Protein AF-0000000083408372 (afdb_homodimer)

Secondary structure (DSSP, 8-state):
-HHHHHHHHHHHHHHHHHHHHHHHHHHHHHHHHHHHHHHHS--HHHHHHHHHHHHHHHHHHHHHHHHS---------------------------HHHHHHHHHHHHHH----SS-HHHHHHHHHHHHHHHHHHHHHHHHHEEE----SS-----TTSTTHHHHHHHHHHH-HHHHHHHHHS--SS-THHHHHHHHHHHHHHHHHHHTSSSTTS-HHHHHHHHHHHHHHHHHS-HHHHHHHHHHHHHHHHHH-TTHHHHHHHHHHHHHHHHHHHHHHHHTEEEE-TT----S-HHHHHHHHHHHHHHHHHHHHHT--S-EEEEE-PPTTPBP-TTT-EEHHHHHHHHH--S--------TTTGGGPBEEEEEE-EEEEEEEEE-GGG-S-SSTT-S----EEEEEEEEPPEEEETTHHHH-/-HHHHHHHHHHHHHHHHHHHHHHHHHHHHHHHHHHHHHHSS--HHHHHHHHHHHHHHHHHHHHHHHHS---------------------S-----HHHHHHHHHHHHHH----SS-HHHHHHHHHHHHHHHHHHHHHHHHHEEE----SS-----TTSTTHHHHHHHHHHH-HHHHHHHHHS--SS-THHHHHHHHHHHHHHHHHHHTSSSTTS-HHHHHHHHHHHHHHHHHS-HHHHHHHHHHHHHHHHHH-TTHHHHHHHHHHHHHHHHHHHHHHHHTEEEE-TT----S-HHHHHHHHHHHHHHHHHHHHHT--S-EEEEE-PPTTPBP-TTT-EEHHHHHHHHH--S--------TTTGGGPBEEEEEE-EEEEEEEEE-GGG-S-SSTT-S--PPEEEEEEEEPPEEEETTHHHH-

Structure (mmCIF, N/CA/C/O backbone):
data_AF-0000000083408372-model_v1
#
loop_
_entity.id
_entity.type
_entity.pdbx_description
1 polymer 'Uncharacterized protein'
#
loop_
_atom_site.group_PDB
_atom_site.id
_atom_site.type_symbol
_atom_site.label_atom_id
_atom_site.label_alt_id
_atom_site.label_comp_id
_atom_site.label_asym_id
_atom_site.label_entity_id
_atom_site.label_seq_id
_atom_site.pdbx_PDB_ins_code
_atom_site.Cartn_x
_atom_site.Cartn_y
_atom_site.Cartn_z
_atom_site.occupancy
_atom_site.B_iso_or_equiv
_atom_site.auth_seq_id
_atom_site.auth_comp_id
_atom_site.auth_asym_id
_atom_site.auth_atom_id
_atom_site.pdbx_PDB_model_num
ATOM 1 N N . LYS A 1 1 ? -8.039 31.328 -59.062 1 50.16 1 LYS A N 1
ATOM 2 C CA . LYS A 1 1 ? -9.008 31.359 -57.969 1 50.16 1 LYS A CA 1
ATOM 3 C C . LYS A 1 1 ? -9.102 30 -57.281 1 50.16 1 LYS A C 1
ATOM 5 O O . LYS A 1 1 ? -9.195 29.938 -56.031 1 50.16 1 LYS A O 1
ATOM 10 N N . GLU A 1 2 ? -9.055 28.984 -58.031 1 50.91 2 GLU A N 1
ATOM 11 C CA . GLU A 1 2 ? -9.188 27.625 -57.531 1 50.91 2 GLU A CA 1
ATOM 12 C C . GLU A 1 2 ? -7.918 27.188 -56.781 1 50.91 2 GLU A C 1
ATOM 14 O O . GLU A 1 2 ? -7.988 26.531 -55.75 1 50.91 2 GLU A O 1
ATOM 19 N N . VAL A 1 3 ? -6.836 27.609 -57.219 1 54.03 3 VAL A N 1
ATOM 20 C CA . VAL A 1 3 ? -5.57 27.266 -56.562 1 54.03 3 VAL A CA 1
ATOM 21 C C . VAL A 1 3 ? -5.434 28.016 -55.25 1 54.03 3 VAL A C 1
ATOM 23 O O . VAL A 1 3 ? -4.945 27.453 -54.25 1 54.03 3 VAL A O 1
ATOM 26 N N . GLU A 1 4 ? -5.977 29.25 -55.281 1 50.28 4 GLU A N 1
ATOM 27 C CA . GLU A 1 4 ? -5.965 30.016 -54.031 1 50.28 4 GLU A CA 1
ATOM 28 C C . GLU A 1 4 ? -6.875 29.391 -52.969 1 50.28 4 GLU A C 1
ATOM 30 O O . GLU A 1 4 ? -6.539 29.375 -51.781 1 50.28 4 GLU A O 1
ATOM 35 N N . LYS A 1 5 ? -7.898 28.828 -53.406 1 53.09 5 LYS A N 1
ATOM 36 C CA . LYS A 1 5 ? -8.812 28.156 -52.5 1 53.09 5 LYS A CA 1
ATOM 37 C C . LYS A 1 5 ? -8.172 26.906 -51.906 1 53.09 5 LYS A C 1
ATOM 39 O O . LYS A 1 5 ? -8.297 26.656 -50.688 1 53.09 5 LYS A O 1
ATOM 44 N N . VAL A 1 6 ? -7.469 26.219 -52.781 1 54.59 6 VAL A N 1
ATOM 45 C CA . VAL A 1 6 ? -6.812 25 -52.312 1 54.59 6 VAL A CA 1
ATOM 46 C C . VAL A 1 6 ? -5.672 25.359 -51.344 1 54.59 6 VAL A C 1
ATOM 48 O O . VAL A 1 6 ? -5.465 24.688 -50.344 1 54.59 6 VAL A O 1
ATOM 51 N N . LEU A 1 7 ? -5.082 26.516 -51.594 1 52.66 7 LEU A N 1
ATOM 52 C CA . LEU A 1 7 ? -4.016 26.984 -50.719 1 52.66 7 LEU A CA 1
ATOM 53 C C . LEU A 1 7 ? -4.582 27.406 -49.375 1 52.66 7 LEU A C 1
ATOM 55 O O . LEU A 1 7 ? -3.994 27.109 -48.312 1 52.66 7 LEU A O 1
ATOM 59 N N . ARG A 1 8 ? -5.676 28.062 -49.375 1 59.66 8 ARG A N 1
ATOM 60 C CA . ARG A 1 8 ? -6.305 28.484 -48.125 1 59.66 8 ARG A CA 1
ATOM 61 C C . ARG A 1 8 ? -6.793 27.281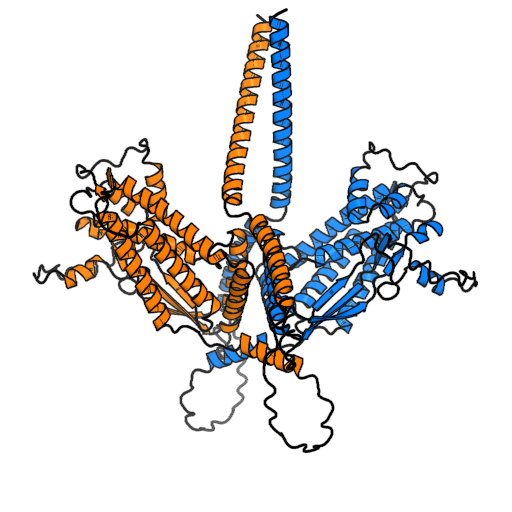 -47.312 1 59.66 8 ARG A C 1
ATOM 63 O O . ARG A 1 8 ? -6.668 27.25 -46.094 1 59.66 8 ARG A O 1
ATOM 70 N N . GLU A 1 9 ? -7.25 26.344 -48.062 1 56.94 9 GLU A N 1
ATOM 71 C CA . GLU A 1 9 ? -7.711 25.125 -47.406 1 56.94 9 GLU A CA 1
ATOM 72 C C . GLU A 1 9 ? -6.543 24.344 -46.812 1 56.94 9 GLU A C 1
ATOM 74 O O . GLU A 1 9 ? -6.645 23.797 -45.719 1 56.94 9 GLU A O 1
ATOM 79 N N . MET A 1 10 ? -5.488 24.422 -47.5 1 55 10 MET A N 1
ATOM 80 C CA . MET A 1 10 ? -4.312 23.719 -46.969 1 55 10 MET A CA 1
ATOM 81 C C . MET A 1 10 ? -3.689 24.469 -45.812 1 55 10 MET A C 1
ATOM 83 O O . MET A 1 10 ? -3.234 23.859 -44.844 1 55 10 MET A O 1
ATOM 87 N N . GLN A 1 11 ? -3.797 25.75 -45.906 1 58.91 11 GLN A N 1
ATOM 88 C CA . GLN A 1 11 ? -3.328 26.547 -44.781 1 58.91 11 GLN A CA 1
ATOM 89 C C . GLN A 1 11 ? -4.207 26.344 -43.531 1 58.91 11 GLN A C 1
ATOM 91 O O . GLN A 1 11 ? -3.701 26.266 -42.406 1 58.91 11 GLN A O 1
ATOM 96 N N . GLU A 1 12 ? -5.426 26.203 -43.812 1 61.84 12 GLU A N 1
ATOM 97 C CA . GLU A 1 12 ? -6.332 25.922 -42.719 1 61.84 12 GLU A CA 1
ATOM 98 C C . GLU A 1 12 ? -6.109 24.531 -42.156 1 61.84 12 GLU A C 1
ATOM 100 O O . GLU A 1 12 ? -6.172 24.312 -40.938 1 61.84 12 GLU A O 1
ATOM 105 N N . GLU A 1 13 ? -5.824 23.719 -43.062 1 59.12 13 GLU A N 1
ATOM 106 C CA . GLU A 1 13 ? -5.539 22.359 -42.594 1 59.12 13 GLU A CA 1
ATOM 107 C C . GLU A 1 13 ? -4.219 22.297 -41.844 1 59.12 13 GLU A C 1
ATOM 109 O O . GLU A 1 13 ? -4.109 21.578 -40.844 1 59.12 13 GLU A O 1
ATOM 114 N N . VAL A 1 14 ? -3.299 23.016 -42.25 1 59.44 14 VAL A N 1
ATOM 115 C CA . VAL A 1 14 ? -2.043 23.109 -41.5 1 59.44 14 VAL A CA 1
ATOM 116 C C . VAL A 1 14 ? -2.283 23.766 -40.156 1 59.44 14 VAL A C 1
ATOM 118 O O . VAL A 1 14 ? -1.75 23.328 -39.125 1 59.44 14 VAL A O 1
ATOM 121 N N . ARG A 1 15 ? -3.068 24.812 -40.188 1 63.09 15 ARG A N 1
ATOM 122 C CA . ARG A 1 15 ? -3.383 25.484 -38.906 1 63.09 15 ARG A CA 1
ATOM 123 C C . ARG A 1 15 ? -4.137 24.547 -37.969 1 63.09 15 ARG A C 1
ATOM 125 O O . ARG A 1 15 ? -3.859 24.516 -36.781 1 63.09 15 ARG A O 1
ATOM 132 N N . TRP A 1 16 ? -5.035 23.797 -38.594 1 60.75 16 TRP A N 1
ATOM 133 C CA . TRP A 1 16 ? -5.77 22.844 -37.781 1 60.75 16 TRP A CA 1
ATOM 134 C C . TRP A 1 16 ? -4.844 21.75 -37.25 1 60.75 16 TRP A C 1
ATOM 136 O O . TRP A 1 16 ? -4.91 21.375 -36.094 1 60.75 16 TRP A O 1
ATOM 146 N N . ARG A 1 17 ? -3.99 21.391 -38.156 1 58.09 17 ARG A N 1
ATOM 147 C CA . ARG A 1 17 ? -3.059 20.359 -37.719 1 58.09 17 ARG A CA 1
ATOM 148 C C . ARG A 1 17 ? -2.053 20.922 -36.719 1 58.09 17 ARG A C 1
ATOM 150 O O . ARG A 1 17 ? -1.68 20.234 -35.75 1 58.09 17 ARG A O 1
ATOM 157 N N . ASP A 1 18 ? -1.729 22.156 -36.812 1 61.84 18 ASP A N 1
ATOM 158 C CA . ASP A 1 18 ? -0.877 22.812 -35.812 1 61.84 18 ASP A CA 1
ATOM 159 C C . ASP A 1 18 ? -1.599 22.969 -34.5 1 61.84 18 ASP A C 1
ATOM 161 O O . ASP A 1 18 ? -1 22.766 -33.438 1 61.84 18 ASP A O 1
ATOM 165 N N . GLU A 1 19 ? -2.779 23.25 -34.562 1 64.25 19 GLU A N 1
ATOM 166 C CA . GLU A 1 19 ? -3.553 23.359 -33.312 1 64.25 19 GLU A CA 1
ATOM 167 C C . GLU A 1 19 ? -3.713 21.984 -32.656 1 64.25 19 GLU A C 1
ATOM 169 O O . GLU A 1 19 ? -3.613 21.875 -31.438 1 64.25 19 GLU A O 1
ATOM 174 N N . GLU A 1 20 ? -3.953 21.031 -33.562 1 60.62 20 GLU A N 1
ATOM 175 C CA . GLU A 1 20 ? -4.027 19.672 -33 1 60.62 20 GLU A CA 1
ATOM 176 C C . GLU A 1 20 ? -2.682 19.234 -32.469 1 60.62 20 GLU A C 1
ATOM 178 O O . GLU A 1 20 ? -2.621 18.578 -31.406 1 60.62 20 GLU A O 1
ATOM 183 N N . LEU A 1 21 ? -1.628 19.609 -33.062 1 60.38 21 LEU A N 1
ATOM 184 C CA . LEU A 1 21 ? -0.291 19.312 -32.562 1 60.38 21 LEU A CA 1
ATOM 185 C C . LEU A 1 21 ? -0.005 20.094 -31.281 1 60.38 21 LEU A C 1
ATOM 187 O O . LEU A 1 21 ? 0.582 19.562 -30.344 1 60.38 21 LEU A O 1
ATOM 191 N N . GLU A 1 22 ? -0.423 21.297 -31.219 1 63.84 22 GLU A N 1
ATOM 192 C CA . GLU A 1 22 ? -0.242 22.062 -29.984 1 63.84 22 GLU A CA 1
ATOM 193 C C . GLU A 1 22 ? -1.101 21.516 -28.859 1 63.84 22 GLU A C 1
ATOM 195 O O . GLU A 1 22 ? -0.663 21.469 -27.703 1 63.84 22 GLU A O 1
ATOM 200 N N . ARG A 1 23 ? -2.266 21.062 -29.188 1 60.69 23 ARG A N 1
ATOM 201 C CA . ARG A 1 23 ? -3.092 20.406 -28.188 1 60.69 23 ARG A CA 1
ATOM 202 C C . ARG A 1 23 ? -2.459 19.109 -27.719 1 60.69 23 ARG A C 1
ATOM 204 O O . ARG A 1 23 ? -2.461 18.797 -26.531 1 60.69 23 ARG A O 1
ATOM 211 N N . MET A 1 24 ? -1.956 18.453 -28.688 1 55.53 24 MET A N 1
ATOM 212 C CA . MET A 1 24 ? -1.293 17.203 -28.328 1 55.53 24 MET A CA 1
ATOM 213 C C . MET A 1 24 ? 0.023 17.484 -27.609 1 55.53 24 MET A C 1
ATOM 215 O O . MET A 1 24 ? 0.374 16.781 -26.672 1 55.53 24 MET A O 1
ATOM 219 N N . LYS A 1 25 ? 0.69 18.484 -27.953 1 61.09 25 LYS A N 1
ATOM 220 C CA . LYS A 1 25 ? 1.888 18.875 -27.219 1 61.09 25 LYS A CA 1
ATOM 221 C C . LYS A 1 25 ? 1.533 19.406 -25.828 1 61.09 25 LYS A C 1
ATOM 223 O O . LYS A 1 25 ? 2.242 19.125 -24.859 1 61.09 25 LYS A O 1
ATOM 228 N N . GLU A 1 26 ? 0.517 20.156 -25.75 1 61.28 26 GLU A N 1
ATOM 229 C CA . GLU A 1 26 ? 0.068 20.594 -24.422 1 61.28 26 GLU A CA 1
ATOM 230 C C . GLU A 1 26 ? -0.385 19.406 -23.578 1 61.28 26 GLU A C 1
ATOM 232 O O . GLU A 1 26 ? -0.095 19.344 -22.391 1 61.28 26 GLU A O 1
ATOM 237 N N . LYS A 1 27 ? -1.085 18.531 -24.25 1 55.66 27 LYS A N 1
ATOM 238 C CA . LYS A 1 27 ? -1.414 17.297 -23.547 1 55.66 27 LYS A CA 1
ATOM 239 C C . LYS A 1 27 ? -0.154 16.5 -23.203 1 55.66 27 LYS A C 1
ATOM 241 O O . LYS A 1 27 ? -0.051 15.938 -22.109 1 55.66 27 LYS A O 1
ATOM 246 N N . GLU A 1 28 ? 0.756 16.516 -24.047 1 55.75 28 GLU A N 1
ATOM 247 C CA . GLU A 1 28 ? 2.057 15.93 -23.75 1 55.75 28 GLU A CA 1
ATOM 248 C C . GLU A 1 28 ? 2.775 16.703 -22.656 1 55.75 28 GLU A C 1
ATOM 250 O O . GLU A 1 28 ? 3.369 16.109 -21.75 1 55.75 28 GLU A O 1
ATOM 255 N N . ARG A 1 29 ? 2.824 17.938 -22.75 1 56 29 ARG A N 1
ATOM 256 C CA . ARG A 1 29 ? 3.4 18.719 -21.656 1 56 29 ARG A CA 1
ATOM 257 C C . ARG A 1 29 ? 2.625 18.5 -20.359 1 56 29 ARG A C 1
ATOM 259 O O . ARG A 1 29 ? 3.219 18.391 -19.281 1 56 29 ARG A O 1
ATOM 266 N N . GLN A 1 30 ? 1.36 18.531 -20.406 1 52.31 30 GLN A N 1
ATOM 267 C CA . GLN A 1 30 ? 0.573 18.203 -19.219 1 52.31 30 GLN A CA 1
ATOM 268 C C . GLN A 1 30 ? 0.844 16.781 -18.766 1 52.31 30 GLN A C 1
ATOM 270 O O . GLN A 1 30 ? 0.976 16.516 -17.562 1 52.31 30 GLN A O 1
ATOM 275 N N . TRP A 1 31 ? 0.9 15.961 -19.688 1 47.41 31 TRP A N 1
ATOM 276 C CA . TRP A 1 31 ? 1.325 14.609 -19.344 1 47.41 31 TRP A CA 1
ATOM 277 C C . TRP A 1 31 ? 2.781 14.594 -18.891 1 47.41 31 TRP A C 1
ATOM 279 O O . TRP A 1 31 ? 3.133 13.891 -17.938 1 47.41 31 TRP A O 1
ATOM 289 N N . GLU A 1 32 ? 3.627 15.266 -19.531 1 49.41 32 GLU A N 1
ATOM 290 C CA . GLU A 1 32 ? 5 15.406 -19.062 1 49.41 32 GLU A CA 1
ATOM 291 C C . GLU A 1 32 ? 5.051 16.109 -17.703 1 49.41 32 GLU A C 1
ATOM 293 O O . GLU A 1 32 ? 5.84 15.734 -16.828 1 49.41 32 GLU A O 1
ATOM 298 N N . LYS A 1 33 ? 4.453 17.156 -17.516 1 47.47 33 LYS A N 1
ATOM 299 C CA . LYS A 1 33 ? 4.328 17.75 -16.172 1 47.47 33 LYS A CA 1
ATOM 300 C C . LYS A 1 33 ? 3.689 16.766 -15.203 1 47.47 33 LYS A C 1
ATOM 302 O O . LYS A 1 33 ? 4.121 16.641 -14.055 1 47.47 33 LYS A O 1
ATOM 307 N N . GLU A 1 34 ? 2.674 16.125 -15.602 1 44.25 34 GLU A N 1
ATOM 308 C CA . GLU A 1 34 ? 2.154 15.047 -14.781 1 44.25 34 GLU A CA 1
ATOM 309 C C . GLU A 1 34 ? 3.17 13.914 -14.656 1 44.25 34 GLU A C 1
ATOM 311 O O . GLU A 1 34 ? 3.316 13.32 -13.586 1 44.25 34 GLU A O 1
ATOM 316 N N . ARG A 1 35 ? 3.795 13.664 -15.68 1 42.47 35 ARG A N 1
ATOM 317 C CA . ARG A 1 35 ? 4.914 12.734 -15.633 1 42.47 35 ARG A CA 1
ATOM 318 C C . ARG A 1 35 ? 6.086 13.32 -14.852 1 42.47 35 ARG A C 1
ATOM 320 O O . ARG A 1 35 ? 6.738 12.617 -14.078 1 42.47 35 ARG A O 1
ATOM 327 N N . VAL A 1 36 ? 6.633 14.5 -15.141 1 43.34 36 VAL A N 1
ATOM 328 C CA . VAL A 1 36 ? 7.672 15.156 -14.352 1 43.34 36 VAL A CA 1
ATOM 329 C C . VAL A 1 36 ? 7.207 15.305 -12.906 1 43.34 36 VAL A C 1
ATOM 331 O O . VAL A 1 36 ? 7.98 15.078 -11.969 1 43.34 36 VAL A O 1
ATOM 334 N N . VAL A 1 37 ? 6.148 15.891 -12.641 1 38.94 37 VAL A N 1
ATOM 335 C CA . VAL A 1 37 ? 5.637 15.898 -11.273 1 38.94 37 VAL A CA 1
ATOM 336 C C . VAL A 1 37 ? 5.488 14.461 -10.773 1 38.94 37 VAL A C 1
ATOM 338 O O . VAL A 1 37 ? 5.816 14.164 -9.625 1 38.94 37 VAL A O 1
ATOM 341 N N . LEU A 1 38 ? 5 13.633 -11.555 1 37.38 38 LEU A N 1
ATOM 342 C CA . LEU A 1 38 ? 5.109 12.219 -11.227 1 37.38 38 LEU A CA 1
ATOM 343 C C . LEU A 1 38 ? 6.559 11.75 -11.297 1 37.38 38 LEU A C 1
ATOM 345 O O . LEU A 1 38 ? 6.977 10.891 -10.516 1 37.38 38 LEU A O 1
ATOM 349 N N . GLN A 1 39 ? 7.398 12.133 -12.141 1 36.34 39 GLN A N 1
ATOM 350 C CA . GLN A 1 39 ? 8.828 11.852 -12.234 1 36.34 39 GLN A CA 1
ATOM 351 C C . GLN A 1 39 ? 9.625 12.719 -11.266 1 36.34 39 GLN A C 1
ATOM 353 O O . GLN A 1 39 ? 10.727 12.352 -10.844 1 36.34 39 GLN A O 1
ATOM 358 N N . ARG A 1 40 ? 9.508 13.961 -11.141 1 37.91 40 ARG A N 1
ATOM 359 C CA . ARG A 1 40 ? 10.25 14.773 -10.188 1 37.91 40 ARG A CA 1
ATOM 360 C C . ARG A 1 40 ? 9.938 14.359 -8.75 1 37.91 40 ARG A C 1
ATOM 362 O O . ARG A 1 40 ? 10.555 14.852 -7.809 1 37.91 40 ARG A O 1
ATOM 369 N N . LYS A 1 41 ? 8.805 13.914 -8.523 1 35.31 41 LYS A N 1
ATOM 370 C CA . LYS A 1 41 ? 8.758 13.188 -7.258 1 35.31 41 LYS A CA 1
ATOM 371 C C . LYS A 1 41 ? 9.656 11.953 -7.297 1 35.31 41 LYS A C 1
ATOM 373 O O . LYS A 1 41 ? 9.633 11.188 -8.266 1 35.31 41 LYS A O 1
ATOM 378 N N . PRO A 1 42 ? 10.773 11.898 -6.691 1 36.78 42 PRO A N 1
ATOM 379 C CA . PRO A 1 42 ? 11.703 10.781 -6.848 1 36.78 42 PRO A CA 1
ATOM 380 C C . PRO A 1 42 ? 11 9.469 -7.184 1 36.78 42 PRO A C 1
ATOM 382 O O . PRO A 1 42 ? 9.977 9.141 -6.582 1 36.78 42 PRO A O 1
ATOM 385 N N . SER A 1 43 ? 10.914 9.148 -8.469 1 36.12 43 SER A N 1
ATOM 386 C CA . SER A 1 43 ? 10.25 7.969 -9.008 1 36.12 43 SER A CA 1
ATOM 387 C C . SER A 1 43 ? 10.273 6.812 -8.016 1 36.12 43 SER A C 1
ATOM 389 O O . SER A 1 43 ? 11.25 6.645 -7.273 1 36.12 43 SER A O 1
ATOM 391 N N . MET A 1 44 ? 9.18 6.297 -7.789 1 30.95 44 MET A N 1
ATOM 392 C CA . MET A 1 44 ? 9.164 5.043 -7.039 1 30.95 44 MET A CA 1
ATOM 393 C C . MET A 1 44 ? 10.281 4.117 -7.508 1 30.95 44 MET A C 1
ATOM 395 O O . MET A 1 44 ? 10.836 3.352 -6.715 1 30.95 44 MET A O 1
ATOM 399 N N . LYS A 1 45 ? 10.648 4.258 -8.727 1 38.06 45 LYS A N 1
ATOM 400 C CA . LYS A 1 45 ? 11.781 3.479 -9.234 1 38.06 45 LYS A CA 1
ATOM 401 C C . LYS A 1 45 ? 13.086 3.938 -8.602 1 38.06 45 LYS A C 1
ATOM 403 O O . LYS A 1 45 ? 13.922 3.113 -8.219 1 38.06 45 LYS A O 1
ATOM 408 N N . GLU A 1 46 ? 13.234 5.211 -8.508 1 42.28 46 GLU A N 1
ATOM 409 C CA . GLU A 1 46 ? 14.445 5.672 -7.828 1 42.28 46 GLU A CA 1
ATOM 410 C C . GLU A 1 46 ? 14.375 5.391 -6.332 1 42.28 46 GLU A C 1
ATOM 412 O O . GLU A 1 46 ? 15.367 4.992 -5.723 1 42.28 46 GLU A O 1
ATOM 417 N N . LEU A 1 47 ? 13.305 5.555 -5.82 1 37.44 47 LEU A N 1
ATOM 418 C CA . LEU A 1 47 ? 13.133 5.113 -4.441 1 37.44 47 LEU A CA 1
ATOM 419 C C . LEU A 1 47 ? 13.195 3.592 -4.344 1 37.44 47 LEU A C 1
ATOM 421 O O . LEU A 1 47 ? 13.82 3.047 -3.432 1 37.44 47 LEU A O 1
ATOM 425 N N . VAL A 1 48 ? 12.633 2.912 -5.383 1 38.06 48 VAL A N 1
ATOM 426 C CA . VAL A 1 48 ? 12.812 1.468 -5.484 1 38.06 48 VAL A CA 1
ATOM 427 C C . VAL A 1 48 ? 14.266 1.148 -5.816 1 38.06 48 VAL A C 1
ATOM 429 O O . VAL A 1 48 ? 14.859 0.246 -5.223 1 38.06 48 VAL A O 1
ATOM 432 N N . ASN A 1 49 ? 14.828 1.801 -6.688 1 42.97 49 ASN A N 1
ATOM 433 C CA . ASN A 1 49 ? 16.25 1.588 -6.969 1 42.97 49 ASN A CA 1
ATOM 434 C C . ASN A 1 49 ? 17.125 2 -5.793 1 42.97 49 ASN A C 1
ATOM 436 O O . ASN A 1 49 ? 18.062 1.296 -5.441 1 42.97 49 ASN A O 1
ATOM 440 N N . ARG A 1 50 ? 16.828 3.098 -5.141 1 43.94 50 ARG A N 1
ATOM 441 C CA . ARG A 1 50 ? 17.547 3.453 -3.928 1 43.94 50 ARG A CA 1
ATOM 442 C C . ARG A 1 50 ? 17.234 2.488 -2.793 1 43.94 50 ARG A C 1
ATOM 444 O O . ARG A 1 50 ? 18.109 2.148 -1.994 1 43.94 50 ARG A O 1
ATOM 451 N N . THR A 1 51 ? 16.078 2.051 -2.826 1 37.81 51 THR A N 1
ATOM 452 C CA . THR A 1 51 ? 15.734 0.992 -1.886 1 37.81 51 THR A CA 1
ATOM 453 C C . THR A 1 51 ? 16.438 -0.312 -2.254 1 37.81 51 THR A C 1
ATOM 455 O O . THR A 1 51 ? 16.922 -1.035 -1.377 1 37.81 51 THR A O 1
ATOM 458 N N . LYS A 1 52 ? 16.453 -0.526 -3.578 1 41.59 52 LYS A N 1
ATOM 459 C CA . LYS A 1 52 ? 17.266 -1.667 -3.996 1 41.59 52 LYS A CA 1
ATOM 460 C C . LYS A 1 52 ? 18.75 -1.436 -3.688 1 41.59 52 LYS A C 1
ATOM 462 O O . LYS A 1 52 ? 19.438 -2.34 -3.209 1 41.59 52 LYS A O 1
ATOM 467 N N . GLU A 1 53 ? 19.172 -0.293 -3.928 1 46.78 53 GLU A N 1
ATOM 468 C CA . GLU A 1 53 ? 20.547 0.035 -3.578 1 46.78 53 GLU A CA 1
ATOM 469 C C . GLU A 1 53 ? 20.75 0.038 -2.064 1 46.78 53 GLU A C 1
ATOM 471 O O . GLU A 1 53 ? 21.75 -0.459 -1.564 1 46.78 53 GLU A O 1
ATOM 476 N N . ASN A 1 54 ? 19.906 0.548 -1.481 1 39.78 54 ASN A N 1
ATOM 477 C CA . ASN A 1 54 ? 20 0.557 -0.026 1 39.78 54 ASN A CA 1
ATOM 478 C C . ASN A 1 54 ? 19.781 -0.834 0.561 1 39.78 54 ASN A C 1
ATOM 480 O O . ASN A 1 54 ? 20.438 -1.213 1.533 1 39.78 54 ASN A O 1
ATOM 484 N N . VAL A 1 55 ? 18.859 -1.509 -0.08 1 41.78 55 VAL A N 1
ATOM 485 C CA . VAL A 1 55 ? 18.781 -2.924 0.267 1 41.78 55 VAL A CA 1
ATOM 486 C C . VAL A 1 55 ? 20.125 -3.6 -0.058 1 41.78 55 VAL A C 1
ATOM 488 O O . VAL A 1 55 ? 20.625 -4.395 0.734 1 41.78 55 VAL A O 1
ATOM 491 N N . GLU A 1 56 ? 20.609 -3.145 -1.124 1 46.41 56 GLU A N 1
ATOM 492 C CA . GLU A 1 56 ? 21.938 -3.639 -1.433 1 46.41 56 GLU A CA 1
ATOM 493 C C . GLU A 1 56 ? 22.984 -3.078 -0.46 1 46.41 56 GLU A C 1
ATOM 495 O O . GLU A 1 56 ? 23.859 -3.803 -0.005 1 46.41 56 GLU A O 1
ATOM 500 N N . LYS A 1 57 ? 22.828 -1.846 -0.141 1 47.56 57 LYS A N 1
ATOM 501 C CA . LYS A 1 57 ? 23.734 -1.282 0.863 1 47.56 57 LYS A CA 1
ATOM 502 C C . LYS A 1 57 ? 23.453 -1.88 2.24 1 47.56 57 LYS A C 1
ATOM 504 O O . LYS A 1 57 ? 24.391 -2.209 2.977 1 47.56 57 LYS A O 1
ATOM 509 N N . LEU A 1 58 ? 22.219 -1.883 2.49 1 40.84 58 LEU A N 1
ATOM 510 C CA . LEU A 1 58 ? 21.891 -2.578 3.727 1 40.84 58 LEU A CA 1
ATOM 511 C C . LEU A 1 58 ? 22.375 -4.02 3.691 1 40.84 58 LEU A C 1
ATOM 513 O O . LEU A 1 58 ? 22.906 -4.523 4.68 1 40.84 58 LEU A O 1
ATOM 517 N N . GLU A 1 59 ? 22.234 -4.539 2.529 1 42.47 59 GLU A N 1
ATOM 518 C CA . GLU A 1 59 ? 22.828 -5.855 2.34 1 42.47 59 GLU A CA 1
ATOM 519 C C . GLU A 1 59 ? 24.359 -5.781 2.434 1 42.47 59 GLU A C 1
ATOM 521 O O . GLU A 1 59 ? 24.984 -6.641 3.053 1 42.47 59 GLU A O 1
ATOM 526 N N . ASN A 1 60 ? 24.844 -4.727 1.923 1 46.12 60 ASN A N 1
ATOM 527 C CA . ASN A 1 60 ? 26.297 -4.543 1.995 1 46.12 60 ASN A CA 1
ATOM 528 C C . ASN A 1 60 ? 26.734 -4.148 3.4 1 46.12 60 ASN A C 1
ATOM 530 O O . ASN A 1 60 ? 27.766 -4.629 3.891 1 46.12 60 ASN A O 1
ATOM 534 N N . GLN A 1 61 ? 26.078 -3.229 3.914 1 38.62 61 GLN A N 1
ATOM 535 C CA . GLN A 1 61 ? 26.406 -2.842 5.281 1 38.62 61 GLN A CA 1
ATOM 536 C C . GLN A 1 61 ? 26.219 -4.012 6.242 1 38.62 61 GLN A C 1
ATOM 538 O O . GLN A 1 61 ? 27.031 -4.211 7.148 1 38.62 61 GLN A O 1
ATOM 543 N N . LEU A 1 62 ? 25.203 -4.668 5.965 1 34.72 62 LEU A N 1
ATOM 544 C CA . LEU A 1 62 ? 25.016 -5.902 6.723 1 34.72 62 LEU A CA 1
ATOM 545 C C . LEU A 1 62 ? 26.156 -6.879 6.457 1 34.72 62 LEU A C 1
ATOM 547 O O . LEU A 1 62 ? 26.641 -7.539 7.379 1 34.72 62 LEU A O 1
ATOM 551 N N . LYS A 1 63 ? 26.594 -6.824 5.281 1 39.94 63 LYS A N 1
ATOM 552 C CA . LYS A 1 63 ? 27.781 -7.617 4.949 1 39.94 63 LYS A CA 1
ATOM 553 C C . LYS A 1 63 ? 29.031 -7.023 5.582 1 39.94 63 LYS A C 1
ATOM 555 O O . LYS A 1 63 ? 29.906 -7.758 6.047 1 39.94 63 LYS A O 1
ATOM 560 N N . ARG A 1 64 ? 29.188 -5.723 5.559 1 39.28 64 ARG A N 1
ATOM 561 C CA . ARG A 1 64 ? 30.359 -5.09 6.156 1 39.28 64 ARG A CA 1
ATOM 562 C C . ARG A 1 64 ? 30.359 -5.254 7.672 1 39.28 64 ARG A C 1
ATOM 564 O O . ARG A 1 64 ? 31.406 -5.473 8.281 1 39.28 64 ARG A O 1
ATOM 571 N N . ARG A 1 65 ? 29.297 -4.973 8.188 1 31.41 65 ARG A N 1
ATOM 572 C CA . ARG A 1 65 ? 29.25 -5.156 9.633 1 31.41 65 ARG A CA 1
ATOM 573 C C . ARG A 1 65 ? 29.516 -6.613 10.008 1 31.41 65 ARG A C 1
ATOM 575 O O . ARG A 1 65 ? 29.984 -6.902 11.109 1 31.41 65 ARG A O 1
ATOM 582 N N . ALA A 1 66 ? 29.109 -7.441 9.062 1 30.94 66 ALA A N 1
ATOM 583 C CA . ALA A 1 66 ? 29.469 -8.844 9.281 1 30.94 66 ALA A CA 1
ATOM 584 C C . ALA A 1 66 ? 30.969 -9.047 9.242 1 30.94 66 ALA A C 1
ATOM 586 O O . ALA A 1 66 ? 31.5 -9.961 9.875 1 30.94 66 ALA A O 1
ATOM 587 N N . THR A 1 67 ? 31.562 -8.18 8.406 1 30.53 67 THR A N 1
ATOM 588 C CA . THR A 1 67 ? 33 -8.359 8.344 1 30.53 67 THR A CA 1
ATOM 589 C C . THR A 1 67 ? 33.688 -7.633 9.492 1 30.53 67 THR A C 1
ATOM 591 O O . THR A 1 67 ? 34.938 -7.707 9.641 1 30.53 67 THR A O 1
ATOM 594 N N . ALA A 1 68 ? 33.188 -6.582 9.984 1 28.88 68 ALA A N 1
ATOM 595 C CA . ALA A 1 68 ? 34 -5.914 10.992 1 28.88 68 ALA A CA 1
ATOM 596 C C . ALA A 1 68 ? 34.156 -6.789 12.234 1 28.88 68 ALA A C 1
ATOM 598 O O . ALA A 1 68 ? 33.188 -7.285 12.781 1 28.88 68 ALA A O 1
ATOM 599 N N . SER A 1 69 ? 35.219 -7.426 12.375 1 29.58 69 SER A N 1
ATOM 600 C CA . SER A 1 69 ? 35.906 -8.195 13.406 1 29.58 69 SER A CA 1
ATOM 601 C C . SER A 1 69 ? 35.781 -7.523 14.766 1 29.58 69 SER A C 1
ATOM 603 O O . SER A 1 69 ? 36.188 -6.379 14.938 1 29.58 69 SER A O 1
ATOM 605 N N . PRO A 1 70 ? 34.688 -7.586 15.438 1 27.09 70 PRO A N 1
ATOM 606 C CA . PRO A 1 70 ? 34.812 -7.004 16.781 1 27.09 70 PRO A CA 1
ATOM 607 C C . PRO A 1 70 ? 36.094 -7.445 17.5 1 27.09 70 PRO A C 1
ATOM 609 O O . PRO A 1 70 ? 36.469 -8.609 17.406 1 27.09 70 PRO A O 1
ATOM 612 N N . VAL A 1 71 ? 37.094 -6.656 17.406 1 24.8 71 VAL A N 1
ATOM 613 C CA . VAL A 1 71 ? 38.188 -6.734 18.375 1 24.8 71 VAL A CA 1
ATOM 614 C C . VAL A 1 71 ? 37.625 -6.906 19.781 1 24.8 71 VAL A C 1
ATOM 616 O O . VAL A 1 71 ? 36.906 -6.027 20.281 1 24.8 71 VAL A O 1
ATOM 619 N N . ASN A 1 72 ? 37.156 -8.109 20.078 1 25.11 72 ASN A N 1
ATOM 620 C CA . ASN A 1 72 ? 36.75 -8.633 21.375 1 25.11 72 ASN A CA 1
ATOM 621 C C . ASN A 1 72 ? 37.75 -8.281 22.453 1 25.11 72 ASN A C 1
ATOM 623 O O . ASN A 1 72 ? 38.781 -8.969 22.609 1 25.11 72 ASN A O 1
ATOM 627 N N . GLN A 1 73 ? 38.219 -7.051 22.578 1 22.03 73 GLN A N 1
ATOM 628 C CA . GLN A 1 73 ? 39.031 -6.879 23.781 1 22.03 73 GLN A CA 1
ATOM 629 C C . GLN A 1 73 ? 38.25 -7.25 25.031 1 22.03 73 GLN A C 1
ATOM 631 O O . GLN A 1 73 ? 37.5 -6.422 25.594 1 22.03 73 GLN A O 1
ATOM 636 N N . HIS A 1 74 ? 37.344 -8.281 24.984 1 22.88 74 HIS A N 1
ATOM 637 C CA . HIS A 1 74 ? 36.719 -8.609 26.266 1 22.88 74 HIS A CA 1
ATOM 638 C C . HIS A 1 74 ? 37.781 -8.938 27.312 1 22.88 74 HIS A C 1
ATOM 640 O O . HIS A 1 74 ? 38.625 -9.812 27.094 1 22.88 74 HIS A O 1
ATOM 646 N N . ARG A 1 75 ? 38.25 -7.934 28.031 1 22.23 75 ARG A N 1
ATOM 647 C CA . ARG A 1 75 ? 38.875 -8.047 29.328 1 22.23 75 ARG A CA 1
ATOM 648 C C . ARG A 1 75 ? 38.125 -9.023 30.234 1 22.23 75 ARG A C 1
ATOM 650 O O . ARG A 1 75 ? 36.906 -9.031 30.25 1 22.23 75 ARG A O 1
ATOM 657 N N . SER A 1 76 ? 38.75 -10.164 30.75 1 22.31 76 SER A N 1
ATOM 658 C CA . SER A 1 76 ? 38.594 -11.406 31.5 1 22.31 76 SER A CA 1
ATOM 659 C C . SER A 1 76 ? 38.031 -11.141 32.875 1 22.31 76 SER A C 1
ATOM 661 O O . SER A 1 76 ? 38.656 -11.438 33.906 1 22.31 76 SER A O 1
ATOM 663 N N . LEU A 1 77 ? 37.125 -10.234 33.188 1 20.05 77 LEU A N 1
ATOM 664 C CA . LEU A 1 77 ? 36.906 -10.227 34.625 1 20.05 77 LEU A CA 1
ATOM 665 C C . LEU A 1 77 ? 36.438 -11.594 35.125 1 20.05 77 LEU A C 1
ATOM 667 O O . LEU A 1 77 ? 35.469 -12.156 34.562 1 20.05 77 LEU A O 1
ATOM 671 N N . ALA A 1 78 ? 37.25 -12.43 35.844 1 21.59 78 ALA A N 1
ATOM 672 C CA . ALA A 1 78 ? 37.406 -13.719 36.5 1 21.59 78 ALA A CA 1
ATOM 673 C C . ALA A 1 78 ? 36.25 -13.961 37.5 1 21.59 78 ALA A C 1
ATOM 675 O O . ALA A 1 78 ? 36.281 -14.922 38.25 1 21.59 78 ALA A O 1
ATOM 676 N N . ILE A 1 79 ? 35.062 -13.328 37.5 1 18.92 79 ILE A N 1
ATOM 677 C CA . ILE A 1 79 ? 34.438 -13.648 38.781 1 18.92 79 ILE A CA 1
ATOM 678 C C . ILE A 1 79 ? 34.125 -15.141 38.844 1 18.92 79 ILE A C 1
ATOM 680 O O . ILE A 1 79 ? 33.625 -15.727 37.875 1 18.92 79 ILE A O 1
ATOM 684 N N . ALA A 1 80 ? 34.625 -15.945 39.875 1 22.03 80 ALA A N 1
ATOM 685 C CA . ALA A 1 80 ? 34.75 -17.297 40.406 1 22.03 80 ALA A CA 1
ATOM 686 C C . ALA A 1 80 ? 33.375 -17.922 40.625 1 22.03 80 ALA A C 1
ATOM 688 O O . ALA A 1 80 ? 33.094 -18.531 41.656 1 22.03 80 ALA A O 1
ATOM 689 N N . THR A 1 81 ? 32.25 -17.562 39.875 1 20.2 81 THR A N 1
ATOM 690 C CA . THR A 1 81 ? 31.062 -18.094 40.531 1 20.2 81 THR A CA 1
ATOM 691 C C . THR A 1 81 ? 31.141 -19.609 40.594 1 20.2 81 THR A C 1
ATOM 693 O O . THR A 1 81 ? 31.672 -20.266 39.719 1 20.2 81 THR A O 1
ATOM 696 N N . SER A 1 82 ? 30.938 -20.25 41.844 1 20.56 82 SER A N 1
ATOM 697 C CA . SER A 1 82 ? 30.859 -21.562 42.469 1 20.56 82 SER A CA 1
ATOM 698 C C . SER A 1 82 ? 29.922 -22.484 41.688 1 20.56 82 SER A C 1
ATOM 700 O O . SER A 1 82 ? 29.016 -22.031 41 1 20.56 82 SER A O 1
ATOM 702 N N . LYS A 1 83 ? 30.391 -23.781 41.594 1 23.83 83 LYS A N 1
ATOM 703 C CA . LYS A 1 83 ? 30.172 -25 40.812 1 23.83 83 LYS A CA 1
ATOM 704 C C . LYS A 1 83 ? 28.797 -25.594 41.125 1 23.83 83 LYS A C 1
ATOM 706 O O . LYS A 1 83 ? 28.516 -26.734 40.75 1 23.83 83 LYS A O 1
ATOM 711 N N . SER A 1 84 ? 27.766 -25 41.781 1 22.05 84 SER A N 1
ATOM 712 C CA . SER A 1 84 ? 26.781 -25.953 42.281 1 22.05 84 SER A CA 1
ATOM 713 C C . SER A 1 84 ? 26.109 -26.703 41.156 1 22.05 84 SER A C 1
ATOM 715 O O . SER A 1 84 ? 25.828 -26.141 40.094 1 22.05 84 SER A O 1
ATOM 717 N N . THR A 1 85 ? 26.141 -28.062 41.188 1 21.69 85 THR A N 1
ATOM 718 C CA . THR A 1 85 ? 25.812 -29.203 40.344 1 21.69 85 THR A CA 1
ATOM 719 C C . THR A 1 85 ? 24.328 -29.266 40.031 1 21.69 85 THR A C 1
ATOM 721 O O . THR A 1 85 ? 23.797 -30.312 39.688 1 21.69 85 THR A O 1
ATOM 724 N N . ALA A 1 86 ? 23.578 -28.266 40.125 1 25.42 86 ALA A N 1
ATOM 725 C CA . ALA A 1 86 ? 22.156 -28.578 40.188 1 25.42 86 ALA A CA 1
ATOM 726 C C . ALA A 1 86 ? 21.734 -29.5 39.031 1 25.42 86 ALA A C 1
ATOM 728 O O . ALA A 1 86 ? 22.375 -29.516 38 1 25.42 86 ALA A O 1
ATOM 729 N N . PRO A 1 87 ? 20.828 -30.422 39.344 1 24.2 87 PRO A N 1
ATOM 730 C CA . PRO A 1 87 ? 20.297 -31.578 38.594 1 24.2 87 PRO A CA 1
ATOM 731 C C . PRO A 1 87 ? 19.859 -31.234 37.188 1 24.2 87 PRO A C 1
ATOM 733 O O . PRO A 1 87 ? 19.625 -30.062 36.875 1 24.2 87 PRO A O 1
ATOM 736 N N . ALA A 1 88 ? 19.859 -32.281 36.312 1 25.75 88 ALA A N 1
ATOM 737 C CA . ALA A 1 88 ? 19.734 -32.406 34.844 1 25.75 88 ALA A CA 1
ATOM 738 C C . ALA A 1 88 ? 18.391 -31.891 34.375 1 25.75 88 ALA A C 1
ATOM 740 O O . ALA A 1 88 ? 17.344 -32.438 34.719 1 25.75 88 ALA A O 1
ATOM 741 N N . ALA A 1 89 ? 18.047 -30.688 34.469 1 26.53 89 ALA A N 1
ATOM 742 C CA . ALA A 1 89 ? 16.734 -30.094 34.281 1 26.53 89 ALA A CA 1
ATOM 743 C C . ALA A 1 89 ? 16.094 -30.609 33 1 26.53 89 ALA A C 1
ATOM 745 O O . ALA A 1 89 ? 16.781 -30.969 32.031 1 26.53 89 ALA A O 1
ATOM 746 N N .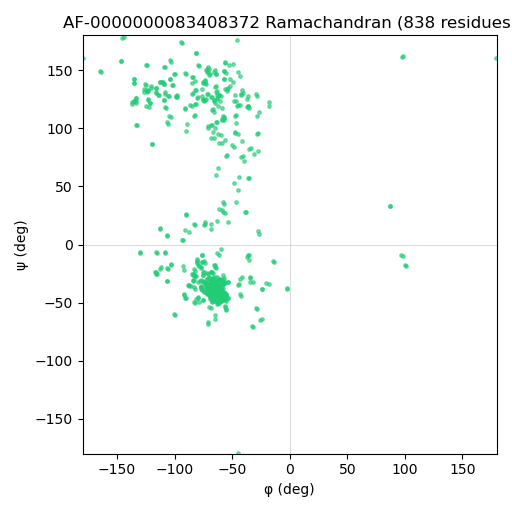 PRO A 1 90 ? 14.852 -31.094 33.125 1 28.48 90 PRO A N 1
ATOM 747 C CA . PRO A 1 90 ? 14.125 -31.859 32.094 1 28.48 90 PRO A CA 1
ATOM 748 C C . PRO A 1 90 ? 14.258 -31.25 30.719 1 28.48 90 PRO A C 1
ATOM 750 O O . PRO A 1 90 ? 14.562 -30.062 30.578 1 28.48 90 PRO A O 1
ATOM 753 N N . PRO A 1 91 ? 14.242 -32.125 29.656 1 27.42 91 PRO A N 1
ATOM 754 C CA . PRO A 1 91 ? 14.57 -31.828 28.266 1 27.42 91 PRO A CA 1
ATOM 755 C C . PRO A 1 91 ? 13.891 -30.562 27.766 1 27.42 91 PRO A C 1
ATOM 757 O O . PRO A 1 91 ? 12.766 -30.25 28.172 1 27.42 91 PRO A O 1
ATOM 760 N N . ASN A 1 92 ? 14.594 -29.547 27.531 1 28.8 92 ASN A N 1
ATOM 761 C CA . ASN A 1 92 ? 14.508 -28.125 27.219 1 28.8 92 ASN A CA 1
ATOM 762 C C . ASN A 1 92 ? 13.523 -27.859 26.078 1 28.8 92 ASN A C 1
ATOM 764 O O . ASN A 1 92 ? 13.805 -28.172 24.922 1 28.8 92 ASN A O 1
ATOM 768 N N . LEU A 1 93 ? 12.305 -28.344 26.188 1 30.95 93 LEU A N 1
ATOM 769 C CA . LEU A 1 93 ? 11.188 -28.031 25.312 1 30.95 93 LEU A CA 1
ATOM 770 C C . LEU A 1 93 ? 11.344 -26.656 24.688 1 30.95 93 LEU A C 1
ATOM 772 O O . LEU A 1 93 ? 11.672 -25.688 25.375 1 30.95 93 LEU A O 1
ATOM 776 N N . PRO A 1 94 ? 11.539 -26.5 23.328 1 34.72 94 PRO A N 1
ATOM 777 C CA . PRO A 1 94 ? 12.078 -25.422 22.5 1 34.72 94 PRO A CA 1
ATOM 778 C C . PRO A 1 94 ? 11.445 -24.078 22.812 1 34.72 94 PRO A C 1
ATOM 780 O O . PRO A 1 94 ? 10.227 -23.922 22.719 1 34.72 94 PRO A O 1
ATOM 783 N N . PHE A 1 95 ? 11.758 -23.188 23.734 1 37.56 95 PHE A N 1
ATOM 784 C CA . PHE A 1 95 ? 11.828 -21.859 24.359 1 37.56 95 PHE A CA 1
ATOM 785 C C . PHE A 1 95 ? 11.633 -20.766 23.312 1 37.56 95 PHE A C 1
ATOM 787 O O . PHE A 1 95 ? 11.07 -19.719 23.609 1 37.56 95 PHE A O 1
ATOM 794 N N . THR A 1 96 ? 12.109 -21.016 22.031 1 45.41 96 THR A N 1
ATOM 795 C CA . THR A 1 96 ? 12.328 -19.938 21.078 1 45.41 96 THR A CA 1
ATOM 796 C C . THR A 1 96 ? 10.992 -19.406 20.547 1 45.41 96 THR A C 1
ATOM 798 O O . THR A 1 96 ? 10.812 -18.203 20.391 1 45.41 96 THR A O 1
ATOM 801 N N . GLU A 1 97 ? 10.086 -20.297 20.281 1 44.53 97 GLU A N 1
ATOM 802 C CA . GLU A 1 97 ? 8.805 -19.844 19.75 1 44.53 97 GLU A CA 1
ATOM 803 C C . GLU A 1 97 ? 7.977 -19.125 20.797 1 44.53 97 GLU A C 1
ATOM 805 O O . GLU A 1 97 ? 7.324 -18.125 20.516 1 44.53 97 GLU A O 1
ATOM 810 N N . ALA A 1 98 ? 8.023 -19.781 22.016 1 46.91 98 ALA A N 1
ATOM 811 C CA . ALA A 1 98 ? 7.277 -19.172 23.109 1 46.91 98 ALA A CA 1
ATOM 812 C C . ALA A 1 98 ? 7.781 -17.766 23.406 1 46.91 98 ALA A C 1
ATOM 814 O O . ALA A 1 98 ? 6.992 -16.844 23.641 1 46.91 98 ALA A O 1
ATOM 815 N N . HIS A 1 99 ? 9.055 -17.703 23.328 1 49.34 99 HIS A N 1
ATOM 816 C CA . HIS A 1 99 ? 9.625 -16.391 23.562 1 49.34 99 HIS A CA 1
ATOM 817 C C . HIS A 1 99 ? 9.289 -15.422 22.422 1 49.34 99 HIS A C 1
ATOM 819 O O . HIS A 1 99 ? 8.992 -14.25 22.672 1 49.34 99 HIS A O 1
ATOM 825 N N . ALA A 1 100 ? 9.359 -16 21.281 1 52.59 100 ALA A N 1
ATOM 826 C CA . ALA A 1 100 ? 8.977 -15.164 20.141 1 52.59 100 ALA A CA 1
ATOM 827 C C . ALA A 1 100 ? 7.516 -14.75 20.234 1 52.59 100 ALA A C 1
ATOM 829 O O . ALA A 1 100 ? 7.168 -13.609 19.922 1 52.59 100 ALA A O 1
ATOM 830 N N . GLN A 1 101 ? 6.746 -15.672 20.672 1 53.31 101 GLN A N 1
ATOM 831 C CA . GLN A 1 101 ? 5.336 -15.375 20.891 1 53.31 101 GLN A CA 1
ATOM 832 C C . GLN A 1 101 ? 5.16 -14.336 22 1 53.31 101 GLN A C 1
ATOM 834 O O . GLN A 1 101 ? 4.316 -13.445 21.891 1 53.31 101 GLN A O 1
ATOM 839 N N . GLN A 1 102 ? 5.922 -14.555 22.984 1 52.62 102 GLN A N 1
ATOM 840 C CA . GLN A 1 102 ? 5.855 -13.602 24.094 1 52.62 102 GLN A CA 1
ATOM 841 C C . GLN A 1 102 ? 6.312 -12.211 23.641 1 52.62 102 GLN A C 1
ATOM 843 O O . GLN A 1 102 ? 5.688 -11.211 23.984 1 52.62 102 GLN A O 1
ATOM 848 N N . ARG A 1 103 ? 7.324 -12.258 22.875 1 50.88 103 ARG A N 1
ATOM 849 C CA . ARG A 1 103 ? 7.812 -10.977 22.359 1 50.88 103 ARG A CA 1
ATOM 850 C C . ARG A 1 103 ? 6.793 -10.336 21.422 1 50.88 103 ARG A C 1
ATOM 852 O O . ARG A 1 103 ? 6.602 -9.117 21.453 1 50.88 103 ARG A O 1
ATOM 859 N N . SER A 1 104 ? 6.227 -11.211 20.609 1 54.47 104 SER A N 1
ATOM 860 C CA . SER A 1 104 ? 5.176 -10.711 19.719 1 54.47 104 SER A CA 1
ATOM 861 C C . SER A 1 104 ? 3.982 -10.195 20.516 1 54.47 104 SER A C 1
ATOM 863 O O . SER A 1 104 ? 3.389 -9.172 20.172 1 54.47 104 SER A O 1
ATOM 865 N N . ALA A 1 105 ? 3.707 -11.008 21.422 1 53.91 105 ALA A N 1
ATOM 866 C CA . ALA A 1 105 ? 2.629 -10.578 22.297 1 53.91 105 ALA A CA 1
ATOM 867 C C . ALA A 1 105 ? 2.982 -9.266 23 1 53.91 105 ALA A C 1
ATOM 869 O O . ALA A 1 105 ? 2.141 -8.367 23.109 1 53.91 105 ALA A O 1
ATOM 870 N N . ASP A 1 106 ? 4.238 -9.219 23.469 1 52.19 106 ASP A N 1
ATOM 871 C CA . ASP A 1 106 ? 4.695 -7.992 24.094 1 52.19 106 ASP A CA 1
ATOM 872 C C . ASP A 1 106 ? 4.684 -6.824 23.109 1 52.19 106 ASP A C 1
ATOM 874 O O . ASP A 1 106 ? 4.273 -5.715 23.453 1 52.19 106 ASP A O 1
ATOM 878 N N . ALA A 1 107 ? 5.203 -7.129 22 1 51.44 107 ALA A N 1
ATOM 879 C CA . ALA A 1 107 ? 5.254 -6.086 20.984 1 51.44 107 ALA A CA 1
ATOM 880 C C . ALA A 1 107 ? 3.852 -5.621 20.609 1 51.44 107 ALA A C 1
ATOM 882 O O . ALA A 1 107 ? 3.619 -4.43 20.406 1 51.44 107 ALA A O 1
ATOM 883 N N . PHE A 1 108 ? 3.023 -6.598 20.453 1 54.06 108 PHE A N 1
ATOM 884 C CA . PHE A 1 108 ? 1.666 -6.246 20.047 1 54.06 108 PHE A CA 1
ATOM 885 C C . PHE A 1 108 ? 0.834 -5.84 21.266 1 54.06 108 PHE A C 1
ATOM 887 O O . PHE A 1 108 ? -0.121 -5.07 21.141 1 54.06 108 PHE A O 1
ATOM 894 N N . LEU A 1 109 ? 1.271 -6.395 22.391 1 51.66 109 LEU A N 1
ATOM 895 C CA . LEU A 1 109 ? 0.476 -6.078 23.562 1 51.66 109 LEU A CA 1
ATOM 896 C C . LEU A 1 109 ? 1.035 -4.852 24.281 1 51.66 109 LEU A C 1
ATOM 898 O O . LEU A 1 109 ? 0.409 -4.332 25.203 1 51.66 109 LEU A O 1
ATOM 902 N N . THR A 1 110 ? 2.262 -4.492 24.031 1 52.84 110 THR A N 1
ATOM 903 C CA . THR A 1 110 ? 2.75 -3.334 24.766 1 52.84 110 THR A CA 1
ATOM 904 C C . THR A 1 110 ? 2.033 -2.064 24.312 1 52.84 110 THR A C 1
ATOM 906 O O . THR A 1 110 ? 2.059 -1.716 23.125 1 52.84 110 THR A O 1
ATOM 909 N N . ARG A 1 111 ? 0.953 -1.753 25 1 57.16 111 ARG A N 1
ATOM 910 C CA . ARG A 1 111 ? 0.106 -0.575 24.844 1 57.16 111 ARG A CA 1
ATOM 911 C C . ARG A 1 111 ? 0.791 0.67 25.391 1 57.16 111 ARG A C 1
ATOM 913 O O . ARG A 1 111 ? 0.129 1.664 25.703 1 57.16 111 ARG A O 1
ATOM 920 N N . THR A 1 112 ? 2.018 0.641 25.531 1 66.19 112 THR A N 1
ATOM 921 C CA . THR A 1 112 ? 2.496 1.842 26.219 1 66.19 112 THR A CA 1
ATOM 922 C C . THR A 1 112 ? 2.844 2.93 25.203 1 66.19 112 THR A C 1
ATOM 924 O O . THR A 1 112 ? 3.562 2.678 24.234 1 66.19 112 THR A O 1
ATOM 927 N N . ASP A 1 113 ? 2.047 4.004 25.375 1 80.81 113 ASP A N 1
ATOM 928 C CA . ASP A 1 113 ? 2.305 5.199 24.594 1 80.81 113 ASP A CA 1
ATOM 929 C C . ASP A 1 113 ? 3.615 5.863 25 1 80.81 113 ASP A C 1
ATOM 931 O O . ASP A 1 113 ? 3.893 6.008 26.203 1 80.81 113 ASP A O 1
ATOM 935 N N . SER A 1 114 ? 4.441 6.094 24.094 1 82.5 114 SER A N 1
ATOM 936 C CA . SER A 1 114 ? 5.695 6.777 24.375 1 82.5 114 SER A CA 1
ATOM 937 C C . SER A 1 114 ? 5.457 8.219 24.797 1 82.5 114 SER A C 1
ATOM 939 O O . SER A 1 114 ? 6.238 8.789 25.578 1 82.5 114 SER A O 1
ATOM 941 N N . TRP A 1 115 ? 4.434 8.883 24.266 1 88.69 115 TRP A N 1
ATOM 942 C CA . TRP A 1 115 ? 4.062 10.258 24.594 1 88.69 115 TRP A CA 1
ATOM 943 C C . TRP A 1 115 ? 2.725 10.297 25.328 1 88.69 115 TRP A C 1
ATOM 945 O O . TRP A 1 115 ? 1.812 9.531 25 1 88.69 115 TRP A O 1
ATOM 955 N N . SER A 1 116 ? 2.73 11.156 26.281 1 86.56 116 SER A N 1
ATOM 956 C CA . SER A 1 116 ? 1.45 11.445 26.922 1 86.56 116 SER A CA 1
ATOM 957 C C . SER A 1 116 ? 0.634 12.445 26.109 1 86.56 116 SER A C 1
ATOM 959 O O . SER A 1 116 ? 1.149 13.055 25.172 1 86.56 116 SER A O 1
ATOM 961 N N . GLY A 1 117 ? -0.633 12.516 26.453 1 89.19 117 GLY A N 1
ATOM 962 C CA . GLY A 1 117 ? -1.476 13.508 25.812 1 89.19 117 GLY A CA 1
ATOM 963 C C . GLY A 1 117 ? -0.979 14.93 26 1 89.19 117 GLY A C 1
ATOM 964 O O . GLY A 1 117 ? -1.072 15.758 25.094 1 89.19 117 GLY A O 1
ATOM 965 N N . ALA A 1 118 ? -0.413 15.148 27.141 1 91.5 118 ALA A N 1
ATOM 966 C CA . ALA A 1 118 ? 0.104 16.484 27.453 1 91.5 118 ALA A CA 1
ATOM 967 C C . ALA A 1 118 ? 1.303 16.828 26.578 1 91.5 118 ALA A C 1
ATOM 969 O O . ALA A 1 118 ? 1.463 17.969 26.156 1 91.5 118 ALA A O 1
ATOM 970 N N . GLN A 1 119 ? 2.109 15.797 26.312 1 93.81 119 GLN A N 1
ATOM 971 C CA . GLN A 1 119 ? 3.271 16.016 25.469 1 93.81 119 GLN A CA 1
ATOM 972 C C . GLN A 1 119 ? 2.854 16.312 24.031 1 93.81 119 GLN A C 1
ATOM 974 O O . GLN A 1 119 ? 3.447 17.172 23.359 1 93.81 119 GLN A O 1
ATOM 979 N N . VAL A 1 120 ? 1.828 15.641 23.625 1 95.19 120 VAL A N 1
ATOM 980 C CA . VAL A 1 120 ? 1.314 15.867 22.281 1 95.19 120 VAL A CA 1
ATOM 981 C C . VAL A 1 120 ? 0.744 17.281 22.172 1 95.19 120 VAL A C 1
ATOM 983 O O . VAL A 1 120 ? 1.019 18 21.219 1 95.19 120 VAL A O 1
ATOM 986 N N . LEU A 1 121 ? 0.055 17.688 23.188 1 95.81 121 LEU A N 1
ATOM 987 C CA . LEU A 1 121 ? -0.541 19.016 23.234 1 95.81 121 LEU A CA 1
ATOM 988 C C . LEU A 1 121 ? 0.537 20.094 23.203 1 95.81 121 LEU A C 1
ATOM 990 O O . LEU A 1 121 ? 0.403 21.094 22.516 1 95.81 121 LEU A O 1
ATOM 994 N N . GLN A 1 122 ? 1.539 19.875 23.922 1 96 122 GLN A N 1
ATOM 995 C CA . GLN A 1 122 ? 2.639 20.828 23.969 1 96 122 GLN A CA 1
ATOM 996 C C . GLN A 1 122 ? 3.322 20.953 22.609 1 96 122 GLN A C 1
ATOM 998 O O . GLN A 1 122 ? 3.689 22.047 22.188 1 96 122 GLN A O 1
ATOM 1003 N N . ALA A 1 123 ? 3.504 19.828 21.984 1 96.88 123 ALA A N 1
ATOM 1004 C CA . ALA A 1 123 ? 4.141 19.844 20.672 1 96.88 123 ALA A CA 1
ATOM 1005 C C . ALA A 1 123 ? 3.309 20.641 19.672 1 96.88 123 ALA A C 1
ATOM 1007 O O . ALA A 1 123 ? 3.855 21.375 18.844 1 96.88 123 ALA A O 1
ATOM 1008 N N . VAL A 1 124 ? 1.996 20.5 19.703 1 97.44 124 VAL A N 1
ATOM 1009 C CA . VAL A 1 124 ? 1.115 21.219 18.781 1 97.44 124 VAL A CA 1
ATOM 1010 C C . VAL A 1 124 ? 1.139 22.703 19.109 1 97.44 124 VAL A C 1
ATOM 1012 O O . VAL A 1 124 ? 1.154 23.547 18.219 1 97.44 124 VAL A O 1
ATOM 1015 N N . ASN A 1 125 ? 1.186 23.078 20.391 1 97.12 125 ASN A N 1
ATOM 1016 C CA . ASN A 1 125 ? 1.295 24.469 20.812 1 97.12 125 ASN A CA 1
ATOM 1017 C C . ASN A 1 125 ? 2.6 25.094 20.328 1 97.12 125 ASN A C 1
ATOM 1019 O O . ASN A 1 125 ? 2.625 26.266 19.922 1 97.12 125 ASN A O 1
ATOM 1023 N N . ASP A 1 126 ? 3.598 24.328 20.438 1 97.06 126 ASP A N 1
ATOM 1024 C CA . ASP A 1 126 ? 4.887 24.797 19.953 1 97.06 126 ASP A CA 1
ATOM 1025 C C . ASP A 1 126 ? 4.84 25.078 18.453 1 97.06 126 ASP A C 1
ATOM 1027 O O . ASP A 1 126 ? 5.387 26.078 17.984 1 97.06 126 ASP A O 1
ATOM 1031 N N . ILE A 1 127 ? 4.227 24.203 17.703 1 97.38 127 ILE A N 1
ATOM 1032 C CA . ILE A 1 127 ? 4.09 24.375 16.266 1 97.38 127 ILE A CA 1
ATOM 1033 C C . ILE A 1 127 ? 3.279 25.641 15.977 1 97.38 127 ILE A C 1
ATOM 1035 O O . ILE A 1 127 ? 3.656 26.438 15.117 1 97.38 127 ILE A O 1
ATOM 1039 N N . ASN A 1 128 ? 2.223 25.812 16.672 1 97.62 128 ASN A N 1
ATOM 1040 C CA . ASN A 1 128 ? 1.409 27 16.516 1 97.62 128 ASN A CA 1
ATOM 1041 C C . ASN A 1 128 ? 2.213 28.266 16.781 1 97.62 128 ASN A C 1
ATOM 1043 O O . ASN A 1 128 ? 2.102 29.266 16.062 1 97.62 128 ASN A O 1
ATOM 1047 N N . SER A 1 129 ? 3.021 28.234 17.812 1 96.75 129 SER A N 1
ATOM 1048 C CA . SER A 1 129 ? 3.859 29.375 18.156 1 96.75 129 SER A CA 1
ATOM 1049 C C . SER A 1 129 ? 4.855 29.688 17.047 1 96.75 129 SER A C 1
ATOM 1051 O O . SER A 1 129 ? 5.09 30.859 16.734 1 96.75 129 SER A O 1
ATOM 1053 N N . GLU A 1 130 ? 5.387 28.656 16.484 1 96.5 130 GLU A N 1
ATOM 1054 C CA . GLU A 1 130 ? 6.332 28.844 15.391 1 96.5 130 GLU A CA 1
ATOM 1055 C C . GLU A 1 130 ? 5.645 29.422 14.156 1 96.5 130 GLU A C 1
ATOM 1057 O O . GLU A 1 130 ? 6.238 30.203 13.414 1 96.5 130 GLU A O 1
ATOM 1062 N N . VAL A 1 131 ? 4.449 28.984 13.93 1 97.19 131 VAL A N 1
ATOM 1063 C CA . VAL A 1 131 ? 3.68 29.5 12.805 1 97.19 131 VAL A CA 1
ATOM 1064 C C . VAL A 1 131 ? 3.436 30.984 12.977 1 97.19 131 VAL A C 1
ATOM 1066 O O . VAL A 1 131 ? 3.584 31.766 12.023 1 97.19 131 VAL A O 1
ATOM 1069 N N . VAL A 1 132 ? 3.064 31.438 14.195 1 95.81 132 VAL A N 1
ATOM 1070 C CA . VAL A 1 132 ? 2.824 32.844 14.484 1 95.81 132 VAL A CA 1
ATOM 1071 C C . VAL A 1 132 ? 4.113 33.656 14.289 1 95.81 132 VAL A C 1
ATOM 1073 O O . VAL A 1 132 ? 4.098 34.719 13.695 1 95.81 132 VAL A O 1
ATOM 1076 N N . GLN A 1 133 ? 5.203 33.062 14.742 1 92.94 133 GLN A N 1
ATOM 1077 C CA . GLN A 1 133 ? 6.492 33.75 14.625 1 92.94 133 GLN A CA 1
ATOM 1078 C C . GLN A 1 133 ? 6.914 33.875 13.164 1 92.94 133 GLN A C 1
ATOM 1080 O O . GLN A 1 133 ? 7.418 34.906 12.75 1 92.94 133 GLN A O 1
ATOM 1085 N N . PHE A 1 134 ? 6.734 32.812 12.422 1 94.94 134 PHE A N 1
ATOM 1086 C CA . PHE A 1 134 ? 7.051 32.844 11 1 94.94 134 PHE A CA 1
ATOM 1087 C C . PHE A 1 134 ? 6.281 33.969 10.297 1 94.94 134 PHE A C 1
ATOM 1089 O O . PHE A 1 134 ? 6.867 34.75 9.555 1 94.94 134 PHE A O 1
ATOM 1096 N N . ALA A 1 135 ? 4.98 33.969 10.484 1 95.62 135 ALA A N 1
ATOM 1097 C CA . ALA A 1 135 ? 4.137 34.938 9.82 1 95.62 135 ALA A CA 1
ATOM 1098 C C . ALA A 1 135 ? 4.539 36.375 10.219 1 95.62 135 ALA A C 1
ATOM 1100 O O . ALA A 1 135 ? 4.57 37.281 9.375 1 95.62 135 ALA A O 1
ATOM 1101 N N . ALA A 1 136 ? 4.879 36.562 11.492 1 92.56 136 ALA A N 1
ATOM 1102 C CA . ALA A 1 136 ? 5.297 37.875 11.977 1 92.56 136 ALA A CA 1
ATOM 1103 C C . ALA A 1 136 ? 6.602 38.312 11.32 1 92.56 136 ALA A C 1
ATOM 1105 O O . ALA A 1 136 ? 6.727 39.469 10.883 1 92.56 136 ALA A O 1
ATOM 1106 N N . VAL A 1 137 ? 7.531 37.469 11.25 1 89.25 137 VAL A N 1
ATOM 1107 C CA . VAL A 1 137 ? 8.844 37.781 10.688 1 89.25 137 VAL A CA 1
ATOM 1108 C C . VAL A 1 137 ? 8.703 38.125 9.211 1 89.25 137 VAL A C 1
ATOM 1110 O O . VAL A 1 137 ? 9.281 39.125 8.742 1 89.25 137 VAL A O 1
ATOM 1113 N N . VAL A 1 138 ? 7.969 37.312 8.469 1 92.25 138 VAL A N 1
ATOM 1114 C CA . VAL A 1 138 ? 7.816 37.531 7.031 1 92.25 138 VAL A CA 1
ATOM 1115 C C . VAL A 1 138 ? 7.125 38.875 6.785 1 92.25 138 VAL A C 1
ATOM 1117 O O . VAL A 1 138 ? 7.52 39.625 5.898 1 92.25 138 VAL A O 1
ATOM 1120 N N . THR A 1 139 ? 6.105 39.156 7.531 1 91.44 139 THR A N 1
ATOM 1121 C CA . THR A 1 139 ? 5.359 40.375 7.332 1 91.44 139 THR A CA 1
ATOM 1122 C C . THR A 1 139 ? 6.219 41.594 7.668 1 91.44 139 THR A C 1
ATOM 1124 O O . THR A 1 139 ? 6.117 42.625 7.016 1 91.44 139 THR A O 1
ATOM 1127 N N . GLU A 1 140 ? 7 41.469 8.656 1 87.25 140 GLU A N 1
ATOM 1128 C CA . GLU A 1 140 ? 7.883 42.562 9.047 1 87.25 140 GLU A CA 1
ATOM 1129 C C . GLU A 1 140 ? 8.938 42.844 7.98 1 87.25 140 GLU A C 1
ATOM 1131 O O . GLU A 1 140 ? 9.391 43.969 7.812 1 87.25 140 GLU A O 1
ATOM 1136 N N . MET A 1 141 ? 9.266 41.844 7.305 1 85.31 141 MET A N 1
ATOM 1137 C CA . MET A 1 141 ? 10.305 41.969 6.293 1 85.31 141 MET A CA 1
ATOM 1138 C C . MET A 1 141 ? 9.75 42.562 5.004 1 85.31 141 MET A C 1
ATOM 1140 O O . MET A 1 141 ? 10.516 43.031 4.16 1 85.31 141 MET A O 1
ATOM 1144 N N . CYS A 1 142 ? 8.477 42.594 4.887 1 89.44 142 CYS A N 1
ATOM 1145 C CA . CYS A 1 142 ? 7.875 42.969 3.607 1 89.44 142 CYS A CA 1
ATOM 1146 C C . CYS A 1 142 ? 7.336 44.406 3.652 1 89.44 142 CYS A C 1
ATOM 1148 O O . CYS A 1 142 ? 6.895 44.875 4.703 1 89.44 142 CYS A O 1
ATOM 1150 N N . ARG A 1 143 ? 7.496 45.094 2.514 1 88.44 143 ARG A N 1
ATOM 1151 C CA . ARG A 1 143 ? 6.863 46.406 2.297 1 88.44 143 ARG A CA 1
ATOM 1152 C C . ARG A 1 143 ? 5.734 46.281 1.273 1 88.44 143 ARG A C 1
ATOM 1154 O O . ARG A 1 143 ? 5.902 45.688 0.217 1 88.44 143 ARG A O 1
ATOM 1161 N N . PHE A 1 144 ? 4.582 46.875 1.707 1 90.19 144 PHE A N 1
ATOM 1162 C CA . PHE A 1 144 ? 3.406 46.781 0.851 1 90.19 144 PHE A CA 1
ATOM 1163 C C . PHE A 1 144 ? 3.059 48.125 0.228 1 90.19 144 PHE A C 1
ATOM 1165 O O . PHE A 1 144 ? 3.17 49.156 0.882 1 90.19 144 PHE A O 1
ATOM 1172 N N . ALA A 1 145 ? 2.723 48.094 -0.987 1 86.12 145 ALA A N 1
ATOM 1173 C CA . ALA A 1 145 ? 2.342 49.312 -1.708 1 86.12 145 ALA A CA 1
ATOM 1174 C C . ALA A 1 145 ? 0.965 49.781 -1.267 1 86.12 145 ALA A C 1
ATOM 1176 O O . ALA A 1 145 ? 0.061 49 -1.026 1 86.12 145 ALA A O 1
ATOM 1177 N N . PRO A 1 146 ? 0.854 51.125 -1.12 1 87.25 146 PRO A N 1
ATOM 1178 C CA . PRO A 1 146 ? -0.46 51.656 -0.768 1 87.25 146 PRO A CA 1
ATOM 1179 C C . PRO A 1 146 ? -1.501 51.438 -1.863 1 87.25 146 PRO A C 1
ATOM 1181 O O . PRO A 1 146 ? -1.177 51.5 -3.051 1 87.25 146 PRO A O 1
ATOM 1184 N N . ARG A 1 147 ? -2.639 51.031 -1.465 1 81 147 ARG A N 1
ATOM 1185 C CA . ARG A 1 147 ? -3.756 50.844 -2.387 1 81 147 ARG A CA 1
ATOM 1186 C C . ARG A 1 147 ? -4.938 51.719 -2.006 1 81 147 ARG A C 1
ATOM 1188 O O . ARG A 1 147 ? -5.145 52.031 -0.826 1 81 147 ARG A O 1
ATOM 1195 N N . GLU A 1 148 ? -5.531 52.344 -3.1 1 69.88 148 GLU A N 1
ATOM 1196 C CA . GLU A 1 148 ? -6.766 53.062 -2.828 1 69.88 148 GLU A CA 1
ATOM 1197 C C . GLU A 1 148 ? -7.898 52.125 -2.4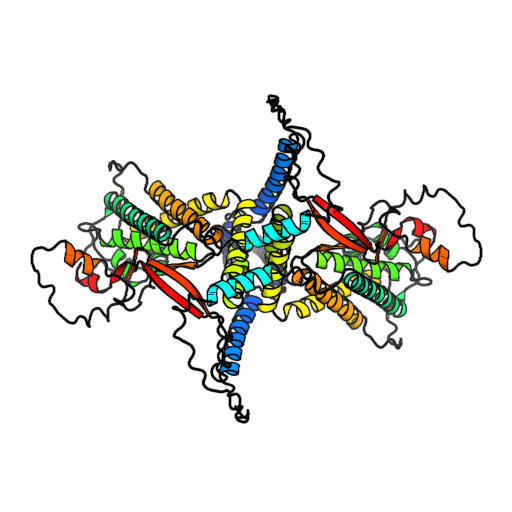57 1 69.88 148 GLU A C 1
ATOM 1199 O O . GLU A 1 148 ? -8.109 51.094 -3.127 1 69.88 148 GLU A O 1
ATOM 1204 N N . VAL A 1 149 ? -8.422 52.156 -1.333 1 62.97 149 VAL A N 1
ATOM 1205 C CA . VAL A 1 149 ? -9.461 51.281 -0.805 1 62.97 149 VAL A CA 1
ATOM 1206 C C . VAL A 1 149 ? -10.828 51.719 -1.306 1 62.97 149 VAL A C 1
ATOM 1208 O O . VAL A 1 149 ? -11.164 52.906 -1.224 1 62.97 149 VAL A O 1
ATOM 1211 N N . PRO A 1 150 ? -11.594 50.875 -1.899 1 57.81 150 PRO A N 1
ATOM 1212 C CA . PRO A 1 150 ? -11.383 49.469 -2.283 1 57.81 150 PRO A CA 1
ATOM 1213 C C . PRO A 1 150 ? -10.781 49.344 -3.678 1 57.81 150 PRO A C 1
ATOM 1215 O O . PRO A 1 150 ? -11.25 49.969 -4.629 1 57.81 150 PRO A O 1
ATOM 1218 N N . SER A 1 151 ? -9.555 49.062 -3.836 1 58.97 151 SER A N 1
ATOM 1219 C CA . SER A 1 151 ? -8.977 48.906 -5.168 1 58.97 151 SER A CA 1
ATOM 1220 C C . SER A 1 151 ? -9.633 47.75 -5.918 1 58.97 151 SER A C 1
ATOM 1222 O O . SER A 1 151 ? -9.953 46.719 -5.32 1 58.97 151 SER A O 1
ATOM 1224 N N . PRO A 1 152 ? -10.328 48.062 -7.16 1 53.16 152 PRO A N 1
ATOM 1225 C CA . PRO A 1 152 ? -10.953 47 -7.945 1 53.16 152 PRO A CA 1
ATOM 1226 C C . PRO A 1 152 ? -10.078 45.75 -8.047 1 53.16 152 PRO A C 1
ATOM 1228 O O . PRO A 1 152 ? -8.852 45.844 -7.965 1 53.16 152 PRO A O 1
ATOM 1231 N N . CYS A 1 153 ? -10.695 44.594 -7.715 1 53.41 153 CYS A N 1
ATOM 1232 C CA . CYS A 1 153 ? -10.055 43.312 -7.852 1 53.41 153 CYS A CA 1
ATOM 1233 C C . CYS A 1 153 ? -9.156 43.25 -9.078 1 53.41 153 CYS A C 1
ATOM 1235 O O . CYS A 1 153 ? -9.492 43.844 -10.117 1 53.41 153 CYS A O 1
ATOM 1237 N N . PRO A 1 154 ? -7.902 43.031 -8.961 1 50.91 154 PRO A N 1
ATOM 1238 C CA . PRO A 1 154 ? -7.086 42.969 -10.18 1 50.91 154 PRO A CA 1
ATOM 1239 C C . PRO A 1 154 ? -7.812 42.312 -11.344 1 50.91 154 PRO A C 1
ATOM 1241 O O . PRO A 1 154 ? -8.641 41.438 -11.133 1 50.91 154 PRO A O 1
ATOM 1244 N N . SER A 1 155 ? -8.031 43 -12.422 1 43.03 155 SER A N 1
ATOM 1245 C CA . SER A 1 155 ? -8.578 42.469 -13.664 1 43.03 155 SER A CA 1
ATOM 1246 C C . SER A 1 155 ? -8.078 41.062 -13.938 1 43.03 155 SER A C 1
ATOM 1248 O O . SER A 1 155 ? -6.949 40.719 -13.602 1 43.03 155 SER A O 1
ATOM 1250 N N . PRO A 1 156 ? -9.008 40.188 -14.172 1 43.34 156 PRO A N 1
ATOM 1251 C CA . PRO A 1 156 ? -8.672 38.781 -14.523 1 43.34 156 PRO A CA 1
ATOM 1252 C C . PRO A 1 156 ? -7.391 38.688 -15.352 1 43.34 156 PRO A C 1
ATOM 1254 O O . PRO A 1 156 ? -6.875 37.594 -15.562 1 43.34 156 PRO A O 1
ATOM 1257 N N . TYR A 1 157 ? -7.055 39.625 -16.188 1 40.22 157 TYR A N 1
ATOM 1258 C CA . TYR A 1 157 ? -6.02 39.562 -17.219 1 40.22 157 TYR A CA 1
ATOM 1259 C C . TYR A 1 157 ? -4.637 39.812 -16.609 1 40.22 157 TYR A C 1
ATOM 1261 O O . TYR A 1 157 ? -3.639 39.844 -17.344 1 40.22 157 TYR A O 1
ATOM 1269 N N . THR A 1 158 ? -4.5 40.25 -15.453 1 45.66 158 THR A N 1
ATOM 1270 C CA . THR A 1 158 ? -3.17 40.594 -14.953 1 45.66 158 THR A CA 1
ATOM 1271 C C . THR A 1 158 ? -2.475 39.344 -14.398 1 45.66 158 THR A C 1
ATOM 1273 O O . THR A 1 158 ? -3.135 38.406 -13.938 1 45.66 158 THR A O 1
ATOM 1276 N N . PRO A 1 159 ? -1.121 39.156 -14.656 1 48.44 159 PRO A N 1
ATOM 1277 C CA . PRO A 1 159 ? -0.251 38.062 -14.258 1 48.44 159 PRO A CA 1
ATOM 1278 C C . PRO A 1 159 ? -0.589 37.5 -12.875 1 48.44 159 PRO A C 1
ATOM 1280 O O . PRO A 1 159 ? -0.133 36.406 -12.508 1 48.44 159 PRO A O 1
ATOM 1283 N N . SER A 1 160 ? -1.454 38.312 -12.156 1 57.78 160 SER A N 1
ATOM 1284 C CA . SER A 1 160 ? -1.761 38 -10.766 1 57.78 160 SER A CA 1
ATOM 1285 C C . SER A 1 160 ? -2.953 37.031 -10.664 1 57.78 160 SER A C 1
ATOM 1287 O O . SER A 1 160 ? -3.434 36.75 -9.562 1 57.78 160 SER A O 1
ATOM 1289 N N . ILE A 1 161 ? -3.34 36.469 -11.82 1 62.81 161 ILE A N 1
ATOM 1290 C CA . ILE A 1 161 ? -4.543 35.625 -11.82 1 62.81 161 ILE A CA 1
ATOM 1291 C C . ILE A 1 161 ? -4.23 34.25 -11.234 1 62.81 161 ILE A C 1
ATOM 1293 O O . ILE A 1 161 ? -5.023 33.719 -10.469 1 62.81 161 ILE A O 1
ATOM 1297 N N . LEU A 1 162 ? -3.041 33.875 -11.57 1 74.31 162 LEU A N 1
ATOM 1298 C CA . LEU A 1 162 ? -2.736 32.5 -11.141 1 74.31 162 LEU A CA 1
ATOM 1299 C C . LEU A 1 162 ? -2.574 32.438 -9.625 1 74.31 162 LEU A C 1
ATOM 1301 O O . LEU A 1 162 ? -3.23 31.625 -8.969 1 74.31 162 LEU A O 1
ATOM 1305 N N . PRO A 1 163 ? -1.907 33.438 -9.133 1 78.81 163 PRO A N 1
ATOM 1306 C CA . PRO A 1 163 ? -1.806 33.406 -7.676 1 78.81 163 PRO A CA 1
ATOM 1307 C C . PRO A 1 163 ? -3.152 33.625 -6.984 1 78.81 163 PRO A C 1
ATOM 1309 O O . PRO A 1 163 ? -3.389 33.062 -5.906 1 78.81 163 PRO A O 1
ATOM 1312 N N . TYR A 1 164 ? -3.992 34.375 -7.668 1 86.44 164 TYR A N 1
ATOM 1313 C CA . TYR A 1 164 ? -5.301 34.625 -7.078 1 86.44 164 TYR A CA 1
ATOM 1314 C C . TYR A 1 164 ? -6.125 33.344 -7.027 1 86.44 164 TYR A C 1
ATOM 1316 O O . TYR A 1 164 ? -6.668 32.969 -5.98 1 86.44 164 TYR A O 1
ATOM 1324 N N . SER A 1 165 ? -6.219 32.625 -8.078 1 87.38 165 SER A N 1
ATOM 1325 C CA . SER A 1 165 ? -7.012 31.406 -8.148 1 87.38 165 SER A CA 1
ATOM 1326 C C . SER A 1 165 ? -6.453 30.328 -7.227 1 87.38 165 SER A C 1
ATOM 1328 O O . SER A 1 165 ? -7.211 29.625 -6.555 1 87.38 165 SER A O 1
ATOM 1330 N N . ASP A 1 166 ? -5.191 30.25 -7.215 1 88.88 166 ASP A N 1
ATOM 1331 C CA . ASP A 1 166 ? -4.547 29.234 -6.383 1 88.88 166 ASP A CA 1
ATOM 1332 C C . ASP A 1 166 ? -4.785 29.516 -4.898 1 88.88 166 ASP A C 1
ATOM 1334 O O . ASP A 1 166 ? -5.086 28.594 -4.133 1 88.88 166 ASP A O 1
ATOM 1338 N N . THR A 1 167 ? -4.633 30.75 -4.578 1 91.69 167 THR A N 1
ATOM 1339 C CA . THR A 1 167 ? -4.832 31.125 -3.184 1 91.69 167 THR A CA 1
ATOM 1340 C C . THR A 1 167 ? -6.293 30.953 -2.781 1 91.69 167 THR A C 1
ATOM 1342 O O . THR A 1 167 ? -6.59 30.531 -1.66 1 91.69 167 THR A O 1
ATOM 1345 N N . ALA A 1 168 ? -7.16 31.234 -3.707 1 90.88 168 ALA A N 1
ATOM 1346 C CA . ALA A 1 168 ? -8.586 31.094 -3.426 1 90.88 168 ALA A CA 1
ATOM 1347 C C . ALA A 1 168 ? -8.953 29.625 -3.191 1 90.88 168 ALA A C 1
ATOM 1349 O O . ALA A 1 168 ? -9.82 29.328 -2.369 1 90.88 168 ALA A O 1
ATOM 1350 N N . THR A 1 169 ? -8.328 28.781 -3.861 1 90.75 169 THR A N 1
ATOM 1351 C CA . THR A 1 169 ? -8.578 27.359 -3.697 1 90.75 169 THR A CA 1
ATOM 1352 C C . THR A 1 169 ? -8.062 26.875 -2.344 1 90.75 169 THR A C 1
ATOM 1354 O O . THR A 1 169 ? -8.648 25.969 -1.736 1 90.75 169 THR A O 1
ATOM 1357 N N . ARG A 1 170 ? -7.043 27.547 -1.869 1 91.56 170 ARG A N 1
ATOM 1358 C CA . ARG A 1 170 ? -6.406 27.094 -0.638 1 91.56 170 ARG A CA 1
ATOM 1359 C C . ARG A 1 170 ? -7.047 27.734 0.584 1 91.56 170 ARG A C 1
ATOM 1361 O O . ARG A 1 170 ? -7.348 27.047 1.568 1 91.56 170 ARG A O 1
ATOM 1368 N N . LEU A 1 171 ? -7.25 29.016 0.501 1 92.81 171 LEU A N 1
ATOM 1369 C CA . LEU A 1 171 ? -7.652 29.766 1.685 1 92.81 171 LEU A CA 1
ATOM 1370 C C . LEU A 1 171 ? -9.109 30.203 1.577 1 92.81 171 LEU A C 1
ATOM 1372 O O . LEU A 1 171 ? -9.672 30.734 2.539 1 92.81 171 LEU A O 1
ATOM 1376 N N . GLY A 1 172 ? -9.75 29.969 0.409 1 90.12 172 GLY A N 1
ATOM 1377 C CA . GLY A 1 172 ? -11.109 30.453 0.227 1 90.12 172 GLY A CA 1
ATOM 1378 C C . GLY A 1 172 ? -11.188 31.766 -0.524 1 90.12 172 GLY A C 1
ATOM 1379 O O . GLY A 1 172 ? -10.234 32.531 -0.528 1 90.12 172 GLY A O 1
ATOM 1380 N N . GLY A 1 173 ? -12.336 32.031 -1.021 1 87.31 173 GLY A N 1
ATOM 1381 C CA . GLY A 1 173 ? -12.547 33.219 -1.847 1 87.31 173 GLY A CA 1
ATOM 1382 C C . GLY A 1 173 ? -12.609 34.5 -1.046 1 87.31 173 GLY A C 1
ATOM 1383 O O . GLY A 1 173 ? -12.078 35.531 -1.473 1 87.31 173 GLY A O 1
ATOM 1384 N N . ALA A 1 174 ? -13.203 34.5 0.049 1 87.94 174 ALA A N 1
ATOM 1385 C CA . ALA A 1 174 ? -13.406 35.688 0.85 1 87.94 174 ALA A CA 1
ATOM 1386 C C . ALA A 1 174 ? -12.078 36.281 1.332 1 87.94 174 ALA A C 1
ATOM 1388 O O . ALA A 1 174 ? -11.812 37.469 1.16 1 87.94 174 ALA A O 1
ATOM 1389 N N . LEU A 1 175 ? -11.273 35.469 1.854 1 90.94 175 LEU A N 1
ATOM 1390 C CA . LEU A 1 175 ? -9.984 35.906 2.354 1 90.94 175 LEU A CA 1
ATOM 1391 C C . LEU A 1 175 ? -9.094 36.375 1.208 1 90.94 175 LEU A C 1
ATOM 1393 O O . LEU A 1 175 ? -8.375 37.375 1.342 1 90.94 175 LEU A O 1
ATOM 1397 N N . THR A 1 176 ? -9.133 35.656 0.151 1 91.38 176 THR A N 1
ATOM 1398 C CA . THR A 1 176 ? -8.336 36 -1.02 1 91.38 176 THR A CA 1
ATOM 1399 C C . THR A 1 176 ? -8.742 37.375 -1.553 1 91.38 176 THR A C 1
ATOM 1401 O O . THR A 1 176 ? -7.891 38.188 -1.926 1 91.38 176 THR A O 1
ATOM 1404 N N . HIS A 1 177 ? -9.992 37.562 -1.584 1 88.5 177 HIS A N 1
ATOM 1405 C CA . HIS A 1 177 ? -10.508 38.844 -2.055 1 88.5 177 HIS A CA 1
ATOM 1406 C C . HIS A 1 177 ? -10.039 40 -1.157 1 88.5 177 HIS A C 1
ATOM 1408 O O . HIS A 1 177 ? -9.68 41.062 -1.648 1 88.5 177 HIS A O 1
ATOM 1414 N N . LEU A 1 178 ? -10.078 39.812 0.089 1 88.38 178 LEU A N 1
ATOM 1415 C CA . LEU A 1 178 ? -9.625 40.844 1.034 1 88.38 178 LEU A CA 1
ATOM 1416 C C . LEU A 1 178 ? -8.133 41.125 0.851 1 88.38 178 LEU A C 1
ATOM 1418 O O . LEU A 1 178 ? -7.711 42.281 0.915 1 88.38 178 LEU A O 1
ATOM 1422 N N . LEU A 1 179 ? -7.395 40.156 0.604 1 90.12 179 LEU A N 1
ATOM 1423 C CA . LEU A 1 179 ? -5.953 40.281 0.407 1 90.12 179 LEU A CA 1
ATOM 1424 C C . LEU A 1 179 ? -5.656 41.094 -0.847 1 90.12 179 LEU A C 1
ATOM 1426 O O . LEU A 1 179 ? -4.703 41.875 -0.871 1 90.12 179 LEU A O 1
ATOM 1430 N N . ALA A 1 180 ? -6.453 40.906 -1.783 1 87.5 180 ALA A N 1
ATOM 1431 C CA . ALA A 1 180 ? -6.199 41.5 -3.084 1 87.5 180 ALA A CA 1
ATOM 1432 C C . ALA A 1 180 ? -6.699 42.938 -3.113 1 87.5 180 ALA A C 1
ATOM 1434 O O . ALA A 1 180 ? -6.227 43.75 -3.914 1 87.5 180 ALA A O 1
ATOM 1435 N N . THR A 1 181 ? -7.602 43.312 -2.25 1 85.5 181 THR A N 1
ATOM 1436 C CA . THR A 1 181 ? -8.273 44.594 -2.438 1 85.5 181 THR A CA 1
ATOM 1437 C C . THR A 1 181 ? -7.953 45.531 -1.287 1 85.5 181 THR A C 1
ATOM 1439 O O . THR A 1 181 ? -8.055 46.75 -1.438 1 85.5 181 THR A O 1
ATOM 1442 N N . TYR A 1 182 ? -7.633 45.062 -0.183 1 86.31 182 TYR A N 1
ATOM 1443 C CA . TYR A 1 182 ? -7.391 45.906 0.985 1 86.31 182 TYR A CA 1
ATOM 1444 C C . TYR A 1 182 ? -5.996 46.531 0.933 1 86.31 182 TYR A C 1
ATOM 1446 O O . TYR A 1 182 ? -5.109 46.031 0.243 1 86.31 182 TYR A O 1
ATOM 1454 N N . ASP A 1 183 ? -5.871 47.656 1.605 1 87.38 183 ASP A N 1
ATOM 1455 C CA . ASP A 1 183 ? -4.57 48.281 1.737 1 87.38 183 ASP A CA 1
ATOM 1456 C C . ASP A 1 183 ? -3.795 47.719 2.928 1 87.38 183 ASP A C 1
ATOM 1458 O O . ASP A 1 183 ? -4.227 47.875 4.074 1 87.38 183 ASP A O 1
ATOM 1462 N N . HIS A 1 184 ? -2.717 47.188 2.641 1 89.5 184 HIS A N 1
ATOM 1463 C CA . HIS A 1 184 ? -1.922 46.531 3.682 1 89.5 184 HIS A CA 1
ATOM 1464 C C . HIS A 1 184 ? -0.692 47.375 4.027 1 89.5 184 HIS A C 1
ATOM 1466 O O . HIS A 1 184 ? 0.2 46.906 4.738 1 89.5 184 HIS A O 1
ATOM 1472 N N . SER A 1 185 ? -0.592 48.562 3.502 1 87.31 185 SER A N 1
ATOM 1473 C CA . SER A 1 185 ? 0.603 49.375 3.656 1 87.31 185 SER A CA 1
ATOM 1474 C C . SER A 1 185 ? 0.75 49.875 5.09 1 87.31 185 SER A C 1
ATOM 1476 O O . SER A 1 185 ? 1.862 49.938 5.617 1 87.31 185 SER A O 1
ATOM 1478 N N . ASN A 1 186 ? -0.391 50.188 5.754 1 85.5 186 ASN A N 1
ATOM 1479 C CA . ASN A 1 186 ? -0.323 50.719 7.105 1 85.5 186 ASN A CA 1
ATOM 1480 C C . ASN A 1 186 ? -0.406 49.625 8.156 1 85.5 186 ASN A C 1
ATOM 1482 O O . ASN A 1 186 ? 0.273 49.688 9.188 1 85.5 186 ASN A O 1
ATOM 1486 N N . ASP A 1 187 ? -1.325 48.656 7.934 1 87.56 187 ASP A N 1
ATOM 1487 C CA . ASP A 1 187 ? -1.518 47.562 8.859 1 87.56 187 ASP A CA 1
ATOM 1488 C C . ASP A 1 187 ? -1.577 46.219 8.117 1 87.56 187 ASP A C 1
ATOM 1490 O O . ASP A 1 187 ? -2.633 45.844 7.613 1 87.56 187 ASP A O 1
ATOM 1494 N N . PRO A 1 188 ? -0.46 45.5 8.195 1 91.5 188 PRO A N 1
ATOM 1495 C CA . PRO A 1 188 ? -0.425 44.25 7.438 1 91.5 188 PRO A CA 1
ATOM 1496 C C . PRO A 1 188 ? -0.934 43.062 8.242 1 91.5 188 PRO A C 1
ATOM 1498 O O . PRO A 1 188 ? -0.524 41.906 7.996 1 91.5 188 PRO A O 1
ATOM 1501 N N . ILE A 1 189 ? -1.791 43.219 9.258 1 90.56 189 ILE A N 1
ATOM 1502 C CA . ILE A 1 189 ? -2.275 42.156 10.133 1 90.56 189 ILE A CA 1
ATOM 1503 C C . ILE A 1 189 ? -3.023 41.094 9.312 1 90.56 189 ILE A C 1
ATOM 1505 O O . ILE A 1 189 ? -2.949 39.906 9.602 1 90.56 189 ILE A O 1
ATOM 1509 N N . LEU A 1 190 ? -3.721 41.531 8.289 1 92 190 LEU A N 1
ATOM 1510 C CA . LEU A 1 190 ? -4.469 40.594 7.457 1 92 190 LEU A CA 1
ATOM 1511 C C . LEU A 1 190 ? -3.521 39.656 6.691 1 92 190 LEU A C 1
ATOM 1513 O O . LEU A 1 190 ? -3.816 38.5 6.504 1 92 190 LEU A O 1
ATOM 1517 N N . VAL A 1 191 ? -2.449 40.25 6.211 1 94.12 191 VAL A N 1
ATOM 1518 C CA . VAL A 1 191 ? -1.449 39.438 5.512 1 94.12 191 VAL A CA 1
ATOM 1519 C C . VAL A 1 191 ? -0.835 38.438 6.469 1 94.12 191 VAL A C 1
ATOM 1521 O O . VAL A 1 191 ? -0.661 37.25 6.117 1 94.12 191 VAL A O 1
ATOM 1524 N N . GLN A 1 192 ? -0.532 38.906 7.68 1 94.81 192 GLN A N 1
ATOM 1525 C CA . GLN A 1 192 ? 0.034 38 8.688 1 94.81 192 GLN A CA 1
ATOM 1526 C C . GLN A 1 192 ? -0.908 36.844 8.984 1 94.81 192 GLN A C 1
ATOM 1528 O O . GLN A 1 192 ? -0.478 35.688 9.047 1 94.81 192 GLN A O 1
ATOM 1533 N N . LEU A 1 193 ? -2.172 37.125 9.164 1 94.81 193 LEU A N 1
ATOM 1534 C CA . LEU A 1 193 ? -3.168 36.094 9.469 1 94.81 193 LEU A CA 1
ATOM 1535 C C . LEU A 1 193 ? -3.352 35.156 8.289 1 94.81 193 LEU A C 1
ATOM 1537 O O . LEU A 1 193 ? -3.549 33.969 8.477 1 94.81 193 LEU A O 1
ATOM 1541 N N . ALA A 1 194 ? -3.297 35.656 7.078 1 95.5 194 ALA A N 1
ATOM 1542 C CA . ALA A 1 194 ? -3.396 34.812 5.891 1 95.5 194 ALA A CA 1
ATOM 1543 C C . ALA A 1 194 ? -2.215 33.844 5.797 1 95.5 194 ALA A C 1
ATOM 1545 O O . ALA A 1 194 ? -2.375 32.688 5.387 1 95.5 194 ALA A O 1
ATOM 1546 N N . LEU A 1 195 ? -1.032 34.375 6.133 1 96.5 195 LEU A N 1
ATOM 1547 C CA . LEU A 1 195 ? 0.153 33.5 6.137 1 96.5 195 LEU A CA 1
ATOM 1548 C C . LEU A 1 195 ? 0.014 32.375 7.16 1 96.5 195 LEU A C 1
ATOM 1550 O O . LEU A 1 195 ? 0.352 31.234 6.879 1 96.5 195 LEU A O 1
ATOM 1554 N N . GLN A 1 196 ? -0.458 32.719 8.336 1 97.12 196 GLN A N 1
ATOM 1555 C CA . GLN A 1 196 ? -0.703 31.688 9.359 1 97.12 196 GLN A CA 1
ATOM 1556 C C . GLN A 1 196 ? -1.704 30.641 8.867 1 97.12 196 GLN A C 1
ATOM 1558 O O . GLN A 1 196 ? -1.473 29.438 9.008 1 97.12 196 GLN A O 1
ATOM 1563 N N . ALA A 1 197 ? -2.773 31.125 8.32 1 97 197 ALA A N 1
ATOM 1564 C CA . ALA A 1 197 ? -3.801 30.219 7.809 1 97 197 ALA A CA 1
ATOM 1565 C C . ALA A 1 197 ? -3.238 29.312 6.727 1 97 197 ALA A C 1
ATOM 1567 O O . ALA A 1 197 ? -3.594 28.125 6.652 1 97 197 ALA A O 1
ATOM 1568 N N . CYS A 1 198 ? -2.422 29.844 5.926 1 96.75 198 CYS A N 1
ATOM 1569 C CA . CYS A 1 198 ? -1.817 29.094 4.832 1 96.75 198 CYS A CA 1
ATOM 1570 C C . CYS A 1 198 ? -0.959 27.953 5.367 1 96.75 198 CYS A C 1
ATOM 1572 O O . CYS A 1 198 ? -1.076 26.812 4.906 1 96.75 198 CYS A O 1
ATOM 1574 N N . VAL A 1 199 ? -0.131 28.219 6.297 1 97.31 199 VAL A N 1
ATOM 1575 C CA . VAL A 1 199 ? 0.749 27.203 6.879 1 97.31 199 VAL A CA 1
ATOM 1576 C C . VAL A 1 199 ? -0.083 26.156 7.609 1 97.31 199 VAL A C 1
ATOM 1578 O O . VAL A 1 199 ? 0.22 24.953 7.547 1 97.31 199 VAL A O 1
ATOM 1581 N N . CYS A 1 200 ? -1.106 26.578 8.25 1 96.94 200 CYS A N 1
ATOM 1582 C CA . CYS A 1 200 ? -1.979 25.641 8.961 1 96.94 200 CYS A CA 1
ATOM 1583 C C . CYS A 1 200 ? -2.668 24.688 7.996 1 96.94 200 CYS A C 1
ATOM 1585 O O . CYS A 1 200 ? -2.723 23.484 8.242 1 96.94 200 CYS A O 1
ATOM 1587 N N . ILE A 1 201 ? -3.16 25.234 6.934 1 96.38 201 ILE A N 1
ATOM 1588 C CA . ILE A 1 201 ? -3.861 24.406 5.957 1 96.38 201 ILE A CA 1
ATOM 1589 C C . ILE A 1 201 ? -2.883 23.438 5.309 1 96.38 201 ILE A C 1
ATOM 1591 O O . ILE A 1 201 ? -3.223 22.281 5.062 1 96.38 201 ILE A O 1
ATOM 1595 N N . ALA A 1 202 ? -1.729 23.938 4.98 1 96.25 202 ALA A N 1
ATOM 1596 C CA . ALA A 1 202 ? -0.71 23.062 4.402 1 96.25 202 ALA A CA 1
ATOM 1597 C C . ALA A 1 202 ? -0.34 21.938 5.363 1 96.25 202 ALA A C 1
ATOM 1599 O O . ALA A 1 202 ? -0.2 20.781 4.953 1 96.25 202 ALA A O 1
ATOM 1600 N N . GLY A 1 203 ? -0.137 22.297 6.57 1 95.38 203 GLY A N 1
ATOM 1601 C CA . GLY A 1 203 ? 0.164 21.297 7.582 1 95.38 203 GLY A CA 1
ATOM 1602 C C . GLY A 1 203 ? -0.935 20.266 7.746 1 95.38 203 GLY A C 1
ATOM 1603 O O . GLY A 1 203 ? -0.659 19.078 7.84 1 95.38 203 GLY A O 1
ATOM 1604 N N . LYS A 1 204 ? -2.15 20.734 7.785 1 94.94 204 LYS A N 1
ATOM 1605 C CA . LYS A 1 204 ? -3.289 19.828 7.938 1 94.94 204 LYS A CA 1
ATOM 1606 C C . LYS A 1 204 ? -3.4 18.891 6.746 1 94.94 204 LYS A C 1
ATOM 1608 O O . LYS A 1 204 ? -3.652 17.688 6.918 1 94.94 204 LYS A O 1
ATOM 1613 N N . ARG A 1 205 ? -3.271 19.391 5.574 1 92.56 205 ARG A N 1
ATOM 1614 C CA . ARG A 1 205 ? -3.326 18.562 4.371 1 92.56 205 ARG A CA 1
ATOM 1615 C C . ARG A 1 205 ? -2.242 17.5 4.395 1 92.56 205 ARG A C 1
ATOM 1617 O O . ARG A 1 205 ? -2.492 16.344 4.023 1 92.56 205 ARG A O 1
ATOM 1624 N N . ALA A 1 206 ? -1.095 17.875 4.754 1 92.81 206 ALA A N 1
ATOM 1625 C CA . ALA A 1 206 ? 0.001 16.922 4.879 1 92.81 206 ALA A CA 1
ATOM 1626 C C . ALA A 1 206 ? -0.312 15.867 5.934 1 92.81 206 ALA A C 1
ATOM 1628 O O . ALA A 1 206 ? -0.015 14.68 5.742 1 92.81 206 ALA A O 1
ATOM 1629 N N . TRP A 1 207 ? -0.972 16.266 6.973 1 92.81 207 TRP A N 1
ATOM 1630 C CA . TRP A 1 207 ? -1.299 15.406 8.109 1 92.81 207 TRP A CA 1
ATOM 1631 C C . TRP A 1 207 ? -2.305 14.336 7.707 1 92.81 207 TRP A C 1
ATOM 1633 O O . TRP A 1 207 ? -2.391 13.289 8.352 1 92.81 207 TRP A O 1
ATOM 1643 N N . GLU A 1 208 ? -3.029 14.531 6.738 1 91.56 208 GLU A N 1
ATOM 1644 C CA . GLU A 1 208 ? -4.086 13.609 6.324 1 91.56 208 GLU A CA 1
ATOM 1645 C C . GLU A 1 208 ? -3.512 12.391 5.621 1 91.56 208 GLU A C 1
ATOM 1647 O O . GLU A 1 208 ? -4.191 11.367 5.484 1 91.56 208 GLU A O 1
ATOM 1652 N N . SER A 1 209 ? -2.295 12.438 5.211 1 93.56 209 SER A N 1
ATOM 1653 C CA . SER A 1 209 ? -1.639 11.289 4.59 1 93.56 209 SER A CA 1
ATOM 1654 C C . SER A 1 209 ? -1.333 10.211 5.617 1 93.56 209 SER A C 1
ATOM 1656 O O . SER A 1 209 ? -1.273 10.484 6.816 1 93.56 209 SER A O 1
ATOM 1658 N N . PHE A 1 210 ? -1.298 8.961 5.219 1 96.38 210 PHE A N 1
ATOM 1659 C CA . PHE A 1 210 ? -0.887 7.871 6.102 1 96.38 210 PHE A CA 1
ATOM 1660 C C . PHE A 1 210 ? 0.561 8.047 6.543 1 96.38 210 PHE A C 1
ATOM 1662 O O . PHE A 1 210 ? 0.891 7.84 7.711 1 96.38 210 PHE A O 1
ATOM 1669 N N . CYS A 1 211 ? 1.384 8.305 5.547 1 95.25 211 CYS A N 1
ATOM 1670 C CA . CYS A 1 211 ? 2.797 8.594 5.762 1 95.25 211 CYS A CA 1
ATOM 1671 C C . CYS A 1 211 ? 3.258 9.75 4.891 1 95.25 211 CYS A C 1
ATOM 1673 O O . CYS A 1 211 ? 3.225 9.664 3.664 1 95.25 211 CYS A O 1
ATOM 1675 N N . LEU A 1 212 ? 3.727 10.75 5.605 1 93.5 212 LEU A N 1
ATOM 1676 C CA . LEU A 1 212 ? 4.164 11.953 4.906 1 93.5 212 LEU A CA 1
ATOM 1677 C C . LEU A 1 212 ? 5.324 11.641 3.963 1 93.5 212 LEU A C 1
ATOM 1679 O O . LEU A 1 212 ? 6.297 11 4.363 1 93.5 212 LEU A O 1
ATOM 1683 N N . GLY A 1 213 ? 5.156 12.078 2.699 1 89.88 213 GLY A N 1
ATOM 1684 C CA . GLY A 1 213 ? 6.246 11.922 1.748 1 89.88 213 GLY A CA 1
ATOM 1685 C C . GLY A 1 213 ? 6.055 10.75 0.812 1 89.88 213 GLY A C 1
ATOM 1686 O O . GLY A 1 213 ? 6.73 10.648 -0.216 1 89.88 213 GLY A O 1
ATOM 1687 N N . LEU A 1 214 ? 5.145 9.812 1.218 1 92.31 214 LEU A N 1
ATOM 1688 C CA . LEU A 1 214 ? 4.875 8.688 0.334 1 92.31 214 LEU A CA 1
ATOM 1689 C C . LEU A 1 214 ? 4.121 9.133 -0.912 1 92.31 214 LEU A C 1
ATOM 1691 O O . LEU A 1 214 ? 3.287 10.047 -0.843 1 92.31 214 LEU A O 1
ATOM 1695 N N . PRO A 1 215 ? 4.461 8.43 -1.955 1 89.19 215 PRO A N 1
ATOM 1696 C CA . PRO A 1 215 ? 3.66 8.727 -3.145 1 89.19 215 PRO A CA 1
ATOM 1697 C C . PRO A 1 215 ? 2.164 8.523 -2.914 1 89.19 215 PRO A C 1
ATOM 1699 O O . PRO A 1 215 ? 1.768 7.629 -2.166 1 89.19 215 PRO A O 1
ATOM 1702 N N . ALA A 1 216 ? 1.382 9.336 -3.633 1 87.75 216 ALA A N 1
ATOM 1703 C CA . ALA A 1 216 ? -0.056 9.422 -3.395 1 87.75 216 ALA A CA 1
ATOM 1704 C C . ALA A 1 216 ? -0.723 8.055 -3.543 1 87.75 216 ALA A C 1
ATOM 1706 O O . ALA A 1 216 ? -1.585 7.691 -2.74 1 87.75 216 ALA A O 1
ATOM 1707 N N . LYS A 1 217 ? -0.303 7.309 -4.531 1 87.44 217 LYS A N 1
ATOM 1708 C CA . LYS A 1 217 ? -0.926 6.012 -4.77 1 87.44 217 LYS A CA 1
ATOM 1709 C C . LYS A 1 217 ? -0.618 5.039 -3.637 1 87.44 217 LYS A C 1
ATOM 1711 O O . LYS A 1 217 ? -1.509 4.336 -3.156 1 87.44 217 LYS A O 1
ATOM 1716 N N . SER A 1 218 ? 0.621 4.996 -3.254 1 91.69 218 SER A N 1
ATOM 1717 C CA . SER A 1 218 ? 1.033 4.137 -2.148 1 91.69 218 SER A CA 1
ATOM 1718 C C . SER A 1 218 ? 0.364 4.555 -0.843 1 91.69 218 SER A C 1
ATOM 1720 O O . SER A 1 218 ? -0.122 3.707 -0.09 1 91.69 218 SER A O 1
ATOM 1722 N N . ASP A 1 219 ? 0.335 5.805 -0.676 1 94.81 219 ASP A N 1
ATOM 1723 C CA . ASP A 1 219 ? -0.302 6.34 0.523 1 94.81 219 ASP A CA 1
ATOM 1724 C C . ASP A 1 219 ? -1.798 6.035 0.534 1 94.81 219 ASP A C 1
ATOM 1726 O O . ASP A 1 219 ? -2.369 5.738 1.585 1 94.81 219 ASP A O 1
ATOM 1730 N N . GLY A 1 220 ? -2.379 6.148 -0.592 1 93.31 220 GLY A N 1
ATOM 1731 C CA . GLY A 1 220 ? -3.805 5.887 -0.708 1 93.31 220 GLY A CA 1
ATOM 1732 C C . GLY A 1 220 ? -4.18 4.465 -0.329 1 93.31 220 GLY A C 1
ATOM 1733 O O . GLY A 1 220 ? -5.164 4.246 0.385 1 93.31 220 GLY A O 1
ATOM 1734 N N . VAL A 1 221 ? -3.396 3.512 -0.742 1 94.06 221 VAL A N 1
ATOM 1735 C CA . VAL A 1 221 ? -3.672 2.105 -0.463 1 94.06 221 VAL A CA 1
ATOM 1736 C C . VAL A 1 221 ? -3.559 1.845 1.037 1 94.06 221 VAL A C 1
ATOM 1738 O O . VAL A 1 221 ? -4.426 1.197 1.629 1 94.06 221 VAL A O 1
ATOM 1741 N N . LEU A 1 222 ? -2.572 2.34 1.61 1 96.69 222 LEU A N 1
ATOM 1742 C CA . LEU A 1 222 ? -2.344 2.133 3.035 1 96.69 222 LEU A CA 1
ATOM 1743 C C . LEU A 1 222 ? -3.412 2.836 3.865 1 96.69 222 LEU A C 1
ATOM 1745 O O . LEU A 1 222 ? -3.877 2.297 4.871 1 96.69 222 LEU A O 1
ATOM 1749 N N . SER A 1 223 ? -3.812 3.992 3.363 1 95.31 223 SER A N 1
ATOM 1750 C CA . SER A 1 223 ? -4.84 4.75 4.074 1 95.31 223 SER A CA 1
ATOM 1751 C C . SER A 1 223 ? -6.176 4.02 4.059 1 95.31 223 SER A C 1
ATOM 1753 O O . SER A 1 223 ? -6.887 3.992 5.066 1 95.31 223 SER A O 1
ATOM 1755 N N . ILE A 1 224 ? -6.469 3.441 2.957 1 94.44 224 ILE A N 1
ATOM 1756 C CA . ILE A 1 224 ? -7.742 2.74 2.828 1 94.44 224 ILE A CA 1
ATOM 1757 C C . ILE A 1 224 ? -7.738 1.494 3.709 1 94.44 224 ILE A C 1
ATOM 1759 O O . ILE A 1 224 ? -8.742 1.18 4.355 1 94.44 224 ILE A O 1
ATOM 1763 N N . ILE A 1 225 ? -6.676 0.789 3.707 1 96.38 225 ILE A N 1
ATOM 1764 C CA . ILE A 1 225 ? -6.562 -0.405 4.539 1 96.38 225 ILE A CA 1
ATOM 1765 C C . ILE A 1 225 ? -6.652 -0.018 6.012 1 96.38 225 ILE A C 1
ATOM 1767 O O . ILE A 1 225 ? -7.371 -0.658 6.785 1 96.38 225 ILE A O 1
ATOM 1771 N N . TYR A 1 226 ? -6.008 0.995 6.352 1 96.19 226 TYR A N 1
ATOM 1772 C CA . TYR A 1 226 ? -6.035 1.435 7.742 1 96.19 226 TYR A CA 1
ATOM 1773 C C . TYR A 1 226 ? -7.441 1.849 8.156 1 96.19 226 TYR A C 1
ATOM 1775 O O . TYR A 1 226 ? -7.871 1.571 9.281 1 96.19 226 TYR A O 1
ATOM 1783 N N . ARG A 1 227 ? -8.039 2.564 7.324 1 92.19 227 ARG A N 1
ATOM 1784 C CA . ARG A 1 227 ? -9.414 2.959 7.633 1 92.19 227 ARG A CA 1
ATOM 1785 C C . ARG A 1 227 ? -10.289 1.737 7.898 1 92.19 227 ARG A C 1
ATOM 1787 O O . ARG A 1 227 ? -11.086 1.732 8.836 1 92.19 227 ARG A O 1
ATOM 1794 N N . SER A 1 228 ? -10.148 0.746 7.105 1 93.19 228 SER A N 1
ATOM 1795 C CA . SER A 1 228 ? -10.883 -0.499 7.293 1 93.19 228 SER A CA 1
ATOM 1796 C C . SER A 1 228 ? -10.531 -1.155 8.625 1 93.19 228 SER A C 1
ATOM 1798 O O . SER A 1 228 ? -11.414 -1.634 9.344 1 93.19 228 SER A O 1
ATOM 1800 N N . LEU A 1 229 ? -9.258 -1.154 8.938 1 92.94 229 LEU A N 1
ATOM 1801 C CA . LEU A 1 229 ? -8.797 -1.738 10.195 1 92.94 229 LEU A CA 1
ATOM 1802 C C . LEU A 1 229 ? -9.352 -0.967 11.383 1 92.94 229 LEU A C 1
ATOM 1804 O O . LEU A 1 229 ? -9.797 -1.568 12.359 1 92.94 229 LEU A O 1
ATOM 1808 N N . ARG A 1 230 ? -9.297 0.302 11.258 1 87.94 230 ARG A N 1
ATOM 1809 C CA . ARG A 1 230 ? -9.773 1.154 12.344 1 87.94 230 ARG A CA 1
ATOM 1810 C C . ARG A 1 230 ? -11.258 0.943 12.602 1 87.94 230 ARG A C 1
ATOM 1812 O O . ARG A 1 230 ? -11.719 1.034 13.742 1 87.94 230 ARG A O 1
ATOM 1819 N N . GLU A 1 231 ? -11.945 0.628 11.602 1 85.94 231 GLU A N 1
ATOM 1820 C CA . GLU A 1 231 ? -13.391 0.472 11.703 1 85.94 231 GLU A CA 1
ATOM 1821 C C . GLU A 1 231 ? -13.758 -0.924 12.195 1 85.94 231 GLU A C 1
ATOM 1823 O O . GLU A 1 231 ? -14.75 -1.094 12.906 1 85.94 231 GLU A O 1
ATOM 1828 N N . LEU A 1 232 ? -12.914 -1.936 11.852 1 86.5 232 LEU A N 1
ATOM 1829 C CA . LEU A 1 232 ? -13.375 -3.307 12.039 1 86.5 232 LEU A CA 1
ATOM 1830 C C . LEU A 1 232 ? -12.578 -4.004 13.141 1 86.5 232 LEU A C 1
ATOM 1832 O O . LEU A 1 232 ? -13.008 -5.027 13.672 1 86.5 232 LEU A O 1
ATOM 1836 N N . GLU A 1 233 ? -11.422 -3.475 13.406 1 86.69 233 GLU A N 1
ATOM 1837 C CA . GLU A 1 233 ? -10.562 -4.113 14.398 1 86.69 233 GLU A CA 1
ATOM 1838 C C . GLU A 1 233 ? -10.5 -3.289 15.68 1 86.69 233 GLU A C 1
ATOM 1840 O O . GLU A 1 233 ? -10.727 -2.078 15.656 1 86.69 233 GLU A O 1
ATOM 1845 N N . PRO A 1 234 ? -10.258 -3.963 16.797 1 83.31 234 PRO A N 1
ATOM 1846 C CA . PRO A 1 234 ? -10.031 -3.197 18.031 1 83.31 234 PRO A CA 1
ATOM 1847 C C . PRO A 1 234 ? -8.898 -2.188 17.891 1 83.31 234 PRO A C 1
ATOM 1849 O O . PRO A 1 234 ? -8.023 -2.348 17.031 1 83.31 234 PRO A O 1
ATOM 1852 N N . GLN A 1 235 ? -8.922 -1.156 18.703 1 83.44 235 GLN A N 1
ATOM 1853 C CA . GLN A 1 235 ? -8 -0.032 18.625 1 83.44 235 GLN A CA 1
ATOM 1854 C C . GLN A 1 235 ? -6.555 -0.5 18.75 1 83.44 235 GLN A C 1
ATOM 1856 O O . GLN A 1 235 ? -5.695 -0.093 17.969 1 83.44 235 GLN A O 1
ATOM 1861 N N . PRO A 1 236 ? -6.207 -1.378 19.625 1 82.88 236 PRO A N 1
ATOM 1862 C CA . PRO A 1 236 ? -4.797 -1.771 19.719 1 82.88 236 PRO A CA 1
ATOM 1863 C C . PRO A 1 236 ? -4.309 -2.496 18.469 1 82.88 236 PRO A C 1
ATOM 1865 O O . PRO A 1 236 ? -3.143 -2.354 18.078 1 82.88 236 PRO A O 1
ATOM 1868 N N . THR A 1 237 ? -5.195 -3.295 17.844 1 86.44 237 THR A N 1
ATOM 1869 C CA . THR A 1 237 ? -4.828 -4.02 16.625 1 86.44 237 THR A CA 1
ATOM 1870 C C . THR A 1 237 ? -4.598 -3.053 15.469 1 86.44 237 THR A C 1
ATOM 1872 O O . THR A 1 237 ? -3.59 -3.146 14.766 1 86.44 237 THR A O 1
ATOM 1875 N N . ALA A 1 238 ? -5.523 -2.129 15.336 1 90.75 238 ALA A N 1
ATOM 1876 C CA . ALA A 1 238 ? -5.414 -1.145 14.266 1 90.75 238 ALA A CA 1
ATOM 1877 C C . ALA A 1 238 ? -4.203 -0.237 14.477 1 90.75 238 ALA A C 1
ATOM 1879 O O . ALA A 1 238 ? -3.469 0.058 13.531 1 90.75 238 ALA A O 1
ATOM 1880 N N . SER A 1 239 ? -3.975 0.18 15.672 1 91.06 239 SER A N 1
ATOM 1881 C CA . SER A 1 239 ? -2.857 1.067 15.984 1 91.06 239 SER A CA 1
ATOM 1882 C C . SER A 1 239 ? -1.521 0.355 15.805 1 91.06 239 SER A C 1
ATOM 1884 O O . SER A 1 239 ? -0.543 0.962 15.359 1 91.06 239 SER A O 1
ATOM 1886 N N . LYS A 1 240 ? -1.49 -0.862 16.172 1 91.19 240 LYS A N 1
ATOM 1887 C CA . LYS A 1 240 ? -0.253 -1.619 16.016 1 91.19 240 LYS A CA 1
ATOM 1888 C C . LYS A 1 240 ? 0.063 -1.831 14.531 1 91.19 240 LYS A C 1
ATOM 1890 O O . LYS A 1 240 ? 1.225 -1.766 14.125 1 91.19 240 LYS A O 1
ATOM 1895 N N . TRP A 1 241 ? -0.96 -2.199 13.781 1 94.56 241 TRP A N 1
ATOM 1896 C CA . TRP A 1 241 ? -0.772 -2.305 12.344 1 94.56 241 TRP A CA 1
ATOM 1897 C C . TRP A 1 241 ? -0.211 -1.007 11.773 1 94.56 241 TRP A C 1
ATOM 1899 O O . TRP A 1 241 ? 0.728 -1.028 10.969 1 94.56 241 TRP A O 1
ATOM 1909 N N . ARG A 1 242 ? -0.797 0.103 12.188 1 95.31 242 ARG A N 1
ATOM 1910 C CA . ARG A 1 242 ? -0.333 1.414 11.75 1 95.31 242 ARG A CA 1
ATOM 1911 C C . ARG A 1 242 ? 1.117 1.647 12.156 1 95.31 242 ARG A C 1
ATOM 1913 O O . ARG A 1 242 ? 1.934 2.09 11.344 1 95.31 242 ARG A O 1
ATOM 1920 N N . SER A 1 243 ? 1.404 1.374 13.391 1 94.25 243 SER A N 1
ATOM 1921 C CA . SER A 1 243 ? 2.738 1.596 13.938 1 94.25 243 SER A CA 1
ATOM 1922 C C . SER A 1 243 ? 3.787 0.781 13.188 1 94.25 243 SER A C 1
ATOM 1924 O O . SER A 1 243 ? 4.828 1.312 12.789 1 94.25 243 SER A O 1
ATOM 1926 N N . LEU A 1 244 ? 3.504 -0.51 12.953 1 94.38 244 LEU A N 1
ATOM 1927 C CA . LEU A 1 244 ? 4.43 -1.389 12.242 1 94.38 244 LEU A CA 1
ATOM 1928 C C . LEU A 1 244 ? 4.629 -0.918 10.805 1 94.38 244 LEU A C 1
ATOM 1930 O O . LEU A 1 244 ? 5.762 -0.833 10.328 1 94.38 244 LEU A O 1
ATOM 1934 N N . THR A 1 245 ? 3.525 -0.632 10.164 1 97.06 245 THR A N 1
ATOM 1935 C CA . THR A 1 245 ? 3.582 -0.219 8.766 1 97.06 245 THR A CA 1
ATOM 1936 C C . THR A 1 245 ? 4.387 1.067 8.609 1 97.06 245 THR A C 1
ATOM 1938 O O . THR A 1 245 ? 5.297 1.142 7.785 1 97.06 245 THR A O 1
ATOM 1941 N N . HIS A 1 246 ? 4.027 2.037 9.43 1 96.69 246 HIS A N 1
ATOM 1942 C CA . HIS A 1 246 ? 4.707 3.326 9.375 1 96.69 246 HIS A CA 1
ATOM 1943 C C . HIS A 1 246 ? 6.188 3.184 9.719 1 96.69 246 HIS A C 1
ATOM 1945 O O . HIS A 1 246 ? 7.043 3.754 9.047 1 96.69 246 HIS A O 1
ATOM 1951 N N . GLY A 1 247 ? 6.465 2.439 10.75 1 94.94 247 GLY A N 1
ATOM 1952 C CA . GLY A 1 247 ? 7.844 2.213 11.148 1 94.94 247 GLY A CA 1
ATOM 1953 C C . GLY A 1 247 ? 8.68 1.554 10.062 1 94.94 247 GLY A C 1
ATOM 1954 O O . GLY A 1 247 ? 9.82 1.954 9.82 1 94.94 247 GLY A O 1
ATOM 1955 N N . HIS A 1 248 ? 8.141 0.621 9.453 1 95.06 248 HIS A N 1
ATOM 1956 C CA . HIS A 1 248 ? 8.891 -0.106 8.438 1 95.06 248 HIS A CA 1
ATOM 1957 C C . HIS A 1 248 ? 9.039 0.717 7.164 1 95.06 248 HIS A C 1
ATOM 1959 O O . HIS A 1 248 ? 10.023 0.58 6.441 1 95.06 248 HIS A O 1
ATOM 1965 N N . ILE A 1 249 ? 8.07 1.564 6.824 1 96.5 249 ILE A N 1
ATOM 1966 C CA . ILE A 1 249 ? 8.227 2.492 5.711 1 96.5 249 ILE A CA 1
ATOM 1967 C C . ILE A 1 249 ? 9.477 3.346 5.93 1 96.5 249 ILE A C 1
ATOM 1969 O O . ILE A 1 249 ? 10.273 3.533 5.008 1 96.5 249 ILE A O 1
ATOM 1973 N N . HIS A 1 250 ? 9.641 3.777 7.129 1 94.5 250 HIS A N 1
ATOM 1974 C CA . HIS A 1 250 ? 10.789 4.633 7.426 1 94.5 250 HIS A CA 1
ATOM 1975 C C . HIS A 1 250 ? 12.078 3.824 7.492 1 94.5 250 HIS A C 1
ATOM 1977 O O . HIS A 1 250 ? 13.164 4.363 7.27 1 94.5 250 HIS A O 1
ATOM 1983 N N . THR A 1 251 ? 11.938 2.555 7.812 1 91.44 251 THR A N 1
ATOM 1984 C CA . THR A 1 251 ? 13.109 1.681 7.762 1 91.44 251 THR A CA 1
ATOM 1985 C C . THR A 1 251 ? 13.547 1.451 6.32 1 91.44 251 THR A C 1
ATOM 1987 O O . THR A 1 251 ? 14.75 1.447 6.027 1 91.44 251 THR A O 1
ATOM 1990 N N . ILE A 1 252 ? 12.586 1.262 5.461 1 91 252 ILE A N 1
ATOM 1991 C CA . ILE A 1 252 ? 12.852 1.034 4.043 1 91 252 ILE A CA 1
ATOM 1992 C C . ILE A 1 252 ? 13.383 2.314 3.406 1 91 252 ILE A C 1
ATOM 1994 O O . ILE A 1 252 ? 14.297 2.268 2.578 1 91 252 ILE A O 1
ATOM 1998 N N . TYR A 1 253 ? 12.711 3.447 3.865 1 91 253 TYR A N 1
ATOM 1999 C CA . TYR A 1 253 ? 13.086 4.762 3.359 1 91 253 TYR A CA 1
ATOM 2000 C C . TYR A 1 253 ? 13.547 5.672 4.492 1 91 253 TYR A C 1
ATOM 2002 O O . TYR A 1 253 ? 12.812 6.57 4.914 1 91 253 TYR A O 1
ATOM 2010 N N . PRO A 1 254 ? 14.781 5.656 4.879 1 89.19 254 PRO A N 1
ATOM 2011 C CA . PRO A 1 254 ? 15.25 6.395 6.055 1 89.19 254 PRO A CA 1
ATOM 2012 C C . PRO A 1 254 ? 15.281 7.902 5.832 1 89.19 254 PRO A C 1
ATOM 2014 O O . PRO A 1 254 ? 15.18 8.672 6.789 1 89.19 254 PRO A O 1
ATOM 2017 N N . THR A 1 255 ? 15.391 8.414 4.621 1 91.06 255 THR A N 1
ATOM 2018 C CA . THR A 1 255 ? 15.484 9.844 4.34 1 91.06 255 THR A CA 1
ATOM 2019 C C . THR A 1 255 ? 14.109 10.43 4.047 1 91.06 255 THR A C 1
ATOM 2021 O O . THR A 1 255 ? 13.992 11.609 3.701 1 91.06 255 THR A O 1
ATOM 2024 N N . LEU A 1 256 ? 13.133 9.57 4.176 1 93.69 256 LEU A N 1
ATOM 2025 C CA . LEU A 1 256 ? 11.781 10 3.82 1 93.69 256 LEU A CA 1
ATOM 2026 C C . LEU A 1 256 ? 11.336 11.172 4.691 1 93.69 256 LEU A C 1
ATOM 2028 O O . LEU A 1 256 ? 10.703 12.109 4.203 1 93.69 256 LEU A O 1
ATOM 2032 N N . ALA A 1 257 ? 11.641 11.18 5.945 1 92.88 257 ALA A N 1
ATOM 2033 C CA . ALA A 1 257 ? 11.234 12.242 6.867 1 92.88 257 ALA A CA 1
ATOM 2034 C C . ALA A 1 257 ? 11.852 13.578 6.473 1 92.88 257 ALA A C 1
ATOM 2036 O O . ALA A 1 257 ? 11.164 14.594 6.41 1 92.88 257 ALA A O 1
ATOM 2037 N N . ALA A 1 258 ? 13.117 13.555 6.227 1 92.31 258 ALA A N 1
ATOM 2038 C CA . ALA A 1 258 ? 13.812 14.773 5.828 1 92.31 258 ALA A CA 1
ATOM 2039 C C . ALA A 1 258 ? 13.32 15.273 4.477 1 92.31 258 ALA A C 1
ATOM 2041 O O . ALA A 1 258 ? 13.133 16.484 4.285 1 92.31 258 ALA A O 1
ATOM 2042 N N . TYR A 1 259 ? 13.156 14.359 3.643 1 92.75 259 TYR A N 1
ATOM 2043 C CA . TYR A 1 259 ? 12.641 14.711 2.324 1 92.75 259 TYR A CA 1
ATOM 2044 C C . TYR A 1 259 ? 11.266 15.367 2.432 1 92.75 259 TYR A C 1
ATOM 2046 O O . TYR A 1 259 ? 11.008 16.391 1.797 1 92.75 259 TYR A O 1
ATOM 2054 N N . SER A 1 260 ? 10.445 14.758 3.158 1 94.38 260 SER A N 1
ATOM 2055 C CA . SER A 1 260 ? 9.078 15.25 3.314 1 94.38 260 SER A CA 1
ATOM 2056 C C . SER A 1 260 ? 9.062 16.641 3.955 1 94.38 260 SER A C 1
ATOM 2058 O O . SER A 1 260 ? 8.281 17.5 3.561 1 94.38 260 SER A O 1
ATOM 2060 N N . ALA A 1 261 ? 9.883 16.844 4.934 1 95.25 261 ALA A N 1
ATOM 2061 C CA . ALA A 1 261 ? 9.977 18.141 5.594 1 95.25 261 ALA A CA 1
ATOM 2062 C C . ALA A 1 261 ? 10.406 19.234 4.613 1 95.25 261 ALA A C 1
ATOM 2064 O O . ALA A 1 261 ? 9.82 20.312 4.586 1 95.25 261 ALA A O 1
ATOM 2065 N N . ASN A 1 262 ? 11.352 18.891 3.828 1 93.12 262 ASN A N 1
ATOM 2066 C CA . ASN A 1 262 ? 11.859 19.844 2.852 1 93.12 262 ASN A CA 1
ATOM 2067 C C . ASN A 1 262 ? 10.812 20.156 1.778 1 93.12 262 ASN A C 1
ATOM 2069 O O . ASN A 1 262 ? 10.641 21.312 1.386 1 93.12 262 ASN A O 1
ATOM 2073 N N . GLU A 1 263 ? 10.188 19.109 1.312 1 94.25 263 GLU A N 1
ATOM 2074 C CA . GLU A 1 263 ? 9.164 19.281 0.279 1 94.25 263 GLU A CA 1
ATOM 2075 C C . GLU A 1 263 ? 8 20.125 0.791 1 94.25 263 GLU A C 1
ATOM 2077 O O . GLU A 1 263 ? 7.492 21 0.076 1 94.25 263 GLU A O 1
ATOM 2082 N N . LEU A 1 264 ? 7.625 19.859 1.924 1 95.69 264 LEU A N 1
ATOM 2083 C CA . LEU A 1 264 ? 6.527 20.609 2.52 1 95.69 264 LEU A CA 1
ATOM 2084 C C . LEU A 1 264 ? 6.93 22.062 2.746 1 95.69 264 LEU A C 1
ATOM 2086 O O . LEU A 1 264 ? 6.125 22.984 2.529 1 95.69 264 LEU A O 1
ATOM 2090 N N . ALA A 1 265 ? 8.133 22.297 3.184 1 95.12 265 ALA A N 1
ATOM 2091 C CA . ALA A 1 265 ? 8.625 23.656 3.385 1 95.12 265 ALA A CA 1
ATOM 2092 C C . ALA A 1 265 ? 8.633 24.438 2.074 1 95.12 265 ALA A C 1
ATOM 2094 O O . ALA A 1 265 ? 8.258 25.609 2.037 1 95.12 265 ALA A O 1
ATOM 2095 N N . GLU A 1 266 ? 9.039 23.766 1.066 1 92.19 266 GLU A N 1
ATOM 2096 C CA . GLU A 1 266 ? 9.055 24.406 -0.247 1 92.19 266 GLU A CA 1
ATOM 2097 C C . GLU A 1 266 ? 7.648 24.75 -0.716 1 92.19 266 GLU A C 1
ATOM 2099 O O . GLU A 1 266 ? 7.426 25.812 -1.299 1 92.19 266 GLU A O 1
ATOM 2104 N N . THR A 1 267 ? 6.789 23.875 -0.511 1 93.62 267 THR A N 1
ATOM 2105 C CA . THR A 1 267 ? 5.395 24.125 -0.862 1 93.62 267 THR A CA 1
ATOM 2106 C C . THR A 1 267 ? 4.852 25.312 -0.081 1 93.62 267 THR A C 1
ATOM 2108 O O . THR A 1 267 ? 4.203 26.188 -0.653 1 93.62 267 THR A O 1
ATOM 2111 N N . MET A 1 268 ? 5.145 25.344 1.192 1 95.62 268 MET A N 1
ATOM 2112 C CA . MET A 1 268 ? 4.676 26.438 2.033 1 95.62 268 MET A CA 1
ATOM 2113 C C . MET A 1 268 ? 5.293 27.766 1.592 1 95.62 268 MET A C 1
ATOM 2115 O O . MET A 1 268 ? 4.641 28.812 1.648 1 95.62 268 MET A O 1
ATOM 2119 N N . LEU A 1 269 ? 6.504 27.672 1.175 1 93.81 269 LEU A N 1
ATOM 2120 C CA . LEU A 1 269 ? 7.188 28.875 0.701 1 93.81 269 LEU A CA 1
ATOM 2121 C C . LEU A 1 269 ? 6.539 29.391 -0.578 1 93.81 269 LEU A C 1
ATOM 2123 O O . LEU A 1 269 ? 6.316 30.609 -0.718 1 93.81 269 LEU A O 1
ATOM 2127 N N . ARG A 1 270 ? 6.242 28.5 -1.449 1 92.31 270 ARG A N 1
ATOM 2128 C CA . ARG A 1 270 ? 5.57 28.875 -2.688 1 92.31 270 ARG A CA 1
ATOM 2129 C C . ARG A 1 270 ? 4.211 29.516 -2.4 1 92.31 270 ARG A C 1
ATOM 2131 O O . ARG A 1 270 ? 3.855 30.531 -3.002 1 92.31 270 ARG A O 1
ATOM 2138 N N . TRP A 1 271 ? 3.52 28.938 -1.545 1 94.44 271 TRP A N 1
ATOM 2139 C CA . TRP A 1 271 ? 2.205 29.453 -1.185 1 94.44 271 TRP A CA 1
ATOM 2140 C C . TRP A 1 271 ? 2.324 30.828 -0.521 1 94.44 271 TRP A C 1
ATOM 2142 O O . TRP A 1 271 ? 1.49 31.703 -0.745 1 94.44 271 TRP A O 1
ATOM 2152 N N . THR A 1 272 ? 3.322 30.969 0.32 1 93.81 272 THR A N 1
ATOM 2153 C CA . THR A 1 272 ? 3.59 32.25 0.977 1 93.81 272 THR A CA 1
ATOM 2154 C C . THR A 1 272 ? 3.875 33.312 -0.052 1 93.81 272 THR A C 1
ATOM 2156 O O . THR A 1 272 ? 3.355 34.438 0.056 1 93.81 272 THR A O 1
ATOM 2159 N N . LEU A 1 273 ? 4.617 32.969 -1.036 1 91 273 LEU A N 1
ATOM 2160 C CA . LEU A 1 273 ? 4.957 33.938 -2.084 1 91 273 LEU A CA 1
ATOM 2161 C C . LEU A 1 273 ? 3.715 34.344 -2.867 1 91 273 LEU A C 1
ATOM 2163 O O . LEU A 1 273 ? 3.582 35.5 -3.258 1 91 273 LEU A O 1
ATOM 2167 N N . ASP A 1 274 ? 2.854 33.406 -3.08 1 91.69 274 ASP A N 1
ATOM 2168 C CA . ASP A 1 274 ? 1.595 33.75 -3.748 1 91.69 274 ASP A CA 1
ATOM 2169 C C . ASP A 1 274 ? 0.799 34.781 -2.955 1 91.69 274 ASP A C 1
ATOM 2171 O O . ASP A 1 274 ? 0.248 35.719 -3.529 1 91.69 274 ASP A O 1
ATOM 2175 N N . ILE A 1 275 ? 0.766 34.625 -1.697 1 94.19 275 ILE A N 1
ATOM 2176 C CA . ILE A 1 275 ? 0.006 35.5 -0.825 1 94.19 275 ILE A CA 1
ATOM 2177 C C . ILE A 1 275 ? 0.637 36.906 -0.828 1 94.19 275 ILE A C 1
ATOM 2179 O O . ILE A 1 275 ? -0.067 37.906 -0.915 1 94.19 275 ILE A O 1
ATOM 2183 N N . LEU A 1 276 ? 1.955 36.969 -0.779 1 91.75 276 LEU A N 1
ATOM 2184 C CA . LEU A 1 276 ? 2.656 38.25 -0.764 1 91.75 276 LEU A CA 1
ATOM 2185 C C . LEU A 1 276 ? 2.459 39 -2.08 1 91.75 276 LEU A C 1
ATOM 2187 O O . LEU A 1 276 ? 2.295 40.219 -2.09 1 91.75 276 LEU A O 1
ATOM 2191 N N . THR A 1 277 ? 2.457 38.219 -3.105 1 88.56 277 THR A N 1
ATOM 2192 C CA . THR A 1 277 ? 2.217 38.812 -4.41 1 88.56 277 THR A CA 1
ATOM 2193 C C . THR A 1 277 ? 0.807 39.406 -4.488 1 88.56 277 THR A C 1
ATOM 2195 O O . THR A 1 277 ? 0.616 40.531 -4.973 1 88.56 277 THR A O 1
ATOM 2198 N N . LEU A 1 278 ? -0.097 38.688 -4.012 1 89.31 278 LEU A N 1
ATOM 2199 C CA . LEU A 1 278 ? -1.489 39.125 -4.027 1 89.31 278 LEU A CA 1
ATOM 2200 C C . LEU A 1 278 ? -1.684 40.375 -3.139 1 89.31 278 LEU A C 1
ATOM 2202 O O . LEU A 1 278 ? -2.494 41.25 -3.451 1 89.31 278 LEU A O 1
ATOM 2206 N N . ALA A 1 279 ? -0.979 40.406 -2.02 1 90.56 279 ALA A N 1
ATOM 2207 C CA . ALA A 1 279 ? -1.111 41.5 -1.046 1 90.56 279 ALA A CA 1
ATOM 2208 C C . ALA A 1 279 ? -0.406 42.75 -1.527 1 90.56 279 ALA A C 1
ATOM 2210 O O . ALA A 1 279 ? -0.567 43.812 -0.939 1 90.56 279 ALA A O 1
ATOM 2211 N N . GLY A 1 280 ? 0.379 42.688 -2.623 1 87.94 280 GLY A N 1
ATOM 2212 C CA . GLY A 1 280 ? 1.045 43.844 -3.189 1 87.94 280 GLY A CA 1
ATOM 2213 C C . GLY A 1 280 ? 2.398 44.125 -2.561 1 87.94 280 GLY A C 1
ATOM 2214 O O . GLY A 1 280 ? 2.766 45.281 -2.35 1 87.94 280 GLY A O 1
ATOM 2215 N N . CYS A 1 281 ? 3.027 43.094 -2.184 1 87.69 281 CYS A N 1
ATOM 2216 C CA . CYS A 1 281 ? 4.371 43.25 -1.636 1 87.69 281 CYS A CA 1
ATOM 2217 C C . CYS A 1 281 ? 5.332 43.75 -2.695 1 87.69 281 CYS A C 1
ATOM 2219 O O . CYS A 1 281 ? 5.457 43.188 -3.771 1 87.69 281 CYS A O 1
ATOM 2221 N N . VAL A 1 282 ? 6.004 44.875 -2.414 1 81 282 VAL A N 1
ATOM 2222 C CA . VAL A 1 282 ? 6.848 45.531 -3.406 1 81 282 VAL A CA 1
ATOM 2223 C C . VAL A 1 282 ? 8.32 45.312 -3.055 1 81 282 VAL A C 1
ATOM 2225 O O . VAL A 1 282 ? 9.195 45.469 -3.908 1 81 282 VAL A O 1
ATOM 2228 N N . GLY A 1 283 ? 8.586 45 -1.895 1 78.44 283 GLY A N 1
ATOM 2229 C CA . GLY A 1 283 ? 9.984 44.812 -1.549 1 78.44 283 GLY A CA 1
ATOM 2230 C C . GLY A 1 283 ? 10.18 44.094 -0.232 1 78.44 283 GLY A C 1
ATOM 2231 O O . GLY A 1 283 ? 9.25 44 0.572 1 78.44 283 GLY A O 1
ATOM 2232 N N . ILE A 1 284 ? 11.273 43.375 -0.215 1 75.5 284 ILE A N 1
ATOM 2233 C CA . ILE A 1 284 ? 11.68 42.688 1.01 1 75.5 284 ILE A CA 1
ATOM 2234 C C . ILE A 1 284 ? 12.883 43.406 1.625 1 75.5 284 ILE A C 1
ATOM 2236 O O . ILE A 1 284 ? 13.875 43.656 0.942 1 75.5 284 ILE A O 1
ATOM 2240 N N . ASP A 1 285 ? 12.656 44.125 2.689 1 65.25 285 ASP A N 1
ATOM 2241 C CA . ASP A 1 285 ? 13.75 44.812 3.369 1 65.25 285 ASP A CA 1
ATOM 2242 C C . ASP A 1 285 ? 14.781 43.812 3.898 1 65.25 285 ASP A C 1
ATOM 2244 O O . ASP A 1 285 ? 14.461 42.969 4.727 1 65.25 285 ASP A O 1
ATOM 2248 N N . SER A 1 286 ? 15.836 43.594 3.086 1 57.44 286 SER A N 1
ATOM 2249 C CA . SER A 1 286 ? 16.922 42.719 3.471 1 57.44 286 SER A CA 1
ATOM 2250 C C . SER A 1 286 ? 17.547 43.156 4.793 1 57.44 286 SER A C 1
ATOM 2252 O O . SER A 1 286 ? 18.328 42.406 5.391 1 57.44 286 SER A O 1
ATOM 2254 N N . SER A 1 287 ? 17.578 44.5 5.066 1 51.97 287 SER A N 1
ATOM 2255 C CA . SER A 1 287 ? 18.297 44.969 6.254 1 51.97 287 SER A CA 1
ATOM 2256 C C . SER A 1 287 ? 17.734 44.312 7.52 1 51.97 287 SER A C 1
ATOM 2258 O O . SER A 1 287 ? 18.281 44.5 8.609 1 51.97 287 SER A O 1
ATOM 2260 N N . SER A 1 288 ? 16.578 43.969 7.414 1 48.75 288 SER A N 1
ATOM 2261 C CA . SER A 1 288 ? 16.031 43.469 8.68 1 48.75 288 SER A CA 1
ATOM 2262 C C . SER A 1 288 ? 16.828 42.281 9.188 1 48.75 288 SER A C 1
ATOM 2264 O O . SER A 1 288 ? 17.219 41.406 8.406 1 48.75 288 SER A O 1
ATOM 2266 N N . SER A 1 289 ? 17.594 42.531 10.258 1 43.81 289 SER A N 1
ATOM 2267 C CA . SER A 1 289 ? 18.422 41.688 11.133 1 43.81 289 SER A CA 1
ATOM 2268 C C . SER A 1 289 ? 17.812 40.312 11.336 1 43.81 289 SER A C 1
ATOM 2270 O O . SER A 1 289 ? 18.25 39.562 12.203 1 43.81 289 SER A O 1
ATOM 2272 N N . THR A 1 290 ? 16.672 40.125 10.914 1 50.25 290 THR A N 1
ATOM 2273 C CA . THR A 1 290 ? 16.188 38.844 11.461 1 50.25 290 THR A CA 1
ATOM 2274 C C . THR A 1 290 ? 16.953 37.688 10.859 1 50.25 290 THR A C 1
ATOM 2276 O O . THR A 1 290 ? 16.969 37.5 9.641 1 50.25 290 THR A O 1
ATOM 2279 N N . PRO A 1 291 ? 17.859 37.156 11.609 1 49.84 291 PRO A N 1
ATOM 2280 C CA . PRO A 1 291 ? 18.844 36.125 11.32 1 49.84 291 PRO A CA 1
ATOM 2281 C C . PRO A 1 291 ? 18.266 34.938 10.531 1 49.84 291 PRO A C 1
ATOM 2283 O O . PRO A 1 291 ? 19 34.219 9.859 1 49.84 291 PRO A O 1
ATOM 2286 N N . THR A 1 292 ? 17.016 34.562 10.758 1 57.41 292 THR A N 1
ATOM 2287 C CA . THR A 1 292 ? 16.609 33.281 10.227 1 57.41 292 THR A CA 1
ATOM 2288 C C . THR A 1 292 ? 15.758 33.438 8.977 1 57.41 292 THR A C 1
ATOM 2290 O O . THR A 1 292 ? 14.734 34.125 9 1 57.41 292 THR A O 1
ATOM 2293 N N . ALA A 1 293 ? 16.219 33.094 7.797 1 68 293 ALA A N 1
ATOM 2294 C CA . ALA A 1 293 ? 15.555 33.062 6.5 1 68 293 ALA A CA 1
ATOM 2295 C C . ALA A 1 293 ? 14.203 32.344 6.605 1 68 293 ALA A C 1
ATOM 2297 O O . ALA A 1 293 ? 14.047 31.406 7.387 1 68 293 ALA A O 1
ATOM 2298 N N . PRO A 1 294 ? 13.094 33.094 6.18 1 79.38 294 PRO A N 1
ATOM 2299 C CA . PRO A 1 294 ? 11.766 32.469 6.168 1 79.38 294 PRO A CA 1
ATOM 2300 C C . PRO A 1 294 ? 11.812 30.984 5.812 1 79.38 294 PRO A C 1
ATOM 2302 O O . PRO A 1 294 ? 11.039 30.203 6.352 1 79.38 294 PRO A O 1
ATOM 2305 N N . SER A 1 295 ? 12.758 30.688 5.094 1 83.94 295 SER A N 1
ATOM 2306 C CA . SER A 1 295 ? 12.891 29.281 4.68 1 83.94 295 SER A CA 1
ATOM 2307 C C . SER A 1 295 ? 13.32 28.406 5.848 1 83.94 295 SER A C 1
ATOM 2309 O O . SER A 1 295 ? 12.867 27.266 5.977 1 83.94 295 SER A O 1
ATOM 2311 N N . SER A 1 296 ? 14.164 28.953 6.656 1 87.25 296 SER A N 1
ATOM 2312 C CA . SER A 1 296 ? 14.625 28.188 7.812 1 87.25 296 SER A CA 1
ATOM 2313 C C . SER A 1 296 ? 13.5 27.984 8.82 1 87.25 296 SER A C 1
ATOM 2315 O O . SER A 1 296 ? 13.391 26.922 9.43 1 87.25 296 SER A O 1
ATOM 2317 N N . ASN A 1 297 ? 12.711 29.047 9 1 90.69 297 ASN A N 1
ATOM 2318 C CA . ASN A 1 297 ? 11.57 28.938 9.906 1 90.69 297 ASN A CA 1
ATOM 2319 C C . ASN A 1 297 ? 10.578 27.891 9.43 1 90.69 297 ASN A C 1
ATOM 2321 O O . ASN A 1 297 ? 10.07 27.094 10.234 1 90.69 297 ASN A O 1
ATOM 2325 N N . LEU A 1 298 ? 10.328 27.922 8.164 1 95.12 298 LEU A N 1
ATOM 2326 C CA . LEU A 1 298 ? 9.398 26.953 7.613 1 95.12 298 LEU A CA 1
ATOM 2327 C C . LEU A 1 298 ? 9.945 25.531 7.777 1 95.12 298 LEU A C 1
ATOM 2329 O O . LEU A 1 298 ? 9.195 24.609 8.086 1 95.12 298 LEU A O 1
ATOM 2333 N N . LEU A 1 299 ? 11.211 25.391 7.598 1 94.31 299 LEU A N 1
ATOM 2334 C CA . LEU A 1 299 ? 11.828 24.078 7.758 1 94.31 299 LEU A CA 1
ATOM 2335 C C . LEU A 1 299 ? 11.703 23.594 9.195 1 94.31 299 LEU A C 1
ATOM 2337 O O . LEU A 1 299 ? 11.5 22.406 9.438 1 94.31 299 LEU A O 1
ATOM 2341 N N . HIS A 1 300 ? 11.859 24.5 10.109 1 95.19 300 HIS A N 1
ATOM 2342 C CA . HIS A 1 300 ? 11.68 24.141 11.508 1 95.19 300 HIS A CA 1
ATOM 2343 C C . HIS A 1 300 ? 10.258 23.656 11.781 1 95.19 300 HIS A C 1
ATOM 2345 O O . HIS A 1 300 ? 10.055 22.672 12.484 1 95.19 300 HIS A O 1
ATOM 2351 N N . ILE A 1 301 ? 9.32 24.359 11.195 1 96.75 301 ILE A N 1
ATOM 2352 C CA . ILE A 1 301 ? 7.914 24 11.375 1 96.75 301 ILE A CA 1
ATOM 2353 C C . ILE A 1 301 ? 7.648 22.625 10.781 1 96.75 301 ILE A C 1
ATOM 2355 O O . ILE A 1 301 ? 7.043 21.766 11.43 1 96.75 301 ILE A O 1
ATOM 2359 N N . THR A 1 302 ? 8.125 22.406 9.578 1 97.44 302 THR A N 1
ATOM 2360 C CA . THR A 1 302 ? 7.836 21.156 8.883 1 97.44 302 THR A CA 1
ATOM 2361 C C . THR A 1 302 ? 8.586 20 9.531 1 97.44 302 THR A C 1
ATOM 2363 O O . THR A 1 302 ? 8.086 18.875 9.562 1 97.44 302 THR A O 1
ATOM 2366 N N . THR A 1 303 ? 9.758 20.234 10.023 1 96.75 303 THR A N 1
ATOM 2367 C CA . THR A 1 303 ? 10.484 19.188 10.75 1 96.75 303 THR A CA 1
ATOM 2368 C C . THR A 1 303 ? 9.742 18.797 12.023 1 96.75 303 THR A C 1
ATOM 2370 O O . THR A 1 303 ? 9.664 17.625 12.359 1 96.75 303 THR A O 1
ATOM 2373 N N . ALA A 1 304 ? 9.266 19.797 12.664 1 96.56 304 ALA A N 1
ATOM 2374 C CA . ALA A 1 304 ? 8.484 19.531 13.875 1 96.56 304 ALA A CA 1
ATOM 2375 C C . ALA A 1 304 ? 7.223 18.75 13.547 1 96.56 304 ALA A C 1
ATOM 2377 O O . ALA A 1 304 ? 6.84 17.844 14.289 1 96.56 304 ALA A O 1
ATOM 2378 N N . LEU A 1 305 ? 6.59 19.109 12.508 1 96.75 305 LEU A N 1
ATOM 2379 C CA . LEU A 1 305 ? 5.387 18.406 12.078 1 96.75 305 LEU A CA 1
ATOM 2380 C C . LEU A 1 305 ? 5.699 16.953 11.75 1 96.75 305 LEU A C 1
ATOM 2382 O O . LEU A 1 305 ? 4.941 16.047 12.117 1 96.75 305 LEU A O 1
ATOM 2386 N N . THR A 1 306 ? 6.773 16.719 11.047 1 95.69 306 THR A N 1
ATOM 2387 C CA . THR A 1 306 ? 7.168 15.375 10.672 1 95.69 306 THR A CA 1
ATOM 2388 C C . THR A 1 306 ? 7.527 14.547 11.906 1 95.69 306 THR A C 1
ATOM 2390 O O . THR A 1 306 ? 7.207 13.359 11.977 1 95.69 306 THR A O 1
ATOM 2393 N N . ARG A 1 307 ? 8.172 15.164 12.805 1 94.38 307 ARG A N 1
ATOM 2394 C CA . ARG A 1 307 ? 8.492 14.477 14.055 1 94.38 307 ARG A CA 1
ATOM 2395 C C . ARG A 1 307 ? 7.227 14.102 14.82 1 94.38 307 ARG A C 1
ATOM 2397 O O . ARG A 1 307 ? 7.129 13 15.359 1 94.38 307 ARG A O 1
ATOM 2404 N N . LEU A 1 308 ? 6.367 15.016 14.93 1 95.56 308 LEU A N 1
ATOM 2405 C CA . LEU A 1 308 ? 5.098 14.758 15.602 1 95.56 308 LEU A CA 1
ATOM 2406 C C . LEU A 1 308 ? 4.352 13.609 14.922 1 95.56 308 LEU A C 1
ATOM 2408 O O . LEU A 1 308 ? 3.783 12.75 15.602 1 95.56 308 LEU A O 1
ATOM 2412 N N . GLU A 1 309 ? 4.297 13.625 13.641 1 95.19 309 GLU A N 1
ATOM 2413 C CA . GLU A 1 309 ? 3.646 12.555 12.898 1 95.19 309 GLU A CA 1
ATOM 2414 C C . GLU A 1 309 ? 4.25 11.195 13.242 1 95.19 309 GLU A C 1
ATOM 2416 O O . GLU A 1 309 ? 3.525 10.219 13.453 1 95.19 309 GLU A O 1
ATOM 2421 N N . ASN A 1 310 ? 5.555 11.141 13.234 1 93.75 310 ASN A N 1
ATOM 2422 C CA . ASN A 1 310 ? 6.254 9.891 13.523 1 93.75 310 ASN A CA 1
ATOM 2423 C C . ASN A 1 310 ? 5.891 9.359 14.906 1 93.75 310 ASN A C 1
ATOM 2425 O O . ASN A 1 310 ? 5.625 8.164 15.062 1 93.75 310 ASN A O 1
ATOM 2429 N N . VAL A 1 311 ? 5.844 10.211 15.844 1 93.25 311 VAL A N 1
ATOM 2430 C CA . VAL A 1 311 ? 5.539 9.805 17.203 1 93.25 311 VAL A CA 1
ATOM 2431 C C . VAL A 1 311 ? 4.09 9.336 17.297 1 93.25 311 VAL A C 1
ATOM 2433 O O . VAL A 1 311 ? 3.799 8.305 17.906 1 93.25 311 VAL A O 1
ATOM 2436 N N . LEU A 1 312 ? 3.223 10.039 16.703 1 93.69 312 LEU A N 1
ATOM 2437 C CA . LEU A 1 312 ? 1.802 9.734 16.828 1 93.69 312 LEU A CA 1
ATOM 2438 C C . LEU A 1 312 ? 1.456 8.445 16.094 1 93.69 312 LEU A C 1
ATOM 2440 O O . LEU A 1 312 ? 0.589 7.691 16.531 1 93.69 312 LEU A O 1
ATOM 2444 N N . ARG A 1 313 ? 2.115 8.219 14.969 1 94.31 313 ARG A N 1
ATOM 2445 C CA . ARG A 1 313 ? 1.789 7.055 14.156 1 94.31 313 ARG A CA 1
ATOM 2446 C C . ARG A 1 313 ? 2.51 5.809 14.672 1 94.31 313 ARG A C 1
ATOM 2448 O O . ARG A 1 313 ? 2.008 4.691 14.523 1 94.31 313 ARG A O 1
ATOM 2455 N N . GLN A 1 314 ? 3.609 5.973 15.312 1 92.12 314 GLN A N 1
ATOM 2456 C CA . GLN A 1 314 ? 4.41 4.816 15.688 1 92.12 314 GLN A CA 1
ATOM 2457 C C . GLN A 1 314 ? 4.305 4.535 17.188 1 92.12 314 GLN A C 1
ATOM 2459 O O . GLN A 1 314 ? 4.285 3.377 17.609 1 92.12 314 GLN A O 1
ATOM 2464 N N . ASP A 1 315 ? 4.117 5.613 17.938 1 89 315 ASP A N 1
ATOM 2465 C CA . ASP A 1 315 ? 4.371 5.414 19.359 1 89 315 ASP A CA 1
ATOM 2466 C C . ASP A 1 315 ? 3.092 5.586 20.188 1 89 315 ASP A C 1
ATOM 2468 O O . ASP A 1 315 ? 3.102 5.422 21.406 1 89 315 ASP A O 1
ATOM 2472 N N . ILE A 1 316 ? 2.092 5.992 19.609 1 88.69 316 ILE A N 1
ATOM 2473 C CA . ILE A 1 316 ? 0.819 6.105 20.312 1 88.69 316 ILE A CA 1
ATOM 2474 C C . ILE A 1 316 ? -0.131 5.004 19.844 1 88.69 316 ILE A C 1
ATOM 2476 O O . ILE A 1 316 ? -0.516 4.969 18.672 1 88.69 316 ILE A O 1
ATOM 2480 N N . LEU A 1 317 ? -0.521 4.141 20.734 1 86.81 317 LEU A N 1
ATOM 2481 C CA . LEU A 1 317 ? -1.324 2.98 20.359 1 86.81 317 LEU A CA 1
ATOM 2482 C C . LEU A 1 317 ? -2.699 3.039 21.016 1 86.81 317 LEU A C 1
ATOM 2484 O O . LEU A 1 317 ? -3.656 2.441 20.516 1 86.81 317 LEU A O 1
ATOM 2488 N N . SER A 1 318 ? -2.861 3.738 22.109 1 82.75 318 SER A N 1
ATOM 2489 C CA . SER A 1 318 ? -4.074 3.732 22.922 1 82.75 318 SER A CA 1
ATOM 2490 C C . SER A 1 318 ? -5.164 4.598 22.297 1 82.75 318 SER A C 1
ATOM 2492 O O . SER A 1 318 ? -6.352 4.367 22.516 1 82.75 318 SER A O 1
ATOM 2494 N N . THR A 1 319 ? -4.738 5.605 21.641 1 86.88 319 THR A N 1
ATOM 2495 C CA . THR A 1 319 ? -5.668 6.547 21.031 1 86.88 319 THR A CA 1
ATOM 2496 C C . THR A 1 319 ? -5.113 7.078 19.719 1 86.88 319 THR A C 1
ATOM 2498 O O . THR A 1 319 ? -4.074 6.609 19.234 1 86.88 319 THR A O 1
ATOM 2501 N N . SER A 1 320 ? -5.891 7.875 19.094 1 89.56 320 SER A N 1
ATOM 2502 C CA . SER A 1 320 ? -5.441 8.562 17.891 1 89.56 320 SER A CA 1
ATOM 2503 C C . SER A 1 320 ? -5.613 10.078 18.016 1 89.56 320 SER A C 1
ATOM 2505 O O . SER A 1 320 ? -6.59 10.547 18.609 1 89.56 320 SER A O 1
ATOM 2507 N N . PHE A 1 321 ? -4.594 10.773 17.562 1 92.75 321 PHE A N 1
ATOM 2508 C CA . PHE A 1 321 ? -4.641 12.227 17.547 1 92.75 321 PHE A CA 1
ATOM 2509 C C . PHE A 1 321 ? -4.73 12.766 16.125 1 92.75 321 PHE A C 1
ATOM 2511 O O . PHE A 1 321 ? -4.09 12.227 15.219 1 92.75 321 PHE A O 1
ATOM 2518 N N . ASP A 1 322 ? -5.566 13.812 15.969 1 93 322 ASP A N 1
ATOM 2519 C CA . ASP A 1 322 ? -5.723 14.438 14.656 1 93 322 ASP A CA 1
ATOM 2520 C C . ASP A 1 322 ? -5.684 15.961 14.773 1 93 322 ASP A C 1
ATOM 2522 O O . ASP A 1 322 ? -6.219 16.531 15.727 1 93 322 ASP A O 1
ATOM 2526 N N . LEU A 1 323 ? -5.016 16.516 13.82 1 95.38 323 LEU A N 1
ATOM 2527 C CA . LEU A 1 323 ? -5.09 17.969 13.711 1 95.38 323 LEU A CA 1
ATOM 2528 C C . LEU A 1 323 ? -6.426 18.406 13.117 1 95.38 323 LEU A C 1
ATOM 2530 O O . LEU A 1 323 ? -6.938 17.766 12.195 1 95.38 323 LEU A O 1
ATOM 2534 N N . VAL A 1 324 ? -6.977 19.516 13.68 1 94.62 324 VAL A N 1
ATOM 2535 C CA . VAL A 1 324 ? -8.289 19.953 13.211 1 94.62 324 VAL A CA 1
ATOM 2536 C C . VAL A 1 324 ? -8.227 21.422 12.789 1 94.62 324 VAL A C 1
ATOM 2538 O O . VAL A 1 324 ? -7.648 22.25 13.492 1 94.62 324 VAL A O 1
ATOM 2541 N N . ILE A 1 325 ? -8.742 21.672 11.648 1 94.5 325 ILE A N 1
ATOM 2542 C CA . ILE A 1 325 ? -8.945 23.016 11.133 1 94.5 325 ILE A CA 1
ATOM 2543 C C . ILE A 1 325 ? -10.352 23.141 10.547 1 94.5 325 ILE A C 1
ATOM 2545 O O . ILE A 1 325 ? -10.75 22.328 9.703 1 94.5 325 ILE A O 1
ATOM 2549 N N . PRO A 1 326 ? -11.102 24.062 11.023 1 91.81 326 PRO A N 1
ATOM 2550 C CA . PRO A 1 326 ? -12.422 24.25 10.406 1 91.81 326 PRO A CA 1
ATOM 2551 C C . PRO A 1 326 ? -12.328 24.703 8.953 1 91.81 326 PRO A C 1
ATOM 2553 O O . PRO A 1 326 ? -11.406 25.422 8.578 1 91.81 326 PRO A O 1
ATOM 2556 N N . GLU A 1 327 ? -13.258 24.266 8.18 1 87.44 327 GLU A N 1
ATOM 2557 C CA . GLU A 1 327 ? -13.305 24.672 6.777 1 87.44 327 GLU A CA 1
ATOM 2558 C C . GLU A 1 327 ? -13.711 26.125 6.633 1 87.44 327 GLU A C 1
ATOM 2560 O O . GLU A 1 327 ? -14.477 26.656 7.441 1 87.44 327 GLU A O 1
ATOM 2565 N N . CYS A 1 328 ? -13.141 26.656 5.574 1 87.44 328 CYS A N 1
ATOM 2566 C CA . CYS A 1 328 ? -13.523 28.031 5.262 1 87.44 328 CYS A CA 1
ATOM 2567 C C . CYS A 1 328 ? -15.008 28.109 4.934 1 87.44 328 CYS A C 1
ATOM 2569 O O . CYS A 1 328 ? -15.547 27.25 4.234 1 87.44 328 CYS A O 1
ATOM 2571 N N . GLY A 1 329 ? -15.68 29.047 5.52 1 86.69 329 GLY A N 1
ATOM 2572 C CA . GLY A 1 329 ? -17.094 29.25 5.23 1 86.69 329 GLY A CA 1
ATOM 2573 C C . GLY A 1 329 ? -18 28.578 6.242 1 86.69 329 GLY A C 1
ATOM 2574 O O . GLY A 1 329 ? -19.203 28.812 6.246 1 86.69 329 GLY A O 1
ATOM 2575 N N . MET A 1 330 ? -17.391 27.781 7.098 1 89.19 330 MET A N 1
ATOM 2576 C CA . MET A 1 330 ? -18.188 27.125 8.133 1 89.19 330 MET A CA 1
ATOM 2577 C C . MET A 1 330 ? -18.656 28.125 9.18 1 89.19 330 MET A C 1
ATOM 2579 O O . MET A 1 330 ? -18.016 29.156 9.383 1 89.19 330 MET A O 1
ATOM 2583 N N . MET A 1 331 ? -19.812 27.781 9.797 1 90.88 331 MET A N 1
ATOM 2584 C CA . MET A 1 331 ? -20.328 28.672 10.836 1 90.88 331 MET A CA 1
ATOM 2585 C C . MET A 1 331 ? -19.5 28.547 12.109 1 90.88 331 MET A C 1
ATOM 2587 O O . MET A 1 331 ? -19.094 27.453 12.492 1 90.88 331 MET A O 1
ATOM 2591 N N . PHE A 1 332 ? -19.312 29.672 12.719 1 90.81 332 PHE A N 1
ATOM 2592 C CA . PHE A 1 332 ? -18.531 29.719 13.953 1 90.81 332 PHE A CA 1
ATOM 2593 C C . PHE A 1 332 ? -19.312 29.078 15.109 1 90.81 332 PHE A C 1
ATOM 2595 O O . PHE A 1 332 ? -20.516 29.297 15.242 1 90.81 332 PHE A O 1
ATOM 2602 N N . GLY A 1 333 ? -18.609 28.156 15.805 1 88 333 GLY A N 1
ATOM 2603 C CA . GLY A 1 333 ? -19.125 27.578 17.031 1 88 333 GLY A CA 1
ATOM 2604 C C . GLY A 1 333 ? -18.188 27.734 18.219 1 88 333 GLY A C 1
ATOM 2605 O O . GLY A 1 333 ? -17.062 27.234 18.203 1 88 333 GLY A O 1
ATOM 2606 N N . ARG A 1 334 ? -18.656 28.406 19.219 1 86.62 334 ARG A N 1
ATOM 2607 C CA . ARG A 1 334 ? -17.828 28.719 20.375 1 86.62 334 ARG A CA 1
ATOM 2608 C C . ARG A 1 334 ? -17.438 27.453 21.125 1 86.62 334 ARG A C 1
ATOM 2610 O O . ARG A 1 334 ? -16.453 27.438 21.875 1 86.62 334 ARG A O 1
ATOM 2617 N N . GLU A 1 335 ? -18.125 26.406 20.891 1 85.19 335 GLU A N 1
ATOM 2618 C CA . GLU A 1 335 ? -17.844 25.141 21.578 1 85.19 335 GLU A CA 1
ATOM 2619 C C . GLU A 1 335 ? -16.656 24.422 20.953 1 85.19 335 GLU A C 1
ATOM 2621 O O . GLU A 1 335 ? -15.984 23.641 21.625 1 85.19 335 GLU A O 1
ATOM 2626 N N . TRP A 1 336 ? -16.297 24.844 19.672 1 89.81 336 TRP A N 1
ATOM 2627 C CA . TRP A 1 336 ? -15.312 24.016 18.984 1 89.81 336 TRP A CA 1
ATOM 2628 C C . TRP A 1 336 ? -14.18 24.875 18.422 1 89.81 336 TRP A C 1
ATOM 2630 O O . TRP A 1 336 ? -13.195 24.344 17.891 1 89.81 336 TRP A O 1
ATOM 2640 N N . MET A 1 337 ? -14.336 26.141 18.531 1 92.44 337 MET A N 1
ATOM 2641 C CA . MET A 1 337 ? -13.32 27.031 17.969 1 92.44 337 MET A CA 1
ATOM 2642 C C . MET A 1 337 ? -13.172 28.297 18.812 1 92.44 337 MET A C 1
ATOM 2644 O O . MET A 1 337 ? -14.039 28.594 19.641 1 92.44 337 MET A O 1
ATOM 2648 N N . ILE A 1 338 ? -12.031 29.016 18.75 1 91.5 338 ILE A N 1
ATOM 2649 C CA . ILE A 1 338 ? -11.75 30.266 19.438 1 91.5 338 ILE A CA 1
ATOM 2650 C C . ILE A 1 338 ? -11.594 31.391 18.422 1 91.5 338 ILE A C 1
ATOM 2652 O O . ILE A 1 338 ? -10.914 31.234 17.406 1 91.5 338 ILE A O 1
ATOM 2656 N N . ASP A 1 339 ? -12.281 32.406 18.641 1 89.69 339 ASP A N 1
ATOM 2657 C CA . ASP A 1 339 ? -12.141 33.594 17.781 1 89.69 339 ASP A CA 1
ATOM 2658 C C . ASP A 1 339 ? -10.852 34.344 18.094 1 89.69 339 ASP A C 1
ATOM 2660 O O . ASP A 1 339 ? -10.617 34.75 19.234 1 89.69 339 ASP A O 1
ATOM 2664 N N . TYR A 1 340 ? -10.078 34.562 17.141 1 88.69 340 TYR A N 1
ATOM 2665 C CA . TYR A 1 340 ? -8.781 35.219 17.312 1 88.69 340 TYR A CA 1
ATOM 2666 C C . TYR A 1 340 ? -8.945 36.625 17.859 1 88.69 340 TYR A C 1
ATOM 2668 O O . TYR A 1 340 ? -8.234 37.031 18.781 1 88.69 340 TYR A O 1
ATOM 2676 N N . PHE A 1 341 ? -9.852 37.406 17.344 1 81.19 341 PHE A N 1
ATOM 2677 C CA . PHE A 1 341 ? -10.031 38.812 17.719 1 81.19 341 PHE A CA 1
ATOM 2678 C C . PHE A 1 341 ? -10.93 38.906 18.938 1 81.19 341 PHE A C 1
ATOM 2680 O O . PHE A 1 341 ? -10.859 39.906 19.672 1 81.19 341 PHE A O 1
ATOM 2687 N N . GLY A 1 342 ? -11.867 38.06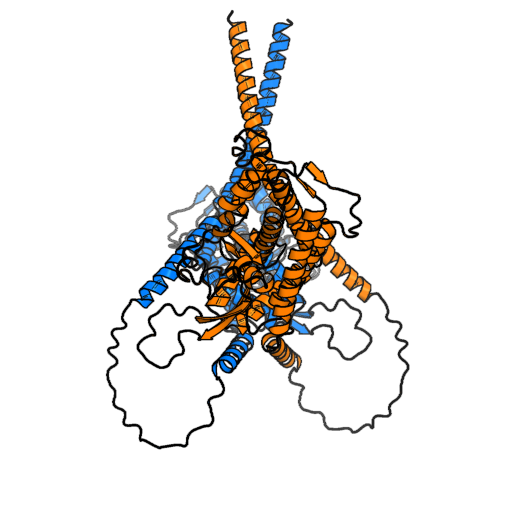2 19.016 1 65.12 342 GLY A N 1
ATOM 2688 C CA . GLY A 1 342 ? -12.703 38.125 20.203 1 65.12 342 GLY A CA 1
ATOM 2689 C C . GLY A 1 342 ? -11.922 37.969 21.484 1 65.12 342 GLY A C 1
ATOM 2690 O O . GLY A 1 342 ? -12.195 38.656 22.469 1 65.12 342 GLY A O 1
ATOM 2691 N N . LYS A 1 343 ? -10.922 37.188 21.438 1 56.81 343 LYS A N 1
ATOM 2692 C CA . LYS A 1 343 ? -10.109 37 22.625 1 56.81 343 LYS A CA 1
ATOM 2693 C C . LYS A 1 343 ? -9.133 38.156 22.828 1 56.81 343 LYS A C 1
ATOM 2695 O O . LYS A 1 343 ? -8.852 38.531 23.969 1 56.81 343 LYS A O 1
ATOM 2700 N N . GLN A 1 344 ? -8.445 38.562 21.688 1 50.09 344 GLN A N 1
ATOM 2701 C CA . GLN A 1 344 ? -7.508 39.656 21.828 1 50.09 344 GLN A CA 1
ATOM 2702 C C . GLN A 1 344 ? -8.211 40.906 22.359 1 50.09 344 GLN A C 1
ATOM 2704 O O . GLN A 1 344 ? -7.625 41.688 23.141 1 50.09 344 GLN A O 1
ATOM 2709 N N . ALA A 1 345 ? -9.367 41.25 21.938 1 44.56 345 ALA A N 1
ATOM 2710 C CA . ALA A 1 345 ? -10.117 42.375 22.484 1 44.56 345 ALA A CA 1
ATOM 2711 C C . ALA A 1 345 ? -10.266 42.25 24 1 44.56 345 ALA A C 1
ATOM 2713 O O . ALA A 1 345 ? -10.25 43.25 24.703 1 44.56 345 ALA A O 1
ATOM 2714 N N . MET A 1 346 ? -10.328 41 24.359 1 43.97 346 MET A N 1
ATOM 2715 C CA . MET A 1 346 ? -10.461 40.906 25.812 1 43.97 346 MET A CA 1
ATOM 2716 C C . MET A 1 346 ? -9.148 41.25 26.5 1 43.97 346 MET A C 1
ATOM 2718 O O . MET A 1 346 ? -9.141 41.688 27.656 1 43.97 346 MET A O 1
ATOM 2722 N N . SER A 1 347 ? -7.938 40.906 25.844 1 40.12 347 SER A N 1
ATOM 2723 C CA . SER A 1 347 ? -6.703 41.125 26.594 1 40.12 347 SER A CA 1
ATOM 2724 C C . SER A 1 347 ? -6.238 42.594 26.484 1 40.12 347 SER A C 1
ATOM 2726 O O . SER A 1 347 ? -5.613 43.125 27.406 1 40.12 347 SER A O 1
ATOM 2728 N N . SER A 1 348 ? -6.113 43.281 25.375 1 35.09 348 SER A N 1
ATOM 2729 C CA . SER A 1 348 ? -5.508 44.625 25.297 1 35.09 348 SER A CA 1
ATOM 2730 C C . SER A 1 348 ? -6.41 45.656 25.938 1 35.09 348 SER A C 1
ATOM 2732 O O . SER A 1 348 ? -5.961 46.781 26.25 1 35.09 348 SER A O 1
ATOM 2734 N N . THR A 1 349 ? -7.582 46 25.406 1 33 349 THR A N 1
ATOM 2735 C CA . THR A 1 349 ? -8.25 47.188 25.891 1 33 349 THR A CA 1
ATOM 2736 C C . THR A 1 349 ? -8.523 47.094 27.391 1 33 349 THR A C 1
ATOM 2738 O O . THR A 1 349 ? -9.289 46.219 27.828 1 33 349 THR A O 1
ATOM 2741 N N . GLY A 1 350 ? -7.738 47.438 28.438 1 32.53 350 GLY A N 1
ATOM 2742 C CA . GLY A 1 350 ? -8.188 48.219 29.578 1 32.53 350 GLY A CA 1
ATOM 2743 C C . GLY A 1 350 ? -9.375 49.125 29.25 1 32.53 350 GLY A C 1
ATOM 2744 O O . GLY A 1 350 ? -9.953 49.719 30.141 1 32.53 350 GLY A O 1
ATOM 2745 N N . GLN A 1 351 ? -9.125 50.156 28.328 1 29.61 351 GLN A N 1
ATOM 2746 C CA . GLN A 1 351 ? -10.266 51 28.031 1 29.61 351 GLN A CA 1
ATOM 2747 C C . GLN A 1 351 ? -11.445 50.188 27.5 1 29.61 351 GLN A C 1
ATOM 2749 O O . GLN A 1 351 ? -11.266 49.312 26.656 1 29.61 351 GLN A O 1
ATOM 2754 N N . GLY A 1 352 ? -12.562 50 28.266 1 31.09 352 GLY A N 1
ATOM 2755 C CA . GLY A 1 352 ? -13.938 49.531 28.219 1 31.09 352 GLY A CA 1
ATOM 2756 C C . GLY A 1 352 ? -14.57 49.688 26.859 1 31.09 352 GLY A C 1
ATOM 2757 O O . GLY A 1 352 ? -15.508 50.469 26.688 1 31.09 352 GLY A O 1
ATOM 2758 N N . PHE A 1 353 ? -13.812 49.969 25.891 1 30.92 353 PHE A N 1
ATOM 2759 C CA . PHE A 1 353 ? -14.844 50.094 24.859 1 30.92 353 PHE A CA 1
ATOM 2760 C C . PHE A 1 353 ? -15.805 48.906 24.906 1 30.92 353 PHE A C 1
ATOM 2762 O O . PHE A 1 353 ? -15.383 47.75 24.938 1 30.92 353 PHE A O 1
ATOM 2769 N N . PRO A 1 354 ? -16.953 49.125 25.594 1 31.22 354 PRO A N 1
ATOM 2770 C CA . PRO A 1 354 ? -18.031 48.125 25.594 1 31.22 354 PRO A CA 1
ATOM 2771 C C . PRO A 1 354 ? -18.172 47.406 24.266 1 31.22 354 PRO A C 1
ATOM 2773 O O . PRO A 1 354 ? -18.469 48.031 23.25 1 31.22 354 PRO A O 1
ATOM 2776 N N . VAL A 1 355 ? -17.219 46.812 23.812 1 33.34 355 VAL A N 1
ATOM 2777 C CA . VAL A 1 355 ? -17.828 45.969 22.797 1 33.34 355 VAL A CA 1
ATOM 2778 C C . VAL A 1 355 ? -19.219 45.531 23.25 1 33.34 355 VAL A C 1
ATOM 2780 O O . VAL A 1 355 ? -19.375 44.969 24.328 1 33.34 355 VAL A O 1
ATOM 2783 N N . GLY A 1 356 ? -20.109 46.406 23.016 1 30.94 356 GLY A N 1
ATOM 2784 C CA . GLY A 1 356 ? -21.484 46.125 23.391 1 30.94 356 GLY A CA 1
ATOM 2785 C C . GLY A 1 356 ? -21.75 44.625 23.625 1 30.94 356 GLY A C 1
ATOM 2786 O O . GLY A 1 356 ? -21.016 43.781 23.109 1 30.94 356 GLY A O 1
ATOM 2787 N N . GLU A 1 357 ? -22.188 44.188 24.891 1 34.19 357 GLU A N 1
ATOM 2788 C CA . GLU A 1 357 ? -23.047 43.062 25.234 1 34.19 357 GLU A CA 1
ATOM 2789 C C . GLU A 1 357 ? -23.781 42.531 24 1 34.19 357 GLU A C 1
ATOM 2791 O O . GLU A 1 357 ? -24.844 41.938 24.109 1 34.19 357 GLU A O 1
ATOM 2796 N N . GLY A 1 358 ? -23.766 43.281 23 1 34 358 GLY A N 1
ATOM 2797 C CA . GLY A 1 358 ? -24.75 42.906 22 1 34 358 GLY A CA 1
ATOM 2798 C C . GLY A 1 358 ? -24.766 41.406 21.734 1 34 358 GLY A C 1
ATOM 2799 O O . GLY A 1 358 ? -23.875 40.688 22.188 1 34 358 GLY A O 1
ATOM 2800 N N . ASP A 1 359 ? -25.688 40.875 20.75 1 34.94 359 ASP A N 1
ATOM 2801 C CA . ASP A 1 359 ? -26.281 39.562 20.562 1 34.94 359 ASP A CA 1
ATOM 2802 C C . ASP A 1 359 ? -25.203 38.469 20.469 1 34.94 359 ASP A C 1
ATOM 2804 O O . ASP A 1 359 ? -24.391 38.5 19.531 1 34.94 359 ASP A O 1
ATOM 2808 N N . ASP A 1 360 ? -24.516 37.969 21.469 1 40.78 360 ASP A N 1
ATOM 2809 C CA . ASP A 1 360 ? -24 36.625 21.641 1 40.78 360 ASP A CA 1
ATOM 2810 C C . ASP A 1 360 ? -24.406 35.719 20.469 1 40.78 360 ASP A C 1
ATOM 2812 O O . ASP A 1 360 ? -23.844 34.656 20.281 1 40.78 360 ASP A O 1
ATOM 2816 N N . ALA A 1 361 ? -25.562 36 20.125 1 40.09 361 ALA A N 1
ATOM 2817 C CA . ALA A 1 361 ? -26.328 35.344 19.062 1 40.09 361 ALA A CA 1
ATOM 2818 C C . ALA A 1 361 ? -25.734 35.625 17.688 1 40.09 361 ALA A C 1
ATOM 2820 O O . ALA A 1 361 ? -26.016 34.906 16.719 1 40.09 361 ALA A O 1
ATOM 2821 N N . SER A 1 362 ? -25.188 36.75 17.484 1 45.53 362 SER A N 1
ATOM 2822 C CA . SER A 1 362 ? -24.812 37.188 16.141 1 45.53 362 SER A CA 1
ATOM 2823 C C . SER A 1 362 ? -23.516 36.5 15.688 1 45.53 362 SER A C 1
ATOM 2825 O O . SER A 1 362 ? -23.25 36.438 14.484 1 45.53 362 SER A O 1
ATOM 2827 N N . SER A 1 363 ? -22.625 36.344 16.609 1 51.81 363 SER A N 1
ATOM 2828 C CA . SER A 1 363 ? -21.391 35.688 16.25 1 51.81 363 SER A CA 1
ATOM 2829 C C . SER A 1 363 ? -21.656 34.25 15.734 1 51.81 363 SER A C 1
ATOM 2831 O O . SER A 1 363 ? -20.859 33.719 14.977 1 51.81 363 SER A O 1
ATOM 2833 N N . GLU A 1 364 ? -22.766 33.75 16.344 1 54.28 364 GLU A N 1
ATOM 2834 C CA . GLU A 1 364 ? -23.125 32.406 15.922 1 54.28 364 GLU A CA 1
ATOM 2835 C C . GLU A 1 364 ? -23.484 32.375 14.438 1 54.28 364 GLU A C 1
ATOM 2837 O O . GLU A 1 364 ? -23.5 31.297 13.828 1 54.28 364 GLU A O 1
ATOM 2842 N N . VAL A 1 365 ? -23.547 33.688 13.867 1 64.31 365 VAL A N 1
ATOM 2843 C CA . VAL A 1 365 ? -24 33.625 12.484 1 64.31 365 VAL A CA 1
ATOM 2844 C C . VAL A 1 365 ? -22.859 34.031 11.555 1 64.31 365 VAL A C 1
ATOM 2846 O O . VAL A 1 365 ? -23.078 34.312 10.375 1 64.31 365 VAL A O 1
ATOM 2849 N N . THR A 1 366 ? -21.609 34.062 12.25 1 84.81 366 THR A N 1
ATOM 2850 C CA . THR A 1 366 ? -20.547 34.531 11.375 1 84.81 366 THR A CA 1
ATOM 2851 C C . THR A 1 366 ? -19.75 33.344 10.836 1 84.81 366 THR A C 1
ATOM 2853 O O . THR A 1 366 ? -19.578 32.312 11.523 1 84.81 366 THR A O 1
ATOM 2856 N N . LYS A 1 367 ? -19.281 33.531 9.594 1 89.5 367 LYS A N 1
ATOM 2857 C CA . LYS A 1 367 ? -18.562 32.438 8.914 1 89.5 367 LYS A CA 1
ATOM 2858 C C . LYS A 1 367 ? -17.062 32.531 9.18 1 89.5 367 LYS A C 1
ATOM 2860 O O . LYS A 1 367 ? -16.531 33.625 9.414 1 89.5 367 LYS A O 1
ATOM 2865 N N . VAL A 1 368 ? -16.484 31.453 9.227 1 92.38 368 VAL A N 1
ATOM 2866 C CA . VAL A 1 368 ? -15.039 31.344 9.438 1 92.38 368 VAL A CA 1
ATOM 2867 C C . VAL A 1 368 ? -14.297 31.734 8.164 1 92.38 368 VAL A C 1
ATOM 2869 O O . VAL A 1 368 ? -14.594 31.203 7.086 1 92.38 368 VAL A O 1
ATOM 2872 N N . LEU A 1 369 ? -13.406 32.688 8.242 1 91.56 369 LEU A N 1
ATOM 2873 C CA . LEU A 1 369 ? -12.586 33.094 7.105 1 91.56 369 LEU A CA 1
ATOM 2874 C C . LEU A 1 369 ? -11.375 32.188 6.945 1 91.56 369 LEU A C 1
ATOM 2876 O O . LEU A 1 369 ? -10.961 31.891 5.824 1 91.56 369 LEU A O 1
ATOM 2880 N N . GLY A 1 370 ? -10.812 31.766 7.988 1 92 370 GLY A N 1
ATOM 2881 C CA . GLY A 1 370 ? -9.656 30.875 8 1 92 370 GLY A CA 1
ATOM 2882 C C . GLY A 1 370 ? -9.18 30.547 9.398 1 92 370 GLY A C 1
ATOM 2883 O O . GLY A 1 370 ? -9.539 31.219 10.367 1 92 370 GLY A O 1
ATOM 2884 N N . SER A 1 371 ? -8.422 29.453 9.484 1 94.5 371 SER A N 1
ATOM 2885 C CA . SER A 1 371 ? -7.84 29.047 10.758 1 94.5 371 SER A CA 1
ATOM 2886 C C . SER A 1 371 ? -6.391 29.5 10.875 1 94.5 371 SER A C 1
ATOM 2888 O O . SER A 1 371 ? -5.582 29.25 9.977 1 94.5 371 SER A O 1
ATOM 2890 N N . VAL A 1 372 ? -6.062 30.172 11.969 1 95.25 372 VAL A N 1
ATOM 2891 C CA . VAL A 1 372 ? -4.723 30.734 12.125 1 95.25 372 VAL A CA 1
ATOM 2892 C C . VAL A 1 372 ? -3.906 29.859 13.07 1 95.25 372 VAL A C 1
ATOM 2894 O O . VAL A 1 372 ? -2.678 29.953 13.117 1 95.25 372 VAL A O 1
ATOM 2897 N N . GLU A 1 373 ? -4.523 29.031 13.828 1 96.94 373 GLU A N 1
ATOM 2898 C CA . GLU A 1 373 ? -3.902 28 14.648 1 96.94 373 GLU A CA 1
ATOM 2899 C C . GLU A 1 373 ? -4.645 26.672 14.516 1 96.94 373 GLU A C 1
ATOM 2901 O O . GLU A 1 373 ? -5.875 26.656 14.43 1 96.94 373 GLU A O 1
ATOM 2906 N N . VAL A 1 374 ? -3.883 25.641 14.516 1 96.94 374 VAL A N 1
ATOM 2907 C CA . VAL A 1 374 ? -4.488 24.312 14.367 1 96.94 374 VAL A CA 1
ATOM 2908 C C . VAL A 1 374 ? -4.965 23.812 15.727 1 96.94 374 VAL A C 1
ATOM 2910 O O . VAL A 1 374 ? -4.398 24.172 16.766 1 96.94 374 VAL A O 1
ATOM 2913 N N . GLY A 1 375 ? -6.066 23.109 15.695 1 97 375 GLY A N 1
ATOM 2914 C CA . GLY A 1 375 ? -6.543 22.406 16.891 1 97 375 GLY A CA 1
ATOM 2915 C C . GLY A 1 375 ? -6.094 20.969 16.953 1 97 375 GLY A C 1
ATOM 2916 O O . GLY A 1 375 ? -5.391 20.484 16.062 1 97 375 GLY A O 1
ATOM 2917 N N . LEU A 1 376 ? -6.402 20.328 18.078 1 96.56 376 LEU A N 1
ATOM 2918 C CA . LEU A 1 376 ? -6.027 18.938 18.297 1 96.56 376 LEU A CA 1
ATOM 2919 C C . LEU A 1 376 ? -7.211 18.125 18.844 1 96.56 376 LEU A C 1
ATOM 2921 O O . LEU A 1 376 ? -7.84 18.531 19.828 1 96.56 376 LEU A O 1
ATOM 2925 N N . MET A 1 377 ? -7.477 17.094 18.172 1 94.88 377 MET A N 1
ATOM 2926 C CA . MET A 1 377 ? -8.562 16.203 18.578 1 94.88 377 MET A CA 1
ATOM 2927 C C . MET A 1 377 ? -8.016 14.828 18.953 1 94.88 377 MET A C 1
ATOM 2929 O O . MET A 1 377 ? -7.133 14.305 18.266 1 94.88 377 MET A O 1
ATOM 2933 N N . CYS A 1 378 ? -8.461 14.328 20 1 92.31 378 CYS A N 1
ATOM 2934 C CA . CYS A 1 378 ? -8.141 12.969 20.438 1 92.31 378 CYS A CA 1
ATOM 2935 C C . CYS A 1 378 ? -9.328 12.031 20.219 1 92.31 378 CYS A C 1
ATOM 2937 O O . CYS A 1 378 ? -10.453 12.359 20.594 1 92.31 378 CYS A O 1
ATOM 2939 N N . ARG A 1 379 ? -9.109 10.93 19.562 1 88.5 379 ARG A N 1
ATOM 2940 C CA . ARG A 1 379 ? -10.148 9.945 19.297 1 88.5 379 ARG A CA 1
ATOM 2941 C C . ARG A 1 379 ? -9.773 8.586 19.891 1 88.5 379 ARG A C 1
ATOM 2943 O O . ARG A 1 379 ? -8.711 8.039 19.594 1 88.5 379 ARG A O 1
ATOM 2950 N N . THR A 1 380 ? -10.609 8.156 20.703 1 85.25 380 THR A N 1
ATOM 2951 C CA . THR A 1 380 ? -10.406 6.848 21.328 1 85.25 380 THR A CA 1
ATOM 2952 C C . THR A 1 380 ? -11.609 5.941 21.062 1 85.25 380 THR A C 1
ATOM 2954 O O . THR A 1 380 ? -12.758 6.363 21.219 1 85.25 380 THR A O 1
ATOM 2957 N N . ARG A 1 381 ? -11.297 4.805 20.656 1 81.69 381 ARG A N 1
ATOM 2958 C CA . ARG A 1 381 ? -12.383 3.855 20.422 1 81.69 381 ARG A CA 1
ATOM 2959 C C . ARG A 1 381 ? -12.953 3.334 21.734 1 81.69 381 ARG A C 1
ATOM 2961 O O . ARG A 1 381 ? -12.195 2.93 22.625 1 81.69 381 ARG A O 1
ATOM 2968 N N . VAL A 1 382 ? -14.258 3.408 22.094 1 70.94 382 VAL A N 1
ATOM 2969 C CA . VAL A 1 382 ? -14.875 2.959 23.328 1 70.94 382 VAL A CA 1
ATOM 2970 C C . VAL A 1 382 ? -15.555 1.608 23.109 1 70.94 382 VAL A C 1
ATOM 2972 O O . VAL A 1 382 ? -15.484 0.725 23.969 1 70.94 382 VAL A O 1
ATOM 2975 N N . ARG A 1 383 ? -16.469 1.405 22.281 1 60 383 ARG A N 1
ATOM 2976 C CA . ARG A 1 383 ? -17.203 0.155 22.156 1 60 383 ARG A CA 1
ATOM 2977 C C . ARG A 1 383 ? -17.156 -0.351 20.719 1 60 383 ARG A C 1
ATOM 2979 O O . ARG A 1 383 ? -16.891 0.417 19.781 1 60 383 ARG A O 1
ATOM 2986 N N . MET A 1 384 ? -16.844 -1.736 20.828 1 52.72 384 MET A N 1
ATOM 2987 C CA . MET A 1 384 ? -17.25 -2.295 19.531 1 52.72 384 MET A CA 1
ATOM 2988 C C . MET A 1 384 ? -18.766 -2.322 19.391 1 52.72 384 MET A C 1
ATOM 2990 O O . MET A 1 384 ? -19.469 -2.514 20.391 1 52.72 384 MET A O 1
ATOM 2994 N N . ARG A 1 385 ? -19.516 -1.586 18.812 1 44.94 385 ARG A N 1
ATOM 2995 C CA . ARG A 1 385 ? -20.969 -1.539 18.828 1 44.94 385 ARG A CA 1
ATOM 2996 C C . ARG A 1 385 ? -21.562 -2.893 19.219 1 44.94 385 ARG A C 1
ATOM 2998 O O . ARG A 1 385 ? -22.688 -2.969 19.734 1 44.94 385 ARG A O 1
ATOM 3005 N N . GLY A 1 386 ? -21.094 -4.125 18.844 1 41.31 386 GLY A N 1
ATOM 3006 C CA . GLY A 1 386 ? -21.891 -5.309 19.094 1 41.31 386 GLY A CA 1
ATOM 3007 C C . GLY A 1 386 ? -21.844 -5.773 20.531 1 41.31 386 GLY A C 1
ATOM 3008 O O . GLY A 1 386 ? -22.375 -6.836 20.875 1 41.31 386 GLY A O 1
ATOM 3009 N N . GLY A 1 387 ? -20.922 -5.461 21.422 1 36.81 387 GLY A N 1
ATOM 3010 C CA . GLY A 1 387 ? -21.016 -6.223 22.656 1 36.81 387 GLY A CA 1
ATOM 3011 C C . GLY A 1 387 ? -22.156 -5.781 23.547 1 36.81 387 GLY A C 1
ATOM 3012 O O . GLY A 1 387 ? -22.172 -6.066 24.734 1 36.81 387 GLY A O 1
ATOM 3013 N N . GLY A 1 388 ? -22.859 -4.719 23.484 1 33.16 388 GLY A N 1
ATOM 3014 C CA . GLY A 1 388 ? -23.875 -4.688 24.516 1 33.16 388 GLY A CA 1
ATOM 3015 C C . GLY A 1 388 ? -24.797 -5.898 24.484 1 33.16 388 GLY A C 1
ATOM 3016 O O . GLY A 1 388 ? -24.891 -6.586 23.469 1 33.16 388 GLY A O 1
ATOM 3017 N N . THR A 1 389 ? -25.156 -6.641 25.719 1 32.66 389 THR A N 1
ATOM 3018 C CA . THR A 1 389 ? -26.219 -7.566 26.062 1 32.66 389 THR A CA 1
ATOM 3019 C C . THR A 1 389 ? -27.5 -7.238 25.297 1 32.66 389 THR A C 1
ATOM 3021 O O . THR A 1 389 ? -28.375 -8.094 25.141 1 32.66 389 THR A O 1
ATOM 3024 N N . SER A 1 390 ? -28.234 -6.008 25.688 1 30.39 390 SER A N 1
ATOM 3025 C CA . SER A 1 390 ? -29.641 -5.941 25.312 1 30.39 390 SER A CA 1
ATOM 3026 C C . SER A 1 390 ? -29.828 -6.164 23.812 1 30.39 390 SER A C 1
ATOM 3028 O O . SER A 1 390 ? -28.938 -5.855 23.016 1 30.39 390 SER A O 1
ATOM 3030 N N . MET A 1 391 ? -30.875 -7.125 23.281 1 31.22 391 MET A N 1
ATOM 3031 C CA . MET A 1 391 ? -31.578 -7.594 22.094 1 31.22 391 MET A CA 1
ATOM 3032 C C . MET A 1 391 ? -31.688 -6.484 21.047 1 31.22 391 MET A C 1
ATOM 3034 O O . MET A 1 391 ? -31.875 -6.758 19.875 1 31.22 391 MET A O 1
ATOM 3038 N N . SER A 1 392 ? -32.25 -5.32 21.469 1 31.64 392 SER A N 1
ATOM 3039 C CA . SER A 1 392 ? -32.844 -4.32 20.578 1 31.64 392 SER A CA 1
ATOM 3040 C C . SER A 1 392 ? -31.797 -3.691 19.672 1 31.64 392 SER A C 1
ATOM 3042 O O . SER A 1 392 ? -32.094 -3.295 18.547 1 31.64 392 SER A O 1
ATOM 3044 N N . GLN A 1 393 ? -30.812 -3.055 20.203 1 32 393 GLN A N 1
ATOM 3045 C CA . GLN A 1 393 ? -30.062 -2.125 19.359 1 32 393 GLN A CA 1
ATOM 3046 C C . GLN A 1 393 ? -29.016 -2.859 18.531 1 32 393 GLN A C 1
ATOM 3048 O O . GLN A 1 393 ? -27.812 -2.703 18.75 1 32 393 GLN A O 1
ATOM 3053 N N . GLN A 1 394 ? -28.922 -4.148 18.266 1 34.41 394 GLN A N 1
ATOM 3054 C CA . GLN A 1 394 ? -28.234 -5.109 17.406 1 34.41 394 GLN A CA 1
ATOM 3055 C C . GLN A 1 394 ? -28.141 -4.598 15.977 1 34.41 394 GLN A C 1
ATOM 3057 O O . GLN A 1 394 ? -27.406 -5.156 15.164 1 34.41 394 GLN A O 1
ATOM 3062 N N . GLN A 1 395 ? -29.203 -4.059 15.453 1 33.81 395 GLN A N 1
ATOM 3063 C CA . GLN A 1 395 ? -29.531 -3.74 14.07 1 33.81 395 GLN A CA 1
ATOM 3064 C C . GLN A 1 395 ? -28.516 -2.764 13.477 1 33.81 395 GLN A C 1
ATOM 3066 O O . GLN A 1 395 ? -28.547 -2.48 12.281 1 33.81 395 GLN A O 1
ATOM 3071 N N . GLN A 1 396 ? -28.078 -1.68 14.336 1 35.25 396 GLN A N 1
ATOM 3072 C CA . GLN A 1 396 ? -27.438 -0.561 13.648 1 35.25 396 GLN A CA 1
ATOM 3073 C C . GLN A 1 396 ? -26.016 -0.91 13.242 1 35.25 396 GLN A C 1
ATOM 3075 O O . GLN A 1 396 ? -25.344 -1.691 13.914 1 35.25 396 GLN A O 1
ATOM 3080 N N . GLY A 1 397 ? -25.484 -0.768 11.961 1 40.22 397 GLY A N 1
ATOM 3081 C CA . GLY A 1 397 ? -24.219 -0.938 11.266 1 40.22 397 GLY A CA 1
ATOM 3082 C C . GLY A 1 397 ? -23.016 -0.759 12.164 1 40.22 397 GLY A C 1
ATOM 3083 O O . GLY A 1 397 ? -22.891 0.256 12.852 1 40.22 397 GLY A O 1
ATOM 3084 N N . GLY A 1 398 ? -22.578 -1.725 12.977 1 48.06 398 GLY A N 1
ATOM 3085 C CA . GLY A 1 398 ? -21.641 -1.929 14.07 1 48.06 398 GLY A CA 1
ATOM 3086 C C . GLY A 1 398 ? -20.344 -1.162 13.891 1 48.06 398 GLY A C 1
ATOM 3087 O O . GLY A 1 398 ? -19.297 -1.752 13.578 1 48.06 398 GLY A O 1
ATOM 3088 N N . GLY A 1 399 ? -20.328 -0.06 13.219 1 57.81 399 GLY A N 1
ATOM 3089 C CA . GLY A 1 399 ? -19.109 0.728 13.094 1 57.81 399 GLY A CA 1
ATOM 3090 C C . GLY A 1 399 ? -18.516 1.133 14.422 1 57.81 399 GLY A C 1
ATOM 3091 O O . GLY A 1 399 ? -19.141 0.941 15.469 1 57.81 399 GLY A O 1
ATOM 3092 N N . ALA A 1 400 ? -17.188 1.153 14.57 1 69.44 400 ALA A N 1
ATOM 3093 C CA . ALA A 1 400 ? -16.438 1.581 15.742 1 69.44 400 ALA A CA 1
ATOM 3094 C C . ALA A 1 400 ? -16.984 2.891 16.297 1 69.44 400 ALA A C 1
ATOM 3096 O O . ALA A 1 400 ? -17.422 3.76 15.547 1 69.44 400 ALA A O 1
ATOM 3097 N N . VAL A 1 401 ? -17.453 2.891 17.578 1 74.69 401 VAL A N 1
ATOM 3098 C CA . VAL A 1 401 ? -17.844 4.129 18.25 1 74.69 401 VAL A CA 1
ATOM 3099 C C . VAL A 1 401 ? -16.609 4.785 18.875 1 74.69 401 VAL A C 1
ATOM 3101 O O . VAL A 1 401 ? -15.852 4.137 19.578 1 74.69 401 VAL A O 1
ATOM 3104 N N . TYR A 1 402 ? -16.5 6.051 18.547 1 82.69 402 TYR A N 1
ATOM 3105 C CA . TYR A 1 402 ? -15.32 6.777 19.031 1 82.69 402 TYR A CA 1
ATOM 3106 C C . TYR A 1 402 ? -15.719 7.887 19.984 1 82.69 402 TYR A C 1
ATOM 3108 O O . TYR A 1 402 ? -16.75 8.539 19.797 1 82.69 402 TYR A O 1
ATOM 3116 N N . GLU A 1 403 ? -15.055 7.906 21.062 1 84.69 403 GLU A N 1
ATOM 3117 C CA . GLU A 1 403 ? -15.094 9.102 21.906 1 84.69 403 GLU A CA 1
ATOM 3118 C C . GLU A 1 403 ? -14.109 10.156 21.406 1 84.69 403 GLU A C 1
ATOM 3120 O O . GLU A 1 403 ? -12.914 9.898 21.297 1 84.69 403 GLU A O 1
ATOM 3125 N N . GLU A 1 404 ? -14.742 11.258 21.109 1 88.44 404 GLU A N 1
ATOM 3126 C CA . GLU A 1 404 ? -13.922 12.352 20.578 1 88.44 404 GLU A CA 1
ATOM 3127 C C . GLU A 1 404 ? -13.797 13.484 21.594 1 88.44 404 GLU A C 1
ATOM 3129 O O . GLU A 1 404 ? -14.797 13.945 22.156 1 88.44 404 GLU A O 1
ATOM 3134 N N . ARG A 1 405 ? -12.586 13.82 21.906 1 89.94 405 ARG A N 1
ATOM 3135 C CA . ARG A 1 405 ? -12.305 14.914 22.828 1 89.94 405 ARG A CA 1
ATOM 3136 C C . ARG A 1 405 ? -11.422 15.969 22.172 1 89.94 405 ARG A C 1
ATOM 3138 O O . ARG A 1 405 ? -10.344 15.656 21.672 1 89.94 405 ARG A O 1
ATOM 3145 N N . LEU A 1 406 ? -11.922 17.141 22.203 1 93.31 406 LEU A N 1
ATOM 3146 C CA . LEU A 1 406 ? -11.133 18.25 21.688 1 93.31 406 LEU A CA 1
ATOM 3147 C C . LEU A 1 406 ? -10.148 18.75 22.75 1 93.31 406 LEU A C 1
ATOM 3149 O O . LEU A 1 406 ? -10.555 19.328 23.75 1 93.31 406 LEU A O 1
ATOM 3153 N N . LEU A 1 407 ? -8.906 18.547 22.531 1 93.56 407 LEU A N 1
ATOM 3154 C CA . LEU A 1 407 ? -7.887 18.906 23.5 1 93.56 407 LEU A CA 1
ATOM 3155 C C . LEU A 1 407 ? -7.441 20.344 23.312 1 93.56 407 LEU A C 1
ATOM 3157 O O . LEU A 1 407 ? -7.004 21 24.266 1 93.56 407 LEU A O 1
ATOM 3161 N N . LEU A 1 408 ? -7.402 20.781 22.094 1 95.62 408 LEU A N 1
ATOM 3162 C CA . LEU A 1 408 ? -7.043 22.141 21.719 1 95.62 408 LEU A CA 1
ATOM 3163 C C . LEU A 1 408 ? -7.996 22.688 20.672 1 95.62 408 LEU A C 1
ATOM 3165 O O . LEU A 1 408 ? -8.18 22.078 19.609 1 95.62 408 LEU A O 1
ATOM 3169 N N . MET A 1 409 ? -8.586 23.781 20.984 1 95.25 409 MET A N 1
ATOM 3170 C CA . MET A 1 409 ? -9.484 24.406 20.016 1 95.25 409 MET A CA 1
ATOM 3171 C C . MET A 1 409 ? -8.695 25.234 19.016 1 95.25 409 MET A C 1
ATOM 3173 O O . MET A 1 409 ? -7.758 25.953 19.391 1 95.25 409 MET A O 1
ATOM 3177 N N . PRO A 1 410 ? -9.016 25.062 17.766 1 96.38 410 PRO A N 1
ATOM 3178 C CA . PRO A 1 410 ? -8.375 25.922 16.766 1 96.38 410 PRO A CA 1
ATOM 3179 C C . PRO A 1 410 ? -8.766 27.391 16.906 1 96.38 410 PRO A C 1
ATOM 3181 O O . PRO A 1 410 ? -9.859 27.688 17.375 1 96.38 410 PRO A O 1
ATOM 3184 N N . LYS A 1 411 ? -7.922 28.266 16.578 1 95.31 411 LYS A N 1
ATOM 3185 C CA . LYS A 1 411 ? -8.211 29.703 16.531 1 95.31 411 LYS A CA 1
ATOM 3186 C C . LYS A 1 411 ? -8.539 30.156 15.117 1 95.31 411 LYS A C 1
ATOM 3188 O O . LYS A 1 411 ? -7.797 29.875 14.18 1 95.31 411 LYS A O 1
ATOM 3193 N N . VAL A 1 412 ? -9.664 30.812 14.984 1 94.31 412 VAL A N 1
ATOM 3194 C CA . VAL A 1 412 ? -10.141 31.141 13.648 1 94.31 412 VAL A CA 1
ATOM 3195 C C . VAL A 1 412 ? -10.367 32.656 13.531 1 94.31 412 VAL A C 1
ATOM 3197 O O . VAL A 1 412 ? -10.477 33.344 14.539 1 94.31 412 VAL A O 1
ATOM 3200 N N . ILE A 1 413 ? -10.281 33.156 12.312 1 91.94 413 ILE A N 1
ATOM 3201 C CA . ILE A 1 413 ? -10.68 34.531 11.984 1 91.94 413 ILE A CA 1
ATOM 3202 C C . ILE A 1 413 ? -12.055 34.531 11.328 1 91.94 413 ILE A C 1
ATOM 3204 O O . ILE A 1 413 ? -12.352 33.656 10.5 1 91.94 413 ILE A O 1
ATOM 3208 N N . LEU A 1 414 ? -12.859 35.438 11.719 1 89.56 414 LEU A N 1
ATOM 3209 C CA . LEU A 1 414 ? -14.234 35.469 11.242 1 89.56 414 LEU A CA 1
ATOM 3210 C C . LEU A 1 414 ? -14.414 36.562 10.188 1 89.56 414 LEU A C 1
ATOM 3212 O O . LEU A 1 414 ? -13.609 37.5 10.109 1 89.56 414 LEU A O 1
ATOM 3216 N N . GLU A 1 415 ? -15.391 36.438 9.406 1 85.69 415 GLU A N 1
ATOM 3217 C CA . GLU A 1 415 ? -15.703 37.406 8.352 1 85.69 415 GLU A CA 1
ATOM 3218 C C . GLU A 1 415 ? -16.078 38.75 8.945 1 85.69 415 GLU A C 1
ATOM 3220 O O . GLU A 1 415 ? -15.922 39.781 8.281 1 85.69 415 GLU A O 1
ATOM 3225 N N . SER A 1 416 ? -16.594 38.75 10.117 1 76.94 416 SER A N 1
ATOM 3226 C CA . SER A 1 416 ? -17 40 10.773 1 76.94 416 SER A CA 1
ATOM 3227 C C . SER A 1 416 ? -15.789 40.906 11.047 1 76.94 416 SER A C 1
ATOM 3229 O O . SER A 1 416 ? -15.93 42.094 11.266 1 76.94 416 SER A O 1
ATOM 3231 N N . MET A 1 417 ? -14.672 40.344 11.062 1 73.12 417 MET A N 1
ATOM 3232 C CA . MET A 1 417 ? -13.469 41.125 11.336 1 73.12 417 MET A CA 1
ATOM 3233 C C . MET A 1 417 ? -13.195 42.125 10.219 1 73.12 417 MET A C 1
ATOM 3235 O O . MET A 1 417 ? -12.555 43.156 10.445 1 73.12 417 MET A O 1
ATOM 3239 N N . VAL A 1 418 ? -13.703 41.781 9.102 1 63.38 418 VAL A N 1
ATOM 3240 C CA . VAL A 1 418 ? -13.523 42.688 7.973 1 63.38 418 VAL A CA 1
ATOM 3241 C C . VAL A 1 418 ? -14.086 44.062 8.312 1 63.38 418 VAL A C 1
ATOM 3243 O O . VAL A 1 418 ? -13.531 45.094 7.906 1 63.38 418 VAL A O 1
ATOM 3246 N N . ASP A 1 419 ? -15.094 43.969 9.102 1 59.22 419 ASP A N 1
ATOM 3247 C CA . ASP A 1 419 ? -15.711 45.219 9.492 1 59.22 419 ASP A CA 1
ATOM 3248 C C . ASP A 1 419 ? -14.859 45.938 10.516 1 59.22 419 ASP A C 1
ATOM 3250 O O . ASP A 1 419 ? -14.945 47.188 10.641 1 59.22 419 ASP A O 1
ATOM 3254 N N . LEU A 1 420 ? -14.07 45.188 11.18 1 57.09 420 LEU A N 1
ATOM 3255 C CA . LEU A 1 420 ? -13.258 45.812 12.227 1 57.09 420 LEU A CA 1
ATOM 3256 C C . LEU A 1 420 ? -11.969 46.406 11.648 1 57.09 420 LEU A C 1
ATOM 3258 O O . LEU A 1 420 ? -11.422 47.344 12.195 1 57.09 420 LEU A O 1
ATOM 3262 N N . LEU A 1 421 ? -11.594 45.875 10.602 1 56.91 421 LEU A N 1
ATOM 3263 C CA . LEU A 1 421 ? -10.375 46.375 9.984 1 56.91 421 LEU A CA 1
ATOM 3264 C C . LEU A 1 421 ? -10.672 47.625 9.156 1 56.91 421 LEU A C 1
ATOM 3266 O O . LEU A 1 421 ? -9.844 48.531 9.086 1 56.91 421 LEU A O 1
ATOM 3270 N N . LYS B 1 1 ? 6.125 28.031 -61.156 1 49.97 1 LYS B N 1
ATOM 3271 C CA . LYS B 1 1 ? 7.172 27.172 -60.625 1 49.97 1 LYS B CA 1
ATOM 3272 C C . LYS B 1 1 ? 7.352 27.438 -59.125 1 49.97 1 LYS B C 1
ATOM 3274 O O . LYS B 1 1 ? 7.535 26.5 -58.344 1 49.97 1 LYS B O 1
ATOM 3279 N N . GLU B 1 2 ? 7.289 28.672 -58.75 1 50.66 2 GLU B N 1
ATOM 3280 C CA . GLU B 1 2 ? 7.488 29.062 -57.344 1 50.66 2 GLU B CA 1
ATOM 3281 C C . GLU B 1 2 ? 6.289 28.672 -56.5 1 50.66 2 GLU B C 1
ATOM 3283 O O . GLU B 1 2 ? 6.453 28.234 -55.344 1 50.66 2 GLU B O 1
ATOM 3288 N N . VAL B 1 3 ? 5.148 28.719 -57 1 54.28 3 VAL B N 1
ATOM 3289 C CA . VAL B 1 3 ? 3.941 28.359 -56.25 1 54.28 3 VAL B CA 1
ATOM 3290 C C . VAL B 1 3 ? 3.879 26.859 -56.062 1 54.28 3 VAL B C 1
ATOM 3292 O O . VAL B 1 3 ? 3.475 26.359 -55 1 54.28 3 VAL B O 1
ATOM 3295 N N . GLU B 1 4 ? 4.391 26.172 -57.094 1 50.47 4 GLU B N 1
ATOM 3296 C CA . GLU B 1 4 ? 4.441 24.719 -57 1 50.47 4 GLU B CA 1
ATOM 3297 C C . GLU B 1 4 ? 5.445 24.266 -55.938 1 50.47 4 GLU B C 1
ATOM 3299 O O . GLU B 1 4 ? 5.199 23.297 -55.219 1 50.47 4 GLU B O 1
ATOM 3304 N N . LYS B 1 5 ? 6.453 25.016 -55.812 1 53.03 5 LYS B N 1
ATOM 3305 C CA . LYS B 1 5 ? 7.453 24.703 -54.812 1 53.03 5 LYS B CA 1
ATOM 3306 C C . LYS B 1 5 ? 6.902 24.938 -53.406 1 53.03 5 LYS B C 1
ATOM 3308 O O . LYS B 1 5 ? 7.125 24.125 -52.5 1 53.03 5 LYS B O 1
ATOM 3313 N N . VAL B 1 6 ? 6.16 26.031 -53.312 1 54.62 6 VAL B N 1
ATOM 3314 C CA . VAL B 1 6 ? 5.578 26.344 -52.031 1 54.62 6 VAL B CA 1
ATOM 3315 C C . VAL B 1 6 ? 4.5 25.312 -51.688 1 54.62 6 VAL B C 1
ATOM 3317 O O . VAL B 1 6 ? 4.391 24.891 -50.531 1 54.62 6 VAL B O 1
ATOM 3320 N N . LEU B 1 7 ? 3.861 24.812 -52.688 1 52.69 7 LEU B N 1
ATOM 3321 C CA . LEU B 1 7 ? 2.854 23.781 -52.5 1 52.69 7 LEU B CA 1
ATOM 3322 C C . LEU B 1 7 ? 3.502 22.469 -52.062 1 52.69 7 LEU B C 1
ATOM 3324 O O . LEU B 1 7 ? 3 21.781 -51.188 1 52.69 7 LEU B O 1
ATOM 3328 N N . ARG B 1 8 ? 4.562 22.125 -52.656 1 60.44 8 ARG B N 1
ATOM 3329 C CA . ARG B 1 8 ? 5.27 20.891 -52.312 1 60.44 8 ARG B CA 1
ATOM 3330 C C . ARG B 1 8 ? 5.852 20.984 -50.906 1 60.44 8 ARG B C 1
ATOM 3332 O O . ARG B 1 8 ? 5.816 20 -50.156 1 60.44 8 ARG B O 1
ATOM 3339 N N . GLU B 1 9 ? 6.297 22.156 -50.625 1 56.97 9 GLU B N 1
ATOM 3340 C CA . GLU B 1 9 ? 6.84 22.359 -49.281 1 56.97 9 GLU B CA 1
ATOM 3341 C C . GLU B 1 9 ? 5.742 22.297 -48.219 1 56.97 9 GLU B C 1
ATOM 3343 O O . GLU B 1 9 ? 5.941 21.734 -47.156 1 56.97 9 GLU B O 1
ATOM 3348 N N . MET B 1 10 ? 4.637 22.75 -48.625 1 55.19 10 MET B N 1
ATOM 3349 C CA . MET B 1 10 ? 3.521 22.703 -47.656 1 55.19 10 MET B CA 1
ATOM 3350 C C . MET B 1 10 ? 2.965 21.297 -47.562 1 55.19 10 MET B C 1
ATOM 3352 O O . MET B 1 10 ? 2.598 20.859 -46.469 1 55.19 10 MET B O 1
ATOM 3356 N N . GLN B 1 11 ? 3.037 20.594 -48.625 1 59.22 11 GLN B N 1
ATOM 3357 C CA . GLN B 1 11 ? 2.625 19.203 -48.594 1 59.22 11 GLN B CA 1
ATOM 3358 C C . GLN B 1 11 ? 3.594 18.359 -47.75 1 59.22 11 GLN B C 1
ATOM 3360 O O . GLN B 1 11 ? 3.174 17.484 -47 1 59.22 11 GLN B O 1
ATOM 3365 N N . GLU B 1 12 ? 4.801 18.703 -47.906 1 61.75 12 GLU B N 1
ATOM 3366 C CA . GLU B 1 12 ? 5.789 18 -47.094 1 61.75 12 GLU B CA 1
ATOM 3367 C C . GLU B 1 12 ? 5.652 18.375 -45.625 1 61.75 12 GLU B C 1
ATOM 3369 O O . GLU B 1 12 ? 5.805 17.516 -44.719 1 61.75 12 GLU B O 1
ATOM 3374 N N . GLU B 1 13 ? 5.332 19.594 -45.469 1 59.47 13 GLU B N 1
ATOM 3375 C CA . GLU B 1 13 ? 5.121 20.031 -44.094 1 59.47 13 GLU B CA 1
ATOM 3376 C C . GLU B 1 13 ? 3.863 19.391 -43.5 1 59.47 13 GLU B C 1
ATOM 3378 O O . GLU B 1 13 ? 3.848 19 -42.344 1 59.47 13 GLU B O 1
ATOM 3383 N N . VAL B 1 14 ? 2.891 19.25 -44.281 1 59.84 14 VAL B N 1
ATOM 3384 C CA . VAL B 1 14 ? 1.688 18.562 -43.812 1 59.84 14 VAL B CA 1
ATOM 3385 C C . VAL B 1 14 ? 2.002 17.078 -43.594 1 59.84 14 VAL B C 1
ATOM 3387 O O . VAL B 1 14 ? 1.557 16.5 -42.594 1 59.84 14 VAL B O 1
ATOM 3390 N N . ARG B 1 15 ? 2.746 16.516 -44.469 1 63.56 15 ARG B N 1
ATOM 3391 C CA . ARG B 1 15 ? 3.125 15.117 -44.312 1 63.56 15 ARG B CA 1
ATOM 3392 C C . ARG B 1 15 ? 3.967 14.938 -43.031 1 63.56 15 ARG B C 1
ATOM 3394 O O . ARG B 1 15 ? 3.775 13.977 -42.281 1 63.56 15 ARG B O 1
ATOM 3401 N N . TRP B 1 16 ? 4.852 15.906 -42.844 1 61.91 16 TRP B N 1
ATOM 3402 C CA . TRP B 1 16 ? 5.668 15.836 -41.625 1 61.91 16 TRP B CA 1
ATOM 3403 C C . TRP B 1 16 ? 4.812 16.016 -40.375 1 61.91 16 TRP B C 1
ATOM 3405 O O . TRP B 1 16 ? 4.973 15.297 -39.406 1 61.91 16 TRP B O 1
ATOM 3415 N N . ARG B 1 17 ? 3.912 16.922 -40.562 1 58.25 17 ARG B N 1
ATOM 3416 C CA . ARG B 1 17 ? 3.039 17.141 -39.406 1 58.25 17 ARG B CA 1
ATOM 3417 C C . ARG B 1 17 ? 2.09 15.961 -39.219 1 58.25 17 ARG B C 1
ATOM 3419 O O . ARG B 1 17 ? 1.801 15.57 -38.094 1 58.25 17 ARG B O 1
ATOM 3426 N N . ASP B 1 18 ? 1.731 15.297 -40.281 1 62.19 18 ASP B N 1
ATOM 3427 C CA . ASP B 1 18 ? 0.932 14.078 -40.188 1 62.19 18 ASP B CA 1
ATOM 3428 C C . ASP B 1 18 ? 1.739 12.938 -39.562 1 62.19 18 ASP B C 1
ATOM 3430 O O . ASP B 1 18 ? 1.22 12.172 -38.75 1 62.19 18 ASP B O 1
ATOM 3434 N N . GLU B 1 19 ? 2.908 12.859 -39.906 1 64.25 19 GLU B N 1
ATOM 3435 C CA . GLU B 1 19 ? 3.762 11.836 -39.312 1 64.25 19 GLU B CA 1
ATOM 3436 C C . GLU B 1 19 ? 4.004 12.117 -37.844 1 64.25 19 GLU B C 1
ATOM 3438 O O . GLU B 1 19 ? 3.998 11.195 -37 1 64.25 19 GLU B O 1
ATOM 3443 N N . GLU B 1 20 ? 4.215 13.422 -37.625 1 61.12 20 GLU B N 1
ATOM 3444 C CA . GLU B 1 20 ? 4.359 13.781 -36.219 1 61.12 20 GLU B CA 1
ATOM 3445 C C . GLU B 1 20 ? 3.064 13.539 -35.438 1 61.12 20 GLU B C 1
ATOM 3447 O O . GLU B 1 20 ? 3.092 13.07 -34.281 1 61.12 20 GLU B O 1
ATOM 3452 N N . LEU B 1 21 ? 1.958 13.789 -36.031 1 60.38 21 LEU B N 1
ATOM 3453 C CA . LEU B 1 21 ? 0.668 13.492 -35.438 1 60.38 21 LEU B CA 1
ATOM 3454 C C . LEU B 1 21 ? 0.455 11.992 -35.281 1 60.38 21 LEU B C 1
ATOM 3456 O O . LEU B 1 21 ? -0.047 11.516 -34.281 1 60.38 21 LEU B O 1
ATOM 3460 N N . GLU B 1 22 ? 0.854 11.25 -36.25 1 63.78 22 GLU B N 1
ATOM 3461 C CA . GLU B 1 22 ? 0.742 9.797 -36.156 1 63.78 22 GLU B CA 1
ATOM 3462 C C . GLU B 1 22 ? 1.688 9.25 -35.094 1 63.78 22 GLU B C 1
ATOM 3464 O O . GLU B 1 22 ? 1.331 8.328 -34.344 1 63.78 22 GLU B O 1
ATOM 3469 N N . ARG B 1 23 ? 2.855 9.812 -34.969 1 61.41 23 ARG B N 1
ATOM 3470 C CA . ARG B 1 23 ? 3.762 9.422 -33.906 1 61.41 23 ARG B CA 1
ATOM 3471 C C . ARG B 1 23 ? 3.191 9.797 -32.531 1 61.41 23 ARG B C 1
ATOM 3473 O O . ARG B 1 23 ? 3.283 9.016 -31.594 1 61.41 23 ARG B O 1
ATOM 3480 N N . MET B 1 24 ? 2.639 10.945 -32.562 1 55.25 24 MET B N 1
ATOM 3481 C CA . MET B 1 24 ? 2.033 11.359 -31.297 1 55.25 24 MET B CA 1
ATOM 3482 C C . MET B 1 24 ? 0.761 10.562 -31.016 1 55.25 24 MET B C 1
ATOM 3484 O O . MET B 1 24 ? 0.492 10.203 -29.875 1 55.25 24 MET B O 1
ATOM 3488 N N . LYS B 1 25 ? 0.041 10.203 -32 1 61.53 25 LYS B N 1
ATOM 3489 C CA . LYS B 1 25 ? -1.111 9.328 -31.812 1 61.53 25 LYS B CA 1
ATOM 3490 C C . LYS B 1 25 ? -0.672 7.914 -31.453 1 61.53 25 LYS B C 1
ATOM 3492 O O . LYS B 1 25 ? -1.306 7.262 -30.609 1 61.53 25 LYS B O 1
ATOM 3497 N N . GLU B 1 26 ? 0.329 7.445 -32.094 1 61.31 26 GLU B N 1
ATOM 3498 C CA . GLU B 1 26 ? 0.858 6.145 -31.688 1 61.31 26 GLU B CA 1
ATOM 3499 C C . GLU B 1 26 ? 1.4 6.188 -30.25 1 61.31 26 GLU B C 1
ATOM 3501 O O . GLU B 1 26 ? 1.199 5.25 -29.484 1 61.31 26 GLU B O 1
ATOM 3506 N N . LYS B 1 27 ? 2.098 7.262 -29.984 1 56.12 27 LYS B N 1
ATOM 3507 C CA . LYS B 1 27 ? 2.504 7.434 -28.594 1 56.12 27 LYS B CA 1
ATOM 3508 C C . LYS B 1 27 ? 1.29 7.57 -27.672 1 56.12 27 LYS B C 1
ATOM 3510 O O . LYS B 1 27 ? 1.274 7.023 -26.578 1 56.12 27 LYS B O 1
ATOM 3515 N N . GLU B 1 28 ? 0.312 8.211 -28.141 1 55.53 28 GLU B N 1
ATOM 3516 C CA . GLU B 1 28 ? -0.949 8.258 -27.406 1 55.53 28 GLU B CA 1
ATOM 3517 C C . GLU B 1 28 ? -1.602 6.883 -27.344 1 55.53 28 GLU B C 1
ATOM 3519 O O . GLU B 1 28 ? -2.121 6.48 -26.297 1 55.53 28 GLU B O 1
ATOM 3524 N N . ARG B 1 29 ? -1.696 6.242 -28.406 1 55.38 29 ARG B N 1
ATOM 3525 C CA . ARG B 1 29 ? -2.209 4.875 -28.359 1 55.38 29 ARG B CA 1
ATOM 3526 C C . ARG B 1 29 ? -1.335 3.988 -27.484 1 55.38 29 ARG B C 1
ATOM 3528 O O . ARG B 1 29 ? -1.846 3.15 -26.734 1 55.38 29 ARG B O 1
ATOM 3535 N N . GLN B 1 30 ? -0.083 4.035 -27.609 1 52.28 30 GLN B N 1
ATOM 3536 C CA . GLN B 1 30 ? 0.796 3.311 -26.688 1 52.28 30 GLN B CA 1
ATOM 3537 C C . GLN B 1 30 ? 0.596 3.771 -25.25 1 52.28 30 GLN B C 1
ATOM 3539 O O . GLN B 1 30 ? 0.559 2.951 -24.328 1 52.28 30 GLN B O 1
ATOM 3544 N N . TRP B 1 31 ? 0.506 5.012 -25.125 1 47.38 31 TRP B N 1
ATOM 3545 C CA . TRP B 1 31 ? 0.13 5.516 -23.812 1 47.38 31 TRP B CA 1
ATOM 3546 C C . TRP B 1 31 ? -1.29 5.09 -23.453 1 47.38 31 TRP B C 1
ATOM 3548 O O . TRP B 1 31 ? -1.562 4.715 -22.312 1 47.38 31 TRP B O 1
ATOM 3558 N N . GLU B 1 32 ? -2.188 5.16 -24.328 1 48.81 32 GLU B N 1
ATOM 3559 C CA . GLU B 1 32 ? -3.527 4.629 -24.094 1 48.81 32 GLU B CA 1
ATOM 3560 C C . GLU B 1 32 ? -3.49 3.119 -23.875 1 48.81 32 GLU B C 1
ATOM 3562 O O . GLU B 1 32 ? -4.203 2.596 -23.016 1 48.81 32 GLU B O 1
ATOM 3567 N N . LYS B 1 33 ? -2.916 2.361 -24.656 1 47.19 33 LYS B N 1
ATOM 3568 C CA . LYS B 1 33 ? -2.711 0.944 -24.359 1 47.19 33 LYS B CA 1
ATOM 3569 C C . LYS B 1 33 ? -1.977 0.756 -23.047 1 47.19 33 LYS B C 1
ATOM 3571 O O . LYS B 1 33 ? -2.309 -0.14 -22.266 1 47.19 33 LYS B O 1
ATOM 3576 N N . GLU B 1 34 ? -0.952 1.446 -22.812 1 43.38 34 GLU B N 1
ATOM 3577 C CA . GLU B 1 34 ? -0.357 1.444 -21.469 1 43.38 34 GLU B CA 1
ATOM 3578 C C . GLU B 1 34 ? -1.333 1.985 -20.438 1 43.38 34 GLU B C 1
ATOM 3580 O O . GLU B 1 34 ? -1.392 1.482 -19.312 1 43.38 34 GLU B O 1
ATOM 3585 N N . ARG B 1 35 ? -2.023 2.932 -20.812 1 41.62 35 ARG B N 1
ATOM 3586 C CA . ARG B 1 35 ? -3.123 3.406 -19.969 1 41.62 35 ARG B CA 1
ATOM 3587 C C . ARG B 1 35 ? -4.266 2.395 -19.938 1 41.62 35 ARG B C 1
ATOM 3589 O O . ARG B 1 35 ? -4.863 2.156 -18.891 1 41.62 35 ARG B O 1
ATOM 3596 N N . VAL B 1 36 ? -4.844 1.92 -21.031 1 42.47 36 VAL B N 1
ATOM 3597 C CA . VAL B 1 36 ? -5.852 0.865 -21.062 1 42.47 36 VAL B CA 1
ATOM 3598 C C . VAL B 1 36 ? -5.312 -0.382 -20.359 1 42.47 36 VAL B C 1
ATOM 3600 O O . VAL B 1 36 ? -6.027 -1.039 -19.609 1 42.47 36 VAL B O 1
ATOM 3603 N N . VAL B 1 37 ? -4.23 -0.933 -20.688 1 38.06 37 VAL B N 1
ATOM 3604 C CA . VAL B 1 37 ? -3.646 -2.023 -19.922 1 38.06 37 VAL B CA 1
ATOM 3605 C C . VAL B 1 37 ? -3.438 -1.576 -18.469 1 38.06 37 VAL B C 1
ATOM 3607 O O . VAL B 1 37 ? -3.691 -2.338 -17.531 1 38.06 37 VAL B O 1
ATOM 3610 N N . LEU B 1 38 ? -2.975 -0.449 -18.25 1 36.31 38 LEU B N 1
ATOM 3611 C CA . LEU B 1 38 ? -3.051 0.122 -16.922 1 36.31 38 LEU B CA 1
ATOM 3612 C C . LEU B 1 38 ? -4.492 0.455 -16.547 1 36.31 38 LEU B C 1
ATOM 3614 O O . LEU B 1 38 ? -4.883 0.343 -15.383 1 36.31 38 LEU B O 1
ATOM 3618 N N . GLN B 1 39 ? -5.367 0.915 -17.359 1 35.5 39 GLN B N 1
ATOM 3619 C CA . GLN B 1 39 ? -6.793 1.149 -17.156 1 35.5 39 GLN B CA 1
ATOM 3620 C C . GLN B 1 39 ? -7.59 -0.141 -17.312 1 35.5 39 GLN B C 1
ATOM 3622 O O . GLN B 1 39 ? -8.711 -0.247 -16.812 1 35.5 39 GLN B O 1
ATOM 3627 N N . ARG B 1 40 ? -7.492 -0.973 -18.219 1 37.78 40 ARG B N 1
ATOM 3628 C CA . ARG B 1 40 ? -8.234 -2.227 -18.328 1 37.78 40 ARG B CA 1
ATOM 3629 C C . ARG B 1 40 ? -7.984 -3.107 -17.094 1 37.78 40 ARG B C 1
ATOM 3631 O O . ARG B 1 40 ? -8.586 -4.172 -16.969 1 37.78 40 ARG B O 1
ATOM 3638 N N . LYS B 1 41 ? -6.875 -2.998 -16.516 1 35.44 41 LYS B N 1
ATOM 3639 C CA . LYS B 1 41 ? -6.945 -3.51 -15.156 1 35.44 41 LYS B CA 1
ATOM 3640 C C . LYS B 1 41 ? -7.93 -2.699 -14.312 1 35.44 41 LYS B C 1
ATOM 3642 O O . LYS B 1 41 ? -7.895 -1.468 -14.32 1 35.44 41 LYS B O 1
ATOM 3647 N N . PRO B 1 42 ? -9.109 -3.131 -13.977 1 36.06 42 PRO B N 1
ATOM 3648 C CA . PRO B 1 42 ? -10.156 -2.328 -13.336 1 36.06 42 PRO B CA 1
ATOM 3649 C C . PRO B 1 42 ? -9.586 -1.176 -12.508 1 36.06 42 PRO B C 1
ATOM 3651 O O . PRO B 1 42 ? -8.609 -1.36 -11.773 1 36.06 42 PRO B O 1
ATOM 3654 N N . SER B 1 43 ? -9.516 0.017 -13.094 1 35.16 43 SER B N 1
ATOM 3655 C CA . SER B 1 43 ? -8.953 1.234 -12.523 1 35.16 43 SER B CA 1
ATOM 3656 C C . SER B 1 43 ? -9.094 1.252 -11 1 35.16 43 SER B C 1
ATOM 3658 O O . SER B 1 43 ? -10.086 0.768 -10.461 1 35.16 43 SER B O 1
ATOM 3660 N N . MET B 1 44 ? -8.062 1.494 -10.367 1 30.53 44 MET B N 1
ATOM 3661 C CA . MET B 1 44 ? -8.148 1.769 -8.938 1 30.53 44 MET B CA 1
ATOM 3662 C C . MET B 1 44 ? -9.32 2.695 -8.633 1 30.53 44 MET B C 1
ATOM 3664 O O . MET B 1 44 ? -9.953 2.582 -7.582 1 30.53 44 MET B O 1
ATOM 3668 N N . LYS B 1 45 ? -9.656 3.537 -9.57 1 37.34 45 LYS B N 1
ATOM 3669 C CA . LYS B 1 45 ? -10.82 4.406 -9.383 1 37.34 45 LYS B CA 1
ATOM 3670 C C . LYS B 1 45 ? -12.117 3.604 -9.406 1 37.34 45 LYS B C 1
ATOM 3672 O O . LYS B 1 45 ? -13.008 3.838 -8.594 1 37.34 45 LYS B O 1
ATOM 3677 N N . GLU B 1 46 ? -12.219 2.715 -10.312 1 40.84 46 GLU B N 1
ATOM 3678 C CA . GLU B 1 46 ? -13.422 1.886 -10.297 1 40.84 46 GLU B CA 1
ATOM 3679 C C . GLU B 1 46 ? -13.414 0.937 -9.102 1 40.84 46 GLU B C 1
ATOM 3681 O O . GLU B 1 46 ? -14.453 0.718 -8.469 1 40.84 46 GLU B O 1
ATOM 3686 N N . LEU B 1 47 ? -12.352 0.454 -8.797 1 35.88 47 LEU B N 1
ATOM 3687 C CA . LEU B 1 47 ? -12.266 -0.286 -7.547 1 35.88 47 LEU B CA 1
ATOM 3688 C C . LEU B 1 47 ? -12.43 0.645 -6.352 1 35.88 47 LEU B C 1
ATOM 3690 O O . LEU B 1 47 ? -13.117 0.306 -5.387 1 35.88 47 LEU B O 1
ATOM 3694 N N . VAL B 1 48 ? -11.883 1.89 -6.484 1 38.12 48 VAL B N 1
ATOM 3695 C CA . VAL B 1 48 ? -12.156 2.91 -5.48 1 38.12 48 VAL B CA 1
ATOM 3696 C C . VAL B 1 48 ? -13.617 3.344 -5.566 1 38.12 48 VAL B C 1
ATOM 3698 O O . VAL B 1 48 ? -14.289 3.475 -4.543 1 38.12 48 VAL B O 1
ATOM 3701 N N . ASN B 1 49 ? -14.102 3.568 -6.645 1 42.72 49 ASN B N 1
ATOM 3702 C CA . ASN B 1 49 ? -15.523 3.902 -6.773 1 42.72 49 ASN B CA 1
ATOM 3703 C C . ASN B 1 49 ? -16.406 2.73 -6.379 1 42.72 49 ASN B C 1
ATOM 3705 O O . ASN B 1 49 ? -17.422 2.912 -5.684 1 42.72 49 ASN B O 1
ATOM 3709 N N . ARG B 1 50 ? -16.094 1.533 -6.777 1 42.75 50 ARG B N 1
ATOM 3710 C CA . ARG B 1 50 ? -16.859 0.38 -6.305 1 42.75 50 ARG B CA 1
ATOM 3711 C C . ARG B 1 50 ? -16.641 0.156 -4.812 1 42.75 50 ARG B C 1
ATOM 3713 O O . ARG B 1 50 ? -17.562 -0.231 -4.098 1 42.75 50 ARG B O 1
ATOM 3720 N N . THR B 1 51 ? -15.516 0.471 -4.398 1 36.25 51 THR B N 1
ATOM 3721 C CA . THR B 1 51 ? -15.273 0.456 -2.961 1 36.25 51 THR B CA 1
ATOM 3722 C C . THR B 1 51 ? -16.031 1.586 -2.275 1 36.25 51 THR B C 1
ATOM 3724 O O . THR B 1 51 ? -16.609 1.394 -1.198 1 36.25 51 THR B O 1
ATOM 3727 N N . LYS B 1 52 ? -16.016 2.738 -2.971 1 40.91 52 LYS B N 1
ATOM 3728 C CA . LYS B 1 52 ? -16.875 3.797 -2.449 1 40.91 52 LYS B CA 1
ATOM 3729 C C . LYS B 1 52 ? -18.344 3.404 -2.541 1 40.91 52 LYS B C 1
ATOM 3731 O O . LYS B 1 52 ? -19.109 3.625 -1.602 1 40.91 52 LYS B O 1
ATOM 3736 N N . GLU B 1 53 ? -18.688 2.854 -3.613 1 45.41 53 GLU B N 1
ATOM 3737 C CA . GLU B 1 53 ? -20.062 2.371 -3.738 1 45.41 53 GLU B CA 1
ATOM 3738 C C . GLU B 1 53 ? -20.328 1.22 -2.775 1 45.41 53 GLU B C 1
ATOM 3740 O O . GLU B 1 53 ? -21.391 1.162 -2.15 1 45.41 53 GLU B O 1
ATOM 3745 N N . ASN B 1 54 ? -19.484 0.435 -2.719 1 39.28 54 ASN B N 1
ATOM 3746 C CA . ASN B 1 54 ? -19.672 -0.667 -1.778 1 39.28 54 ASN B CA 1
ATOM 3747 C C . ASN B 1 54 ? -19.562 -0.191 -0.331 1 39.28 54 ASN B C 1
ATOM 3749 O O . ASN B 1 54 ? -20.297 -0.675 0.536 1 39.28 54 ASN B O 1
ATOM 3753 N N . VAL B 1 55 ? -18.641 0.755 -0.158 1 40.34 55 VAL B N 1
ATOM 3754 C CA . VAL B 1 55 ? -18.688 1.425 1.138 1 40.34 55 VAL B CA 1
ATOM 3755 C C . VAL B 1 55 ? -20.047 2.119 1.313 1 40.34 55 VAL B C 1
ATOM 3757 O O . VAL B 1 55 ? -20.656 2.043 2.383 1 40.34 55 VAL B O 1
ATOM 3760 N N . GLU B 1 56 ? -20.438 2.631 0.24 1 44.41 56 GLU B N 1
ATOM 3761 C CA . GLU B 1 56 ? -21.781 3.193 0.301 1 44.41 56 GLU B CA 1
ATOM 3762 C C . GLU B 1 56 ? -22.828 2.096 0.425 1 44.41 56 GLU B C 1
ATOM 3764 O O . GLU B 1 56 ? -23.781 2.229 1.193 1 44.41 56 GLU B O 1
ATOM 3769 N N . LYS B 1 57 ? -22.656 1.039 -0.299 1 46.91 57 LYS B N 1
ATOM 3770 C CA . LYS B 1 57 ? -23.578 -0.082 -0.141 1 46.91 57 LYS B CA 1
ATOM 3771 C C . LYS B 1 57 ? -23.422 -0.732 1.23 1 46.91 57 LYS B C 1
ATOM 3773 O O . LYS B 1 57 ? -24.406 -1.071 1.879 1 46.91 57 LYS B O 1
ATOM 3778 N N . LEU B 1 58 ? -22.203 -0.92 1.521 1 39.47 58 LEU B N 1
ATOM 3779 C CA . LEU B 1 58 ? -21.984 -1.401 2.881 1 39.47 58 LEU B CA 1
ATOM 3780 C C . LEU B 1 58 ? -22.547 -0.429 3.904 1 39.47 58 LEU B C 1
ATOM 3782 O O . LEU B 1 58 ? -23.188 -0.848 4.879 1 39.47 58 LEU B O 1
ATOM 3786 N N . GLU B 1 59 ? -22.359 0.803 3.566 1 40.84 59 GLU B N 1
ATOM 3787 C CA . GLU B 1 59 ? -23.047 1.806 4.383 1 40.84 59 GLU B CA 1
ATOM 3788 C C . GLU B 1 59 ? -24.562 1.695 4.254 1 40.84 59 GLU B C 1
ATOM 3790 O O . GLU B 1 59 ? -25.281 1.788 5.246 1 40.84 59 GLU B O 1
ATOM 3795 N N . ASN B 1 60 ? -24.938 1.396 3.074 1 43.94 60 ASN B N 1
ATOM 3796 C CA . ASN B 1 60 ? -26.375 1.241 2.871 1 43.94 60 ASN B CA 1
ATOM 3797 C C . ASN B 1 60 ? -26.891 -0.078 3.447 1 43.94 60 ASN B C 1
ATOM 3799 O O . ASN B 1 60 ? -27.969 -0.127 4.039 1 43.94 60 ASN B O 1
ATOM 3803 N N . GLN B 1 61 ? -26.203 -1.094 3.131 1 37.47 61 GLN B N 1
ATOM 3804 C CA . GLN B 1 61 ? -26.609 -2.373 3.703 1 37.47 61 GLN B CA 1
ATOM 3805 C C . GLN B 1 61 ? -26.547 -2.336 5.227 1 37.47 61 GLN B C 1
ATOM 3807 O O . GLN B 1 61 ? -27.422 -2.881 5.902 1 37.47 61 GLN B O 1
ATOM 3812 N N . LEU B 1 62 ? -25.531 -1.682 5.652 1 33.84 62 LEU B N 1
ATOM 3813 C CA . LEU B 1 62 ? -25.484 -1.446 7.094 1 33.84 62 LEU B CA 1
ATOM 3814 C C . LEU B 1 62 ? -26.656 -0.596 7.547 1 33.84 62 LEU B C 1
ATOM 3816 O O . LEU B 1 62 ? -27.25 -0.855 8.602 1 33.84 62 LEU B O 1
ATOM 3820 N N . LYS B 1 63 ? -27 0.262 6.684 1 38.03 63 LYS B N 1
ATOM 3821 C CA . LYS B 1 63 ? -28.203 1.042 6.961 1 38.03 63 LYS B CA 1
ATOM 3822 C C . LYS B 1 63 ? -29.453 0.183 6.828 1 38.03 63 LYS B C 1
ATOM 3824 O O . LYS B 1 63 ? -30.406 0.331 7.605 1 38.03 63 LYS B O 1
ATOM 3829 N N . ARG B 1 64 ? -29.516 -0.655 5.809 1 38.16 64 ARG B N 1
ATOM 3830 C CA . ARG B 1 64 ? -30.688 -1.507 5.633 1 38.16 64 ARG B CA 1
ATOM 3831 C C . ARG B 1 64 ? -30.797 -2.539 6.75 1 38.16 64 ARG B C 1
ATOM 3833 O O . ARG B 1 64 ? -31.891 -2.846 7.219 1 38.16 64 ARG B O 1
ATOM 3840 N N . ARG B 1 65 ? -29.734 -3.115 6.973 1 30.34 65 ARG B N 1
ATOM 3841 C CA . ARG B 1 65 ? -29.797 -4.086 8.062 1 30.34 65 ARG B CA 1
ATOM 3842 C C . ARG B 1 65 ? -30.156 -3.404 9.375 1 30.34 65 ARG B C 1
ATOM 3844 O O . ARG B 1 65 ? -30.688 -4.043 10.289 1 30.34 65 ARG B O 1
ATOM 3851 N N . ALA B 1 66 ? -29.734 -2.133 9.422 1 30.58 66 ALA B N 1
ATOM 3852 C CA . ALA B 1 66 ? -30.172 -1.381 10.594 1 30.58 66 ALA B CA 1
ATOM 3853 C C . ALA B 1 66 ? -31.688 -1.197 10.594 1 30.58 66 ALA B C 1
ATOM 3855 O O . ALA B 1 66 ? -32.312 -1.044 11.656 1 30.58 66 ALA B O 1
ATOM 3856 N N . THR B 1 67 ? -32.156 -1.093 9.359 1 30.2 67 THR B N 1
ATOM 3857 C CA . THR B 1 67 ? -33.594 -0.896 9.352 1 30.2 67 THR B CA 1
ATOM 3858 C C . THR B 1 67 ? -34.344 -2.229 9.5 1 30.2 67 THR B C 1
ATOM 3860 O O . THR B 1 67 ? -35.562 -2.264 9.562 1 30.2 67 THR B O 1
ATOM 3863 N N . ALA B 1 68 ? -33.781 -3.311 9.094 1 29.27 68 ALA B N 1
ATOM 3864 C CA . ALA B 1 68 ? -34.625 -4.492 9.195 1 29.27 68 ALA B CA 1
ATOM 3865 C C . ALA B 1 68 ? -34.906 -4.852 10.656 1 29.27 68 ALA B C 1
ATOM 3867 O O . ALA B 1 68 ? -33.969 -5 11.445 1 29.27 68 ALA B O 1
ATOM 3868 N N . SER B 1 69 ? -35.969 -4.461 11.188 1 28.31 69 SER B N 1
ATOM 3869 C CA . SER B 1 69 ? -36.75 -4.68 12.414 1 28.31 69 SER B CA 1
ATOM 3870 C C . SER B 1 69 ? -36.75 -6.152 12.805 1 28.31 69 SER B C 1
ATOM 3872 O O . SER B 1 69 ? -37.25 -7 12.055 1 28.31 69 SER B O 1
ATOM 3874 N N . PRO B 1 70 ? -35.688 -6.723 13.289 1 26.23 70 PRO B N 1
ATOM 3875 C CA . PRO B 1 70 ? -36 -8.086 13.719 1 26.23 70 PRO B CA 1
ATOM 3876 C C . PRO B 1 70 ? -37.281 -8.172 14.547 1 26.23 70 PRO B C 1
ATOM 3878 O O . PRO B 1 70 ? -37.594 -7.246 15.305 1 26.23 70 PRO B O 1
ATOM 3881 N N . VAL B 1 71 ? -38.312 -8.648 13.961 1 24.14 71 VAL B N 1
ATOM 3882 C CA . VAL B 1 71 ? -39.469 -9.211 14.648 1 24.14 71 VAL B CA 1
ATOM 3883 C C . VAL B 1 71 ? -39 -10.078 15.82 1 24.14 71 VAL B C 1
ATOM 3885 O O . VAL B 1 71 ? -38.25 -11.031 15.633 1 24.14 71 VAL B O 1
ATOM 3888 N N . ASN B 1 72 ? -38.844 -9.453 16.984 1 24.77 72 ASN B N 1
ATOM 3889 C CA . ASN B 1 72 ? -38.594 -9.914 18.344 1 24.77 72 ASN B CA 1
ATOM 3890 C C . ASN B 1 72 ? -39.5 -11.062 18.734 1 24.77 72 ASN B C 1
ATOM 3892 O O . ASN B 1 72 ? -40.594 -10.828 19.234 1 24.77 72 ASN B O 1
ATOM 3896 N N . GLN B 1 73 ? -39.844 -11.992 17.875 1 22.48 73 GLN B N 1
ATOM 3897 C CA . GLN B 1 73 ? -40.781 -12.938 18.484 1 22.48 73 GLN B CA 1
ATOM 3898 C C . GLN B 1 73 ? -40.156 -13.617 19.703 1 22.48 73 GLN B C 1
ATOM 3900 O O . GLN B 1 73 ? -40.656 -14.641 20.172 1 22.48 73 GLN B O 1
ATOM 3905 N N . HIS B 1 74 ? -38.875 -13.398 20.078 1 20.77 74 HIS B N 1
ATOM 3906 C CA . HIS B 1 74 ? -38.531 -14.398 21.078 1 20.77 74 HIS B CA 1
ATOM 3907 C C . HIS B 1 74 ? -39.344 -14.219 22.359 1 20.77 74 HIS B C 1
ATOM 3909 O O . HIS B 1 74 ? -39.562 -13.086 22.812 1 20.77 74 HIS B O 1
ATOM 3915 N N . ARG B 1 75 ? -40.219 -15.188 22.672 1 21.69 75 ARG B N 1
ATOM 3916 C CA . ARG B 1 75 ? -40.969 -15.695 23.797 1 21.69 75 ARG B CA 1
ATOM 3917 C C . ARG B 1 75 ? -40.156 -15.695 25.078 1 21.69 75 ARG B C 1
ATOM 3919 O O . ARG B 1 75 ? -38.938 -15.969 25.031 1 21.69 75 ARG B O 1
ATOM 3926 N N . SER B 1 76 ? -40.656 -15.148 26.234 1 22.53 76 SER B N 1
ATOM 3927 C CA . SER B 1 76 ? -40.469 -14.695 27.609 1 22.53 76 SER B CA 1
ATOM 3928 C C . SER B 1 76 ? -39.969 -15.836 28.5 1 22.53 76 SER B C 1
ATOM 3930 O O . SER B 1 76 ? -39.938 -15.695 29.719 1 22.53 76 SER B O 1
ATOM 3932 N N . LEU B 1 77 ? -39.219 -16.875 28.156 1 19.58 77 LEU B N 1
ATOM 3933 C CA . LEU B 1 77 ? -39.156 -17.844 29.234 1 19.58 77 LEU B CA 1
ATOM 3934 C C . LEU B 1 77 ? -38.594 -17.203 30.5 1 19.58 77 LEU B C 1
ATOM 3936 O O . LEU B 1 77 ? -37.531 -16.562 30.469 1 19.58 77 LEU B O 1
ATOM 3940 N N . ALA B 1 78 ? -39.375 -16.969 31.625 1 22.31 78 ALA B N 1
ATOM 3941 C CA . ALA B 1 78 ? -39.5 -16.422 32.969 1 22.31 78 ALA B CA 1
ATOM 3942 C C . ALA B 1 78 ? -38.438 -17.031 33.906 1 22.31 78 ALA B C 1
ATOM 3944 O O . ALA B 1 78 ? -38.719 -17.984 34.656 1 22.31 78 ALA B O 1
ATOM 3945 N N . ILE B 1 79 ? -37.25 -17.5 33.438 1 19.41 79 ILE B N 1
ATOM 3946 C CA . ILE B 1 79 ? -36.656 -18.219 34.562 1 19.41 79 ILE B CA 1
ATOM 3947 C C . ILE B 1 79 ? -36.469 -17.266 35.75 1 19.41 79 ILE B C 1
ATOM 3949 O O . ILE B 1 79 ? -36.031 -16.125 35.562 1 19.41 79 ILE B O 1
ATOM 3953 N N . ALA B 1 80 ? -36.938 -17.547 37 1 20.88 80 ALA B N 1
ATOM 3954 C CA . ALA B 1 80 ? -37.156 -17.078 38.375 1 20.88 80 ALA B CA 1
ATOM 3955 C C . ALA B 1 80 ? -35.844 -16.734 39.031 1 20.88 80 ALA B C 1
ATOM 3957 O O . ALA B 1 80 ? -35.312 -17.531 39.812 1 20.88 80 ALA B O 1
ATOM 3958 N N . THR B 1 81 ? -34.781 -16.281 38.344 1 19.62 81 THR B N 1
ATOM 3959 C CA . THR B 1 81 ? -33.562 -16.266 39.156 1 19.62 81 THR B CA 1
ATOM 3960 C C . THR B 1 81 ? -33.75 -15.328 40.375 1 19.62 81 THR B C 1
ATOM 3962 O O . THR B 1 81 ? -34.344 -14.258 40.25 1 19.62 81 THR B O 1
ATOM 3965 N N . SER B 1 82 ? -33.562 -15.82 41.625 1 20.95 82 SER B N 1
ATOM 3966 C CA . SER B 1 82 ? -33.531 -15.367 43.031 1 20.95 82 SER B CA 1
ATOM 3967 C C . SER B 1 82 ? -32.594 -14.18 43.188 1 20.95 82 SER B C 1
ATOM 3969 O O . SER B 1 82 ? -31.594 -14.07 42.5 1 20.95 82 SER B O 1
ATOM 3971 N N . LYS B 1 83 ? -33.031 -13.141 43.969 1 23.77 83 LYS B N 1
ATOM 3972 C CA . LYS B 1 83 ? -32.781 -11.727 44.219 1 23.77 83 LYS B CA 1
ATOM 3973 C C . LYS B 1 83 ? -31.484 -11.547 45 1 23.77 83 LYS B C 1
ATOM 3975 O O . LYS B 1 83 ? -31.203 -10.453 45.5 1 23.77 83 LYS B O 1
ATOM 3980 N N . SER B 1 84 ? -30.5 -12.461 45.156 1 21.64 84 SER B N 1
ATOM 3981 C CA . SER B 1 84 ? -29.625 -12.148 46.281 1 21.64 84 SER B CA 1
ATOM 3982 C C . SER B 1 84 ? -28.891 -10.828 46.062 1 21.64 84 SER B C 1
ATOM 3984 O O . SER B 1 84 ? -28.484 -10.523 44.938 1 21.64 84 SER B O 1
ATOM 3986 N N . THR B 1 85 ? -28.953 -9.844 47 1 22.19 85 THR B N 1
ATOM 3987 C CA . THR B 1 85 ? -28.656 -8.438 47.219 1 22.19 85 THR B CA 1
ATOM 3988 C C . THR B 1 85 ? -27.141 -8.188 47.219 1 22.19 85 THR B C 1
ATOM 3990 O O . THR B 1 85 ? -26.688 -7.09 47.531 1 22.19 85 THR B O 1
ATOM 3993 N N . ALA B 1 86 ? -26.281 -8.992 46.75 1 24.08 86 ALA B N 1
ATOM 3994 C CA . ALA B 1 86 ? -24.922 -8.781 47.25 1 24.08 86 ALA B CA 1
ATOM 3995 C C . ALA B 1 86 ? -24.484 -7.34 47 1 24.08 86 ALA B C 1
ATOM 3997 O O . ALA B 1 86 ? -24.984 -6.664 46.125 1 24.08 86 ALA B O 1
ATOM 3998 N N . PRO B 1 87 ? -23.656 -6.859 47.938 1 24.34 87 PRO B N 1
ATOM 3999 C CA . PRO B 1 87 ? -23.125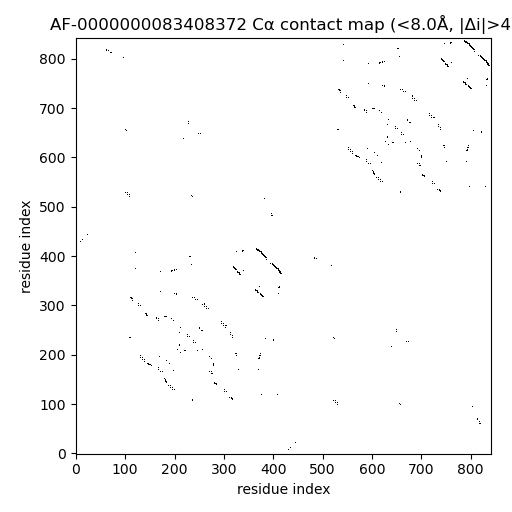 -5.52 48.219 1 24.34 87 PRO B CA 1
ATOM 4000 C C . PRO B 1 87 ? -22.469 -4.883 46.969 1 24.34 87 PRO B C 1
ATOM 4002 O O . PRO B 1 87 ? -22.094 -5.59 46.031 1 24.34 87 PRO B O 1
ATOM 4005 N N . ALA B 1 88 ? -22.453 -3.492 46.969 1 25.36 88 ALA B N 1
ATOM 4006 C CA . ALA B 1 88 ? -22.219 -2.471 45.938 1 25.36 88 ALA B CA 1
ATOM 4007 C C . ALA B 1 88 ? -20.781 -2.551 45.406 1 25.36 88 ALA B C 1
ATOM 4009 O O . ALA B 1 88 ? -19.828 -2.316 46.156 1 25.36 88 ALA B O 1
ATOM 4010 N N . ALA B 1 89 ? -20.344 -3.566 44.875 1 25.17 89 ALA B N 1
ATOM 4011 C CA . ALA B 1 89 ? -18.969 -3.885 44.5 1 25.17 89 ALA B CA 1
ATOM 4012 C C . ALA B 1 89 ? -18.266 -2.672 43.875 1 25.17 89 ALA B C 1
ATOM 4014 O O . ALA B 1 89 ? -18.922 -1.782 43.344 1 25.17 89 ALA B O 1
ATOM 4015 N N . PRO B 1 90 ? -17.031 -2.453 44.375 1 27.89 90 PRO B N 1
ATOM 4016 C CA . PRO B 1 90 ? -16.219 -1.254 44.125 1 27.89 90 PRO B CA 1
ATOM 4017 C C . PRO B 1 90 ? -16.25 -0.815 42.656 1 27.89 90 PRO B C 1
ATOM 4019 O O . PRO B 1 90 ? -16.531 -1.624 41.781 1 27.89 90 PRO B O 1
ATOM 4022 N N . PRO B 1 91 ? -16.219 0.529 42.438 1 27.78 91 PRO B N 1
ATOM 4023 C CA . PRO B 1 91 ? -16.484 1.19 41.156 1 27.78 91 PRO B CA 1
ATOM 4024 C C . PRO B 1 91 ? -15.742 0.534 40 1 27.78 91 PRO B C 1
ATOM 4026 O O . PRO B 1 91 ? -14.633 0.011 40.188 1 27.78 91 PRO B O 1
ATOM 4029 N N . ASN B 1 92 ? -16.391 -0.083 39.125 1 28.88 92 ASN B N 1
ATOM 4030 C CA . ASN B 1 92 ? -16.25 -0.928 37.938 1 28.88 92 ASN B CA 1
ATOM 4031 C C . ASN B 1 92 ? -15.164 -0.394 37 1 28.88 92 ASN B C 1
ATOM 4033 O O . ASN B 1 92 ? -15.344 0.648 36.375 1 28.88 92 ASN B O 1
ATOM 4037 N N . LEU B 1 93 ? -13.961 -0.268 37.469 1 31.27 93 LEU B N 1
ATOM 4038 C CA . LEU B 1 93 ? -12.758 0.021 36.688 1 31.27 93 LEU B CA 1
ATOM 4039 C C . LEU B 1 93 ? -12.898 -0.511 35.281 1 31.27 93 LEU B C 1
ATOM 4041 O O . LEU B 1 93 ? -13.297 -1.661 35.062 1 31.27 93 LEU B O 1
ATOM 4045 N N . PRO B 1 94 ? -13.016 0.353 34.219 1 34.69 94 PRO B N 1
ATOM 4046 C CA . PRO B 1 94 ? -13.5 0.182 32.844 1 34.69 94 PRO B CA 1
ATOM 4047 C C . PRO B 1 94 ? -12.891 -1.04 32.156 1 34.69 94 PRO B C 1
ATOM 4049 O O . PRO B 1 94 ? -11.672 -1.146 32.031 1 34.69 94 PRO B O 1
ATOM 4052 N N . PHE B 1 95 ? -13.25 -2.311 32.188 1 37.56 95 PHE B N 1
ATOM 4053 C CA . PHE B 1 95 ? -13.336 -3.658 31.641 1 37.56 95 PHE B CA 1
ATOM 4054 C C . PHE B 1 95 ? -13.086 -3.65 30.141 1 37.56 95 PHE B C 1
ATOM 4056 O O . PHE B 1 95 ? -12.516 -4.598 29.594 1 37.56 95 PHE B O 1
ATOM 4063 N N . THR B 1 96 ? -13.523 -2.537 29.438 1 44.84 96 THR B N 1
ATOM 4064 C CA . THR B 1 96 ? -13.672 -2.562 27.984 1 44.84 96 THR B CA 1
ATOM 4065 C C . THR B 1 96 ? -12.312 -2.547 27.312 1 44.84 96 THR B C 1
ATOM 4067 O O . THR B 1 96 ? -12.102 -3.244 26.312 1 44.84 96 THR B O 1
ATOM 4070 N N . GLU B 1 97 ? -11.391 -1.82 27.844 1 43.94 97 GLU B N 1
ATOM 4071 C CA . GLU B 1 97 ? -10.086 -1.74 27.203 1 43.94 97 GLU B CA 1
ATOM 4072 C C . GLU B 1 97 ? -9.289 -3.025 27.422 1 43.94 97 GLU B C 1
ATOM 4074 O O . GLU B 1 97 ? -8.586 -3.484 26.516 1 43.94 97 GLU B O 1
ATOM 4079 N N . ALA B 1 98 ? -9.422 -3.52 28.719 1 46.69 98 ALA B N 1
ATOM 4080 C CA . ALA B 1 98 ? -8.711 -4.758 29.016 1 46.69 98 ALA B CA 1
ATOM 4081 C C . ALA B 1 98 ? -9.188 -5.898 28.125 1 46.69 98 ALA B C 1
ATOM 4083 O O . ALA B 1 98 ? -8.375 -6.703 27.656 1 46.69 98 ALA B O 1
ATOM 4084 N N . HIS B 1 99 ? -10.445 -5.883 27.953 1 48.94 99 HIS B N 1
ATOM 4085 C CA . HIS B 1 99 ? -10.992 -6.93 27.094 1 48.94 99 HIS B CA 1
ATOM 4086 C C . HIS B 1 99 ? -10.57 -6.723 25.641 1 48.94 99 HIS B C 1
ATOM 4088 O O . HIS B 1 99 ? -10.258 -7.688 24.938 1 48.94 99 HIS B O 1
ATOM 4094 N N . ALA B 1 100 ? -10.586 -5.488 25.297 1 51.91 100 ALA B N 1
ATOM 4095 C CA . ALA B 1 100 ? -10.125 -5.191 23.938 1 51.91 100 ALA B CA 1
ATOM 4096 C C . ALA B 1 100 ? -8.648 -5.566 23.781 1 51.91 100 ALA B C 1
ATOM 4098 O O . ALA B 1 100 ? -8.258 -6.094 22.734 1 51.91 100 ALA B O 1
ATOM 4099 N N . GLN B 1 101 ? -7.941 -5.297 24.797 1 53.41 101 GLN B N 1
ATOM 4100 C CA . GLN B 1 101 ? -6.535 -5.691 24.812 1 53.41 101 GLN B CA 1
ATOM 4101 C C . GLN B 1 101 ? -6.387 -7.207 24.766 1 53.41 101 GLN B C 1
ATOM 4103 O O . GLN B 1 101 ? -5.508 -7.727 24.062 1 53.41 101 GLN B O 1
ATOM 4108 N N . GLN B 1 102 ? -7.203 -7.793 25.547 1 52.31 102 GLN B N 1
ATOM 4109 C CA . GLN B 1 102 ? -7.164 -9.25 25.547 1 52.31 102 GLN B CA 1
ATOM 4110 C C . GLN B 1 102 ? -7.555 -9.82 24.188 1 52.31 102 GLN B C 1
ATOM 4112 O O . GLN B 1 102 ? -6.922 -10.758 23.688 1 52.31 102 GLN B O 1
ATOM 4117 N N . ARG B 1 103 ? -8.531 -9.188 23.656 1 50.62 103 ARG B N 1
ATOM 4118 C CA . ARG B 1 103 ? -8.945 -9.641 22.344 1 50.62 103 ARG B CA 1
ATOM 4119 C C . ARG B 1 103 ? -7.859 -9.383 21.297 1 50.62 103 ARG B C 1
ATOM 4121 O O . ARG B 1 103 ? -7.629 -10.211 20.422 1 50.62 103 ARG B O 1
ATOM 4128 N N . SER B 1 104 ? -7.27 -8.211 21.438 1 54.16 104 SER B N 1
ATOM 4129 C CA . SER B 1 104 ? -6.152 -7.898 20.562 1 54.16 104 SER B CA 1
ATOM 4130 C C . SER B 1 104 ? -4.992 -8.867 20.766 1 54.16 104 SER B C 1
ATOM 4132 O O . SER B 1 104 ? -4.348 -9.289 19.812 1 54.16 104 SER B O 1
ATOM 4134 N N . ALA B 1 105 ? -4.777 -9.008 22 1 53.31 105 ALA B N 1
ATOM 4135 C CA . ALA B 1 105 ? -3.736 -9.977 22.312 1 53.31 105 ALA B CA 1
ATOM 4136 C C . ALA B 1 105 ? -4.086 -11.359 21.766 1 53.31 105 ALA B C 1
ATOM 4138 O O . ALA B 1 105 ? -3.221 -12.055 21.219 1 53.31 105 ALA B O 1
ATOM 4139 N N . ASP B 1 106 ? -5.367 -11.703 21.969 1 52.06 106 ASP B N 1
ATOM 4140 C CA . ASP B 1 106 ? -5.824 -12.984 21.438 1 52.06 106 ASP B CA 1
ATOM 4141 C C . ASP B 1 106 ? -5.723 -13.016 19.906 1 52.06 106 ASP B C 1
ATOM 4143 O O . ASP B 1 106 ? -5.293 -14.016 19.328 1 52.06 106 ASP B O 1
ATOM 4147 N N . ALA B 1 107 ? -6.18 -11.984 19.375 1 51.53 107 ALA B N 1
ATOM 4148 C CA . ALA B 1 107 ? -6.129 -11.914 17.906 1 51.53 107 ALA B CA 1
ATOM 4149 C C . ALA B 1 107 ? -4.688 -11.977 17.406 1 51.53 107 ALA B C 1
ATOM 4151 O O . ALA B 1 107 ? -4.41 -12.625 16.391 1 51.53 107 ALA B O 1
ATOM 4152 N N . PHE B 1 108 ? -3.879 -11.227 18.094 1 53.84 108 PHE B N 1
ATOM 4153 C CA . PHE B 1 108 ? -2.482 -11.203 17.672 1 53.84 108 PHE B CA 1
ATOM 4154 C C . PHE B 1 108 ? -1.738 -12.422 18.219 1 53.84 108 PHE B C 1
ATOM 4156 O O . PHE B 1 108 ? -0.759 -12.867 17.625 1 53.84 108 PHE B O 1
ATOM 4163 N N . LEU B 1 109 ? -2.281 -12.867 19.344 1 51.47 109 LEU B N 1
ATOM 4164 C CA . LEU B 1 109 ? -1.575 -14 19.938 1 51.47 109 LEU B CA 1
ATOM 4165 C C . LEU B 1 109 ? -2.154 -15.32 19.453 1 51.47 109 LEU B C 1
ATOM 4167 O O . LEU B 1 109 ? -1.573 -16.375 19.688 1 51.47 109 LEU B O 1
ATOM 4171 N N . THR B 1 110 ? -3.369 -15.32 18.984 1 51.84 110 THR B N 1
ATOM 4172 C CA . THR B 1 110 ? -3.875 -16.625 18.547 1 51.84 110 THR B CA 1
ATOM 4173 C C . THR B 1 110 ? -3.102 -17.125 17.344 1 51.84 110 THR B C 1
ATOM 4175 O O . THR B 1 110 ? -3.088 -16.484 16.297 1 51.84 110 THR B O 1
ATOM 4178 N N . ARG B 1 111 ? -2.059 -17.875 17.656 1 56.78 111 ARG B N 1
ATOM 4179 C CA . ARG B 1 111 ? -1.156 -18.547 16.734 1 56.78 111 ARG B CA 1
ATOM 4180 C C . ARG B 1 111 ? -1.831 -19.766 16.109 1 56.78 111 ARG B C 1
ATOM 4182 O O . ARG B 1 111 ? -1.156 -20.656 15.586 1 56.78 111 ARG B O 1
ATOM 4189 N N . THR B 1 112 ? -3.051 -19.844 16.156 1 65.56 112 THR B N 1
ATOM 4190 C CA . THR B 1 112 ? -3.52 -21.141 15.68 1 65.56 112 THR B CA 1
ATOM 4191 C C . THR B 1 112 ? -3.791 -21.094 14.18 1 65.56 112 THR B C 1
ATOM 4193 O O . THR B 1 112 ? -4.488 -20.203 13.695 1 65.56 112 THR B O 1
ATOM 4196 N N . ASP B 1 113 ? -2.951 -21.938 13.531 1 80.31 113 ASP B N 1
ATOM 4197 C CA . ASP B 1 113 ? -3.135 -22.125 12.094 1 80.31 113 ASP B CA 1
ATOM 4198 C C . ASP B 1 113 ? -4.449 -22.844 11.797 1 80.31 113 ASP B C 1
ATOM 4200 O O . ASP B 1 113 ? -4.793 -23.828 12.461 1 80.31 113 ASP B O 1
ATOM 4204 N N . SER B 1 114 ? -5.234 -22.281 10.977 1 82.19 114 SER B N 1
ATOM 4205 C CA . SER B 1 114 ? -6.488 -22.922 10.586 1 82.19 114 SER B CA 1
ATOM 4206 C C . SER B 1 114 ? -6.238 -24.203 9.797 1 82.19 114 SER B C 1
ATOM 4208 O O . SER B 1 114 ? -7.047 -25.125 9.844 1 82.19 114 SER B O 1
ATOM 4210 N N . TRP B 1 115 ? -5.168 -24.266 9.023 1 88.44 115 TRP B N 1
ATOM 4211 C CA . TRP B 1 115 ? -4.777 -25.422 8.234 1 88.44 115 TRP B CA 1
ATOM 4212 C C . TRP B 1 115 ? -3.482 -26.031 8.766 1 88.44 115 TRP B C 1
ATOM 4214 O O . TRP B 1 115 ? -2.574 -25.312 9.18 1 88.44 115 TRP B O 1
ATOM 4224 N N . SER B 1 116 ? -3.521 -27.328 8.75 1 86.12 116 SER B N 1
ATOM 4225 C CA . SER B 1 116 ? -2.271 -28.031 9.039 1 86.12 116 SER B CA 1
ATOM 4226 C C . SER B 1 116 ? -1.388 -28.109 7.797 1 86.12 116 SER B C 1
ATOM 4228 O O . SER B 1 116 ? -1.834 -27.797 6.688 1 86.12 116 SER B O 1
ATOM 4230 N N . GLY B 1 117 ? -0.141 -28.438 8.047 1 88.75 117 GLY B N 1
ATOM 4231 C CA . GLY B 1 117 ? 0.76 -28.625 6.922 1 88.75 117 GLY B CA 1
ATOM 4232 C C . GLY B 1 117 ? 0.289 -29.703 5.961 1 88.75 117 GLY B C 1
ATOM 4233 O O . GLY B 1 117 ? 0.446 -29.578 4.742 1 88.75 117 GLY B O 1
ATOM 4234 N N . ALA B 1 118 ? -0.341 -30.688 6.516 1 91.19 118 ALA B N 1
ATOM 4235 C CA . ALA B 1 118 ? -0.843 -31.781 5.699 1 91.19 118 ALA B CA 1
ATOM 4236 C C . ALA B 1 118 ? -1.982 -31.328 4.797 1 91.19 118 ALA B C 1
ATOM 4238 O O . ALA B 1 118 ? -2.092 -31.766 3.648 1 91.19 118 ALA B O 1
ATOM 4239 N N . GLN B 1 119 ? -2.787 -30.438 5.34 1 93.62 119 GLN B N 1
ATOM 4240 C CA . GLN B 1 119 ? -3.896 -29.906 4.551 1 93.62 119 GLN B CA 1
ATOM 4241 C C . GLN B 1 119 ? -3.391 -29.047 3.4 1 93.62 119 GLN B C 1
ATOM 4243 O O . GLN B 1 119 ? -3.926 -29.094 2.291 1 93.62 119 GLN B O 1
ATOM 4248 N N . VAL B 1 120 ? -2.363 -28.328 3.701 1 95 120 VAL B N 1
ATOM 4249 C CA . VAL B 1 120 ? -1.771 -27.484 2.668 1 95 120 VAL B CA 1
ATOM 4250 C C . VAL B 1 120 ? -1.162 -28.359 1.572 1 95 120 VAL B C 1
ATOM 4252 O O . VAL B 1 120 ? -1.364 -28.109 0.383 1 95 120 VAL B O 1
ATOM 4255 N N . LEU B 1 121 ? -0.519 -29.391 1.98 1 95.75 121 LEU B N 1
ATOM 4256 C CA . LEU B 1 121 ? 0.105 -30.328 1.045 1 95.75 121 LEU B CA 1
ATOM 4257 C C . LEU B 1 121 ? -0.944 -31 0.165 1 95.75 121 LEU B C 1
ATOM 4259 O O . LEU B 1 121 ? -0.746 -31.141 -1.043 1 95.75 121 LEU B O 1
ATOM 4263 N N . GLN B 1 122 ? -1.998 -31.344 0.737 1 95.81 122 GLN B N 1
ATOM 4264 C CA . GLN B 1 122 ? -3.076 -31.984 -0.012 1 95.81 122 GLN B CA 1
ATOM 4265 C C . GLN B 1 122 ? -3.674 -31.031 -1.039 1 95.81 122 GLN B C 1
ATOM 4267 O O . GLN B 1 122 ? -3.986 -31.422 -2.162 1 95.81 122 GLN B O 1
ATOM 4272 N N . ALA B 1 123 ? -3.846 -29.828 -0.612 1 96.81 123 ALA B N 1
ATOM 4273 C CA . ALA B 1 123 ? -4.402 -28.828 -1.53 1 96.81 123 ALA B CA 1
ATOM 4274 C C . ALA B 1 123 ? -3.494 -28.625 -2.74 1 96.81 123 ALA B C 1
ATOM 4276 O O . ALA B 1 123 ? -3.973 -28.5 -3.869 1 96.81 123 ALA B O 1
ATOM 4277 N N . VAL B 1 124 ? -2.195 -28.594 -2.539 1 97.31 124 VAL B N 1
ATOM 4278 C CA . VAL B 1 124 ? -1.244 -28.406 -3.631 1 97.31 124 VAL B CA 1
ATOM 4279 C C . VAL B 1 124 ? -1.251 -29.641 -4.531 1 97.31 124 VAL B C 1
ATOM 4281 O O . VAL B 1 124 ? -1.194 -29.531 -5.758 1 97.31 124 VAL B O 1
ATOM 4284 N N . ASN B 1 125 ? -1.366 -30.844 -3.957 1 97 125 ASN B N 1
ATOM 4285 C CA . ASN B 1 125 ? -1.466 -32.094 -4.738 1 97 125 ASN B CA 1
ATOM 4286 C C . ASN B 1 125 ? -2.723 -32.094 -5.602 1 97 125 ASN B C 1
ATOM 4288 O O . ASN B 1 125 ? -2.691 -32.562 -6.742 1 97 125 ASN B O 1
ATOM 4292 N N . ASP B 1 126 ? -3.742 -31.625 -5 1 96.94 126 ASP B N 1
ATOM 4293 C CA . ASP B 1 126 ? -4.988 -31.547 -5.758 1 96.94 126 ASP B CA 1
ATOM 4294 C C . ASP B 1 126 ? -4.844 -30.609 -6.953 1 96.94 126 ASP B C 1
ATOM 4296 O O . ASP B 1 126 ? -5.332 -30.906 -8.047 1 96.94 126 ASP B O 1
ATOM 4300 N N . ILE B 1 127 ? -4.215 -29.5 -6.758 1 97.31 127 ILE B N 1
ATOM 4301 C CA . ILE B 1 127 ? -3.99 -28.531 -7.832 1 97.31 127 ILE B CA 1
ATOM 4302 C C . ILE B 1 127 ? -3.133 -29.172 -8.922 1 97.31 127 ILE B C 1
ATOM 4304 O O . ILE B 1 127 ? -3.438 -29.062 -10.109 1 97.31 127 ILE B O 1
ATOM 4308 N N . ASN B 1 128 ? -2.109 -29.844 -8.523 1 97.56 128 ASN B N 1
ATOM 4309 C CA . ASN B 1 128 ? -1.257 -30.531 -9.492 1 97.56 128 ASN B CA 1
ATOM 4310 C C . ASN B 1 128 ? -2.043 -31.562 -10.297 1 97.56 128 ASN B C 1
ATOM 4312 O O . ASN B 1 128 ? -1.866 -31.656 -11.516 1 97.56 128 ASN B O 1
ATOM 4316 N N . SER B 1 129 ? -2.908 -32.281 -9.625 1 96.69 129 SER B N 1
ATOM 4317 C CA . SER B 1 129 ? -3.734 -33.281 -10.297 1 96.69 129 SER B CA 1
ATOM 4318 C C . SER B 1 129 ? -4.656 -32.625 -11.32 1 96.69 129 SER B C 1
ATOM 4320 O O . SER B 1 129 ? -4.844 -33.156 -12.422 1 96.69 129 SER B O 1
ATOM 4322 N N . GLU B 1 130 ? -5.176 -31.516 -10.953 1 96.44 130 GLU B N 1
ATOM 4323 C CA . GLU B 1 130 ? -6.055 -30.781 -11.867 1 96.44 130 GLU B CA 1
ATOM 4324 C C . GLU B 1 130 ? -5.277 -30.266 -13.078 1 96.44 130 GLU B C 1
ATOM 4326 O O . GLU B 1 130 ? -5.809 -30.219 -14.188 1 96.44 130 GLU B O 1
ATOM 4331 N N . VAL B 1 131 ? -4.086 -29.844 -12.836 1 97.12 131 VAL B N 1
ATOM 4332 C CA . VAL B 1 131 ? -3.24 -29.359 -13.922 1 97.12 131 VAL B CA 1
ATOM 4333 C C . VAL B 1 131 ? -2.969 -30.484 -14.906 1 97.12 131 VAL B C 1
ATOM 4335 O O . VAL B 1 131 ? -3.041 -30.281 -16.125 1 97.12 131 VAL B O 1
ATOM 4338 N N . VAL B 1 132 ? -2.668 -31.703 -14.414 1 95.75 132 VAL B N 1
ATOM 4339 C CA . VAL B 1 132 ? -2.41 -32.875 -15.258 1 95.75 132 VAL B CA 1
ATOM 4340 C C . VAL B 1 132 ? -3.666 -33.219 -16.062 1 95.75 132 VAL B C 1
ATOM 4342 O O . VAL B 1 132 ? -3.592 -33.5 -17.25 1 95.75 132 VAL B O 1
ATOM 4345 N N . GLN B 1 133 ? -4.785 -33.125 -15.383 1 92.69 133 GLN B N 1
ATOM 4346 C CA . GLN B 1 133 ? -6.051 -33.469 -16.031 1 92.69 133 GLN B CA 1
ATOM 4347 C C . GLN B 1 133 ? -6.379 -32.438 -17.125 1 92.69 133 GLN B C 1
ATOM 4349 O O . GLN B 1 133 ? -6.832 -32.812 -18.203 1 92.69 133 GLN B O 1
ATOM 4354 N N . PHE B 1 134 ? -6.18 -31.188 -16.828 1 94.88 134 PHE B N 1
ATOM 4355 C CA . PHE B 1 134 ? -6.406 -30.141 -17.812 1 94.88 134 PHE B CA 1
ATOM 4356 C C . PHE B 1 134 ? -5.574 -30.391 -19.062 1 94.88 134 PHE B C 1
ATOM 4358 O O . PHE B 1 134 ? -6.094 -30.344 -20.172 1 94.88 134 PHE B O 1
ATOM 4365 N N . ALA B 1 135 ? -4.285 -30.562 -18.859 1 95.5 135 ALA B N 1
ATOM 4366 C CA . ALA B 1 135 ? -3.375 -30.75 -19.984 1 95.5 135 ALA B CA 1
ATOM 4367 C C . ALA B 1 135 ? -3.764 -31.984 -20.797 1 95.5 135 ALA B C 1
ATOM 4369 O O . ALA B 1 135 ? -3.723 -31.953 -22.031 1 95.5 135 ALA B O 1
ATOM 4370 N N . ALA B 1 136 ? -4.168 -33.062 -20.125 1 92.5 136 ALA B N 1
ATOM 4371 C CA . ALA B 1 136 ? -4.578 -34.281 -20.812 1 92.5 136 ALA B CA 1
ATOM 4372 C C . ALA B 1 136 ? -5.832 -34.062 -21.656 1 92.5 136 ALA B C 1
ATOM 4374 O O . ALA B 1 136 ? -5.898 -34.469 -22.812 1 92.5 136 ALA B O 1
ATOM 4375 N N . VAL B 1 137 ? -6.777 -33.406 -21.125 1 88.94 137 VAL B N 1
ATOM 4376 C CA . VAL B 1 137 ? -8.047 -33.156 -21.797 1 88.94 137 VAL B CA 1
ATOM 4377 C C . VAL B 1 137 ? -7.809 -32.281 -23.031 1 88.94 137 VAL B C 1
ATOM 4379 O O . VAL B 1 137 ? -8.328 -32.594 -24.109 1 88.94 137 VAL B O 1
ATOM 4382 N N . VAL B 1 138 ? -7.051 -31.203 -22.875 1 92.06 138 VAL B N 1
ATOM 4383 C CA . VAL B 1 138 ? -6.801 -30.297 -23.984 1 92.06 138 VAL B CA 1
ATOM 4384 C C . VAL B 1 138 ? -6.062 -31.016 -25.109 1 92.06 138 VAL B C 1
ATOM 4386 O O . VAL B 1 138 ? -6.387 -30.844 -26.281 1 92.06 138 VAL B O 1
ATOM 4389 N N . THR B 1 139 ? 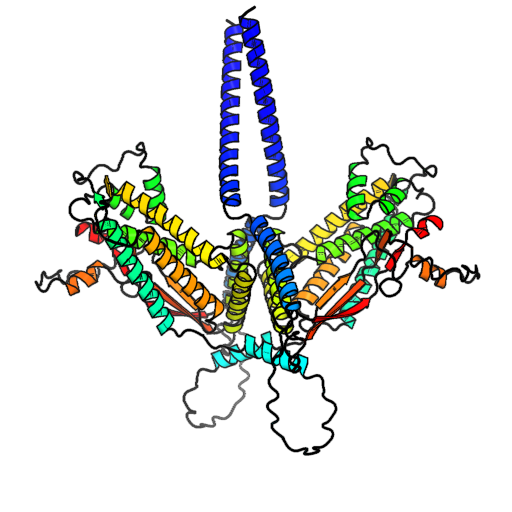-5.086 -31.781 -24.75 1 91.38 139 THR B N 1
ATOM 4390 C CA . THR B 1 139 ? -4.293 -32.469 -25.766 1 91.38 139 THR B CA 1
ATOM 4391 C C . THR B 1 139 ? -5.145 -33.5 -26.5 1 91.38 139 THR B C 1
ATOM 4393 O O . THR B 1 139 ? -4.977 -33.719 -27.703 1 91.38 139 THR B O 1
ATOM 4396 N N . GLU B 1 140 ? -5.988 -34.156 -25.797 1 87.12 140 GLU B N 1
ATOM 4397 C CA . GLU B 1 140 ? -6.863 -35.156 -26.422 1 87.12 140 GLU B CA 1
ATOM 4398 C C . GLU B 1 140 ? -7.848 -34.5 -27.375 1 87.12 140 GLU B C 1
ATOM 4400 O O . GLU B 1 140 ? -8.258 -35.125 -28.375 1 87.12 140 GLU B O 1
ATOM 4405 N N . MET B 1 141 ? -8.156 -33.312 -27.109 1 84.75 141 MET B N 1
ATOM 4406 C CA . MET B 1 141 ? -9.133 -32.594 -27.922 1 84.75 141 MET B CA 1
ATOM 4407 C C . MET B 1 141 ? -8.484 -32.062 -29.203 1 84.75 141 MET B C 1
ATOM 4409 O O . MET B 1 141 ? -9.18 -31.719 -30.156 1 84.75 141 MET B O 1
ATOM 4413 N N . CYS B 1 142 ? -7.207 -32.031 -29.219 1 89.38 142 CYS B N 1
ATOM 4414 C CA . CYS B 1 142 ? -6.52 -31.344 -30.312 1 89.38 142 CYS B CA 1
ATOM 4415 C C . CYS B 1 142 ? -5.945 -32.344 -31.312 1 89.38 142 CYS B C 1
ATOM 4417 O O . CYS B 1 142 ? -5.559 -33.438 -30.938 1 89.38 142 CYS B O 1
ATOM 4419 N N . ARG B 1 143 ? -6.012 -31.984 -32.594 1 88.44 143 ARG B N 1
ATOM 4420 C CA . ARG B 1 143 ? -5.332 -32.688 -33.656 1 88.44 143 ARG B CA 1
ATOM 4421 C C . ARG B 1 143 ? -4.148 -31.891 -34.219 1 88.44 143 ARG B C 1
ATOM 4423 O O . ARG B 1 143 ? -4.273 -30.703 -34.469 1 88.44 143 ARG B O 1
ATOM 4430 N N . PHE B 1 144 ? -3.012 -32.625 -34.281 1 90 144 PHE B N 1
ATOM 4431 C CA . PHE B 1 144 ? -1.794 -31.922 -34.688 1 90 144 PHE B CA 1
ATOM 4432 C C . PHE B 1 144 ? -1.373 -32.375 -36.094 1 90 144 PHE B C 1
ATOM 4434 O O . PHE B 1 144 ? -1.488 -33.531 -36.438 1 90 144 PHE B O 1
ATOM 4441 N N . ALA B 1 145 ? -0.975 -31.453 -36.875 1 85.81 145 ALA B N 1
ATOM 4442 C CA . ALA B 1 145 ? -0.518 -31.734 -38.219 1 85.81 145 ALA B CA 1
ATOM 4443 C C . ALA B 1 145 ? 0.845 -32.406 -38.219 1 85.81 145 ALA B C 1
ATOM 4445 O O . ALA B 1 145 ? 1.71 -32.094 -37.406 1 85.81 145 ALA B O 1
ATOM 4446 N N . PRO B 1 146 ? 0.974 -33.406 -39.094 1 87.06 146 PRO B N 1
ATOM 4447 C CA . PRO B 1 146 ? 2.281 -34.062 -39.188 1 87.06 146 PRO B CA 1
ATOM 4448 C C . PRO B 1 146 ? 3.377 -33.125 -39.688 1 87.06 146 PRO B C 1
ATOM 4450 O O . PRO B 1 146 ? 3.125 -32.281 -40.562 1 87.06 146 PRO B O 1
ATOM 4453 N N . ARG B 1 147 ? 4.488 -33.188 -39.062 1 81.06 147 ARG B N 1
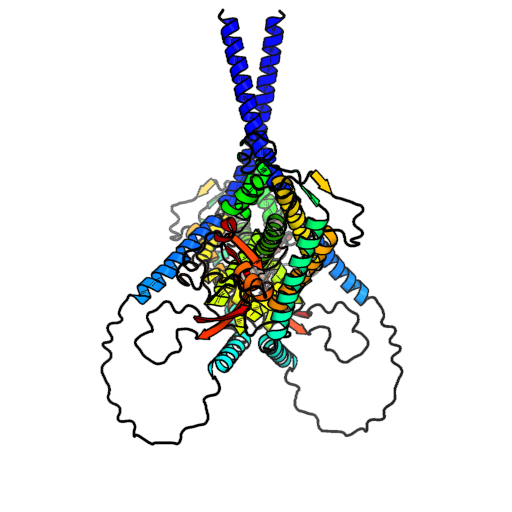ATOM 4454 C CA . ARG B 1 147 ? 5.652 -32.375 -39.469 1 81.06 147 ARG B CA 1
ATOM 4455 C C . ARG B 1 147 ? 6.832 -33.281 -39.812 1 81.06 147 ARG B C 1
ATOM 4457 O O . ARG B 1 147 ? 6.98 -34.375 -39.25 1 81.06 147 ARG B O 1
ATOM 4464 N N . GLU B 1 148 ? 7.473 -32.938 -40.969 1 68.94 148 GLU B N 1
ATOM 4465 C CA . GLU B 1 148 ? 8.711 -33.656 -41.25 1 68.94 148 GLU B CA 1
ATOM 4466 C C . GLU B 1 148 ? 9.797 -33.312 -40.25 1 68.94 148 GLU B C 1
ATOM 4468 O O . GLU B 1 148 ? 10.023 -32.156 -39.906 1 68.94 148 GLU B O 1
ATOM 4473 N N . VAL B 1 149 ? 10.258 -34.219 -39.5 1 62.47 149 VAL B N 1
ATOM 4474 C CA . VAL B 1 149 ? 11.266 -34.062 -38.438 1 62.47 149 VAL B CA 1
ATOM 4475 C C . VAL B 1 149 ? 12.656 -34 -39.062 1 62.47 149 VAL B C 1
ATOM 4477 O O . VAL B 1 149 ? 13 -34.844 -39.906 1 62.47 149 VAL B O 1
ATOM 4480 N N . PRO B 1 150 ? 13.43 -33.062 -38.812 1 57.06 150 PRO B N 1
ATOM 4481 C CA . PRO B 1 150 ? 13.266 -31.828 -38 1 57.06 150 PRO B CA 1
ATOM 4482 C C . PRO B 1 150 ? 12.742 -30.656 -38.812 1 57.06 150 PRO B C 1
ATOM 4484 O O . PRO B 1 150 ? 13.273 -30.359 -39.906 1 57.06 150 PRO B O 1
ATOM 4487 N N . SER B 1 151 ? 11.516 -30.344 -38.812 1 58.69 151 SER B N 1
ATOM 4488 C CA . SER B 1 151 ? 11.016 -29.219 -39.594 1 58.69 151 SER B CA 1
ATOM 4489 C C . SER B 1 151 ? 11.703 -27.906 -39.188 1 58.69 151 SER B C 1
ATOM 4491 O O . SER B 1 151 ? 11.969 -27.688 -38 1 58.69 151 SER B O 1
ATOM 4493 N N . PRO B 1 152 ? 12.492 -27.234 -40.219 1 52.75 152 PRO B N 1
ATOM 4494 C CA . PRO B 1 152 ? 13.148 -25.953 -39.906 1 52.75 152 PRO B CA 1
ATOM 4495 C C . PRO B 1 152 ? 12.25 -25.016 -39.094 1 52.75 152 PRO B C 1
ATOM 4497 O O . PRO B 1 152 ? 11.023 -25.109 -39.156 1 52.75 152 PRO B O 1
ATOM 4500 N N . CYS B 1 153 ? 12.812 -24.5 -38 1 53.22 153 CYS B N 1
ATOM 4501 C CA . CYS B 1 153 ? 12.164 -23.516 -37.156 1 53.22 153 CYS B CA 1
ATOM 4502 C C . CYS B 1 153 ? 11.32 -22.547 -37.969 1 53.22 153 CYS B C 1
ATOM 4504 O O . CYS B 1 153 ? 11.719 -22.172 -39.094 1 53.22 153 CYS B O 1
ATOM 4506 N N . PRO B 1 154 ? 10.07 -22.469 -37.812 1 50.84 154 PRO B N 1
ATOM 4507 C CA . PRO B 1 154 ? 9.32 -21.5 -38.625 1 50.84 154 PRO B CA 1
ATOM 4508 C C . PRO B 1 154 ? 10.086 -20.203 -38.875 1 50.84 154 PRO B C 1
ATOM 4510 O O . PRO B 1 154 ? 10.883 -19.797 -38.031 1 50.84 154 PRO B O 1
ATOM 4513 N N . SER B 1 155 ? 10.367 -19.844 -40.062 1 43.03 155 SER B N 1
ATOM 4514 C CA . SER B 1 155 ? 10.961 -18.578 -40.469 1 43.03 155 SER B CA 1
ATOM 4515 C C . SER B 1 155 ? 10.422 -17.422 -39.625 1 43.03 155 SER B C 1
ATOM 4517 O O . SER B 1 155 ? 9.266 -17.453 -39.188 1 43.03 155 SER B O 1
ATOM 4519 N N . PRO B 1 156 ? 11.312 -16.688 -39.031 1 43.31 156 PRO B N 1
ATOM 4520 C CA . PRO B 1 156 ? 10.945 -15.508 -38.25 1 43.31 156 PRO B CA 1
ATOM 4521 C C . PRO B 1 156 ? 9.703 -14.805 -38.781 1 43.31 156 PRO B C 1
ATOM 4523 O O . PRO B 1 156 ? 9.18 -13.891 -38.125 1 43.31 156 PRO B O 1
ATOM 4526 N N . TYR B 1 157 ? 9.43 -14.797 -40.062 1 40.38 157 TYR B N 1
ATOM 4527 C CA . TYR B 1 157 ? 8.43 -13.969 -40.75 1 40.38 157 TYR B CA 1
ATOM 4528 C C . TYR B 1 157 ? 7.035 -14.562 -40.594 1 40.38 157 TYR B C 1
ATOM 4530 O O . TYR B 1 157 ? 6.062 -14.016 -41.125 1 40.38 157 TYR B O 1
ATOM 4538 N N . THR B 1 158 ? 6.852 -15.734 -40.188 1 45.41 158 THR B N 1
ATOM 4539 C CA . THR B 1 158 ? 5.508 -16.312 -40.188 1 45.41 158 THR B CA 1
ATOM 4540 C C . THR B 1 158 ? 4.742 -15.867 -38.938 1 45.41 158 THR B C 1
ATOM 4542 O O . THR B 1 158 ? 5.348 -15.594 -37.906 1 45.41 158 THR B O 1
ATOM 4545 N N . PRO B 1 159 ? 3.379 -15.555 -39.062 1 48.44 159 PRO B N 1
ATOM 4546 C CA . PRO B 1 159 ? 2.447 -15.078 -38.031 1 48.44 159 PRO B CA 1
ATOM 4547 C C . PRO B 1 159 ? 2.691 -15.719 -36.656 1 48.44 159 PRO B C 1
ATOM 4549 O O . PRO B 1 159 ? 2.154 -15.258 -35.656 1 48.44 159 PRO B O 1
ATOM 4552 N N . SER B 1 160 ? 3.568 -16.781 -36.688 1 57.94 160 SER B N 1
ATOM 4553 C CA . SER B 1 160 ? 3.781 -17.594 -35.5 1 57.94 160 SER B CA 1
ATOM 4554 C C . SER B 1 160 ? 4.938 -17.047 -34.656 1 57.94 160 SER B C 1
ATOM 4556 O O . SER B 1 160 ? 5.355 -17.672 -33.688 1 57.94 160 SER B O 1
ATOM 4558 N N . ILE B 1 161 ? 5.371 -15.805 -35 1 62.41 161 ILE B N 1
ATOM 4559 C CA . ILE B 1 161 ? 6.551 -15.266 -34.312 1 62.41 161 ILE B CA 1
ATOM 4560 C C . ILE B 1 161 ? 6.168 -14.789 -32.938 1 62.41 161 ILE B C 1
ATOM 4562 O O . ILE B 1 161 ? 6.906 -15.008 -31.969 1 62.41 161 ILE B O 1
ATOM 4566 N N . LEU B 1 162 ? 4.973 -14.25 -32.938 1 74.38 162 LEU B N 1
ATOM 4567 C CA . LEU B 1 162 ? 4.602 -13.664 -31.641 1 74.38 162 LEU B CA 1
ATOM 4568 C C . LEU B 1 162 ? 4.359 -14.75 -30.594 1 74.38 162 LEU B C 1
ATOM 4570 O O . LEU B 1 162 ? 4.953 -14.727 -29.516 1 74.38 162 LEU B O 1
ATOM 4574 N N . PRO B 1 163 ? 3.711 -15.766 -31.062 1 79.06 163 PRO B N 1
ATOM 4575 C CA . PRO B 1 163 ? 3.527 -16.828 -30.078 1 79.06 163 PRO B CA 1
ATOM 4576 C C . PRO B 1 163 ? 4.84 -17.516 -29.703 1 79.06 163 PRO B C 1
ATOM 4578 O O . PRO B 1 163 ? 4.996 -17.969 -28.562 1 79.06 163 PRO B O 1
ATOM 4581 N N . TYR B 1 164 ? 5.738 -17.531 -30.672 1 86.38 164 TYR B N 1
ATOM 4582 C CA . TYR B 1 164 ? 7.02 -18.172 -30.391 1 86.38 164 TYR B CA 1
ATOM 4583 C C . TYR B 1 164 ? 7.801 -17.375 -29.344 1 86.38 164 TYR B C 1
ATOM 4585 O O . TYR B 1 164 ? 8.281 -17.922 -28.359 1 86.38 164 TYR B O 1
ATOM 4593 N N . SER B 1 165 ? 7.918 -16.125 -29.531 1 87.25 165 SER B N 1
ATOM 4594 C CA . SER B 1 165 ? 8.68 -15.273 -28.609 1 87.25 165 SER B CA 1
ATOM 4595 C C . SER B 1 165 ? 8.039 -15.234 -27.234 1 87.25 165 SER B C 1
ATOM 4597 O O . SER B 1 165 ? 8.742 -15.281 -26.219 1 87.25 165 SER B O 1
ATOM 4599 N N . ASP B 1 166 ? 6.781 -15.172 -27.203 1 88.75 166 ASP B N 1
ATOM 4600 C CA . ASP B 1 166 ? 6.062 -15.109 -25.938 1 88.75 166 ASP B CA 1
ATOM 4601 C C . ASP B 1 166 ? 6.227 -16.406 -25.156 1 88.75 166 ASP B C 1
ATOM 4603 O O . ASP B 1 166 ? 6.465 -16.375 -23.938 1 88.75 166 ASP B O 1
ATOM 4607 N N . THR B 1 167 ? 6.098 -17.453 -25.891 1 91.62 167 THR B N 1
ATOM 4608 C CA . THR B 1 167 ? 6.227 -18.75 -25.219 1 91.62 167 THR B CA 1
ATOM 4609 C C . THR B 1 167 ? 7.66 -18.969 -24.75 1 91.62 167 THR B C 1
ATOM 4611 O O . THR B 1 167 ? 7.883 -19.531 -23.672 1 91.62 167 THR B O 1
ATOM 4614 N N . ALA B 1 168 ? 8.578 -18.484 -25.531 1 90.88 168 ALA B N 1
ATOM 4615 C CA . ALA B 1 168 ? 9.977 -18.625 -25.141 1 90.88 168 ALA B CA 1
ATOM 4616 C C . ALA B 1 168 ? 10.289 -17.844 -23.875 1 90.88 168 ALA B C 1
ATOM 4618 O O . ALA B 1 168 ? 11.102 -18.281 -23.047 1 90.88 168 ALA B O 1
ATOM 4619 N N . THR B 1 169 ? 9.688 -16.766 -23.719 1 90.69 169 THR B N 1
ATOM 4620 C CA . THR B 1 169 ? 9.891 -15.945 -22.531 1 90.69 169 THR B CA 1
ATOM 4621 C C . THR B 1 169 ? 9.281 -16.609 -21.297 1 90.69 169 THR B C 1
ATOM 4623 O O . THR B 1 169 ? 9.805 -16.484 -20.188 1 90.69 169 THR B O 1
ATOM 4626 N N . ARG B 1 170 ? 8.258 -17.391 -21.547 1 91.5 170 ARG B N 1
ATOM 4627 C CA . ARG B 1 170 ? 7.539 -18 -20.422 1 91.5 170 ARG B CA 1
ATOM 4628 C C . ARG B 1 170 ? 8.125 -19.359 -20.062 1 91.5 170 ARG B C 1
ATOM 4630 O O . ARG B 1 170 ? 8.352 -19.641 -18.875 1 91.5 170 ARG B O 1
ATOM 4637 N N . LEU B 1 171 ? 8.359 -20.156 -21.047 1 92.81 171 LEU B N 1
ATOM 4638 C CA . LEU B 1 171 ? 8.711 -21.547 -20.812 1 92.81 171 LEU B CA 1
ATOM 4639 C C . LEU B 1 171 ? 10.188 -21.797 -21.125 1 92.81 171 LEU B C 1
ATOM 4641 O O . LEU B 1 171 ? 10.711 -22.875 -20.844 1 92.81 171 LEU B O 1
ATOM 4645 N N . GLY B 1 172 ? 10.883 -20.781 -21.703 1 90.12 172 GLY B N 1
ATOM 4646 C CA . GLY B 1 172 ? 12.266 -21 -22.094 1 90.12 172 GLY B CA 1
ATOM 4647 C C . GLY B 1 172 ? 12.422 -21.312 -23.562 1 90.12 172 GLY B C 1
ATOM 4648 O O . GLY B 1 172 ? 11.484 -21.812 -24.203 1 90.12 172 GLY B O 1
ATOM 4649 N N . GLY B 1 173 ? 13.609 -21.172 -24.047 1 87.25 173 GLY B N 1
ATOM 4650 C CA . GLY B 1 173 ? 13.898 -21.344 -25.453 1 87.25 173 GLY B CA 1
ATOM 4651 C C . GLY B 1 173 ? 13.945 -22.797 -25.875 1 87.25 173 GLY B C 1
ATOM 4652 O O . GLY B 1 173 ? 13.477 -23.156 -26.969 1 87.25 173 GLY B O 1
ATOM 4653 N N . ALA B 1 174 ? 14.469 -23.625 -25.094 1 87.88 174 ALA B N 1
ATOM 4654 C CA . ALA B 1 174 ? 14.664 -25.031 -25.438 1 87.88 174 ALA B CA 1
ATOM 4655 C C . ALA B 1 174 ? 13.328 -25.734 -25.625 1 87.88 174 ALA B C 1
ATOM 4657 O O . ALA B 1 174 ? 13.102 -26.391 -26.656 1 87.88 174 ALA B O 1
ATOM 4658 N N . LEU B 1 175 ? 12.461 -25.562 -24.734 1 90.88 175 LEU B N 1
ATOM 4659 C CA . LEU B 1 175 ? 11.156 -26.203 -24.828 1 90.88 175 LEU B CA 1
ATOM 4660 C C . LEU B 1 175 ? 10.352 -25.641 -25.984 1 90.88 175 LEU B C 1
ATOM 4662 O O . LEU B 1 175 ? 9.648 -26.375 -26.672 1 90.88 175 LEU B O 1
ATOM 4666 N N . THR B 1 176 ? 10.445 -24.359 -26.141 1 91.25 176 THR B N 1
ATOM 4667 C CA . THR B 1 176 ? 9.734 -23.703 -27.234 1 91.25 176 THR B CA 1
ATOM 4668 C C . THR B 1 176 ? 10.211 -24.234 -28.578 1 91.25 176 THR B C 1
ATOM 4670 O O . THR B 1 176 ? 9.398 -24.469 -29.484 1 91.25 176 THR B O 1
ATOM 4673 N N . HIS B 1 177 ? 11.469 -24.375 -28.672 1 88.5 177 HIS B N 1
ATOM 4674 C CA . HIS B 1 177 ? 12.039 -24.891 -29.922 1 88.5 177 HIS B CA 1
ATOM 4675 C C . HIS B 1 177 ? 11.547 -26.312 -30.203 1 88.5 177 HIS B C 1
ATOM 4677 O O . HIS B 1 177 ? 11.242 -26.641 -31.344 1 88.5 177 HIS B O 1
ATOM 4683 N N . LEU B 1 178 ? 11.492 -27.109 -29.234 1 88.31 178 LEU B N 1
ATOM 4684 C CA . LEU B 1 178 ? 11.008 -28.484 -29.391 1 88.31 178 LEU B CA 1
ATOM 4685 C C . LEU B 1 178 ? 9.539 -28.5 -29.812 1 88.31 178 LEU B C 1
ATOM 4687 O O . LEU B 1 178 ? 9.141 -29.312 -30.641 1 88.31 178 LEU B O 1
ATOM 4691 N N . LEU B 1 179 ? 8.789 -27.641 -29.297 1 90.12 179 LEU B N 1
ATOM 4692 C CA . LEU B 1 179 ? 7.371 -27.547 -29.609 1 90.12 179 LEU B CA 1
ATOM 4693 C C . LEU B 1 179 ? 7.168 -27.141 -31.062 1 90.12 179 LEU B C 1
ATOM 4695 O O . LEU B 1 179 ? 6.238 -27.625 -31.719 1 90.12 179 LEU B O 1
ATOM 4699 N N . ALA B 1 180 ? 8.016 -26.328 -31.484 1 87.56 180 ALA B N 1
ATOM 4700 C CA . ALA B 1 180 ? 7.863 -25.766 -32.812 1 87.56 180 ALA B CA 1
ATOM 4701 C C . ALA B 1 180 ? 8.398 -26.719 -33.875 1 87.56 180 ALA B C 1
ATOM 4703 O O . ALA B 1 180 ? 7.996 -26.656 -35.062 1 87.56 180 ALA B O 1
ATOM 4704 N N . THR B 1 181 ? 9.266 -27.609 -33.531 1 85.44 181 THR B N 1
ATOM 4705 C CA . THR B 1 181 ? 9.984 -28.344 -34.562 1 85.44 181 THR B CA 1
ATOM 4706 C C . THR B 1 181 ? 9.625 -29.828 -34.5 1 85.44 181 THR B C 1
ATOM 4708 O O . THR B 1 181 ? 9.742 -30.531 -35.531 1 85.44 181 THR B O 1
ATOM 4711 N N . TYR B 1 182 ? 9.234 -30.344 -33.469 1 85.94 182 TYR B N 1
ATOM 4712 C CA . TYR B 1 182 ? 8.938 -31.766 -33.312 1 85.94 182 TYR B CA 1
ATOM 4713 C C . TYR B 1 182 ? 7.57 -32.094 -33.906 1 85.94 182 TYR B C 1
ATOM 4715 O O . TYR B 1 182 ? 6.711 -31.219 -34.031 1 85.94 182 TYR B O 1
ATOM 4723 N N . ASP B 1 183 ? 7.441 -33.344 -34.312 1 87.44 183 ASP B N 1
ATOM 4724 C CA . ASP B 1 183 ? 6.148 -33.844 -34.781 1 87.44 183 ASP B CA 1
ATOM 4725 C C . ASP B 1 183 ? 5.289 -34.312 -33.625 1 87.44 183 ASP B C 1
ATOM 4727 O O . ASP B 1 183 ? 5.652 -35.281 -32.938 1 87.44 183 ASP B O 1
ATOM 4731 N N . HIS B 1 184 ? 4.211 -33.719 -33.469 1 89.5 184 HIS B N 1
ATOM 4732 C CA . HIS B 1 184 ? 3.336 -34.031 -32.344 1 89.5 184 HIS B CA 1
ATOM 4733 C C . HIS B 1 184 ? 2.111 -34.812 -32.812 1 89.5 184 HIS B C 1
ATOM 4735 O O . HIS B 1 184 ? 1.164 -35 -32.031 1 89.5 184 HIS B O 1
ATOM 4741 N N . SER B 1 185 ? 2.072 -35.219 -34.031 1 87.19 185 SER B N 1
ATOM 4742 C CA . SER B 1 185 ? 0.896 -35.844 -34.625 1 87.19 185 SER B CA 1
ATOM 4743 C C . SER B 1 185 ? 0.681 -37.25 -34.062 1 87.19 185 SER B C 1
ATOM 4745 O O . SER B 1 185 ? -0.458 -37.656 -33.844 1 87.19 185 SER B O 1
ATOM 4747 N N . ASN B 1 186 ? 1.808 -37.969 -33.781 1 85.31 186 ASN B N 1
ATOM 4748 C CA . ASN B 1 186 ? 1.678 -39.344 -33.281 1 85.31 186 ASN B CA 1
ATOM 4749 C C . ASN B 1 186 ? 1.661 -39.375 -31.766 1 85.31 186 ASN B C 1
ATOM 4751 O O . ASN B 1 186 ? 0.911 -40.156 -31.188 1 85.31 186 ASN B O 1
ATOM 4755 N N . ASP B 1 187 ? 2.564 -38.594 -31.141 1 87.62 187 ASP B N 1
ATOM 4756 C CA . ASP B 1 187 ? 2.664 -38.562 -29.688 1 87.62 187 ASP B CA 1
ATOM 4757 C C . ASP B 1 187 ? 2.729 -37.125 -29.172 1 87.62 187 ASP B C 1
ATOM 4759 O O . ASP B 1 187 ? 3.799 -36.5 -29.156 1 87.62 187 ASP B O 1
ATOM 4763 N N . PRO B 1 188 ? 1.582 -36.688 -28.656 1 91.56 188 PRO B N 1
ATOM 4764 C CA . PRO B 1 188 ? 1.559 -35.281 -28.234 1 91.56 188 PRO B CA 1
ATOM 4765 C C . PRO B 1 188 ? 1.982 -35.094 -26.766 1 91.56 188 PRO B C 1
ATOM 4767 O O . PRO B 1 188 ? 1.552 -34.156 -26.109 1 91.56 188 PRO B O 1
ATOM 4770 N N . ILE B 1 189 ? 2.783 -35.969 -26.172 1 90.5 189 ILE B N 1
ATOM 4771 C CA . ILE B 1 189 ? 3.188 -35.938 -24.766 1 90.5 189 ILE B CA 1
ATOM 4772 C C . ILE B 1 189 ? 3.955 -34.656 -24.484 1 90.5 189 ILE B C 1
ATOM 4774 O O . ILE B 1 189 ? 3.834 -34.062 -23.406 1 90.5 189 ILE B O 1
ATOM 4778 N N . LEU B 1 190 ? 4.723 -34.188 -25.438 1 92.06 190 LEU B N 1
ATOM 4779 C CA . LEU B 1 190 ? 5.492 -32.969 -25.25 1 92.06 190 LEU B CA 1
ATOM 4780 C C . LEU B 1 190 ? 4.57 -31.766 -25.125 1 92.06 190 LEU B C 1
ATOM 4782 O O . LEU B 1 190 ? 4.844 -30.844 -24.344 1 92.06 190 LEU B O 1
ATOM 4786 N N . VAL B 1 191 ? 3.531 -31.75 -25.922 1 94 191 VAL B N 1
ATOM 4787 C CA . VAL B 1 191 ? 2.553 -30.672 -25.859 1 94 191 VAL B CA 1
ATOM 4788 C C . VAL B 1 191 ? 1.857 -30.688 -24.5 1 94 191 VAL B C 1
ATOM 4790 O O . VAL B 1 191 ? 1.676 -29.641 -23.859 1 94 191 VAL B O 1
ATOM 4793 N N . GLN B 1 192 ? 1.497 -31.891 -24.062 1 94.62 192 GLN B N 1
ATOM 4794 C CA . GLN B 1 192 ? 0.853 -32.031 -22.766 1 94.62 192 GLN B CA 1
ATOM 4795 C C . GLN B 1 192 ? 1.745 -31.516 -21.641 1 94.62 192 GLN B C 1
ATOM 4797 O O . GLN B 1 192 ? 1.282 -30.781 -20.766 1 94.62 192 GLN B O 1
ATOM 4802 N N . LEU B 1 193 ? 3 -31.875 -21.672 1 94.69 193 LEU B N 1
ATOM 4803 C CA . LEU B 1 193 ? 3.949 -31.453 -20.656 1 94.69 193 LEU B CA 1
ATOM 4804 C C . LEU B 1 193 ? 4.18 -29.938 -20.719 1 94.69 193 LEU B C 1
ATOM 4806 O O . LEU B 1 193 ? 4.336 -29.297 -19.688 1 94.69 193 LEU B O 1
ATOM 4810 N N . ALA B 1 194 ? 4.207 -29.375 -21.891 1 95.5 194 ALA B N 1
ATOM 4811 C CA . ALA B 1 194 ? 4.355 -27.922 -22.047 1 95.5 194 ALA B CA 1
ATOM 4812 C C . ALA B 1 194 ? 3.158 -27.188 -21.453 1 95.5 194 ALA B C 1
ATOM 4814 O O . ALA B 1 194 ? 3.314 -26.109 -20.859 1 95.5 194 ALA B O 1
ATOM 4815 N N . LEU B 1 195 ? 1.968 -27.75 -21.672 1 96.44 195 LEU B N 1
ATOM 4816 C CA . LEU B 1 195 ? 0.764 -27.156 -21.109 1 96.44 195 LEU B CA 1
ATOM 4817 C C . LEU B 1 195 ? 0.814 -27.172 -19.578 1 96.44 195 LEU B C 1
ATOM 4819 O O . LEU B 1 195 ? 0.465 -26.188 -18.938 1 96.44 195 LEU B O 1
ATOM 4823 N N . GLN B 1 196 ? 1.225 -28.266 -19.016 1 97.12 196 GLN B N 1
ATOM 4824 C CA . GLN B 1 196 ? 1.384 -28.359 -17.562 1 97.12 196 GLN B CA 1
ATOM 4825 C C . GLN B 1 196 ? 2.387 -27.328 -17.047 1 97.12 196 GLN B C 1
ATOM 4827 O O . GLN B 1 196 ? 2.121 -26.625 -16.078 1 97.12 196 GLN B O 1
ATOM 4832 N N . ALA B 1 197 ? 3.5 -27.266 -17.719 1 97 197 ALA B N 1
ATOM 4833 C CA . ALA B 1 197 ? 4.535 -26.328 -17.312 1 97 197 ALA B CA 1
ATOM 4834 C C . ALA B 1 197 ? 4.016 -24.891 -17.391 1 97 197 ALA B C 1
ATOM 4836 O O . ALA B 1 197 ? 4.352 -24.062 -16.531 1 97 197 ALA B O 1
ATOM 4837 N N . CYS B 1 198 ? 3.264 -24.609 -18.359 1 96.75 198 CYS B N 1
ATOM 4838 C CA . CYS B 1 198 ? 2.711 -23.281 -18.562 1 96.75 198 CYS B CA 1
ATOM 4839 C C . CYS B 1 198 ? 1.791 -22.891 -17.406 1 96.75 198 CYS B C 1
ATOM 4841 O O . CYS B 1 198 ? 1.903 -21.797 -16.859 1 96.75 198 CYS B O 1
ATOM 4843 N N . VAL B 1 199 ? 0.912 -23.75 -17.047 1 97.25 199 VAL B N 1
ATOM 4844 C CA . VAL B 1 199 ? -0.028 -23.484 -15.953 1 97.25 199 VAL B CA 1
ATOM 4845 C C . VAL B 1 199 ? 0.73 -23.359 -14.633 1 97.25 199 VAL B C 1
ATOM 4847 O O . VAL B 1 199 ? 0.403 -22.516 -13.805 1 97.25 199 VAL B O 1
ATOM 4850 N N . CYS B 1 200 ? 1.733 -24.141 -14.469 1 96.94 200 CYS B N 1
ATOM 4851 C CA . CYS B 1 200 ? 2.537 -24.094 -13.258 1 96.94 200 CYS B CA 1
ATOM 4852 C C . CYS B 1 200 ? 3.26 -22.75 -13.148 1 96.94 200 CYS B C 1
ATOM 4854 O O . CYS B 1 200 ? 3.27 -22.125 -12.078 1 96.94 200 CYS B O 1
ATOM 4856 N N . ILE B 1 201 ? 3.834 -22.328 -14.219 1 96.44 201 ILE B N 1
ATOM 4857 C CA . ILE B 1 201 ? 4.574 -21.078 -14.211 1 96.44 201 ILE B CA 1
ATOM 4858 C C . ILE B 1 201 ? 3.611 -19.906 -13.969 1 96.44 201 ILE B C 1
ATOM 4860 O O . ILE B 1 201 ? 3.938 -18.969 -13.242 1 96.44 201 ILE B O 1
ATOM 4864 N N . ALA B 1 202 ? 2.482 -19.984 -14.625 1 96.19 202 ALA B N 1
ATOM 4865 C CA . ALA B 1 202 ? 1.479 -18.938 -14.414 1 96.19 202 ALA B CA 1
ATOM 4866 C C . ALA B 1 202 ? 1.025 -18.906 -12.961 1 96.19 202 ALA B C 1
ATOM 4868 O O . ALA B 1 202 ? 0.884 -17.828 -12.375 1 96.19 202 ALA B O 1
ATOM 4869 N N . GLY B 1 203 ? 0.759 -20.031 -12.438 1 95.31 203 GLY B N 1
ATOM 4870 C CA . GLY B 1 203 ? 0.378 -20.125 -11.039 1 95.31 203 GLY B CA 1
ATOM 4871 C C . GLY B 1 203 ? 1.441 -19.578 -10.094 1 95.31 203 GLY B C 1
ATOM 4872 O O . GLY B 1 203 ? 1.132 -18.844 -9.156 1 95.31 203 GLY B O 1
ATOM 4873 N N . LYS B 1 204 ? 2.664 -19.953 -10.359 1 94.75 204 LYS B N 1
ATOM 4874 C CA . LYS B 1 204 ? 3.77 -19.5 -9.523 1 94.75 204 LYS B CA 1
ATOM 4875 C C . LYS B 1 204 ? 3.926 -17.984 -9.594 1 94.75 204 LYS B C 1
ATOM 4877 O O . LYS B 1 204 ? 4.137 -17.328 -8.578 1 94.75 204 LYS B O 1
ATOM 4882 N N . ARG B 1 205 ? 3.873 -17.438 -10.75 1 92.12 205 ARG B N 1
ATOM 4883 C CA . ARG B 1 205 ? 3.979 -15.992 -10.93 1 92.12 205 ARG B CA 1
ATOM 4884 C C . ARG B 1 205 ? 2.871 -15.266 -10.172 1 92.12 205 ARG B C 1
ATOM 4886 O O . ARG B 1 205 ? 3.111 -14.234 -9.547 1 92.12 205 ARG B O 1
ATOM 4893 N N . ALA B 1 206 ? 1.714 -15.758 -10.289 1 92.56 206 ALA B N 1
ATOM 4894 C CA . ALA B 1 206 ? 0.591 -15.188 -9.555 1 92.56 206 ALA B CA 1
ATOM 4895 C C . ALA B 1 206 ? 0.814 -15.281 -8.047 1 92.56 206 ALA B C 1
ATOM 4897 O O . ALA B 1 206 ? 0.484 -14.352 -7.301 1 92.56 206 ALA B O 1
ATOM 4898 N N . TRP B 1 207 ? 1.428 -16.328 -7.625 1 92.31 207 TRP B N 1
ATOM 4899 C CA . TRP B 1 207 ? 1.67 -16.625 -6.219 1 92.31 207 TRP B CA 1
ATOM 4900 C C . TRP B 1 207 ? 2.672 -15.633 -5.621 1 92.31 207 TRP B C 1
ATOM 4902 O O . TRP B 1 207 ? 2.699 -15.43 -4.406 1 92.31 207 TRP B O 1
ATOM 4912 N N . GLU B 1 208 ? 3.455 -15.055 -6.375 1 91.25 208 GLU B N 1
ATOM 4913 C CA . GLU B 1 208 ? 4.512 -14.172 -5.898 1 91.25 208 GLU B CA 1
ATOM 4914 C C . GLU B 1 208 ? 3.949 -12.812 -5.477 1 91.25 208 GLU B C 1
ATOM 4916 O O . GLU B 1 208 ? 4.605 -12.062 -4.758 1 91.25 208 GLU B O 1
ATOM 4921 N N . SER B 1 209 ? 2.758 -12.523 -5.855 1 93.38 209 SER B N 1
ATOM 4922 C CA . SER B 1 209 ? 2.109 -11.281 -5.445 1 93.38 209 SER B CA 1
ATOM 4923 C C . SER B 1 209 ? 1.711 -11.328 -3.975 1 93.38 209 SER B C 1
ATOM 4925 O O . SER B 1 209 ? 1.585 -12.406 -3.393 1 93.38 209 SER B O 1
ATOM 4927 N N . PHE B 1 210 ? 1.675 -10.195 -3.297 1 96.31 210 PHE B N 1
ATOM 4928 C CA . PHE B 1 210 ? 1.181 -10.133 -1.928 1 96.31 210 PHE B CA 1
ATOM 4929 C C . PHE B 1 210 ? -0.285 -10.539 -1.86 1 96.31 210 PHE B C 1
ATOM 4931 O O . PHE B 1 210 ? -0.688 -11.273 -0.956 1 96.31 210 PHE B O 1
ATOM 4938 N N . CYS B 1 211 ? -1.035 -9.945 -2.768 1 95.06 211 CYS B N 1
ATOM 4939 C CA . CYS B 1 211 ? -2.451 -10.266 -2.924 1 95.06 211 CYS B CA 1
ATOM 4940 C C . CYS B 1 211 ? -2.824 -10.375 -4.398 1 95.06 211 CYS B C 1
ATOM 4942 O O . CYS B 1 211 ? -2.707 -9.398 -5.145 1 95.06 211 CYS B O 1
ATOM 4944 N N . LEU B 1 212 ? -3.328 -11.531 -4.699 1 93.38 212 LEU B N 1
ATOM 4945 C CA . LEU B 1 212 ? -3.699 -11.789 -6.086 1 93.38 212 LEU B CA 1
ATOM 4946 C C . LEU B 1 212 ? -4.805 -10.844 -6.539 1 93.38 212 LEU B C 1
ATOM 4948 O O . LEU B 1 212 ? -5.812 -10.68 -5.848 1 93.38 212 LEU B O 1
ATOM 4952 N N . GLY B 1 213 ? -4.547 -10.195 -7.699 1 89.75 213 GLY B N 1
ATOM 4953 C CA . GLY B 1 213 ? -5.582 -9.344 -8.273 1 89.75 213 GLY B CA 1
ATOM 4954 C C . GLY B 1 213 ? -5.359 -7.871 -7.992 1 89.75 213 GLY B C 1
ATOM 4955 O O . GLY B 1 213 ? -5.973 -7.016 -8.633 1 89.75 213 GLY B O 1
ATOM 4956 N N . LEU B 1 214 ? -4.5 -7.582 -6.977 1 92.25 214 LEU B N 1
ATOM 4957 C CA . LEU B 1 214 ? -4.203 -6.18 -6.695 1 92.25 214 LEU B CA 1
ATOM 4958 C C . LEU B 1 214 ? -3.367 -5.566 -7.812 1 92.25 214 LEU B C 1
ATOM 4960 O O . LEU B 1 214 ? -2.516 -6.242 -8.398 1 92.25 214 LEU B O 1
ATOM 4964 N N . PRO B 1 215 ? -3.672 -4.309 -7.996 1 88.94 215 PRO B N 1
ATOM 4965 C CA . PRO B 1 215 ? -2.793 -3.639 -8.961 1 88.94 215 PRO B CA 1
ATOM 4966 C C . PRO B 1 215 ? -1.319 -3.719 -8.57 1 88.94 215 PRO B C 1
ATOM 4968 O O . PRO B 1 215 ? -0.991 -3.695 -7.379 1 88.94 215 PRO B O 1
ATOM 4971 N N . ALA B 1 216 ? -0.476 -3.744 -9.594 1 87.69 216 ALA B N 1
ATOM 4972 C CA . ALA B 1 216 ? 0.948 -4.02 -9.422 1 87.69 216 ALA B CA 1
ATOM 4973 C C . ALA B 1 216 ? 1.588 -3.029 -8.461 1 87.69 216 ALA B C 1
ATOM 4975 O O . ALA B 1 216 ? 2.389 -3.414 -7.602 1 87.69 216 ALA B O 1
ATOM 4976 N N . LYS B 1 217 ? 1.212 -1.774 -8.578 1 87.56 217 LYS B N 1
ATOM 4977 C CA . LYS B 1 217 ? 1.816 -0.756 -7.727 1 87.56 217 LYS B CA 1
ATOM 4978 C C . LYS B 1 217 ? 1.415 -0.951 -6.27 1 87.56 217 LYS B C 1
ATOM 4980 O O . LYS B 1 217 ? 2.258 -0.88 -5.371 1 87.56 217 LYS B O 1
ATOM 4985 N N . SER B 1 218 ? 0.146 -1.177 -6.051 1 91.69 218 SER B N 1
ATOM 4986 C CA . SER B 1 218 ? -0.352 -1.425 -4.703 1 91.69 218 SER B CA 1
ATOM 4987 C C . SER B 1 218 ? 0.247 -2.699 -4.117 1 91.69 218 SER B C 1
ATOM 4989 O O . SER B 1 218 ? 0.664 -2.719 -2.957 1 91.69 218 SER B O 1
ATOM 4991 N N . ASP B 1 219 ? 0.314 -3.646 -4.957 1 94.81 219 ASP B N 1
ATOM 4992 C CA . ASP B 1 219 ? 0.891 -4.918 -4.531 1 94.81 219 ASP B CA 1
ATOM 4993 C C . ASP B 1 219 ? 2.375 -4.766 -4.207 1 94.81 219 ASP B C 1
ATOM 4995 O O . ASP B 1 219 ? 2.873 -5.375 -3.258 1 94.81 219 ASP B O 1
ATOM 4999 N N . GLY B 1 220 ? 3.023 -4.02 -5.004 1 93.06 220 GLY B N 1
ATOM 5000 C CA . GLY B 1 220 ? 4.445 -3.793 -4.797 1 93.06 220 GLY B CA 1
ATOM 5001 C C . GLY B 1 220 ? 4.762 -3.148 -3.463 1 93.06 220 GLY B C 1
ATOM 5002 O O . GLY B 1 220 ? 5.691 -3.564 -2.77 1 93.06 220 GLY B O 1
ATOM 5003 N N . VAL B 1 221 ? 3.98 -2.184 -3.064 1 94 221 VAL B N 1
ATOM 5004 C CA . VAL B 1 221 ? 4.199 -1.471 -1.811 1 94 221 VAL B CA 1
ATOM 5005 C C . VAL B 1 221 ? 3.992 -2.42 -0.633 1 94 221 VAL B C 1
ATOM 5007 O O . VAL B 1 221 ? 4.805 -2.457 0.293 1 94 221 VAL B O 1
ATOM 5010 N N . LEU B 1 222 ? 2.973 -3.156 -0.683 1 96.62 222 LEU B N 1
ATOM 5011 C CA . LEU B 1 222 ? 2.656 -4.082 0.399 1 96.62 222 LEU B CA 1
ATOM 5012 C C . LEU B 1 222 ? 3.693 -5.195 0.483 1 96.62 222 LEU B C 1
ATOM 5014 O O . LEU B 1 222 ? 4.086 -5.602 1.578 1 96.62 222 LEU B O 1
ATOM 5018 N N . SER B 1 223 ? 4.172 -5.586 -0.689 1 95.25 223 SER B N 1
ATOM 5019 C CA . SER B 1 223 ? 5.172 -6.645 -0.728 1 95.25 223 SER B CA 1
ATOM 5020 C C . SER B 1 223 ? 6.492 -6.184 -0.112 1 95.25 223 SER B C 1
ATOM 5022 O O . SER B 1 223 ? 7.137 -6.938 0.62 1 95.25 223 SER B O 1
ATOM 5024 N N . ILE B 1 224 ? 6.824 -4.98 -0.38 1 94.38 224 ILE B N 1
ATOM 5025 C CA . ILE B 1 224 ? 8.078 -4.449 0.133 1 94.38 224 ILE B CA 1
ATOM 5026 C C . ILE B 1 224 ? 7.992 -4.289 1.649 1 94.38 224 ILE B C 1
ATOM 5028 O O . ILE B 1 224 ? 8.945 -4.594 2.369 1 94.38 224 ILE B O 1
ATOM 5032 N N . ILE B 1 225 ? 6.914 -3.797 2.119 1 96.12 225 ILE B N 1
ATOM 5033 C CA . ILE B 1 225 ? 6.723 -3.625 3.555 1 96.12 225 ILE B CA 1
ATOM 5034 C C . ILE B 1 225 ? 6.734 -4.988 4.246 1 96.12 225 ILE B C 1
ATOM 5036 O O . ILE B 1 225 ? 7.391 -5.16 5.277 1 96.12 225 ILE B O 1
ATOM 5040 N N . TYR B 1 226 ? 6.098 -5.895 3.674 1 96.12 226 TYR B N 1
ATOM 5041 C CA . TYR B 1 226 ? 6.055 -7.227 4.266 1 96.12 226 TYR B CA 1
ATOM 5042 C C . TYR B 1 226 ? 7.441 -7.852 4.309 1 96.12 226 TYR B C 1
ATOM 5044 O O . TYR B 1 226 ? 7.801 -8.523 5.281 1 96.12 226 TYR B O 1
ATOM 5052 N N . ARG B 1 227 ? 8.109 -7.723 3.25 1 91.88 227 ARG B N 1
ATOM 5053 C CA . ARG B 1 227 ? 9.469 -8.25 3.234 1 91.88 227 ARG B CA 1
ATOM 5054 C C . ARG B 1 227 ? 10.297 -7.668 4.375 1 91.88 227 ARG B C 1
ATOM 5056 O O . ARG B 1 227 ? 11.039 -8.391 5.043 1 91.88 227 ARG B O 1
ATOM 5063 N N . SER B 1 228 ? 10.164 -6.41 4.59 1 93.12 228 SER B N 1
ATOM 5064 C CA . SER B 1 228 ? 10.867 -5.754 5.688 1 93.12 228 SER B CA 1
ATOM 5065 C C . SER B 1 228 ? 10.414 -6.305 7.039 1 93.12 228 SER B C 1
ATOM 5067 O O . SER B 1 228 ? 11.242 -6.555 7.918 1 93.12 228 SER B O 1
ATOM 5069 N N . LEU B 1 229 ? 9.125 -6.5 7.18 1 92.88 229 LEU B N 1
ATOM 5070 C CA . LEU B 1 229 ? 8.578 -7.043 8.422 1 92.88 229 LEU B CA 1
ATOM 5071 C C . LEU B 1 229 ? 9.078 -8.461 8.664 1 92.88 229 LEU B C 1
ATOM 5073 O O . LEU B 1 229 ? 9.453 -8.805 9.781 1 92.88 229 LEU B O 1
ATOM 5077 N N . ARG B 1 230 ? 9.078 -9.195 7.625 1 88.06 230 ARG B N 1
ATOM 5078 C CA . ARG B 1 230 ? 9.508 -10.586 7.73 1 88.06 230 ARG B CA 1
ATOM 5079 C C . ARG B 1 230 ? 10.969 -10.68 8.148 1 88.06 230 ARG B C 1
ATOM 5081 O O . ARG B 1 230 ? 11.359 -11.602 8.859 1 88.06 230 ARG B O 1
ATOM 5088 N N . GLU B 1 231 ? 11.711 -9.75 7.766 1 85.94 231 GLU B N 1
ATOM 5089 C CA . GLU B 1 231 ? 13.141 -9.766 8.039 1 85.94 231 GLU B CA 1
ATOM 5090 C C . GLU B 1 231 ? 13.445 -9.211 9.43 1 85.94 231 GLU B C 1
ATOM 5092 O O . GLU B 1 231 ? 14.383 -9.664 10.086 1 85.94 231 GLU B O 1
ATOM 5097 N N . LEU B 1 232 ? 12.594 -8.25 9.906 1 86.5 232 LEU B N 1
ATOM 5098 C CA . LEU B 1 232 ? 13.008 -7.5 11.086 1 86.5 232 LEU B CA 1
ATOM 5099 C C . LEU B 1 232 ? 12.133 -7.844 12.281 1 86.5 232 LEU B C 1
ATOM 5101 O O . LEU B 1 232 ? 12.508 -7.574 13.43 1 86.5 232 LEU B O 1
ATOM 5105 N N . GLU B 1 233 ? 10.984 -8.383 11.992 1 86.56 233 GLU B N 1
ATOM 5106 C CA . GLU B 1 233 ? 10.047 -8.68 13.078 1 86.56 233 GLU B CA 1
ATOM 5107 C C . GLU B 1 233 ? 9.93 -10.18 13.297 1 86.56 233 GLU B C 1
ATOM 5109 O O . GLU B 1 233 ? 10.195 -10.977 12.391 1 86.56 233 GLU B O 1
ATOM 5114 N N . PRO B 1 234 ? 9.602 -10.555 14.531 1 83.06 234 PRO B N 1
ATOM 5115 C CA . PRO B 1 234 ? 9.32 -11.977 14.75 1 83.06 234 PRO B CA 1
ATOM 5116 C C . PRO B 1 234 ? 8.219 -12.508 13.836 1 83.06 234 PRO B C 1
ATOM 5118 O O . PRO B 1 234 ? 7.387 -11.742 13.352 1 83.06 234 PRO B O 1
ATOM 5121 N N . GLN B 1 235 ? 8.234 -13.82 13.625 1 83.31 235 GLN B N 1
ATOM 5122 C CA . GLN B 1 235 ? 7.352 -14.484 12.672 1 83.31 235 GLN B CA 1
ATOM 5123 C C . GLN B 1 235 ? 5.887 -14.227 13.016 1 83.31 235 GLN B C 1
ATOM 5125 O O . GLN B 1 235 ? 5.09 -13.883 12.141 1 83.31 235 GLN B O 1
ATOM 5130 N N . PRO B 1 236 ? 5.461 -14.289 14.219 1 82.75 236 PRO B N 1
ATOM 5131 C CA . PRO B 1 236 ? 4.039 -14.062 14.484 1 82.75 236 PRO B CA 1
ATOM 5132 C C . PRO B 1 236 ? 3.607 -12.625 14.172 1 82.75 236 PRO B C 1
ATOM 5134 O O . PRO B 1 236 ? 2.473 -12.406 13.742 1 82.75 236 PRO B O 1
ATOM 5137 N N . THR B 1 237 ? 4.5 -11.656 14.43 1 86.31 237 THR B N 1
ATOM 5138 C CA . THR B 1 237 ? 4.184 -10.258 14.148 1 86.31 237 THR B CA 1
ATOM 5139 C C . THR B 1 237 ? 4.055 -10.016 12.648 1 86.31 237 THR B C 1
ATOM 5141 O O . THR B 1 237 ? 3.092 -9.398 12.195 1 86.31 237 THR B O 1
ATOM 5144 N N . ALA B 1 238 ? 5.016 -10.555 11.93 1 90.69 238 ALA B N 1
ATOM 5145 C CA . ALA B 1 238 ? 4.996 -10.398 10.477 1 90.69 238 ALA B CA 1
ATOM 5146 C C . ALA B 1 238 ? 3.801 -11.125 9.859 1 90.69 238 ALA B C 1
ATOM 5148 O O . ALA B 1 238 ? 3.133 -10.586 8.977 1 90.69 238 ALA B O 1
ATOM 5149 N N . SER B 1 239 ? 3.514 -12.289 10.32 1 91 239 SER B N 1
ATOM 5150 C CA . SER B 1 239 ? 2.404 -13.07 9.789 1 91 239 SER B CA 1
ATOM 5151 C C . SER B 1 239 ? 1.062 -12.43 10.125 1 91 239 SER B C 1
ATOM 5153 O O . SER B 1 239 ? 0.131 -12.477 9.32 1 91 239 SER B O 1
ATOM 5155 N N . LYS B 1 240 ? 0.969 -11.906 11.273 1 91.31 240 LYS B N 1
ATOM 5156 C CA . LYS B 1 240 ? -0.276 -11.242 11.656 1 91.31 240 LYS B CA 1
ATOM 5157 C C . LYS B 1 240 ? -0.51 -9.992 10.82 1 91.31 240 LYS B C 1
ATOM 5159 O O . LYS B 1 240 ? -1.644 -9.703 10.43 1 91.31 240 LYS B O 1
ATOM 5164 N N . TRP B 1 241 ? 0.542 -9.203 10.672 1 94.56 241 TRP B N 1
ATOM 5165 C CA . TRP B 1 241 ? 0.434 -8.047 9.789 1 94.56 241 TRP B CA 1
ATOM 5166 C C . TRP B 1 241 ? -0.055 -8.469 8.406 1 94.56 241 TRP B C 1
ATOM 5168 O O . TRP B 1 241 ? -0.946 -7.832 7.84 1 94.56 241 TRP B O 1
ATOM 5178 N N . ARG B 1 242 ? 0.542 -9.531 7.895 1 95.25 242 ARG B N 1
ATOM 5179 C CA . ARG B 1 242 ? 0.14 -10.047 6.59 1 95.25 242 ARG B CA 1
ATOM 5180 C C . ARG B 1 242 ? -1.324 -10.477 6.598 1 95.25 242 ARG B C 1
ATOM 5182 O O . ARG B 1 242 ? -2.078 -10.133 5.684 1 95.25 242 ARG B O 1
ATOM 5189 N N . SER B 1 243 ? -1.686 -11.211 7.594 1 94.31 243 SER B N 1
ATOM 5190 C CA . SER B 1 243 ? -3.043 -11.734 7.707 1 94.31 243 SER B CA 1
ATOM 5191 C C . SER B 1 243 ? -4.066 -10.609 7.762 1 94.31 243 SER B C 1
ATOM 5193 O O . SER B 1 243 ? -5.066 -10.633 7.043 1 94.31 243 SER B O 1
ATOM 5195 N N . LEU B 1 244 ? -3.811 -9.586 8.594 1 94.38 244 LEU B N 1
ATOM 5196 C CA . LEU B 1 244 ? -4.715 -8.445 8.727 1 94.38 244 LEU B CA 1
ATOM 5197 C C . LEU B 1 244 ? -4.82 -7.672 7.422 1 94.38 244 LEU B C 1
ATOM 5199 O O . LEU B 1 244 ? -5.922 -7.34 6.977 1 94.38 244 LEU B O 1
ATOM 5203 N N . THR B 1 245 ? -3.67 -7.422 6.84 1 97.06 245 THR B N 1
ATOM 5204 C CA . THR B 1 245 ? -3.633 -6.645 5.609 1 97.06 245 THR B CA 1
ATOM 5205 C C . THR B 1 245 ? -4.391 -7.359 4.492 1 97.06 245 THR B C 1
ATOM 5207 O O . THR B 1 245 ? -5.254 -6.766 3.842 1 97.06 245 THR B O 1
ATOM 5210 N N . HIS B 1 246 ? -4.047 -8.617 4.336 1 96.75 246 HIS B N 1
ATOM 5211 C CA . HIS B 1 246 ? -4.691 -9.414 3.297 1 96.75 246 HIS B CA 1
ATOM 5212 C C . HIS B 1 246 ? -6.188 -9.539 3.545 1 96.75 246 HIS B C 1
ATOM 5214 O O . HIS B 1 246 ? -6.992 -9.391 2.619 1 96.75 246 HIS B O 1
ATOM 5220 N N . GLY B 1 247 ? -6.555 -9.805 4.766 1 94.94 247 GLY B N 1
ATOM 5221 C CA . GLY B 1 247 ? -7.961 -9.914 5.117 1 94.94 247 GLY B CA 1
ATOM 5222 C C . GLY B 1 247 ? -8.742 -8.648 4.848 1 94.94 247 GLY B C 1
ATOM 5223 O O . GLY B 1 247 ? -9.859 -8.703 4.324 1 94.94 247 GLY B O 1
ATOM 5224 N N . HIS B 1 248 ? -8.195 -7.586 5.168 1 95.06 248 HIS B N 1
ATOM 5225 C CA . HIS B 1 248 ? -8.906 -6.328 5 1 95.06 248 HIS B CA 1
ATOM 5226 C C . HIS B 1 248 ? -8.953 -5.91 3.533 1 95.06 248 HIS B C 1
ATOM 5228 O O . HIS B 1 248 ? -9.891 -5.242 3.1 1 95.06 248 HIS B O 1
ATOM 5234 N N . ILE B 1 249 ? -7.945 -6.25 2.729 1 96.56 249 ILE B N 1
ATOM 5235 C CA . ILE B 1 249 ? -8.016 -6.023 1.288 1 96.56 249 ILE B CA 1
ATOM 5236 C C . ILE B 1 249 ? -9.25 -6.719 0.718 1 96.56 249 ILE B C 1
ATOM 5238 O O . ILE B 1 249 ? -9.992 -6.133 -0.075 1 96.56 249 ILE B O 1
ATOM 5242 N N . HIS B 1 250 ? -9.477 -7.895 1.183 1 94.56 250 HIS B N 1
ATOM 5243 C CA . HIS B 1 250 ? -10.609 -8.656 0.675 1 94.56 250 HIS B CA 1
ATOM 5244 C C . HIS B 1 250 ? -11.922 -8.133 1.247 1 94.56 250 HIS B C 1
ATOM 5246 O O . HIS B 1 250 ? -12.984 -8.289 0.63 1 94.56 250 HIS B O 1
ATOM 5252 N N . THR B 1 251 ? -11.844 -7.531 2.42 1 91.56 251 THR B N 1
ATOM 5253 C CA . THR B 1 251 ? -13.023 -6.887 2.973 1 91.56 251 THR B CA 1
ATOM 5254 C C . THR B 1 251 ? -13.391 -5.641 2.17 1 91.56 251 THR B C 1
ATOM 5256 O O . THR B 1 251 ? -14.562 -5.391 1.904 1 91.56 251 THR B O 1
ATOM 5259 N N . ILE B 1 252 ? -12.383 -4.898 1.804 1 91.19 252 ILE B N 1
ATOM 5260 C CA . ILE B 1 252 ? -12.57 -3.678 1.027 1 91.19 252 ILE B CA 1
ATOM 5261 C C . ILE B 1 252 ? -13.031 -4.027 -0.384 1 91.19 252 ILE B C 1
ATOM 5263 O O . ILE B 1 252 ? -13.898 -3.354 -0.947 1 91.19 252 ILE B O 1
ATOM 5267 N N . TYR B 1 253 ? -12.359 -5.141 -0.895 1 91.06 253 TYR B N 1
ATOM 5268 C CA . TYR B 1 253 ? -12.672 -5.617 -2.236 1 91.06 253 TYR B CA 1
ATOM 5269 C C . TYR B 1 253 ? -13.18 -7.055 -2.199 1 91.06 253 TYR B C 1
ATOM 5271 O O . TYR B 1 253 ? -12.453 -7.984 -2.555 1 91.06 253 TYR B O 1
ATOM 5279 N N . PRO B 1 254 ? -14.422 -7.301 -2 1 89.56 254 PRO B N 1
ATOM 5280 C CA . PRO B 1 254 ? -14.938 -8.656 -1.807 1 89.56 254 PRO B CA 1
ATOM 5281 C C . PRO B 1 254 ? -14.914 -9.484 -3.09 1 89.56 254 PRO B C 1
ATOM 5283 O O . PRO B 1 254 ? -14.859 -10.719 -3.033 1 89.56 254 PRO B O 1
ATOM 5286 N N . THR B 1 255 ? -14.953 -8.906 -4.27 1 91.25 255 THR B N 1
ATOM 5287 C CA . THR B 1 255 ? -15 -9.641 -5.531 1 91.25 255 THR B CA 1
ATOM 5288 C C . THR B 1 255 ? -13.594 -9.852 -6.082 1 91.25 255 THR B C 1
ATOM 5290 O O . THR B 1 255 ? -13.422 -10.383 -7.184 1 91.25 255 THR B O 1
ATOM 5293 N N . LEU B 1 256 ? -12.656 -9.414 -5.305 1 93.62 256 LEU B N 1
ATOM 5294 C CA . LEU B 1 256 ? -11.273 -9.469 -5.781 1 93.62 256 LEU B CA 1
ATOM 5295 C C . LEU B 1 256 ? -10.852 -10.914 -6.051 1 93.62 256 LEU B C 1
ATOM 5297 O O . LEU B 1 256 ? -10.172 -11.188 -7.039 1 93.62 256 LEU B O 1
ATOM 5301 N N . ALA B 1 257 ? -11.227 -11.844 -5.254 1 92.62 257 ALA B N 1
ATOM 5302 C CA . ALA B 1 257 ? -10.852 -13.25 -5.41 1 92.62 257 ALA B CA 1
ATOM 5303 C C . ALA B 1 257 ? -11.406 -13.828 -6.707 1 92.62 257 ALA B C 1
ATOM 5305 O O . ALA B 1 257 ? -10.688 -14.469 -7.469 1 92.62 257 ALA B O 1
ATOM 5306 N N . ALA B 1 258 ? -12.656 -13.586 -6.91 1 92.31 258 ALA B N 1
ATOM 5307 C CA . ALA B 1 258 ? -13.297 -14.086 -8.125 1 92.31 258 ALA B CA 1
ATOM 5308 C C . ALA B 1 258 ? -12.711 -13.422 -9.367 1 92.31 258 ALA B C 1
ATOM 5310 O O . ALA B 1 258 ? -12.477 -14.086 -10.383 1 92.31 258 ALA B O 1
ATOM 5311 N N . TYR B 1 259 ? -12.523 -12.195 -9.234 1 92.5 259 TYR B N 1
ATOM 5312 C CA . TYR B 1 259 ? -11.922 -11.453 -10.336 1 92.5 259 TYR B CA 1
ATOM 5313 C C . TYR B 1 259 ? -10.539 -12.008 -10.672 1 92.5 259 TYR B C 1
ATOM 5315 O O . TYR B 1 259 ? -10.219 -12.211 -11.844 1 92.5 259 TYR B O 1
ATOM 5323 N N . SER B 1 260 ? -9.781 -12.172 -9.703 1 94.38 260 SER B N 1
ATOM 5324 C CA . SER B 1 260 ? -8.422 -12.664 -9.891 1 94.38 260 SER B CA 1
ATOM 5325 C C . SER B 1 260 ? -8.406 -14.062 -10.5 1 94.38 260 SER B C 1
ATOM 5327 O O . SER B 1 260 ? -7.582 -14.359 -11.367 1 94.38 260 SER B O 1
ATOM 5329 N N . ALA B 1 261 ? -9.266 -14.898 -10.039 1 95.12 261 ALA B N 1
ATOM 5330 C CA . ALA B 1 261 ? -9.367 -16.25 -10.578 1 95.12 261 ALA B CA 1
ATOM 5331 C C . ALA B 1 261 ? -9.719 -16.219 -12.062 1 95.12 261 ALA B C 1
ATOM 5333 O O . ALA B 1 261 ? -9.109 -16.953 -12.859 1 95.12 261 ALA B O 1
ATOM 5334 N N . ASN B 1 262 ? -10.625 -15.391 -12.391 1 93.06 262 ASN B N 1
ATOM 5335 C CA . ASN B 1 262 ? -11.047 -15.289 -13.781 1 93.06 262 ASN B CA 1
ATOM 5336 C C . ASN B 1 262 ? -9.938 -14.719 -14.656 1 93.06 262 ASN B C 1
ATOM 5338 O O . ASN B 1 262 ? -9.711 -15.195 -15.773 1 93.06 262 ASN B O 1
ATOM 5342 N N . GLU B 1 263 ? -9.312 -13.68 -14.141 1 94.12 263 GLU B N 1
ATOM 5343 C CA . GLU B 1 263 ? -8.234 -13.062 -14.906 1 94.12 263 GLU B CA 1
ATOM 5344 C C . GLU B 1 263 ? -7.082 -14.039 -15.125 1 94.12 263 GLU B C 1
ATOM 5346 O O . GLU B 1 263 ? -6.512 -14.094 -16.219 1 94.12 263 GLU B O 1
ATOM 5351 N N . LEU B 1 264 ? -6.773 -14.719 -14.156 1 95.62 264 LEU B N 1
ATOM 5352 C CA . LEU B 1 264 ? -5.695 -15.695 -14.266 1 95.62 264 LEU B CA 1
ATOM 5353 C C . LEU B 1 264 ? -6.074 -16.812 -15.227 1 95.62 264 LEU B C 1
ATOM 5355 O O . LEU B 1 264 ? -5.238 -17.281 -16 1 95.62 264 LEU B O 1
ATOM 5359 N N . ALA B 1 265 ? -7.289 -17.25 -15.164 1 94.88 265 ALA B N 1
ATOM 5360 C CA . ALA B 1 265 ? -7.762 -18.297 -16.078 1 94.88 265 ALA B CA 1
ATOM 5361 C C . ALA B 1 265 ? -7.676 -17.828 -17.531 1 94.88 265 ALA B C 1
ATOM 5363 O O . ALA B 1 265 ? -7.258 -18.594 -18.406 1 94.88 265 ALA B O 1
ATOM 5364 N N . GLU B 1 266 ? -8.023 -16.625 -17.719 1 92.12 266 GLU B N 1
ATOM 5365 C CA . GLU B 1 266 ? -7.953 -16.078 -19.062 1 92.12 266 GLU B CA 1
ATOM 5366 C C . GLU B 1 266 ? -6.508 -15.992 -19.562 1 92.12 266 GLU B C 1
ATOM 5368 O O . GLU B 1 266 ? -6.223 -16.266 -20.719 1 92.12 266 GLU B O 1
ATOM 5373 N N . THR B 1 267 ? -5.688 -15.586 -18.719 1 93.62 267 THR B N 1
ATOM 5374 C CA . THR B 1 267 ? -4.27 -15.531 -19.062 1 93.62 267 THR B CA 1
ATOM 5375 C C . THR B 1 267 ? -3.742 -16.922 -19.391 1 93.62 267 THR B C 1
ATOM 5377 O O . THR B 1 267 ? -3.043 -17.094 -20.391 1 93.62 267 THR B O 1
ATOM 5380 N N . MET B 1 268 ? -4.117 -17.891 -18.594 1 95.56 268 MET B N 1
ATOM 5381 C CA . MET B 1 268 ? -3.672 -19.266 -18.828 1 95.56 268 MET B CA 1
ATOM 5382 C C . MET B 1 268 ? -4.227 -19.797 -20.141 1 95.56 268 MET B C 1
ATOM 5384 O O . MET B 1 268 ? -3.547 -20.547 -20.844 1 95.56 268 MET B O 1
ATOM 5388 N N . LEU B 1 269 ? -5.414 -19.391 -20.422 1 93.56 269 LEU B N 1
ATOM 5389 C CA . LEU B 1 269 ? -6.031 -19.812 -21.672 1 93.56 269 LEU B CA 1
ATOM 5390 C C . LEU B 1 269 ? -5.297 -19.219 -22.875 1 93.56 269 LEU B C 1
ATOM 5392 O O . LEU B 1 269 ? -5.035 -19.922 -23.844 1 93.56 269 LEU B O 1
ATOM 5396 N N . ARG B 1 270 ? -4.973 -17.984 -22.75 1 92.19 270 ARG B N 1
ATOM 5397 C CA . ARG B 1 270 ? -4.219 -17.328 -23.828 1 92.19 270 ARG B CA 1
ATOM 5398 C C . ARG B 1 270 ? -2.865 -18 -24.031 1 92.19 270 ARG B C 1
ATOM 5400 O O . ARG B 1 270 ? -2.447 -18.234 -25.156 1 92.19 270 ARG B O 1
ATOM 5407 N N . TRP B 1 271 ? -2.242 -18.281 -22.984 1 94.44 271 TRP B N 1
ATOM 5408 C CA . TRP B 1 271 ? -0.939 -18.938 -23.062 1 94.44 271 TRP B CA 1
ATOM 5409 C C . TRP B 1 271 ? -1.066 -20.328 -23.656 1 94.44 271 TRP B C 1
ATOM 5411 O O . TRP B 1 271 ? -0.199 -20.781 -24.422 1 94.44 271 TRP B O 1
ATOM 5421 N N . THR B 1 272 ? -2.107 -21.031 -23.266 1 93.88 272 THR B N 1
ATOM 5422 C CA . THR B 1 272 ? -2.383 -22.359 -23.797 1 93.88 272 THR B CA 1
ATOM 5423 C C . THR B 1 272 ? -2.58 -22.297 -25.312 1 93.88 272 THR B C 1
ATOM 5425 O O . THR B 1 272 ? -2.043 -23.141 -26.047 1 93.88 272 THR B O 1
ATOM 5428 N N . LEU B 1 273 ? -3.27 -21.312 -25.734 1 90.81 273 LEU B N 1
ATOM 5429 C CA . LEU B 1 273 ? -3.525 -21.156 -27.172 1 90.81 273 LEU B CA 1
ATOM 5430 C C . LEU B 1 273 ? -2.23 -20.891 -27.922 1 90.81 273 LEU B C 1
ATOM 5432 O O . LEU B 1 273 ? -2.045 -21.375 -29.047 1 90.81 273 LEU B O 1
ATOM 5436 N N . ASP B 1 274 ? -1.383 -20.125 -27.312 1 91.62 274 ASP B N 1
ATOM 5437 C CA . ASP B 1 274 ? -0.079 -19.875 -27.922 1 91.62 274 ASP B CA 1
ATOM 5438 C C . ASP B 1 274 ? 0.692 -21.188 -28.125 1 91.62 274 ASP B C 1
ATOM 5440 O O . ASP B 1 274 ? 1.299 -21.391 -29.172 1 91.62 274 ASP B O 1
ATOM 5444 N N . ILE B 1 275 ? 0.638 -22.031 -27.172 1 94.12 275 ILE B N 1
ATOM 5445 C CA . ILE B 1 275 ? 1.367 -23.297 -27.219 1 94.12 275 ILE B CA 1
ATOM 5446 C C . ILE B 1 275 ? 0.772 -24.203 -28.281 1 94.12 275 ILE B C 1
ATOM 5448 O O . ILE B 1 275 ? 1.506 -24.828 -29.047 1 94.12 275 ILE B O 1
ATOM 5452 N N . LEU B 1 276 ? -0.532 -24.25 -28.406 1 91.5 276 LEU B N 1
ATOM 5453 C CA . LEU B 1 276 ? -1.199 -25.094 -29.391 1 91.5 276 LEU B CA 1
ATOM 5454 C C . LEU B 1 276 ? -0.904 -24.609 -30.812 1 91.5 276 LEU B C 1
ATOM 5456 O O . LEU B 1 276 ? -0.707 -25.422 -31.719 1 91.5 276 LEU B O 1
ATOM 5460 N N . THR B 1 277 ? -0.871 -23.328 -30.906 1 88.31 277 THR B N 1
ATOM 5461 C CA . THR B 1 277 ? -0.536 -22.766 -32.219 1 88.31 277 THR B CA 1
ATOM 5462 C C . THR B 1 277 ? 0.89 -23.125 -32.594 1 88.31 277 THR B C 1
ATOM 5464 O O . THR B 1 277 ? 1.139 -23.516 -33.75 1 88.31 277 THR B O 1
ATOM 5467 N N . LEU B 1 278 ? 1.752 -23.031 -31.703 1 89.19 278 LEU B N 1
ATOM 5468 C CA . LEU B 1 278 ? 3.154 -23.344 -31.953 1 89.19 278 LEU B CA 1
ATOM 5469 C C . LEU B 1 278 ? 3.328 -24.828 -32.281 1 89.19 278 LEU B C 1
ATOM 5471 O O . LEU B 1 278 ? 4.184 -25.203 -33.062 1 89.19 278 LEU B O 1
ATOM 5475 N N . ALA B 1 279 ? 2.555 -25.672 -31.609 1 90.62 279 ALA B N 1
ATOM 5476 C CA . ALA B 1 279 ? 2.658 -27.125 -31.766 1 90.62 279 ALA B CA 1
ATOM 5477 C C . ALA B 1 279 ? 2.012 -27.594 -33.062 1 90.62 279 ALA B C 1
ATOM 5479 O O . ALA B 1 279 ? 2.16 -28.75 -33.469 1 90.62 279 ALA B O 1
ATOM 5480 N N . GLY B 1 280 ? 1.305 -26.703 -33.75 1 87.81 280 GLY B N 1
ATOM 5481 C CA . GLY B 1 280 ? 0.703 -27.031 -35.031 1 87.81 280 GLY B CA 1
ATOM 5482 C C . GLY B 1 280 ? -0.678 -27.656 -34.906 1 87.81 280 GLY B C 1
ATOM 5483 O O . GLY B 1 280 ? -1.027 -28.562 -35.656 1 87.81 280 GLY B O 1
ATOM 5484 N N . CYS B 1 281 ? -1.359 -27.234 -33.938 1 87.62 281 CYS B N 1
ATOM 5485 C CA . CYS B 1 281 ? -2.727 -27.703 -33.75 1 87.62 281 CYS B CA 1
ATOM 5486 C C . CYS B 1 281 ? -3.613 -27.25 -34.906 1 87.62 281 CYS B C 1
ATOM 5488 O O . CYS B 1 281 ? -3.697 -26.047 -35.188 1 87.62 281 CYS B O 1
ATOM 5490 N N . VAL B 1 282 ? -4.254 -28.172 -35.625 1 80.56 282 VAL B N 1
ATOM 5491 C CA . VAL B 1 282 ? -5.027 -27.844 -36.812 1 80.56 282 VAL B CA 1
ATOM 5492 C C . VAL B 1 282 ? -6.52 -27.922 -36.5 1 80.56 282 VAL B C 1
ATOM 5494 O O . VAL B 1 282 ? -7.34 -27.328 -37.219 1 80.56 282 VAL B O 1
ATOM 5497 N N . GLY B 1 283 ? -6.855 -28.594 -35.531 1 78 283 GLY B N 1
ATOM 5498 C CA . GLY B 1 283 ? -8.281 -28.688 -35.219 1 78 283 GLY B CA 1
ATOM 5499 C C . GLY B 1 283 ? -8.578 -29.188 -33.844 1 78 283 GLY B C 1
ATOM 5500 O O . GLY B 1 283 ? -7.703 -29.75 -33.156 1 78 283 GLY B O 1
ATOM 5501 N N . ILE B 1 284 ? -9.68 -28.688 -33.344 1 74.75 284 ILE B N 1
ATOM 5502 C CA . ILE B 1 284 ? -10.18 -29.141 -32.062 1 74.75 284 ILE B CA 1
ATOM 5503 C C . ILE B 1 284 ? -11.391 -30.047 -32.25 1 74.75 284 ILE B C 1
ATOM 5505 O O . ILE B 1 284 ? -12.336 -29.688 -32.969 1 74.75 284 ILE B O 1
ATOM 5509 N N . ASP B 1 285 ? -11.203 -31.344 -32.094 1 64.38 285 ASP B N 1
ATOM 5510 C CA . ASP B 1 285 ? -12.305 -32.281 -32.219 1 64.38 285 ASP B CA 1
ATOM 5511 C C . ASP B 1 285 ? -13.406 -32 -31.219 1 64.38 285 ASP B C 1
ATOM 5513 O O . ASP B 1 285 ? -13.172 -32.062 -30 1 64.38 285 ASP B O 1
ATOM 5517 N N . SER B 1 286 ? -14.414 -31.234 -31.641 1 56.62 286 SER B N 1
ATOM 5518 C CA . SER B 1 286 ? -15.562 -30.922 -30.797 1 56.62 286 SER B CA 1
ATOM 5519 C C . SER B 1 286 ? -16.234 -32.188 -30.297 1 56.62 286 SER B C 1
ATOM 5521 O O . SER B 1 286 ? -17.094 -32.125 -29.406 1 56.62 286 SER B O 1
ATOM 5523 N N . SER B 1 287 ? -16.219 -33.281 -31.109 1 51.62 287 SER B N 1
ATOM 5524 C CA . SER B 1 287 ? -16.969 -34.469 -30.719 1 51.62 287 SER B CA 1
ATOM 5525 C C . SER B 1 287 ? -16.531 -34.969 -29.344 1 51.62 287 SER B C 1
ATOM 5527 O O . SER B 1 287 ? -17.141 -35.906 -28.797 1 51.62 287 SER B O 1
ATOM 5529 N N . SER B 1 288 ? -15.375 -34.719 -29.078 1 48.81 288 SER B N 1
ATOM 5530 C CA . SER B 1 288 ? -14.945 -35.312 -27.812 1 48.81 288 SER B CA 1
ATOM 5531 C C . SER B 1 288 ? -15.812 -34.875 -26.656 1 48.81 288 SER B C 1
ATOM 5533 O O . SER B 1 288 ? -16.156 -33.688 -26.562 1 48.81 288 SER B O 1
ATOM 5535 N N . SER B 1 289 ? -16.656 -35.781 -26.156 1 43.75 289 SER B N 1
ATOM 5536 C CA . SER B 1 289 ? -17.578 -35.844 -25.031 1 43.75 289 SER B CA 1
ATOM 5537 C C . SER B 1 289 ? -17 -35.094 -23.828 1 43.75 289 SER B C 1
ATOM 5539 O O . SER B 1 289 ? -17.516 -35.25 -22.703 1 43.75 289 SER B O 1
ATOM 5541 N N . THR B 1 290 ? -15.836 -34.688 -23.859 1 50.28 290 THR B N 1
ATOM 5542 C CA . THR B 1 290 ? -15.406 -34.281 -22.531 1 50.28 290 THR B CA 1
ATOM 5543 C C . THR B 1 290 ? -16.172 -33.031 -22.078 1 50.28 290 THR B C 1
ATOM 5545 O O . THR B 1 290 ? -16.141 -32 -22.75 1 50.28 290 THR B O 1
ATOM 5548 N N . PRO B 1 291 ? -17.109 -33.219 -21.234 1 49.78 291 PRO B N 1
ATOM 5549 C CA . PRO B 1 291 ? -18.109 -32.312 -20.703 1 49.78 291 PRO B CA 1
ATOM 5550 C C . PRO B 1 291 ? -17.516 -30.953 -20.312 1 49.78 291 PRO B C 1
ATOM 5552 O O . PRO B 1 291 ? -18.234 -29.953 -20.25 1 49.78 291 PRO B O 1
ATOM 5555 N N . THR B 1 292 ? -16.281 -30.875 -19.812 1 57.16 292 THR B N 1
ATOM 5556 C CA . THR B 1 292 ? -15.891 -29.609 -19.172 1 57.16 292 THR B CA 1
ATOM 5557 C C . THR B 1 292 ? -14.961 -28.812 -20.078 1 57.16 292 THR B C 1
ATOM 5559 O O . THR B 1 292 ? -13.922 -29.312 -20.516 1 57.16 292 THR B O 1
ATOM 5562 N N . ALA B 1 293 ? -15.367 -27.703 -20.641 1 68 293 ALA B N 1
ATOM 5563 C CA . ALA B 1 293 ? -14.625 -26.719 -21.422 1 68 293 ALA B CA 1
ATOM 5564 C C . ALA B 1 293 ? -13.305 -26.359 -20.75 1 68 293 ALA B C 1
ATOM 5566 O O . ALA B 1 293 ? -13.219 -26.328 -19.516 1 68 293 ALA B O 1
ATOM 5567 N N . PRO B 1 294 ? -12.141 -26.562 -21.531 1 79.06 294 PRO B N 1
ATOM 5568 C CA . PRO B 1 294 ? -10.836 -26.172 -21 1 79.06 294 PRO B CA 1
ATOM 5569 C C . PRO B 1 294 ? -10.898 -24.922 -20.125 1 79.06 294 PRO B C 1
ATOM 5571 O O . PRO B 1 294 ? -10.164 -24.812 -19.141 1 79.06 294 PRO B O 1
ATOM 5574 N N . SER B 1 295 ? -11.805 -24.156 -20.438 1 83.88 295 SER B N 1
ATOM 5575 C CA . SER B 1 295 ? -11.945 -22.922 -19.672 1 83.88 295 SER B CA 1
ATOM 5576 C C . SER B 1 295 ? -12.469 -23.188 -18.266 1 83.88 295 SER B C 1
ATOM 5578 O O . SER B 1 295 ? -12.047 -22.547 -17.297 1 83.88 295 SER B O 1
ATOM 5580 N N . SER B 1 296 ? -13.344 -24.125 -18.188 1 87.12 296 SER B N 1
ATOM 5581 C CA . SER B 1 296 ? -13.891 -24.484 -16.875 1 87.12 296 SER B CA 1
ATOM 5582 C C . SER B 1 296 ? -12.836 -25.125 -15.992 1 87.12 296 SER B C 1
ATOM 5584 O O . SER B 1 296 ? -12.789 -24.875 -14.789 1 87.12 296 SER B O 1
ATOM 5586 N N . ASN B 1 297 ? -12.023 -25.984 -16.625 1 90.69 297 ASN B N 1
ATOM 5587 C CA . ASN B 1 297 ? -10.945 -26.609 -15.875 1 90.69 297 ASN B CA 1
ATOM 5588 C C . ASN B 1 297 ? -9.953 -25.578 -15.344 1 90.69 297 ASN B C 1
ATOM 5590 O O . ASN B 1 297 ? -9.516 -25.672 -14.195 1 90.69 297 ASN B O 1
ATOM 5594 N N . LEU B 1 298 ? -9.633 -24.672 -16.203 1 95.19 298 LEU B N 1
ATOM 5595 C CA . LEU B 1 298 ? -8.703 -23.625 -15.781 1 95.19 298 LEU B CA 1
ATOM 5596 C C . LEU B 1 298 ? -9.289 -22.797 -14.641 1 95.19 298 LEU B C 1
ATOM 5598 O O . LEU B 1 298 ? -8.586 -22.438 -13.703 1 95.19 298 LEU B O 1
ATOM 5602 N N . LEU B 1 299 ? -10.547 -22.547 -14.734 1 94.06 299 LEU B N 1
ATOM 5603 C CA . LEU B 1 299 ? -11.203 -21.766 -13.68 1 94.06 299 LEU B CA 1
ATOM 5604 C C . LEU B 1 299 ? -11.18 -22.531 -12.359 1 94.06 299 LEU B C 1
ATOM 5606 O O . LEU B 1 299 ? -11.023 -21.922 -11.297 1 94.06 299 LEU B O 1
ATOM 5610 N N . HIS B 1 300 ? -11.359 -23.812 -12.445 1 95.12 300 HIS B N 1
ATOM 5611 C CA . HIS B 1 300 ? -11.273 -24.625 -11.234 1 95.12 300 HIS B CA 1
ATOM 5612 C C . HIS B 1 300 ? -9.883 -24.547 -10.617 1 95.12 300 HIS B C 1
ATOM 5614 O O . HIS B 1 300 ? -9.75 -24.422 -9.391 1 95.12 300 HIS B O 1
ATOM 5620 N N . ILE B 1 301 ? -8.898 -24.594 -11.461 1 96.69 301 ILE B N 1
ATOM 5621 C CA . ILE B 1 301 ? -7.52 -24.547 -11 1 96.69 301 ILE B CA 1
ATOM 5622 C C . ILE B 1 301 ? -7.254 -23.188 -10.344 1 96.69 301 ILE B C 1
ATOM 5624 O O . ILE B 1 301 ? -6.707 -23.125 -9.242 1 96.69 301 ILE B O 1
ATOM 5628 N N . THR B 1 302 ? -7.66 -22.125 -11.023 1 97.31 302 THR B N 1
ATOM 5629 C CA . THR B 1 302 ? -7.367 -20.797 -10.523 1 97.31 302 THR B CA 1
ATOM 5630 C C . THR B 1 302 ? -8.18 -20.484 -9.273 1 97.31 302 THR B C 1
ATOM 5632 O O . THR B 1 302 ? -7.711 -19.781 -8.375 1 97.31 302 THR B O 1
ATOM 5635 N N . THR B 1 303 ? -9.367 -20.969 -9.188 1 96.62 303 THR B N 1
ATOM 5636 C CA . THR B 1 303 ? -10.172 -20.812 -7.977 1 96.62 303 THR B CA 1
ATOM 5637 C C . THR B 1 303 ? -9.516 -21.531 -6.797 1 96.62 303 THR B C 1
ATOM 5639 O O . THR B 1 303 ? -9.484 -21 -5.684 1 96.62 303 THR B O 1
ATOM 5642 N N . ALA B 1 304 ? -9.047 -22.688 -7.105 1 96.44 304 ALA B N 1
ATOM 5643 C CA . ALA B 1 304 ? -8.344 -23.422 -6.066 1 96.44 304 ALA B CA 1
ATOM 5644 C C . ALA B 1 304 ? -7.086 -22.688 -5.617 1 96.44 304 ALA B C 1
ATOM 5646 O O . ALA B 1 304 ? -6.766 -22.656 -4.426 1 96.44 304 ALA B O 1
ATOM 5647 N N . LEU B 1 305 ? -6.379 -22.188 -6.543 1 96.56 305 LEU B N 1
ATOM 5648 C CA . LEU B 1 305 ? -5.176 -21.422 -6.23 1 96.56 305 LEU B CA 1
ATOM 5649 C C . LEU B 1 305 ? -5.504 -20.203 -5.371 1 96.56 305 LEU B C 1
ATOM 5651 O O . LEU B 1 305 ? -4.789 -19.906 -4.418 1 96.56 305 LEU B O 1
ATOM 5655 N N . THR B 1 306 ? -6.555 -19.5 -5.727 1 95.44 306 THR B N 1
ATOM 5656 C CA . THR B 1 306 ? -6.961 -18.312 -4.984 1 95.44 306 THR B CA 1
ATOM 5657 C C . THR B 1 306 ? -7.41 -18.672 -3.574 1 95.44 306 THR B C 1
ATOM 5659 O O . THR B 1 306 ? -7.133 -17.953 -2.617 1 95.44 306 THR B O 1
ATOM 5662 N N . ARG B 1 307 ? -8.086 -19.734 -3.463 1 94.31 307 ARG B N 1
ATOM 5663 C CA . ARG B 1 307 ? -8.492 -20.219 -2.145 1 94.31 307 ARG B CA 1
ATOM 5664 C C . ARG B 1 307 ? -7.281 -20.578 -1.289 1 94.31 307 ARG B C 1
ATOM 5666 O O . ARG B 1 307 ? -7.242 -20.25 -0.099 1 94.31 307 ARG B O 1
ATOM 5673 N N . LEU B 1 308 ? -6.406 -21.266 -1.854 1 95.38 308 LEU B N 1
ATOM 5674 C CA . LEU B 1 308 ? -5.184 -21.641 -1.148 1 95.38 308 LEU B CA 1
ATOM 5675 C C . LEU B 1 308 ? -4.426 -20.391 -0.698 1 95.38 308 LEU B C 1
ATOM 5677 O O . LEU B 1 308 ? -3.918 -20.344 0.425 1 95.38 308 LEU B O 1
ATOM 5681 N N . GLU B 1 309 ? -4.293 -19.438 -1.567 1 94.94 309 GLU B N 1
ATOM 5682 C CA . GLU B 1 309 ? -3.631 -18.188 -1.218 1 94.94 309 GLU B CA 1
ATOM 5683 C C . GLU B 1 309 ? -4.285 -17.547 -0.003 1 94.94 309 GLU B C 1
ATOM 5685 O O . GLU B 1 309 ? -3.594 -17.078 0.907 1 94.94 309 GLU B O 1
ATOM 5690 N N . ASN B 1 310 ? -5.582 -17.453 -0.043 1 93.56 310 ASN B N 1
ATOM 5691 C CA . ASN B 1 310 ? -6.328 -16.844 1.046 1 93.56 310 ASN B CA 1
ATOM 5692 C C . ASN B 1 310 ? -6.059 -17.531 2.379 1 93.56 310 ASN B C 1
ATOM 5694 O O . ASN B 1 310 ? -5.824 -16.875 3.393 1 93.56 310 ASN B O 1
ATOM 5698 N N . VAL B 1 311 ? -6.043 -18.797 2.359 1 92.94 311 VAL B N 1
ATOM 5699 C CA . VAL B 1 311 ? -5.824 -19.562 3.58 1 92.94 311 VAL B CA 1
ATOM 5700 C C . VAL B 1 311 ? -4.395 -19.359 4.07 1 92.94 311 VAL B C 1
ATOM 5702 O O . VAL B 1 311 ? -4.164 -19.141 5.262 1 92.94 311 VAL B O 1
ATOM 5705 N N . LEU B 1 312 ? -3.477 -19.391 3.207 1 93.5 312 LEU B N 1
ATOM 5706 C CA . LEU B 1 312 ? -2.072 -19.328 3.594 1 93.5 312 LEU B CA 1
ATOM 5707 C C . LEU B 1 312 ? -1.718 -17.922 4.09 1 93.5 312 LEU B C 1
ATOM 5709 O O . LEU B 1 312 ? -0.897 -17.781 5 1 93.5 312 LEU B O 1
ATOM 5713 N N . ARG B 1 313 ? -2.32 -16.922 3.48 1 94.06 313 ARG B N 1
ATOM 5714 C CA . ARG B 1 313 ? -1.976 -15.547 3.834 1 94.06 313 ARG B CA 1
ATOM 5715 C C . ARG B 1 313 ? -2.754 -15.086 5.062 1 94.06 313 ARG B C 1
ATOM 5717 O O . ARG B 1 313 ? -2.275 -14.242 5.828 1 94.06 313 ARG B O 1
ATOM 5724 N N . GLN B 1 314 ? -3.873 -15.633 5.309 1 91.94 314 GLN B N 1
ATOM 5725 C CA . GLN B 1 314 ? -4.727 -15.125 6.379 1 91.94 314 GLN B CA 1
ATOM 5726 C C . GLN B 1 314 ? -4.715 -16.062 7.586 1 91.94 314 GLN B C 1
ATOM 5728 O O . GLN B 1 314 ? -4.746 -15.609 8.727 1 91.94 314 GLN B O 1
ATOM 5733 N N . ASP B 1 315 ? -4.539 -17.359 7.289 1 88.69 315 ASP B N 1
ATOM 5734 C CA . ASP B 1 315 ? -4.883 -18.281 8.367 1 88.69 315 ASP B CA 1
ATOM 5735 C C . ASP B 1 315 ? -3.646 -19.047 8.852 1 88.69 315 ASP B C 1
ATOM 5737 O O . ASP B 1 315 ? -3.73 -19.844 9.781 1 88.69 315 ASP B O 1
ATOM 5741 N N . ILE B 1 316 ? -2.613 -18.891 8.219 1 88.25 316 ILE B N 1
ATOM 5742 C CA . ILE B 1 316 ? -1.382 -19.531 8.672 1 88.25 316 ILE B CA 1
ATOM 5743 C C . ILE B 1 316 ? -0.436 -18.469 9.242 1 88.25 316 ILE B C 1
ATOM 5745 O O . ILE B 1 316 ? 0.02 -17.578 8.516 1 88.25 316 ILE B O 1
ATOM 5749 N N . LEU B 1 317 ? -0.127 -18.594 10.492 1 86.56 317 LEU B N 1
ATOM 5750 C CA . LEU B 1 317 ? 0.663 -17.562 11.164 1 86.56 317 LEU B CA 1
ATOM 5751 C C . LEU B 1 317 ? 2.002 -18.125 11.633 1 86.56 317 LEU B C 1
ATOM 5753 O O . LEU B 1 317 ? 2.969 -17.375 11.797 1 86.56 317 LEU B O 1
ATOM 5757 N N . SER B 1 318 ? 2.123 -19.406 11.836 1 82.62 318 SER B N 1
ATOM 5758 C CA . SER B 1 318 ? 3.291 -20.031 12.453 1 82.62 318 SER B CA 1
ATOM 5759 C C . SER B 1 318 ? 4.434 -20.172 11.445 1 82.62 318 SER B C 1
ATOM 5761 O O . SER B 1 318 ? 5.602 -20.219 11.836 1 82.62 318 SER B O 1
ATOM 5763 N N . THR B 1 319 ? 4.074 -20.359 10.25 1 86.75 319 THR B N 1
ATOM 5764 C CA . THR B 1 319 ? 5.062 -20.547 9.195 1 86.75 319 THR B CA 1
ATOM 5765 C C . THR B 1 319 ? 4.598 -19.906 7.895 1 86.75 319 THR B C 1
ATOM 5767 O O . THR B 1 319 ? 3.58 -19.203 7.871 1 86.75 319 THR B O 1
ATOM 5770 N N . SER B 1 320 ? 5.422 -20 6.934 1 89.31 320 SER B N 1
ATOM 5771 C CA . SER B 1 320 ? 5.062 -19.531 5.594 1 89.31 320 SER B CA 1
ATOM 5772 C C . SER B 1 320 ? 5.27 -20.641 4.562 1 89.31 320 SER B C 1
ATOM 5774 O O . SER B 1 320 ? 6.219 -21.422 4.66 1 89.31 320 SER B O 1
ATOM 5776 N N . PHE B 1 321 ? 4.297 -20.719 3.676 1 92.56 321 PHE B N 1
ATOM 5777 C CA . PHE B 1 321 ? 4.383 -21.688 2.584 1 92.56 321 PHE B CA 1
ATOM 5778 C C . PHE B 1 321 ? 4.57 -20.969 1.249 1 92.56 321 PHE B C 1
ATOM 5780 O O . PHE B 1 321 ? 3.975 -19.922 1.011 1 92.56 321 PHE B O 1
ATOM 5787 N N . ASP B 1 322 ? 5.434 -21.578 0.415 1 92.56 322 ASP B N 1
ATOM 5788 C CA . ASP B 1 322 ? 5.676 -21.016 -0.912 1 92.56 322 ASP B CA 1
ATOM 5789 C C . ASP B 1 322 ? 5.672 -22.109 -1.978 1 92.56 322 ASP B C 1
ATOM 5791 O O . ASP B 1 322 ? 6.156 -23.219 -1.741 1 92.56 322 ASP B O 1
ATOM 5795 N N . LEU B 1 323 ? 5.066 -21.75 -3.057 1 95.12 323 LEU B N 1
ATOM 5796 C CA . LEU B 1 323 ? 5.18 -22.641 -4.207 1 95.12 323 LEU B CA 1
ATOM 5797 C C . LEU B 1 323 ? 6.555 -22.516 -4.852 1 95.12 323 LEU B C 1
ATOM 5799 O O . LEU B 1 323 ? 7.109 -21.422 -4.957 1 95.12 323 LEU B O 1
ATOM 5803 N N . VAL B 1 324 ? 7.102 -23.703 -5.254 1 94.5 324 VAL B N 1
ATOM 5804 C CA . VAL B 1 324 ? 8.445 -23.688 -5.812 1 94.5 324 VAL B CA 1
ATOM 5805 C C . VAL B 1 324 ? 8.438 -24.328 -7.199 1 94.5 324 VAL B C 1
ATOM 5807 O O . VAL B 1 324 ? 7.848 -25.391 -7.391 1 94.5 324 VAL B O 1
ATOM 5810 N N . ILE B 1 325 ? 9.031 -23.656 -8.117 1 94.38 325 ILE B N 1
ATOM 5811 C CA . ILE B 1 325 ? 9.281 -24.141 -9.461 1 94.38 325 ILE B CA 1
ATOM 5812 C C . ILE B 1 325 ? 10.727 -23.844 -9.859 1 94.38 325 ILE B C 1
ATOM 5814 O O . ILE B 1 325 ? 11.164 -22.688 -9.797 1 94.38 325 ILE B O 1
ATOM 5818 N N . PRO B 1 326 ? 11.469 -24.828 -10.195 1 91.88 326 PRO B N 1
ATOM 5819 C CA . PRO B 1 326 ? 12.82 -24.547 -10.664 1 91.88 326 PRO B CA 1
ATOM 5820 C C . PRO B 1 326 ? 12.836 -23.75 -11.977 1 91.88 326 PRO B C 1
ATOM 5822 O O . PRO B 1 326 ? 11.945 -23.938 -12.812 1 91.88 326 PRO B O 1
ATOM 5825 N N . GLU B 1 327 ? 13.789 -22.938 -12.109 1 87.62 327 GLU B N 1
ATOM 5826 C CA . GLU B 1 327 ? 13.93 -22.156 -13.336 1 87.62 327 GLU B CA 1
ATOM 5827 C C . GLU B 1 327 ? 14.383 -23.031 -14.5 1 87.62 327 GLU B C 1
ATOM 5829 O O . GLU B 1 327 ? 15.109 -24 -14.305 1 87.62 327 GLU B O 1
ATOM 5834 N N . CYS B 1 328 ? 13.898 -22.578 -15.625 1 87.69 328 CYS B N 1
ATOM 5835 C CA . CYS B 1 328 ? 14.336 -23.266 -16.828 1 87.69 328 CYS B CA 1
ATOM 5836 C C . CYS B 1 328 ? 15.844 -23.109 -17.031 1 87.69 328 CYS B C 1
ATOM 5838 O O . CYS B 1 328 ? 16.391 -22.031 -16.812 1 87.69 328 CYS B O 1
ATOM 5840 N N . GLY B 1 329 ? 16.5 -24.188 -17.281 1 86.75 329 GLY B N 1
ATOM 5841 C CA . GLY B 1 329 ? 17.938 -24.125 -17.531 1 86.75 329 GLY B CA 1
ATOM 5842 C C . GLY B 1 329 ? 18.766 -24.469 -16.312 1 86.75 329 GLY B C 1
ATOM 5843 O O . GLY B 1 329 ? 19.984 -24.656 -16.406 1 86.75 329 GLY B O 1
ATOM 5844 N N . MET B 1 330 ? 18.094 -24.562 -15.18 1 89.19 330 MET B N 1
ATOM 5845 C CA . MET B 1 330 ? 18.797 -24.922 -13.953 1 89.19 330 MET B CA 1
ATOM 5846 C C . MET B 1 330 ? 19.234 -26.391 -13.992 1 89.19 330 MET B C 1
ATOM 5848 O O . MET B 1 330 ? 18.609 -27.203 -14.672 1 89.19 330 MET B O 1
ATOM 5852 N N . MET B 1 331 ? 20.344 -26.641 -13.266 1 90.88 331 MET B N 1
ATOM 5853 C CA . MET B 1 331 ? 20.828 -28.016 -13.203 1 90.88 331 MET B CA 1
ATOM 5854 C C . MET B 1 331 ? 19.922 -28.859 -12.312 1 90.88 331 MET B C 1
ATOM 5856 O O . MET B 1 331 ? 19.469 -28.406 -11.266 1 90.88 331 MET B O 1
ATOM 5860 N N . PHE B 1 332 ? 19.734 -30.062 -12.773 1 90.81 332 PHE B N 1
ATOM 5861 C CA . PHE B 1 332 ? 18.875 -30.984 -12.039 1 90.81 332 PHE B CA 1
ATOM 5862 C C . PHE B 1 332 ? 19.562 -31.453 -10.75 1 90.81 332 PHE B C 1
ATOM 5864 O O . PHE B 1 332 ? 20.75 -31.734 -10.742 1 90.81 332 PHE B O 1
ATOM 5871 N N . GLY B 1 333 ? 18.812 -31.328 -9.641 1 87.81 333 GLY B N 1
ATOM 5872 C CA . GLY B 1 333 ? 19.234 -31.859 -8.352 1 87.81 333 GLY B CA 1
ATOM 5873 C C . GLY B 1 333 ? 18.234 -32.844 -7.754 1 87.81 333 GLY B C 1
ATOM 5874 O O . GLY B 1 333 ? 17.094 -32.469 -7.449 1 87.81 333 GLY B O 1
ATOM 5875 N N . ARG B 1 334 ? 18.656 -34.062 -7.562 1 86.44 334 ARG B N 1
ATOM 5876 C CA . ARG B 1 334 ? 17.781 -35.094 -7.078 1 86.44 334 ARG B CA 1
ATOM 5877 C C . ARG B 1 334 ? 17.297 -34.812 -5.664 1 86.44 334 ARG B C 1
ATOM 5879 O O . ARG B 1 334 ? 16.281 -35.344 -5.219 1 86.44 334 ARG B O 1
ATOM 5886 N N . GLU B 1 335 ? 17.953 -33.969 -4.992 1 85 335 GLU B N 1
ATOM 5887 C CA . GLU B 1 335 ? 17.609 -33.625 -3.615 1 85 335 GLU B CA 1
ATOM 5888 C C . GLU B 1 335 ? 16.438 -32.656 -3.561 1 85 335 GLU B C 1
ATOM 5890 O O . GLU B 1 335 ? 15.703 -32.594 -2.572 1 85 335 GLU B O 1
ATOM 5895 N N . TRP B 1 336 ? 16.172 -31.969 -4.754 1 89.5 336 TRP B N 1
ATOM 5896 C CA . TRP B 1 336 ? 15.219 -30.859 -4.66 1 89.5 336 TRP B CA 1
ATOM 5897 C C . TRP B 1 336 ? 14.141 -30.984 -5.73 1 89.5 336 TRP B C 1
ATOM 5899 O O . TRP B 1 336 ? 13.18 -30.219 -5.738 1 89.5 336 TRP B O 1
ATOM 5909 N N . MET B 1 337 ? 14.328 -31.922 -6.59 1 92.56 337 MET B N 1
ATOM 5910 C CA . MET B 1 337 ? 13.375 -32.062 -7.684 1 92.56 337 MET B CA 1
ATOM 5911 C C . MET B 1 337 ? 13.203 -33.531 -8.07 1 92.56 337 MET B C 1
ATOM 5913 O O . MET B 1 337 ? 14.023 -34.375 -7.703 1 92.56 337 MET B O 1
ATOM 5917 N N . ILE B 1 338 ? 12.078 -33.906 -8.711 1 91.5 338 ILE B N 1
ATOM 5918 C CA . ILE B 1 338 ? 11.789 -35.25 -9.203 1 91.5 338 ILE B CA 1
ATOM 5919 C C . ILE B 1 338 ? 11.727 -35.25 -10.727 1 91.5 338 ILE B C 1
ATOM 5921 O O . ILE B 1 338 ? 11.094 -34.375 -11.32 1 91.5 338 ILE B O 1
ATOM 5925 N N . ASP B 1 339 ? 12.414 -36.094 -11.32 1 89.62 339 ASP B N 1
ATOM 5926 C CA . ASP B 1 339 ? 12.352 -36.25 -12.766 1 89.62 339 ASP B CA 1
ATOM 5927 C C . ASP B 1 339 ? 11.055 -36.906 -13.195 1 89.62 339 ASP B C 1
ATOM 5929 O O . ASP B 1 339 ? 10.758 -38.031 -12.766 1 89.62 339 ASP B O 1
ATOM 5933 N N . TYR B 1 340 ? 10.336 -36.344 -14.039 1 88.81 340 TYR B N 1
ATOM 5934 C CA . TYR B 1 340 ? 9.055 -36.875 -14.5 1 88.81 340 TYR B CA 1
ATOM 5935 C C . TYR B 1 340 ? 9.219 -38.219 -15.172 1 88.81 340 TYR B C 1
ATOM 5937 O O . TYR B 1 340 ? 8.453 -39.156 -14.914 1 88.81 340 TYR B O 1
ATOM 5945 N N . PHE B 1 341 ? 10.195 -38.406 -16.016 1 81.38 341 PHE B N 1
ATOM 5946 C CA . PHE B 1 341 ? 10.383 -39.625 -16.797 1 81.38 341 PHE B CA 1
ATOM 5947 C C . PHE B 1 341 ? 11.227 -40.625 -16.016 1 81.38 341 PHE B C 1
ATOM 5949 O O . PHE B 1 341 ? 11.156 -41.812 -16.281 1 81.38 341 PHE B O 1
ATOM 5956 N N . GLY B 1 342 ? 12.141 -40.125 -15.273 1 64.69 342 GLY B N 1
ATOM 5957 C CA . GLY B 1 342 ? 12.922 -41.062 -14.484 1 64.69 342 GLY B CA 1
ATOM 5958 C C . GLY B 1 342 ? 12.07 -41.906 -13.562 1 64.69 342 GLY B C 1
ATOM 5959 O O . GLY B 1 342 ? 12.312 -43.125 -13.414 1 64.69 342 GLY B O 1
ATOM 5960 N N . LYS B 1 343 ? 11.047 -41.406 -13.047 1 56.75 343 LYS B N 1
ATOM 5961 C CA . LYS B 1 343 ? 10.172 -42.156 -12.156 1 56.75 343 LYS B CA 1
ATOM 5962 C C . LYS B 1 343 ? 9.227 -43.062 -12.953 1 56.75 343 LYS B C 1
ATOM 5964 O O . LYS B 1 343 ? 8.891 -44.156 -12.523 1 56.75 343 LYS B O 1
ATOM 5969 N N . GLN B 1 344 ? 8.609 -42.438 -14.039 1 49.22 344 GLN B N 1
ATOM 5970 C CA . GLN B 1 344 ? 7.711 -43.25 -14.844 1 49.22 344 GLN B CA 1
ATOM 5971 C C . GLN B 1 344 ? 8.422 -44.469 -15.375 1 49.22 344 GLN B C 1
ATOM 5973 O O . GLN B 1 344 ? 7.824 -45.562 -15.492 1 49.22 344 GLN B O 1
ATOM 5978 N N . ALA B 1 345 ? 9.594 -44.406 -15.836 1 43.69 345 ALA B N 1
ATOM 5979 C CA . ALA B 1 345 ? 10.344 -45.562 -16.281 1 43.69 345 ALA B CA 1
ATOM 5980 C C . ALA B 1 345 ? 10.398 -46.625 -15.18 1 43.69 345 ALA B C 1
ATOM 5982 O O . ALA B 1 345 ? 10.391 -47.844 -15.469 1 43.69 345 ALA B O 1
ATOM 5983 N N . MET B 1 346 ? 10.398 -46.062 -13.984 1 43.28 346 MET B N 1
ATOM 5984 C CA . MET B 1 346 ? 10.445 -47.094 -12.961 1 43.28 346 MET B CA 1
ATOM 5985 C C . MET B 1 346 ? 9.102 -47.844 -12.867 1 43.28 346 MET B C 1
ATOM 5987 O O . MET B 1 346 ? 9.055 -49 -12.461 1 43.28 346 MET B O 1
ATOM 5991 N N . SER B 1 347 ? 7.918 -47.094 -13.078 1 38.78 347 SER B N 1
ATOM 5992 C CA . SER B 1 347 ? 6.66 -47.812 -12.836 1 38.78 347 SER B CA 1
ATOM 5993 C C . SER B 1 347 ? 6.25 -48.656 -14.039 1 38.78 347 SER B C 1
ATOM 5995 O O . SER B 1 347 ? 5.617 -49.688 -13.883 1 38.78 347 SER B O 1
ATOM 5997 N N . SER B 1 348 ? 6.176 -48.25 -15.266 1 34.41 348 SER B N 1
ATOM 5998 C CA . SER B 1 348 ? 5.59 -49.031 -16.344 1 34.41 348 SER B CA 1
ATOM 5999 C C . SER B 1 348 ? 6.48 -50.219 -16.719 1 34.41 348 SER B C 1
ATOM 6001 O O . SER B 1 348 ? 6.027 -51.156 -17.359 1 34.41 348 SER B O 1
ATOM 6003 N N . THR B 1 349 ? 7.68 -50.031 -17.266 1 33.12 349 THR B N 1
ATOM 6004 C CA . THR B 1 349 ? 8.32 -51.219 -17.859 1 33.12 349 THR B CA 1
ATOM 6005 C C . THR B 1 349 ? 8.547 -52.281 -16.797 1 33.12 349 THR B C 1
ATOM 6007 O O . THR B 1 349 ? 9.305 -52.094 -15.844 1 33.12 349 THR B O 1
ATOM 6010 N N . GLY B 1 350 ? 7.699 -53.25 -16.391 1 32.66 350 GLY B N 1
ATOM 6011 C CA . GLY B 1 350 ? 8.078 -54.656 -16.172 1 32.66 350 GLY B CA 1
ATOM 6012 C C . GLY B 1 350 ? 9.312 -55.062 -16.969 1 32.66 350 GLY B C 1
ATOM 6013 O O . GLY B 1 350 ? 9.836 -56.156 -16.781 1 32.66 350 GLY B O 1
ATOM 6014 N N . GLN B 1 351 ? 9.18 -55.031 -18.359 1 29.91 351 GLN B N 1
ATOM 6015 C CA . GLN B 1 351 ? 10.359 -55.438 -19.109 1 29.91 351 GLN B CA 1
ATOM 6016 C C . GLN B 1 351 ? 11.57 -54.594 -18.75 1 29.91 351 GLN B C 1
ATOM 6018 O O . GLN B 1 351 ? 11.461 -53.375 -18.625 1 29.91 351 GLN B O 1
ATOM 6023 N N . GLY B 1 352 ? 12.609 -55.125 -18.047 1 31.05 352 GLY B N 1
ATOM 6024 C CA . GLY B 1 352 ? 13.977 -54.875 -17.625 1 31.05 352 GLY B CA 1
ATOM 6025 C C . GLY B 1 352 ? 14.734 -53.938 -18.578 1 31.05 352 GLY B C 1
ATOM 6026 O O . GLY B 1 352 ? 15.734 -54.344 -19.172 1 31.05 352 GLY B O 1
ATOM 6027 N N . PHE B 1 353 ? 14.062 -53.375 -19.469 1 31.03 353 PHE B N 1
ATOM 6028 C CA . PHE B 1 353 ? 15.164 -52.719 -20.172 1 31.03 353 PHE B CA 1
ATOM 6029 C C . PHE B 1 353 ? 16.078 -52 -19.172 1 31.03 353 PHE B C 1
ATOM 6031 O O . PHE B 1 353 ? 15.617 -51.25 -18.328 1 31.03 353 PHE B O 1
ATOM 6038 N N . PRO B 1 354 ? 17.172 -52.688 -18.781 1 31.16 354 PRO B N 1
ATOM 6039 C CA . PRO B 1 354 ? 18.219 -52.062 -17.953 1 31.16 354 PRO B CA 1
ATOM 6040 C C . PRO B 1 354 ? 18.422 -50.594 -18.312 1 31.16 354 PRO B C 1
ATOM 6042 O O . PRO B 1 354 ? 18.828 -50.25 -19.422 1 31.16 354 PRO B O 1
ATOM 6045 N N . VAL B 1 355 ? 17.484 -49.844 -18.25 1 33.16 355 VAL B N 1
ATOM 6046 C CA . VAL B 1 355 ? 18.141 -48.531 -18.266 1 33.16 355 VAL B CA 1
ATOM 6047 C C . VAL B 1 355 ? 19.453 -48.625 -17.5 1 33.16 355 VAL B C 1
ATOM 6049 O O . VAL B 1 355 ? 19.484 -49.031 -16.328 1 33.16 355 VAL B O 1
ATOM 6052 N N . GLY B 1 356 ? 20.406 -49.094 -18.203 1 30.83 356 GLY B N 1
ATOM 6053 C CA . GLY B 1 356 ? 21.734 -49.219 -17.625 1 30.83 356 GLY B CA 1
ATOM 6054 C C . GLY B 1 356 ? 21.938 -48.375 -16.375 1 30.83 356 GLY B C 1
ATOM 6055 O O . GLY B 1 356 ? 21.219 -47.406 -16.156 1 30.83 356 GLY B O 1
ATOM 6056 N N . GLU B 1 357 ? 22.328 -49 -15.172 1 34.12 357 GLU B N 1
ATOM 6057 C CA . GLU B 1 357 ? 23.156 -48.469 -14.078 1 34.12 357 GLU B CA 1
ATOM 6058 C C . GLU B 1 357 ? 23.875 -47.188 -14.508 1 34.12 357 GLU B C 1
ATOM 6060 O O . GLU B 1 357 ? 24.922 -46.875 -13.953 1 34.12 357 GLU B O 1
ATOM 6065 N N . GLY B 1 358 ? 23.891 -46.969 -15.734 1 33.59 358 GLY B N 1
ATOM 6066 C CA . GLY B 1 358 ? 24.875 -45.969 -16.094 1 33.59 358 GLY B CA 1
ATOM 6067 C C . GLY B 1 358 ? 24.844 -44.75 -15.18 1 33.59 358 GLY B C 1
ATOM 6068 O O . GLY B 1 358 ? 23.922 -44.594 -14.367 1 33.59 358 GLY B O 1
ATOM 6069 N N . ASP B 1 359 ? 25.828 -43.688 -15.359 1 35.03 359 ASP B N 1
ATOM 6070 C CA . ASP B 1 359 ? 26.391 -42.688 -14.461 1 35.03 359 ASP B CA 1
ATOM 6071 C C . ASP B 1 359 ? 25.281 -41.875 -13.812 1 35.03 359 ASP B C 1
ATOM 6073 O O . ASP B 1 359 ? 24.547 -41.156 -14.5 1 35.03 359 ASP B O 1
ATOM 6077 N N . ASP B 1 360 ? 24.516 -42.281 -12.812 1 40.94 360 ASP B N 1
ATOM 6078 C CA . ASP B 1 360 ? 23.953 -41.469 -11.734 1 40.94 360 ASP B CA 1
ATOM 6079 C C . ASP B 1 360 ? 24.406 -40 -11.828 1 40.94 360 ASP B C 1
ATOM 6081 O O . ASP B 1 360 ? 23.844 -39.125 -11.18 1 40.94 360 ASP B O 1
ATOM 6085 N N . ALA B 1 361 ? 25.562 -39.969 -12.203 1 40.16 361 ALA B N 1
ATOM 6086 C CA . ALA B 1 361 ? 26.391 -38.781 -12.398 1 40.16 361 ALA B CA 1
ATOM 6087 C C . ALA B 1 361 ? 25.875 -37.938 -13.578 1 40.16 361 ALA B C 1
ATOM 6089 O O . ALA B 1 361 ? 26.203 -36.75 -13.703 1 40.16 361 ALA B O 1
ATOM 6090 N N . SER B 1 362 ? 25.391 -38.531 -14.57 1 45.59 362 SER B N 1
ATOM 6091 C CA . SER B 1 362 ? 25.109 -37.812 -15.812 1 45.59 362 SER B CA 1
ATOM 6092 C C . SER B 1 362 ? 23.844 -37 -15.688 1 45.59 362 SER B C 1
ATOM 6094 O O . SER B 1 362 ? 23.656 -36 -16.422 1 45.59 362 SER B O 1
ATOM 6096 N N . SER B 1 363 ? 22.875 -37.531 -14.992 1 51.5 363 SER B N 1
ATOM 6097 C CA . SER B 1 363 ? 21.656 -36.75 -14.797 1 51.5 363 SER B CA 1
ATOM 6098 C C . SER B 1 363 ? 21.938 -35.469 -14.07 1 51.5 363 SER B C 1
ATOM 6100 O O . SER B 1 363 ? 21.203 -34.469 -14.234 1 51.5 363 SER B O 1
ATOM 6102 N N . GLU B 1 364 ? 23 -35.625 -13.211 1 54.06 364 GLU B N 1
ATOM 6103 C CA . GLU B 1 364 ? 23.375 -34.406 -12.461 1 54.06 364 GLU B CA 1
ATOM 6104 C C . GLU B 1 364 ? 23.812 -33.281 -13.391 1 54.06 364 GLU B C 1
ATOM 6106 O O . GLU B 1 364 ? 23.828 -32.125 -13 1 54.06 364 GLU B O 1
ATOM 6111 N N . VAL B 1 365 ? 23.953 -33.75 -14.758 1 64.31 365 VAL B N 1
ATOM 6112 C CA . VAL B 1 365 ? 24.5 -32.688 -15.609 1 64.31 365 VAL B CA 1
ATOM 6113 C C . VAL B 1 365 ? 23.422 -32.25 -16.609 1 64.31 365 VAL B C 1
ATOM 6115 O O . VAL B 1 365 ? 23.734 -31.547 -17.578 1 64.31 365 VAL B O 1
ATOM 6118 N N . THR B 1 366 ? 22.141 -32.75 -16.219 1 84.81 366 THR B N 1
ATOM 6119 C CA . THR B 1 366 ? 21.141 -32.344 -17.203 1 84.81 366 THR B CA 1
ATOM 6120 C C . THR B 1 366 ? 20.344 -31.141 -16.719 1 84.81 366 THR B C 1
ATOM 6122 O O . THR B 1 366 ? 20.109 -30.984 -15.523 1 84.81 366 THR B O 1
ATOM 6125 N N . LYS B 1 367 ? 19.969 -30.297 -17.719 1 89.5 367 LYS B N 1
ATOM 6126 C CA . LYS B 1 367 ? 19.266 -29.062 -17.406 1 89.5 367 LYS B CA 1
ATOM 6127 C C . LYS B 1 367 ? 17.75 -29.266 -17.391 1 89.5 367 LYS B C 1
ATOM 6129 O O . LYS B 1 367 ? 17.234 -30.141 -18.078 1 89.5 367 LYS B O 1
ATOM 6134 N N . VAL B 1 368 ? 17.156 -28.562 -16.578 1 92.31 368 VAL B N 1
ATOM 6135 C CA . VAL B 1 368 ? 15.703 -28.609 -16.438 1 92.31 368 VAL B CA 1
ATOM 6136 C C . VAL B 1 368 ? 15.047 -27.875 -17.625 1 92.31 368 VAL B C 1
ATOM 6138 O O . VAL B 1 368 ? 15.398 -26.734 -17.922 1 92.31 368 VAL B O 1
ATOM 6141 N N . LEU B 1 369 ? 14.18 -28.547 -18.328 1 91.5 369 LEU B N 1
ATOM 6142 C CA . LEU B 1 369 ? 13.438 -27.953 -19.438 1 91.5 369 LEU B CA 1
ATOM 6143 C C . LEU B 1 369 ? 12.227 -27.188 -18.938 1 91.5 369 LEU B C 1
ATOM 6145 O O . LEU B 1 369 ? 11.867 -26.141 -19.484 1 91.5 369 LEU B O 1
ATOM 6149 N N . GLY B 1 370 ? 11.578 -27.688 -17.969 1 91.94 370 GLY B N 1
ATOM 6150 C CA . GLY B 1 370 ? 10.406 -27.062 -17.375 1 91.94 370 GLY B CA 1
ATOM 6151 C C . GLY B 1 370 ? 9.836 -27.875 -16.219 1 91.94 370 GLY B C 1
ATOM 6152 O O . GLY B 1 370 ? 10.148 -29.047 -16.062 1 91.94 370 GLY B O 1
ATOM 6153 N N . SER B 1 371 ? 9.055 -27.188 -15.398 1 94.44 371 SER B N 1
ATOM 6154 C CA . SER B 1 371 ? 8.391 -27.844 -14.273 1 94.44 371 SER B CA 1
ATOM 6155 C C . SER B 1 371 ? 6.941 -28.188 -14.609 1 94.44 371 SER B C 1
ATOM 6157 O O . SER B 1 371 ? 6.188 -27.328 -15.062 1 94.44 371 SER B O 1
ATOM 6159 N N . VAL B 1 372 ? 6.555 -29.438 -14.414 1 95.31 372 VAL B N 1
ATOM 6160 C CA . VAL B 1 372 ? 5.223 -29.891 -14.805 1 95.31 372 VAL B CA 1
ATOM 6161 C C . VAL B 1 372 ? 4.332 -30 -13.57 1 95.31 372 VAL B C 1
ATOM 6163 O O . VAL B 1 372 ? 3.104 -30.047 -13.688 1 95.31 372 VAL B O 1
ATOM 6166 N N . GLU B 1 373 ? 4.883 -30.031 -12.43 1 96.94 373 GLU B N 1
ATOM 6167 C CA . GLU B 1 373 ? 4.188 -29.953 -11.148 1 96.94 373 GLU B CA 1
ATOM 6168 C C . GLU B 1 373 ? 4.898 -28.984 -10.203 1 96.94 373 GLU B C 1
ATOM 6170 O O . GLU B 1 373 ? 6.129 -28.938 -10.172 1 96.94 373 GLU B O 1
ATOM 6175 N N . VAL B 1 374 ? 4.117 -28.281 -9.461 1 96.81 374 VAL B N 1
ATOM 6176 C CA . VAL B 1 374 ? 4.695 -27.312 -8.539 1 96.81 374 VAL B CA 1
ATOM 6177 C C . VAL B 1 374 ? 5.074 -28.016 -7.23 1 96.81 374 VAL B C 1
ATOM 6179 O O . VAL B 1 374 ? 4.453 -29 -6.84 1 96.81 374 VAL B O 1
ATOM 6182 N N . GLY B 1 375 ? 6.16 -27.562 -6.672 1 97 375 GLY B N 1
ATOM 6183 C CA . GLY B 1 375 ? 6.547 -28 -5.344 1 97 375 GLY B CA 1
ATOM 6184 C C . GLY B 1 375 ? 6.062 -27.078 -4.242 1 97 375 GLY B C 1
ATOM 6185 O O . GLY B 1 375 ? 5.391 -26.078 -4.512 1 97 375 GLY B O 1
ATOM 6186 N N . LEU B 1 376 ? 6.285 -27.516 -2.998 1 96.38 376 LEU B N 1
ATOM 6187 C CA . LEU B 1 376 ? 5.867 -26.734 -1.831 1 96.38 376 LEU B CA 1
ATOM 6188 C C . LEU B 1 376 ? 6.992 -26.656 -0.808 1 96.38 376 LEU B C 1
ATOM 6190 O O . LEU B 1 376 ? 7.574 -27.672 -0.426 1 96.38 376 LEU B O 1
ATOM 6194 N N . MET B 1 377 ? 7.273 -25.469 -0.471 1 94.75 377 MET B N 1
ATOM 6195 C CA . MET B 1 377 ? 8.305 -25.203 0.527 1 94.75 377 MET B CA 1
ATOM 6196 C C . MET B 1 377 ? 7.715 -24.547 1.769 1 94.75 377 MET B C 1
ATOM 6198 O O . MET B 1 377 ? 6.867 -23.656 1.66 1 94.75 377 MET B O 1
ATOM 6202 N N . CYS B 1 378 ? 8.094 -25.016 2.875 1 92.19 378 CYS B N 1
ATOM 6203 C CA . CYS B 1 378 ? 7.719 -24.438 4.156 1 92.19 378 CYS B CA 1
ATOM 6204 C C . CYS B 1 378 ? 8.891 -23.672 4.777 1 92.19 378 CYS B C 1
ATOM 6206 O O . CYS B 1 378 ? 10.008 -24.188 4.828 1 92.19 378 CYS B O 1
ATOM 6208 N N . ARG B 1 379 ? 8.672 -22.469 5.148 1 88.25 379 ARG B N 1
ATOM 6209 C CA . ARG B 1 379 ? 9.703 -21.641 5.77 1 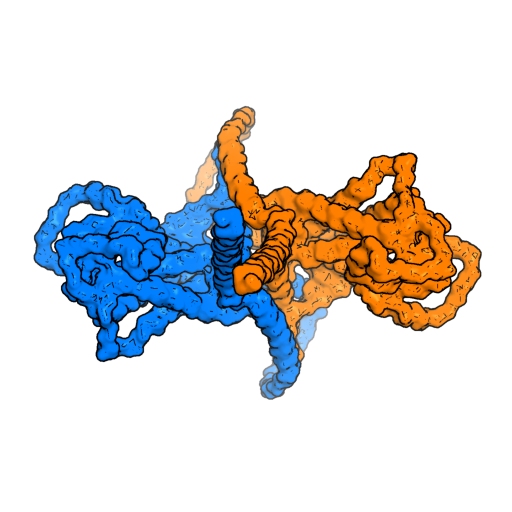88.25 379 ARG B CA 1
ATOM 6210 C C . ARG B 1 379 ? 9.266 -21.172 7.152 1 88.25 379 ARG B C 1
ATOM 6212 O O . ARG B 1 379 ? 8.219 -20.531 7.297 1 88.25 379 ARG B O 1
ATOM 6219 N N . THR B 1 380 ? 10.047 -21.531 8.055 1 84.94 380 THR B N 1
ATOM 6220 C CA . THR B 1 380 ? 9.781 -21.109 9.422 1 84.94 380 THR B CA 1
ATOM 6221 C C . THR B 1 380 ? 10.969 -20.344 10 1 84.94 380 THR B C 1
ATOM 6223 O O . THR B 1 380 ? 12.117 -20.766 9.844 1 84.94 380 THR B O 1
ATOM 6226 N N . ARG B 1 381 ? 10.656 -19.281 10.57 1 81.31 381 ARG B N 1
ATOM 6227 C CA . ARG B 1 381 ? 11.727 -18.5 11.188 1 81.31 381 ARG B CA 1
ATOM 6228 C C . ARG B 1 381 ? 12.203 -19.156 12.477 1 81.31 381 ARG B C 1
ATOM 6230 O O . ARG B 1 381 ? 11.391 -19.547 13.32 1 81.31 381 ARG B O 1
ATOM 6237 N N . VAL B 1 382 ? 13.484 -19.516 12.727 1 70.38 382 VAL B N 1
ATOM 6238 C CA . VAL B 1 382 ? 14.016 -20.156 13.922 1 70.38 382 VAL B CA 1
ATOM 6239 C C . VAL B 1 382 ? 14.672 -19.109 14.82 1 70.38 382 VAL B C 1
ATOM 6241 O O . VAL B 1 382 ? 14.539 -19.172 16.047 1 70.38 382 VAL B O 1
ATOM 6244 N N . ARG B 1 383 ? 15.641 -18.391 14.492 1 59.66 383 ARG B N 1
ATOM 6245 C CA . ARG B 1 383 ? 16.359 -17.469 15.375 1 59.66 383 ARG B CA 1
ATOM 6246 C C . ARG B 1 383 ? 16.391 -16.062 14.797 1 59.66 383 ARG B C 1
ATOM 6248 O O . ARG B 1 383 ? 16.203 -15.875 13.594 1 59.66 383 ARG B O 1
ATOM 6255 N N . MET B 1 384 ? 16.031 -15.219 15.883 1 52.88 384 MET B N 1
ATOM 6256 C CA . MET B 1 384 ? 16.5 -13.906 15.469 1 52.88 384 MET B CA 1
ATOM 6257 C C . MET B 1 384 ? 18.031 -13.844 15.492 1 52.88 384 MET B C 1
ATOM 6259 O O . MET B 1 384 ? 18.672 -14.477 16.328 1 52.88 384 MET B O 1
ATOM 6263 N N . ARG B 1 385 ? 18.812 -13.914 14.594 1 45.06 385 ARG B N 1
ATOM 6264 C CA . ARG B 1 385 ? 20.266 -14.016 14.656 1 45.06 385 ARG B CA 1
ATOM 6265 C C . ARG B 1 385 ? 20.797 -13.438 15.969 1 45.06 385 ARG B C 1
ATOM 6267 O O . ARG B 1 385 ? 21.891 -13.797 16.406 1 45.06 385 ARG B O 1
ATOM 6274 N N . GLY B 1 386 ? 20.328 -12.328 16.625 1 41.03 386 GLY B N 1
ATOM 6275 C CA . GLY B 1 386 ? 21.094 -11.758 17.734 1 41.03 386 GLY B CA 1
ATOM 6276 C C . GLY B 1 386 ? 20.953 -12.531 19.016 1 41.03 386 GLY B C 1
ATOM 6277 O O . GLY B 1 386 ? 21.438 -12.102 20.078 1 41.03 386 GLY B O 1
ATOM 6278 N N . GLY B 1 387 ? 19.984 -13.367 19.328 1 36.41 387 GLY B N 1
ATOM 6279 C CA . GLY B 1 387 ? 19.984 -13.797 20.719 1 36.41 387 GLY B CA 1
ATOM 6280 C C . GLY B 1 387 ? 21.078 -14.789 21.047 1 36.41 387 GLY B C 1
ATOM 6281 O O . GLY B 1 387 ? 21 -15.5 22.047 1 36.41 387 GLY B O 1
ATOM 6282 N N . GLY B 1 388 ? 21.797 -15.484 20.25 1 33.03 388 GLY B N 1
ATOM 6283 C CA . GLY B 1 388 ? 22.766 -16.297 21 1 33.03 388 GLY B CA 1
ATOM 6284 C C . GLY B 1 388 ? 23.609 -15.484 21.953 1 33.03 388 GLY B C 1
ATOM 6285 O O . GLY B 1 388 ? 23.734 -14.266 21.797 1 33.03 388 GLY B O 1
ATOM 6286 N N . THR B 1 389 ? 23.859 -15.922 23.359 1 32.69 389 THR B N 1
ATOM 6287 C CA . THR B 1 389 ? 24.844 -15.57 24.375 1 32.69 389 THR B CA 1
ATOM 6288 C C . THR B 1 389 ? 26.188 -15.219 23.719 1 32.69 389 THR B C 1
ATOM 6290 O O . THR B 1 389 ? 27.016 -14.547 24.344 1 32.69 389 THR B O 1
ATOM 6293 N N . SER B 1 390 ? 26.953 -16.328 23.109 1 30.22 390 SER B N 1
ATOM 6294 C CA . SER B 1 390 ? 28.391 -16.109 22.938 1 30.22 390 SER B CA 1
ATOM 6295 C C . SER B 1 390 ? 28.656 -14.82 22.156 1 30.22 390 SER B C 1
ATOM 6297 O O . SER B 1 390 ? 27.828 -14.414 21.328 1 30.22 390 SER B O 1
ATOM 6299 N N . MET B 1 391 ? 29.688 -13.812 22.609 1 31.39 391 MET B N 1
ATOM 6300 C CA . MET B 1 391 ? 30.438 -12.625 22.234 1 31.39 391 MET B CA 1
ATOM 6301 C C . MET B 1 391 ? 30.641 -12.562 20.719 1 31.39 391 MET B C 1
ATOM 6303 O O . MET B 1 391 ? 30.891 -11.492 20.172 1 31.39 391 MET B O 1
ATOM 6307 N N . SER B 1 392 ? 31.234 -13.641 20.156 1 31.62 392 SER B N 1
ATOM 6308 C CA . SER B 1 392 ? 31.938 -13.617 18.875 1 31.62 392 SER B CA 1
ATOM 6309 C C . SER B 1 392 ? 30.984 -13.305 17.734 1 31.62 392 SER B C 1
ATOM 6311 O O . SER B 1 392 ? 31.375 -12.664 16.75 1 31.62 392 SER B O 1
ATOM 6313 N N . GLN B 1 393 ? 30.016 -14.133 17.453 1 31.75 393 GLN B N 1
ATOM 6314 C CA . GLN B 1 393 ? 29.406 -14.07 16.141 1 31.75 393 GLN B CA 1
ATOM 6315 C C . GLN B 1 393 ? 28.328 -12.984 16.078 1 31.75 393 GLN B C 1
ATOM 6317 O O . GLN B 1 393 ? 27.141 -13.281 15.992 1 31.75 393 GLN B O 1
ATOM 6322 N N . GLN B 1 394 ? 28.141 -11.969 16.891 1 34.44 394 GLN B N 1
ATOM 6323 C CA . GLN B 1 394 ? 27.391 -10.727 17.031 1 34.44 394 GLN B CA 1
ATOM 6324 C C . GLN B 1 394 ? 27.375 -9.938 15.727 1 34.44 394 GLN B C 1
ATOM 6326 O O . GLN B 1 394 ? 26.641 -8.961 15.586 1 34.44 394 GLN B O 1
ATOM 6331 N N . GLN B 1 395 ? 28.484 -9.867 15.055 1 34.09 395 GLN B N 1
ATOM 6332 C CA . GLN B 1 395 ? 28.891 -9 13.953 1 34.09 395 GLN B CA 1
ATOM 6333 C C . GLN B 1 395 ? 27.953 -9.164 12.758 1 34.09 395 GLN B C 1
ATOM 6335 O O . GLN B 1 395 ? 28.047 -8.422 11.773 1 34.09 395 GLN B O 1
ATOM 6340 N N . GLN B 1 396 ? 27.547 -10.5 12.422 1 35.31 396 GLN B N 1
ATOM 6341 C CA . GLN B 1 396 ? 27.031 -10.695 11.078 1 35.31 396 GLN B CA 1
ATOM 6342 C C . GLN B 1 396 ? 25.609 -10.164 10.953 1 35.31 396 GLN B C 1
ATOM 6344 O O . GLN B 1 396 ? 24.859 -10.141 11.93 1 35.31 396 GLN B O 1
ATOM 6349 N N . GLY B 1 397 ? 25.141 -9.367 9.906 1 39.75 397 GLY B N 1
ATOM 6350 C CA . GLY B 1 397 ? 23.922 -8.734 9.461 1 39.75 397 GLY B CA 1
ATOM 6351 C C . GLY B 1 397 ? 22.672 -9.5 9.859 1 39.75 397 GLY B C 1
ATOM 6352 O O . GLY B 1 397 ? 22.531 -10.688 9.547 1 39.75 397 GLY B O 1
ATOM 6353 N N . GLY B 1 398 ? 22.156 -9.469 11.094 1 47.97 398 GLY B N 1
ATOM 6354 C CA . GLY B 1 398 ? 21.156 -10.125 11.914 1 47.97 398 GLY B CA 1
ATOM 6355 C C . GLY B 1 398 ? 19.891 -10.477 11.141 1 47.97 398 GLY B C 1
ATOM 6356 O O . GLY B 1 398 ? 18.859 -9.828 11.305 1 47.97 398 GLY B O 1
ATOM 6357 N N . GLY B 1 399 ? 19.953 -10.711 9.867 1 57.44 399 GLY B N 1
ATOM 6358 C CA . GLY B 1 399 ? 18.781 -11.109 9.109 1 57.44 399 GLY B CA 1
ATOM 6359 C C . GLY B 1 399 ? 18.125 -12.359 9.641 1 57.44 399 GLY B C 1
ATOM 6360 O O . GLY B 1 399 ? 18.672 -13.039 10.508 1 57.44 399 GLY B O 1
ATOM 6361 N N . ALA B 1 400 ? 16.797 -12.461 9.633 1 69.38 400 ALA B N 1
ATOM 6362 C CA . ALA B 1 400 ? 15.984 -13.609 10.039 1 69.38 400 ALA B CA 1
ATOM 6363 C C . ALA B 1 400 ? 16.531 -14.906 9.453 1 69.38 400 ALA B C 1
ATOM 6365 O O . ALA B 1 400 ? 17.016 -14.922 8.32 1 69.38 400 ALA B O 1
ATOM 6366 N N . VAL B 1 401 ? 16.938 -15.867 10.32 1 74.75 401 VAL B N 1
ATOM 6367 C CA . VAL B 1 401 ? 17.312 -17.203 9.852 1 74.75 401 VAL B CA 1
ATOM 6368 C C . VAL B 1 401 ? 16.062 -18.062 9.703 1 74.75 401 VAL B C 1
ATOM 6370 O O . VAL B 1 401 ? 15.242 -18.141 10.617 1 74.75 401 VAL B O 1
ATOM 6373 N N . TYR B 1 402 ? 15.992 -18.672 8.531 1 82.12 402 TYR B N 1
ATOM 6374 C CA . TYR B 1 402 ? 14.812 -19.469 8.234 1 82.12 402 TYR B CA 1
ATOM 6375 C C . TYR B 1 402 ? 15.18 -20.938 8.062 1 82.12 402 TYR B C 1
ATOM 6377 O O . TYR B 1 402 ? 16.234 -21.266 7.512 1 82.12 402 TYR B O 1
ATOM 6385 N N . GLU B 1 403 ? 14.461 -21.734 8.734 1 84.44 403 GLU B N 1
ATOM 6386 C CA . GLU B 1 403 ? 14.484 -23.156 8.398 1 84.44 403 GLU B CA 1
ATOM 6387 C C . GLU B 1 403 ? 13.562 -23.453 7.219 1 84.44 403 GLU B C 1
ATOM 6389 O O . GLU B 1 403 ? 12.359 -23.188 7.281 1 84.44 403 GLU B O 1
ATOM 6394 N N . GLU B 1 404 ? 14.227 -23.984 6.234 1 88.44 404 GLU B N 1
ATOM 6395 C CA . GLU B 1 404 ? 13.461 -24.297 5.027 1 88.44 404 GLU B CA 1
ATOM 6396 C C . GLU B 1 404 ? 13.305 -25.797 4.844 1 88.44 404 GLU B C 1
ATOM 6398 O O . GLU B 1 404 ? 14.281 -26.547 4.922 1 88.44 404 GLU B O 1
ATOM 6403 N N . ARG B 1 405 ? 12.086 -26.219 4.73 1 89.88 405 ARG B N 1
ATOM 6404 C CA . ARG B 1 405 ? 11.781 -27.625 4.508 1 89.88 405 ARG B CA 1
ATOM 6405 C C . ARG B 1 405 ? 10.961 -27.812 3.234 1 89.88 405 ARG B C 1
ATOM 6407 O O . ARG B 1 405 ? 9.914 -27.188 3.068 1 89.88 405 ARG B O 1
ATOM 6414 N N . LEU B 1 406 ? 11.477 -28.625 2.426 1 93 406 LEU B N 1
ATOM 6415 C CA . LEU B 1 406 ? 10.742 -28.969 1.211 1 93 406 LEU B CA 1
ATOM 6416 C C . LEU B 1 406 ? 9.711 -30.062 1.48 1 93 406 LEU B C 1
ATOM 6418 O O . LEU B 1 406 ? 10.07 -31.203 1.748 1 93 406 LEU B O 1
ATOM 6422 N N . LEU B 1 407 ? 8.484 -29.719 1.42 1 93.38 407 LEU B N 1
ATOM 6423 C CA . LEU B 1 407 ? 7.41 -30.656 1.735 1 93.38 407 LEU B CA 1
ATOM 6424 C C . LEU B 1 407 ? 7.012 -31.453 0.502 1 93.38 407 LEU B C 1
ATOM 6426 O O . LEU B 1 407 ? 6.539 -32.594 0.621 1 93.38 407 LEU B O 1
ATOM 6430 N N . LEU B 1 408 ? 7.043 -30.828 -0.622 1 95.5 408 LEU B N 1
ATOM 6431 C CA . LEU B 1 408 ? 6.738 -31.453 -1.907 1 95.5 408 LEU B CA 1
ATOM 6432 C C . LEU B 1 408 ? 7.762 -31.047 -2.961 1 95.5 408 LEU B C 1
ATOM 6434 O O . LEU B 1 408 ? 7.992 -29.859 -3.188 1 95.5 408 LEU B O 1
ATOM 6438 N N . MET B 1 409 ? 8.367 -32.031 -3.523 1 95.19 409 MET B N 1
ATOM 6439 C CA . MET B 1 409 ? 9.336 -31.75 -4.578 1 95.19 409 MET B CA 1
ATOM 6440 C C . MET B 1 409 ? 8.633 -31.516 -5.914 1 95.19 409 MET B C 1
ATOM 6442 O O . MET B 1 409 ? 7.691 -32.219 -6.254 1 95.19 409 MET B O 1
ATOM 6446 N N . PRO B 1 410 ? 9.023 -30.469 -6.582 1 96.44 410 PRO B N 1
ATOM 6447 C CA . PRO B 1 410 ? 8.461 -30.281 -7.922 1 96.44 410 PRO B CA 1
ATOM 6448 C C . PRO B 1 410 ? 8.875 -31.375 -8.898 1 96.44 410 PRO B C 1
ATOM 6450 O O . PRO B 1 410 ? 9.953 -31.969 -8.75 1 96.44 410 PRO B O 1
ATOM 6453 N N . LYS B 1 411 ? 8.086 -31.688 -9.844 1 95.31 411 LYS B N 1
ATOM 6454 C CA . LYS B 1 411 ? 8.406 -32.625 -10.914 1 95.31 411 LYS B CA 1
ATOM 6455 C C . LYS B 1 411 ? 8.836 -31.875 -12.18 1 95.31 411 LYS B C 1
ATOM 6457 O O . LYS B 1 411 ? 8.141 -30.953 -12.633 1 95.31 411 LYS B O 1
ATOM 6462 N N . VAL B 1 412 ? 9.984 -32.25 -12.695 1 94.31 412 VAL B N 1
ATOM 6463 C CA . VAL B 1 412 ? 10.547 -31.469 -13.805 1 94.31 412 VAL B CA 1
ATOM 6464 C C . VAL B 1 412 ? 10.812 -32.406 -14.992 1 94.31 412 VAL B C 1
ATOM 6466 O O . VAL B 1 412 ? 10.875 -33.625 -14.836 1 94.31 412 VAL B O 1
ATOM 6469 N N . ILE B 1 413 ? 10.812 -31.812 -16.172 1 91.88 413 ILE B N 1
ATOM 6470 C CA . ILE B 1 413 ? 11.25 -32.5 -17.391 1 91.88 413 ILE B CA 1
ATOM 6471 C C . ILE B 1 413 ? 12.672 -32.031 -17.75 1 91.88 413 ILE B C 1
ATOM 6473 O O . ILE B 1 413 ? 12.992 -30.859 -17.641 1 91.88 413 ILE B O 1
ATOM 6477 N N . LEU B 1 414 ? 13.469 -32.969 -18.125 1 89.38 414 LEU B N 1
ATOM 6478 C CA . LEU B 1 414 ? 14.875 -32.688 -18.391 1 89.38 414 LEU B CA 1
ATOM 6479 C C . LEU B 1 414 ? 15.141 -32.625 -19.891 1 89.38 414 LEU B C 1
ATOM 6481 O O . LEU B 1 414 ? 14.359 -33.156 -20.688 1 89.38 414 LEU B O 1
ATOM 6485 N N . GLU B 1 415 ? 16.156 -31.969 -20.25 1 85.69 415 GLU B N 1
ATOM 6486 C CA . GLU B 1 415 ? 16.562 -31.844 -21.656 1 85.69 415 GLU B CA 1
ATOM 6487 C C . GLU B 1 415 ? 16.922 -33.188 -22.25 1 85.69 415 GLU B C 1
ATOM 6489 O O . GLU B 1 415 ? 16.828 -33.375 -23.469 1 85.69 415 GLU B O 1
ATOM 6494 N N . SER B 1 416 ? 17.375 -34.094 -21.438 1 76.94 416 SER B N 1
ATOM 6495 C CA . SER B 1 416 ? 17.766 -35.406 -21.906 1 76.94 416 SER B CA 1
ATOM 6496 C C . SER B 1 416 ? 16.562 -36.188 -22.453 1 76.94 416 SER B C 1
ATOM 6498 O O . SER B 1 416 ? 16.719 -37.156 -23.188 1 76.94 416 SER B O 1
ATOM 6500 N N . MET B 1 417 ? 15.43 -35.781 -22.094 1 73 417 MET B N 1
ATOM 6501 C CA . MET B 1 417 ? 14.219 -36.469 -22.547 1 73 417 MET B CA 1
ATOM 6502 C C . MET B 1 417 ? 14.039 -36.281 -24.062 1 73 417 MET B C 1
ATOM 6504 O O . MET B 1 417 ? 13.406 -37.125 -24.719 1 73 417 MET B O 1
ATOM 6508 N N . VAL B 1 418 ? 14.617 -35.25 -24.531 1 63.34 418 VAL B N 1
ATOM 6509 C CA . VAL B 1 418 ? 14.531 -35 -25.953 1 63.34 418 VAL B CA 1
ATOM 6510 C C . VAL B 1 418 ? 15.102 -36.188 -26.719 1 63.34 418 VAL B C 1
ATOM 6512 O O . VAL B 1 418 ? 14.602 -36.562 -27.797 1 63.34 418 VAL B O 1
ATOM 6515 N N . ASP B 1 419 ? 16.062 -36.719 -26.062 1 59.25 419 ASP B N 1
ATOM 6516 C CA . ASP B 1 419 ? 16.688 -37.875 -26.703 1 59.25 419 ASP B CA 1
ATOM 6517 C C . ASP B 1 419 ? 15.797 -39.094 -26.609 1 59.25 419 ASP B C 1
ATOM 6519 O O . ASP B 1 419 ? 15.906 -40.031 -27.438 1 59.25 419 ASP B O 1
ATOM 6523 N N . LEU B 1 420 ? 14.945 -39.094 -25.656 1 56.75 420 LEU B N 1
ATOM 6524 C CA . LEU B 1 420 ? 14.086 -40.25 -25.469 1 56.75 420 LEU B CA 1
ATOM 6525 C C . LEU B 1 420 ? 12.859 -40.188 -26.359 1 56.75 420 LEU B C 1
ATOM 6527 O O . LEU B 1 420 ? 12.297 -41.219 -26.75 1 56.75 420 LEU B O 1
ATOM 6531 N N . LEU B 1 421 ? 12.523 -39.031 -26.688 1 56.62 421 LEU B N 1
ATOM 6532 C CA . LEU B 1 421 ? 11.359 -38.875 -27.562 1 56.62 421 LEU B CA 1
ATOM 6533 C C . LEU B 1 421 ? 11.75 -39.094 -29.016 1 56.62 421 LEU B C 1
ATOM 6535 O O . LEU B 1 421 ? 10.953 -39.625 -29.812 1 56.62 421 LEU B O 1
#

Radius of gyration: 35.34 Å; Cα contacts (8 Å, |Δi|>4): 1088; chains: 2; bounding box: 80×108×109 Å

pLDDT: mean 70.87, std 24.98, range [18.92, 97.62]

Solvent-accessible surface area (backbone atoms only — not comparable to full-atom values): 45290 Å² total; per-residue (Å²): 110,67,64,57,49,53,48,52,51,48,50,47,47,45,49,50,47,47,49,50,47,48,50,48,44,47,48,44,47,50,45,42,48,50,39,38,57,53,46,68,40,74,29,65,58,51,52,44,46,45,31,48,43,39,48,44,40,49,49,41,48,26,48,47,43,37,59,48,68,73,79,72,75,72,77,76,82,69,82,74,80,78,78,81,74,74,74,86,70,72,84,80,69,82,57,58,62,58,47,44,46,47,47,34,35,43,63,63,49,54,61,70,45,78,62,52,72,66,56,52,51,49,52,53,50,50,47,41,51,49,41,53,49,46,22,49,53,54,50,70,30,44,39,38,49,81,48,65,77,75,35,73,66,74,58,81,84,44,90,61,38,61,42,48,55,53,42,22,74,71,48,28,59,68,48,41,50,48,39,47,20,50,47,34,46,88,57,47,61,65,59,28,47,50,44,19,21,49,51,38,52,52,50,47,59,52,61,71,45,71,46,66,67,51,54,66,68,59,25,48,53,54,38,53,49,46,51,53,31,52,42,74,38,54,55,52,48,29,27,43,50,45,14,52,52,54,48,44,49,40,66,65,37,71,59,37,57,62,50,28,17,51,52,50,25,51,51,48,49,52,52,46,51,33,51,40,56,49,39,36,52,74,43,69,54,73,79,56,75,68,84,66,52,70,66,54,50,37,37,52,48,30,42,51,51,48,52,50,49,51,45,52,46,50,32,30,31,75,48,44,77,43,76,38,68,73,57,60,62,37,67,43,44,79,92,64,38,40,52,52,62,68,51,48,55,64,67,66,54,80,68,70,70,66,69,67,86,59,66,80,65,54,58,52,70,30,33,27,36,37,30,52,31,65,13,33,32,38,40,29,73,68,42,66,52,73,70,68,80,75,81,75,78,69,34,57,57,60,48,52,39,65,49,76,43,78,77,36,64,18,30,29,40,47,55,67,48,64,76,73,105,112,68,65,56,50,53,47,51,50,48,48,49,48,45,49,49,48,47,49,50,47,47,49,48,46,47,49,43,45,51,46,39,47,53,39,38,60,56,41,67,42,77,30,67,59,53,51,44,46,48,28,47,45,41,47,44,39,50,49,40,48,25,46,47,46,34,59,53,69,74,79,73,68,81,76,71,85,76,76,79,79,80,77,82,74,74,76,88,68,74,83,77,71,81,58,57,59,57,48,43,46,48,48,36,34,41,64,64,50,54,58,69,45,77,59,52,73,66,54,53,51,48,52,53,51,50,47,40,51,48,40,53,49,45,21,50,52,52,50,70,30,43,39,38,50,80,46,64,74,76,35,74,66,74,60,80,83,45,93,60,38,61,41,46,55,54,41,22,74,72,48,28,60,69,48,43,50,49,40,49,21,50,48,35,48,89,57,47,61,65,59,27,47,50,44,18,20,49,51,38,51,53,51,48,58,51,62,70,46,70,46,66,68,51,55,66,70,58,26,48,53,52,40,53,49,46,53,50,31,51,42,74,38,54,55,52,48,29,28,44,50,43,14,53,52,54,49,42,50,40,66,61,37,71,59,38,58,60,48,29,17,51,54,50,26,51,51,48,48,54,53,47,50,33,51,40,56,48,39,36,51,73,42,66,53,74,79,59,74,69,83,67,53,72,65,55,50,36,36,52,46,29,43,50,51,48,50,50,47,52,44,51,44,50,32,30,31,74,48,42,77,43,76,38,69,71,56,59,64,37,66,42,43,80,90,64,37,39,53,54,60,68,51,47,56,64,68,66,55,79,67,70,69,67,70,64,88,58,66,79,63,52,57,52,70,29,32,27,36,36,30,50,29,63,13,34,34,38,40,30,74,69,40,66,52,70,70,68,82,74,83,76,78,68,35,49,54,58,47,54,39,64,48,75,44,78,78,37,62,18,28,28,40,48,54,66,48,63,78,72,104

Foldseek 3Di:
DVVVVVVVVVVVVVVVVVVVVVVVVVVVVVVVCVVCVCVVLPPVVNLVVVLVVVVVVVVVVVVVVVPPDPPCPVDCPPPPPDDPPPDDPPDPPPPVVVVVVVVVCCLLVVQDFPDDPVRLVVLQVVLLVLLLVLLVVQLVQFAADFDDPQHPQPDCPDPLVVLLVVLCVQQNNLLSNCLQGPTPRVPVVSLSLSLLQLLLSLLQVQLLFLAQQDDPVVRVVVSVVLVVCQWPPAQSNSLSVQQVVRVVVCVSPVCSLVVRLLVSLVVSVVNSVSSCVSNHTDDGNPPPPPPADSSNSSSVSSSSSSVSSNSQSNRRRQWHKHKDWDDFFAFDDPVAAAEPVVVVVVPPPPPPPCPDPPDPPVSSGWTFSGWSGIWMKIKGFDDQQPPDPDPPPNPPPRTTDIDIDTPGHTYTHTPCCVVVD/DVVVVVVVVVVVVVVVVVVVVVVVVVVVVVVVCVVCVVVVLPPVVNLVVVLVVVVVVVVVVVVVVVPPPPPPPDDDPPPPPDDPPDDDPPDDPPPVVVVVVVVVCCLLVVQDFPDDPVRLVVLQVVLLVLLLVLLVVQLVQFAADFADPQHPQPDCPDPLVVLLVVLCVQQNNLLSSCLQGPTPRVPVVSLSLSLLQLLLSLLQVQLLFLAQSDDPVVRVVVSVVLVVCQWPPAQSVSLSVQQVVRVVVCVSPVCSLVVRLLVSLVVSVVNSVSSCVSNHTDDGNPPPPPPADSSNSSSVSSSSSSVSSNSQSNRRRQWHKHKDWDDFFDFDDPVAAAEPVVVVVVPPPPPPPCPDPPDPPVSSGWTFSGWSGIWMKIKGFDDQQQPDPDPPPNPPPRTTDIDMDTPGHTYTYTPCCVVVD

Nearest PDB structures (foldseek):
  8if8-assembly1_C  TM=1.403E-01  e=5.770E+00  Mycobacterium tuberculosis H37Rv
  8if8-assembly1_C  TM=1.528E-01  e=7.078E+00  Mycobacterium tuberculosis H37Rv

Organism: Coprinellus micaceus (NCBI:txid71717)

Sequence (842 aa):
KEVEKVLREMQEEVRWRDEELERMKEKERQWEKERVVLQRKPSMKELVNRTKENVEKLENQLKRRATASPVNQHRSLAIATSKSTAPAAPPNLPFTEAHAQQRSADAFLTRTDSWSGAQVLQAVNDINSEVVQFAAVVTEMCRFAPREVPSPCPSPYTPSILPYSDTATRLGGALTHLLATYDHSNDPILVQLALQACVCIAGKRAWESFCLGLPAKSDGVLSIIYRSLRELEPQPTASKWRSLTHGHIHTIYPTLAAYSANELAETMLRWTLDILTLAGCVGIDSSSSTPTAPSSNLLHITTALTRLENVLRQDILSTSFDLVIPECGMMFGREWMIDYFGKQAMSSTGQGFPVGEGDDASSEVTKVLGSVEVGLMCRTRVRMRGGGTSMSQQQQGGGAVYEERLLLMPKVILESMVDLLKEVEKVLREMQEEVRWRDEELERMKEKERQWEKERVVLQRKPSMKELVNRTKENVEKLENQLKRRATASPVNQHRSLAIATSKSTAPAAPPNLPFTEAHAQQRSADAFLTRTDSWSGAQVLQAVNDINSEVVQFAAVVTEMCRFAPREVPSPCPSPYTPSILPYSDTATRLGGALTHLLATYDHSNDPILVQLALQACVCIAGKRAWESFCLGLPAKSDGVLSIIYRSLRELEPQPTASKWRSLTHGHIHTIYPTLAAYSANELAETMLRWTLDILTLAGCVGIDSSSSTPTAPSSNLLHITTALTRLENVLRQDILSTSFDLVIPECGMMFGREWMIDYFGKQAMSSTGQGFPVGEGDDASSEVTKVLGSVEVGLMCRTRVRMRGGGTSMSQQQQGGGAVYEERLLLMPKVILESMVDLL